Protein AF-A0A7S2I2V0-F1 (afdb_monomer)

Solvent-accessible surface area (backbone atoms only — not comparable to full-atom values): 54264 Å² total; per-residue (Å²): 128,76,65,63,62,64,50,49,55,56,39,55,73,69,68,52,38,69,21,44,52,53,40,48,48,54,39,50,52,40,51,77,70,66,54,81,50,61,58,56,68,89,52,42,43,61,50,75,93,59,57,45,60,88,71,60,86,64,76,63,49,72,77,54,44,74,24,30,35,42,37,30,45,41,50,52,36,45,56,84,33,69,40,86,48,31,42,37,68,45,66,47,52,86,89,36,20,38,50,50,38,51,51,50,30,54,53,46,50,27,64,77,68,74,39,85,61,42,61,32,34,35,22,18,92,80,14,42,67,64,51,51,55,51,31,48,75,77,40,46,75,60,59,67,40,88,70,28,68,45,60,46,64,73,39,68,26,23,26,66,85,71,58,43,61,42,83,36,93,92,44,63,72,44,21,48,40,67,34,45,68,29,37,55,62,23,30,33,55,51,69,47,47,52,60,53,38,48,77,68,55,35,43,38,37,42,38,30,48,40,55,27,57,20,60,64,96,48,49,53,60,50,38,49,48,66,72,68,67,40,44,30,35,38,39,22,27,77,47,50,88,90,41,36,74,50,34,28,43,27,25,34,68,90,78,67,41,50,36,58,50,41,57,89,22,50,47,83,88,42,43,70,63,62,40,29,42,84,65,41,36,37,27,65,62,62,36,38,38,37,26,49,67,53,50,48,55,50,20,59,74,58,76,52,23,68,94,54,65,48,41,81,42,84,48,37,42,42,88,90,36,91,84,39,60,54,20,34,42,65,28,27,54,53,66,39,45,46,57,76,41,87,68,41,49,57,36,34,42,64,66,55,48,58,48,58,57,87,48,49,50,43,46,54,46,53,50,13,63,32,29,41,71,46,99,66,47,42,48,35,68,30,72,82,34,73,87,53,81,55,45,68,46,57,34,62,86,70,34,34,31,51,71,46,45,48,65,22,32,71,58,30,64,38,39,37,33,60,23,52,30,44,37,33,41,56,43,48,31,38,27,50,60,19,32,39,30,39,48,33,36,39,37,22,85,47,96,60,55,26,70,57,72,73,40,82,47,61,64,42,75,50,76,42,52,88,52,60,34,36,59,42,60,41,59,40,81,43,79,52,66,54,61,89,86,66,58,52,54,89,77,26,35,71,46,48,27,58,56,53,73,34,86,63,44,50,53,46,54,52,43,16,41,52,54,28,44,43,73,73,69,50,61,55,61,67,22,22,42,35,40,24,11,20,43,33,47,66,40,68,64,50,52,54,49,50,50,26,27,36,47,33,70,45,36,31,31,36,41,29,16,31,62,36,25,24,26,54,34,30,50,12,31,41,28,63,68,42,69,59,87,79,45,27,24,60,26,31,44,36,37,39,47,42,40,54,35,32,22,74,90,29,39,29,20,44,27,50,28,34,48,78,17,21,57,53,49,68,71,46,46,51,40,22,30,55,34,30,71,67,39,53,57,40,49,30,10,81,66,40,76,85,75,73,38,76,46,70,46,77,49,77,52,60,21,69,57,67,84,48,64,32,41,41,31,24,36,71,45,45,58,61,37,54,56,50,49,61,70,36,44,60,62,67,52,33,29,59,42,60,71,33,95,87,40,43,58,39,38,33,16,41,12,7,31,35,10,64,44,43,42,51,49,42,31,70,69,47,65,43,63,69,83,32,44,33,52,33,61,61,32,31,26,24,84,80,37,51,15,38,40,42,55,72,59,36,40,69,60,34,47,56,27,28,24,42,64,84,58,43,70,50,93,57,82,93,58,85,53,37,44,33,37,37,28,22,13,18,24,24,31,22,34,31,50,32,19,54,46,35,71,54,53,42,30,56,50,47,19,49,52,63,70,44,35,66,52,32,50,52,29,38,79,68,78,32,72,42,22,40,36,33,21,59,85,25,58,66,44,35,53,55,42,28,64,76,73,68,33,49,76,42,77,37,63,85,48,67,55,62,53,40,45,50,64,33,13,32,87,74,68,70,48,67,74,37,66,45,35,41,36,33,32,52,82,22,28,31,34,41,64,89,41,33,45,36,23,15,65,58,47,52,51,50,52,40,29,44,43,18,62,73,40,71,56,80,89,53,82,83,63,45,56,60,53,54,53,51,51,46,31,70,72,76,27,36,61,43,70,41,38,37,32,35,64,61,28,58,52,68,38,51,48,52,37,52,52,50,47,59,71,42,16,74,73,43,38,69,37,74,52,84,90,42,40,22,64,40,36,49,60,42,66,44,68,42,91,70,82,66,48,74,50,66,77,66,27,41,38,39,34,29,71,77,65,24,38,37,36,41,38,82,48,70,58,96,88,62,44,19,30,45,37,40,34,42,37,43,50,40,71,57,76,92,60,67,81,59,55,62,68,71,67,44,46,59,59,50,55,44,48,48,67,66,52,41,41,42,80,48,59,72,47,85,74,57,76,45,76,88

pLDDT: mean 93.72, std 5.4, range [46.75, 98.94]

Organism: NCBI:txid374047

Radius of gyration: 36.5 Å; Cα contacts (8 Å, |Δi|>4): 2373; chains: 1; bounding box: 97×74×94 Å

Mean predicted aligned error: 11.7 Å

InterPro domains:
  IPR002618 UDPGP family [PF01704] (23-433)
  IPR005841 Alpha-D-phosphohexomutase superfamily [PR00509] (587-601)
  IPR005841 Alpha-D-phosphohexomutase superfamily [PR00509] (694-713)
  IPR005841 Alpha-D-phosphohexomutase superfamily [PR00509] (770-785)
  IPR005844 Alpha-D-phosphohexomutase, alpha/beta/alpha domain I [PF02878] (486-634)
  IPR005846 Alpha-D-phosphohexomutase, alpha/beta/alpha domain III [PF02880] (798-908)
  IPR016055 Alpha-D-phosphohexomutase, alpha/beta/alpha I/II/III [SSF53738] (476-700)
  IPR016055 Alpha-D-phosphohexomutase, alpha/beta/alpha I/II/III [SSF53738] (671-791)
  IPR016055 Alpha-D-phosphohexomutase, alpha/beta/alpha I/II/III [SSF53738] (778-931)
  IPR016066 Alpha-D-phosphohexomutase, conserved site [PS00710] (588-597)
  IPR016267 UTP--glucose-1-phosphate uridylyltransferase [cd00897] (65-373)
  IPR029044 Nucleotide-diphospho-sugar transferases [G3DSA:3.90.550.10] (1-357)
  IPR029044 Nucleotide-diphospho-sugar transferases [SSF53448] (64-435)
  IPR036900 Alpha-D-phosphohexomutase, C-terminal domain superfamily [SSF55957] (926-1060)
  IPR045244 Phosphoglucomutase [PTHR22573] (474-1060)

Structure (mmCIF, N/CA/C/O backbone):
data_AF-A0A7S2I2V0-F1
#
_entry.id   AF-A0A7S2I2V0-F1
#
loop_
_atom_site.group_PDB
_atom_site.id
_atom_site.type_symbol
_atom_site.label_atom_id
_atom_site.label_alt_id
_atom_site.label_comp_id
_atom_site.label_asym_id
_atom_site.label_entity_id
_atom_site.label_seq_id
_atom_site.pdbx_PDB_ins_code
_atom_site.Cartn_x
_atom_site.Cartn_y
_atom_site.Cartn_z
_atom_site.occupancy
_atom_site.B_iso_or_equiv
_atom_site.auth_seq_id
_atom_site.auth_comp_id
_atom_site.auth_asym_id
_atom_site.auth_atom_id
_atom_site.pdbx_PDB_model_num
ATOM 1 N N . MET A 1 1 ? -22.848 46.565 25.494 1.00 60.00 1 MET A N 1
ATOM 2 C CA . MET A 1 1 ? -23.098 45.115 25.345 1.00 60.00 1 MET A CA 1
ATOM 3 C C . MET A 1 1 ? -22.463 44.685 24.037 1.00 60.00 1 MET A C 1
ATOM 5 O O . MET A 1 1 ? -22.444 45.501 23.122 1.00 60.00 1 MET A O 1
ATOM 9 N N . ALA A 1 2 ? -21.879 43.489 23.965 1.00 76.19 2 ALA A N 1
ATOM 10 C CA . ALA A 1 2 ? -21.349 42.974 22.703 1.00 76.19 2 ALA A CA 1
ATOM 11 C C . ALA A 1 2 ? -22.489 42.842 21.677 1.00 76.19 2 ALA A C 1
ATOM 13 O O . ALA A 1 2 ? -23.580 42.413 22.049 1.00 76.19 2 ALA A O 1
ATOM 14 N N . SER A 1 3 ? -22.253 43.254 20.427 1.00 86.88 3 SER A N 1
ATOM 15 C CA . SER A 1 3 ? -23.237 43.127 19.341 1.00 86.88 3 SER A CA 1
ATOM 16 C C . SER A 1 3 ? -23.117 41.765 18.654 1.00 86.88 3 SER A C 1
ATOM 18 O O . SER A 1 3 ? -22.007 41.254 18.489 1.00 86.88 3 SER A O 1
ATOM 20 N N . PHE A 1 4 ? -24.249 41.214 18.211 1.00 94.56 4 PHE A N 1
ATOM 21 C CA . PHE A 1 4 ? -24.313 39.982 17.424 1.00 94.56 4 PHE A CA 1
ATOM 22 C C . PHE A 1 4 ? -23.867 40.174 15.960 1.00 94.56 4 PHE A C 1
ATOM 24 O O . PHE A 1 4 ? -23.588 39.193 15.273 1.00 94.56 4 PHE A O 1
ATOM 31 N N . ASP A 1 5 ? -23.734 41.419 15.485 1.00 95.19 5 ASP A N 1
ATOM 32 C CA . ASP A 1 5 ? -23.480 41.749 14.070 1.00 95.19 5 ASP A CA 1
ATOM 33 C C . ASP A 1 5 ? -22.272 41.014 13.468 1.00 95.19 5 ASP A C 1
ATOM 35 O O . ASP A 1 5 ? -22.330 40.545 12.333 1.00 95.19 5 ASP A O 1
ATOM 39 N N . ALA A 1 6 ? -21.185 40.855 14.230 1.00 94.12 6 ALA A N 1
ATOM 40 C CA . ALA A 1 6 ? -19.995 40.144 13.763 1.00 94.12 6 ALA A CA 1
ATOM 41 C C . ALA A 1 6 ? -20.233 38.631 13.601 1.00 94.12 6 ALA A C 1
ATOM 43 O O . ALA A 1 6 ? -19.739 38.025 12.649 1.00 94.12 6 ALA A O 1
ATOM 44 N N . CYS A 1 7 ? -21.003 38.017 14.508 1.00 95.81 7 CYS A N 1
ATOM 45 C CA . CYS A 1 7 ? -21.409 36.616 14.382 1.00 95.81 7 CYS A CA 1
ATOM 46 C C . CYS A 1 7 ? -22.344 36.433 13.185 1.00 95.81 7 CYS A C 1
ATOM 48 O O . CYS A 1 7 ? -22.119 35.529 12.383 1.00 95.81 7 CYS A O 1
ATOM 50 N N . ARG A 1 8 ? -23.328 37.330 13.029 1.00 96.94 8 ARG A N 1
ATOM 51 C CA . ARG A 1 8 ? -24.251 37.341 11.890 1.00 96.94 8 ARG A CA 1
ATOM 52 C C . ARG A 1 8 ? -23.498 37.414 10.565 1.00 96.94 8 ARG A C 1
ATOM 54 O O . ARG A 1 8 ? -23.635 36.507 9.755 1.00 96.94 8 ARG A O 1
ATOM 61 N N . ALA A 1 9 ? -22.637 38.417 10.387 1.00 95.88 9 ALA A N 1
ATOM 62 C CA . ALA A 1 9 ? -21.872 38.595 9.154 1.00 95.88 9 ALA A CA 1
ATOM 63 C C . ALA A 1 9 ? -20.993 37.373 8.829 1.00 95.88 9 ALA A C 1
ATOM 65 O O . ALA A 1 9 ? -20.849 36.991 7.668 1.00 95.88 9 ALA A O 1
ATOM 66 N N . LYS A 1 10 ? -20.418 36.727 9.855 1.00 95.75 10 LYS A N 1
ATOM 67 C CA . LYS A 1 10 ? -19.623 35.505 9.684 1.00 95.75 10 LYS A CA 1
ATOM 68 C C . LYS A 1 10 ? -20.479 34.312 9.246 1.00 95.75 10 LYS A C 1
ATOM 70 O O . LYS A 1 10 ? -20.041 33.550 8.392 1.00 95.75 10 LYS A O 1
ATOM 75 N N . MET A 1 11 ? -21.674 34.150 9.813 1.00 96.50 11 MET A N 1
ATOM 76 C CA . MET A 1 11 ? -22.616 33.082 9.452 1.00 96.50 11 MET A CA 1
ATOM 77 C C . MET A 1 11 ? -23.232 33.294 8.063 1.00 96.50 11 MET A C 1
ATOM 79 O O . MET A 1 11 ? -23.301 32.347 7.290 1.00 96.50 11 MET A O 1
ATOM 83 N N . GLU A 1 12 ? -23.607 34.526 7.714 1.00 96.19 12 GLU A N 1
ATOM 84 C CA . GLU A 1 12 ? -24.131 34.878 6.385 1.00 96.19 12 GLU A CA 1
ATOM 85 C C . GLU A 1 12 ? -23.097 34.628 5.281 1.00 96.19 12 GLU A C 1
ATOM 87 O O . GLU A 1 12 ? -23.439 34.117 4.219 1.00 96.19 12 GLU A O 1
ATOM 92 N N . LYS A 1 13 ? -21.815 34.919 5.544 1.00 95.00 13 LYS A N 1
ATOM 93 C CA . LYS A 1 13 ? -20.716 34.632 4.609 1.00 95.00 13 LYS A CA 1
ATOM 94 C C . LYS A 1 13 ? -20.557 33.135 4.307 1.00 95.00 13 LYS A C 1
ATOM 96 O O . LYS A 1 13 ? -20.096 32.787 3.227 1.00 95.00 13 LYS A O 1
ATOM 101 N N . GLU A 1 14 ? -20.915 32.273 5.254 1.00 93.06 14 GLU A N 1
ATOM 102 C CA . GLU A 1 14 ? -20.907 30.811 5.101 1.00 93.06 14 GLU A CA 1
ATOM 103 C C . GLU A 1 14 ? -22.276 30.254 4.685 1.00 93.06 14 GLU A C 1
ATOM 105 O O . GLU A 1 14 ? -22.500 29.050 4.797 1.00 93.06 14 GLU A O 1
ATOM 110 N N . GLU A 1 15 ? -23.194 31.123 4.246 1.00 94.06 15 GLU A N 1
ATOM 111 C CA . GLU A 1 15 ? -24.526 30.757 3.750 1.00 94.06 15 GLU A CA 1
ATOM 112 C C . GLU A 1 15 ? -25.359 29.953 4.768 1.00 94.06 15 GLU A C 1
ATOM 114 O O . GLU A 1 15 ? -26.193 29.120 4.411 1.00 94.06 15 GLU A O 1
ATOM 119 N N . ILE A 1 16 ? -25.151 30.202 6.066 1.00 94.31 16 ILE A N 1
ATOM 120 C CA . ILE A 1 16 ? -25.933 29.557 7.124 1.00 94.31 16 ILE A CA 1
ATOM 121 C C . ILE A 1 16 ? -27.382 30.055 7.079 1.00 94.31 16 ILE A C 1
ATOM 123 O O . ILE A 1 16 ? -27.643 31.248 6.925 1.00 94.31 16 ILE A O 1
ATOM 127 N N . SER A 1 17 ? -28.334 29.133 7.246 1.00 93.00 17 SER A N 1
ATOM 128 C CA . SER A 1 17 ? -29.763 29.441 7.146 1.00 93.00 17 SER A CA 1
ATOM 129 C C . SER A 1 17 ? -30.222 30.498 8.158 1.00 93.00 17 SER A C 1
ATOM 131 O O . SER A 1 17 ? -29.759 30.548 9.301 1.00 93.00 17 SER A O 1
ATOM 133 N N . GLN A 1 18 ? -31.214 31.304 7.766 1.00 93.94 18 GLN A N 1
ATOM 134 C CA . GLN A 1 18 ? -31.763 32.352 8.628 1.00 93.94 18 GLN A CA 1
ATOM 135 C C . GLN A 1 18 ? -32.326 31.794 9.947 1.00 93.94 18 GLN A C 1
ATOM 137 O O . GLN A 1 18 ? -32.151 32.416 10.991 1.00 93.94 18 GLN A O 1
ATOM 142 N N . SER A 1 19 ? -32.944 30.607 9.919 1.00 93.31 19 SER A N 1
ATOM 143 C CA . SER A 1 19 ? -33.458 29.936 11.123 1.00 93.31 19 SER A CA 1
ATOM 144 C C . SER A 1 19 ? -32.337 29.628 12.124 1.00 93.31 19 SER A C 1
ATOM 146 O O . SER A 1 19 ? -32.466 29.921 13.313 1.00 93.31 19 SER A O 1
ATOM 148 N N . ALA A 1 20 ? -31.196 29.123 11.643 1.00 94.75 20 ALA A N 1
ATOM 149 C CA . ALA A 1 20 ? -30.033 28.842 12.482 1.00 94.75 20 ALA A CA 1
ATOM 150 C C . ALA A 1 20 ? -29.359 30.122 13.001 1.00 94.75 20 ALA A C 1
ATOM 152 O O . ALA A 1 20 ? -28.958 30.171 14.164 1.00 94.75 20 ALA A O 1
ATOM 153 N N . ILE A 1 21 ? -29.282 31.178 12.181 1.00 96.12 21 ILE A N 1
ATOM 154 C CA . ILE A 1 21 ? -28.791 32.496 12.615 1.00 96.12 21 ILE A CA 1
ATOM 155 C C . ILE A 1 21 ? -29.668 33.044 13.746 1.00 96.12 21 ILE A C 1
ATOM 157 O O . ILE A 1 21 ? -29.137 33.461 14.773 1.00 96.12 21 ILE A O 1
ATOM 161 N N . SER A 1 22 ? -30.994 33.009 13.594 1.00 95.00 22 SER A N 1
ATOM 162 C CA . SER A 1 22 ? -31.940 33.490 14.608 1.00 95.00 22 SER A CA 1
ATOM 163 C C . SER A 1 22 ? -31.904 32.654 15.894 1.00 95.00 22 SER A C 1
ATOM 165 O O . SER A 1 22 ? -31.909 33.212 16.992 1.00 95.00 22 SER A O 1
ATOM 167 N N . ALA A 1 23 ? -31.786 31.327 15.784 1.00 94.62 23 ALA A N 1
ATOM 168 C CA . ALA A 1 23 ? -31.609 30.453 16.943 1.00 94.62 23 ALA A CA 1
ATOM 169 C C . ALA A 1 23 ? -30.305 30.767 17.699 1.00 94.62 23 ALA A C 1
ATOM 171 O O . ALA A 1 23 ? -30.307 30.906 18.927 1.00 94.62 23 ALA A O 1
ATOM 172 N N . PHE A 1 24 ? -29.196 30.948 16.975 1.00 96.06 24 PHE A N 1
ATOM 173 C CA . PHE A 1 24 ? -27.913 31.296 17.579 1.00 96.06 24 PHE A CA 1
ATOM 174 C C . PHE A 1 24 ? -27.940 32.694 18.208 1.00 96.06 24 PHE A C 1
ATOM 176 O O . PHE A 1 24 ? -27.483 32.856 19.339 1.00 96.06 24 PHE A O 1
ATOM 183 N N . GLU A 1 25 ? -28.555 33.675 17.546 1.00 95.25 25 GLU A N 1
ATOM 184 C CA . GLU A 1 25 ? -28.768 35.022 18.081 1.00 95.25 25 GLU A CA 1
ATOM 185 C C . GLU A 1 25 ? -29.534 35.001 19.406 1.00 95.25 25 GLU A C 1
ATOM 187 O O . GLU A 1 25 ? -29.150 35.686 20.352 1.00 95.25 25 GLU A O 1
ATOM 192 N N . SER A 1 26 ? -30.578 34.175 19.515 1.00 93.75 26 SER A N 1
ATOM 193 C CA . SER A 1 26 ? -31.327 34.000 20.763 1.00 93.75 26 SER A CA 1
ATOM 194 C C . SER A 1 26 ? -30.421 33.518 21.902 1.00 93.75 26 SER A C 1
ATOM 196 O O . SER A 1 26 ? -30.396 34.111 22.985 1.00 93.75 26 SER A O 1
ATOM 198 N N . THR A 1 27 ? -29.603 32.488 21.655 1.00 94.06 27 THR A N 1
ATOM 199 C CA . THR A 1 27 ? -28.658 31.986 22.668 1.00 94.06 27 THR A CA 1
ATOM 200 C C . THR A 1 27 ? -27.544 32.987 22.986 1.00 94.06 27 THR A C 1
ATOM 202 O O . THR A 1 27 ? -27.172 33.142 24.149 1.00 94.06 27 THR A O 1
ATOM 205 N N . PHE A 1 28 ? -27.057 33.735 21.993 1.00 94.75 28 PHE A N 1
ATOM 206 C CA . PHE A 1 28 ? -26.077 34.802 22.183 1.00 94.75 28 PHE A CA 1
ATOM 207 C C . PHE A 1 28 ? -26.640 35.932 23.050 1.00 94.75 28 PHE A C 1
ATOM 209 O O . PHE A 1 28 ? -25.996 36.368 24.003 1.00 94.75 28 PHE A O 1
ATOM 216 N N . ASN A 1 29 ? -27.869 36.369 22.769 1.00 93.38 29 ASN A N 1
ATOM 217 C CA . ASN A 1 29 ? -28.561 37.394 23.545 1.00 93.38 29 ASN A CA 1
ATOM 218 C C . ASN A 1 29 ? -28.782 36.940 24.994 1.00 93.38 29 ASN A C 1
ATOM 220 O O . ASN A 1 29 ? -28.567 37.717 25.928 1.00 93.38 29 ASN A O 1
ATOM 224 N N . SER A 1 30 ? -29.113 35.660 25.195 1.00 91.19 30 SER A N 1
ATOM 225 C CA . SER A 1 30 ? -29.161 35.048 26.525 1.00 91.19 30 SER A CA 1
ATOM 226 C C . SER A 1 30 ? -27.802 35.142 27.232 1.00 91.19 30 SER A C 1
ATOM 228 O O . SER A 1 30 ? -27.740 35.653 28.351 1.00 91.19 30 SER A O 1
ATOM 230 N N . LEU A 1 31 ? -26.701 34.766 26.569 1.00 90.88 31 LEU A N 1
ATOM 231 C CA . LEU A 1 31 ? -25.345 34.862 27.124 1.00 90.88 31 LEU A CA 1
ATOM 232 C C . LEU A 1 31 ? -24.992 36.293 27.566 1.00 90.88 31 LEU A C 1
ATOM 234 O O . LEU A 1 31 ? -24.532 36.493 28.692 1.00 90.88 31 LEU A O 1
ATOM 238 N N . VAL A 1 32 ? -25.202 37.296 26.706 1.00 91.12 32 VAL A N 1
ATOM 239 C CA . VAL A 1 32 ? -24.799 38.688 26.997 1.00 91.12 32 VAL A CA 1
ATOM 240 C C . VAL A 1 32 ? -25.715 39.391 28.001 1.00 91.12 32 VAL A C 1
ATOM 242 O O . VAL A 1 32 ? -25.298 40.378 28.606 1.00 91.12 32 VAL A O 1
ATOM 245 N N . SER A 1 33 ? -26.933 38.880 28.219 1.00 90.06 33 SER A N 1
ATOM 246 C CA . SER A 1 33 ? -27.847 39.365 29.265 1.00 90.06 33 SER A CA 1
ATOM 247 C C . SER A 1 33 ? -27.420 38.972 30.687 1.00 90.06 33 SER A C 1
ATOM 249 O O . SER A 1 33 ? -27.988 39.464 31.660 1.00 90.06 33 SER A O 1
ATOM 251 N N . GLY A 1 34 ? -26.415 38.096 30.818 1.00 84.38 34 GLY A N 1
ATOM 252 C CA . GLY A 1 34 ? -25.980 37.540 32.099 1.00 84.38 34 GLY A CA 1
ATOM 253 C C . GLY A 1 34 ? -26.774 36.310 32.542 1.00 84.38 34 GLY A C 1
ATOM 254 O O . GLY A 1 34 ? -26.546 35.817 33.646 1.00 84.38 34 GLY A O 1
ATOM 255 N N . ASN A 1 35 ? -27.674 35.789 31.700 1.00 85.81 35 ASN A N 1
ATOM 256 C CA . ASN A 1 35 ? -28.352 34.526 31.962 1.00 85.81 35 ASN A CA 1
ATOM 257 C C . ASN A 1 35 ? -27.323 33.386 32.004 1.00 85.81 35 ASN A C 1
ATOM 259 O O . ASN A 1 35 ? -26.566 33.163 31.057 1.00 85.81 35 ASN A O 1
ATOM 263 N N . THR A 1 36 ? -27.292 32.665 33.120 1.00 80.88 36 THR A N 1
ATOM 264 C CA . THR A 1 36 ? -26.353 31.563 33.343 1.00 80.88 36 THR A CA 1
ATOM 265 C C . THR A 1 36 ? -26.803 30.261 32.683 1.00 80.88 36 THR A C 1
ATOM 267 O O . THR A 1 36 ? -25.987 29.354 32.548 1.00 80.88 36 THR A O 1
ATOM 270 N N . GLY A 1 37 ? -28.075 30.158 32.274 1.00 83.38 37 GLY A N 1
ATOM 271 C CA . GLY A 1 37 ? -28.693 28.908 31.817 1.00 83.38 37 GLY A CA 1
ATOM 272 C C . GLY A 1 37 ? -28.987 27.918 32.952 1.00 83.38 37 GLY A C 1
ATOM 273 O O . GLY A 1 37 ? -29.404 26.793 32.692 1.00 83.38 37 GLY A O 1
ATOM 274 N N . ILE A 1 38 ? -28.770 28.319 34.209 1.00 88.00 38 ILE A N 1
ATOM 275 C CA . ILE A 1 38 ? -29.028 27.488 35.386 1.00 88.00 38 ILE A CA 1
ATOM 276 C C . ILE A 1 38 ? -30.521 27.522 35.713 1.00 88.00 38 ILE A C 1
ATOM 278 O O . ILE A 1 38 ? -31.125 28.591 35.796 1.00 88.00 38 ILE A O 1
ATOM 282 N N . ILE A 1 39 ? -31.090 26.347 35.965 1.00 89.94 39 ILE A N 1
ATOM 283 C CA . ILE A 1 39 ? -32.450 26.158 36.469 1.00 89.94 39 ILE A CA 1
ATOM 284 C C . ILE A 1 39 ? -32.319 25.781 37.948 1.00 89.94 39 ILE A C 1
ATOM 286 O O . ILE A 1 39 ? -31.873 24.668 38.223 1.00 89.94 39 ILE A O 1
ATOM 290 N N . PRO A 1 40 ? -32.642 26.660 38.913 1.00 92.31 40 PRO A N 1
ATOM 291 C CA . PRO A 1 40 ? -32.543 26.327 40.333 1.00 92.31 40 PRO A CA 1
ATOM 292 C C . PRO A 1 40 ? -33.605 25.309 40.757 1.00 92.31 40 PRO A C 1
ATOM 294 O O . PRO A 1 40 ? -34.753 25.386 40.313 1.00 92.31 40 PRO A O 1
ATOM 297 N N . GLU A 1 41 ? -33.268 24.412 41.682 1.00 94.50 41 GLU A N 1
ATOM 298 C CA . GLU A 1 41 ? -34.181 23.397 42.225 1.00 94.50 41 GLU A CA 1
ATOM 299 C C . GLU A 1 41 ? -35.447 24.022 42.832 1.00 94.50 41 GLU A C 1
ATOM 301 O O . GLU A 1 41 ? -36.532 23.462 42.727 1.00 94.50 41 GLU A O 1
ATOM 306 N N . SER A 1 42 ? -35.341 25.220 43.411 1.00 94.12 42 SER A N 1
ATOM 307 C CA . SER A 1 42 ? -36.473 25.963 43.984 1.00 94.12 42 SER A CA 1
ATOM 308 C C . SER A 1 42 ? -37.500 26.449 42.951 1.00 94.12 42 SER A C 1
ATOM 310 O O . SER A 1 42 ? -38.635 26.773 43.309 1.00 94.12 42 SER A O 1
ATOM 312 N N . THR A 1 43 ? -37.129 26.503 41.669 1.00 94.25 43 THR A N 1
ATOM 313 C CA . THR A 1 43 ? -38.006 26.964 40.575 1.00 94.25 43 THR A CA 1
ATOM 314 C C . THR A 1 43 ? -38.796 25.835 39.921 1.00 94.25 43 THR A C 1
ATOM 316 O O . THR A 1 43 ? -39.647 26.095 39.066 1.00 94.25 43 THR A O 1
ATOM 319 N N . ILE A 1 44 ? -38.545 24.595 40.343 1.00 95.94 44 ILE A N 1
ATOM 320 C CA . ILE A 1 44 ? -39.133 23.396 39.762 1.00 95.94 44 ILE A CA 1
ATOM 321 C C . ILE A 1 44 ? -39.722 22.484 40.833 1.00 95.94 44 ILE A C 1
ATOM 323 O O . ILE A 1 44 ? -39.434 22.600 42.024 1.00 95.94 44 ILE A O 1
ATOM 327 N N . THR A 1 45 ? -40.556 21.554 40.396 1.00 95.94 45 THR A N 1
ATOM 328 C CA . THR A 1 45 ? -41.067 20.444 41.197 1.00 95.94 45 THR A CA 1
ATOM 329 C C . THR A 1 45 ? -40.904 19.132 40.426 1.00 95.94 45 THR A C 1
ATOM 331 O O . THR A 1 45 ? -40.833 19.153 39.194 1.00 95.94 45 THR A O 1
ATOM 334 N N . PRO A 1 46 ? -40.791 17.978 41.111 1.00 95.31 46 PRO A N 1
ATOM 335 C CA . PRO A 1 46 ? -40.682 16.689 40.435 1.00 95.31 46 PRO A CA 1
ATOM 336 C C . PRO A 1 46 ? -41.850 16.433 39.478 1.00 95.31 46 PRO A C 1
ATOM 338 O O . PRO A 1 46 ? -42.992 16.781 39.779 1.00 95.31 46 PRO A O 1
ATOM 341 N N . SER A 1 47 ? -41.568 15.785 38.345 1.00 92.94 47 SER A N 1
ATOM 342 C CA . SER A 1 47 ? -42.606 15.376 37.393 1.00 92.94 47 SER A CA 1
ATOM 343 C C . SER A 1 47 ? -43.672 14.485 38.058 1.00 92.94 47 SER A C 1
ATOM 345 O O . SER A 1 47 ? -43.314 13.612 38.864 1.00 92.94 47 SER A O 1
ATOM 347 N N . PRO A 1 48 ? -44.962 14.629 37.685 1.00 89.44 48 PRO A N 1
ATOM 348 C CA . PRO A 1 48 ? -46.002 13.681 38.080 1.00 89.44 48 PRO A CA 1
ATOM 349 C C . PRO A 1 48 ? -45.706 12.271 37.550 1.00 89.44 48 PRO A C 1
ATOM 351 O O . PRO A 1 48 ? -44.816 12.081 36.715 1.00 89.44 48 PRO A O 1
ATOM 354 N N . ASP A 1 49 ? -46.461 11.280 38.036 1.00 92.44 49 ASP A N 1
ATOM 355 C CA . ASP A 1 49 ? -46.451 9.936 37.453 1.00 92.44 49 ASP A CA 1
ATOM 356 C C . ASP A 1 49 ? -46.826 10.001 35.967 1.00 92.44 49 ASP A C 1
ATOM 358 O O . ASP A 1 49 ? -47.800 10.649 35.579 1.00 92.44 49 ASP A O 1
ATOM 362 N N . LEU A 1 50 ? -46.025 9.333 35.142 1.00 93.94 50 LEU A N 1
ATOM 363 C CA . LEU A 1 50 ? -46.183 9.291 33.694 1.00 93.94 50 LEU A CA 1
ATOM 364 C C . LEU A 1 50 ? -46.872 7.989 33.273 1.00 93.94 50 LEU A C 1
ATOM 366 O O . LEU A 1 50 ? -46.762 6.961 33.944 1.00 93.94 50 LEU A O 1
ATOM 370 N N . VAL A 1 51 ? -47.549 8.015 32.125 1.00 93.50 51 VAL A N 1
ATOM 371 C CA . VAL A 1 51 ? -48.118 6.804 31.517 1.00 93.50 51 VAL A CA 1
ATOM 372 C C . VAL A 1 51 ? -46.977 5.863 31.128 1.00 93.50 51 VAL A C 1
ATOM 374 O O . VAL A 1 51 ? -45.997 6.299 30.528 1.00 93.50 51 VAL A O 1
ATOM 377 N N . SER A 1 52 ? -47.093 4.575 31.452 1.00 94.25 52 SER A N 1
ATOM 378 C CA . SER A 1 52 ? -46.143 3.556 30.990 1.00 94.25 52 SER A CA 1
ATOM 379 C C . SER A 1 52 ? -46.568 3.008 29.631 1.00 94.25 52 SER A C 1
ATOM 381 O O . SER A 1 52 ? -47.740 2.670 29.441 1.00 94.25 52 SER A O 1
ATOM 383 N N . ALA A 1 53 ? -45.621 2.853 28.707 1.00 92.94 53 ALA A N 1
ATOM 384 C CA . ALA A 1 53 ? -45.855 2.234 27.407 1.00 92.94 53 ALA A CA 1
ATOM 385 C C . ALA A 1 53 ? -46.415 0.807 27.533 1.00 92.94 53 ALA A C 1
ATOM 387 O O . ALA A 1 53 ? -47.293 0.424 26.762 1.00 92.94 53 ALA A O 1
ATOM 388 N N . ASP A 1 54 ? -46.004 0.063 28.565 1.00 89.19 54 ASP A N 1
ATOM 389 C CA . ASP A 1 54 ? -46.498 -1.294 28.836 1.00 89.19 54 ASP A CA 1
ATOM 390 C C . ASP A 1 54 ? -47.958 -1.313 29.324 1.00 89.19 54 ASP A C 1
ATOM 392 O O . ASP A 1 54 ? -48.627 -2.343 29.260 1.00 89.19 54 ASP A O 1
ATOM 396 N N . SER A 1 55 ? -48.473 -0.172 29.799 1.00 91.25 55 SER A N 1
ATOM 397 C CA . SER A 1 55 ? -49.865 -0.022 30.249 1.00 91.25 55 SER A CA 1
ATOM 398 C C . SER A 1 55 ? -50.832 0.413 29.139 1.00 91.25 55 SER A C 1
ATOM 400 O O . SER A 1 55 ? -52.043 0.475 29.368 1.00 91.25 55 SER A O 1
ATOM 402 N N . ILE A 1 56 ? -50.329 0.701 27.931 1.00 92.00 56 ILE A N 1
ATOM 403 C CA . ILE A 1 56 ? -51.160 1.083 26.785 1.00 92.00 56 ILE A CA 1
ATOM 404 C C . ILE A 1 56 ? -51.966 -0.133 26.310 1.00 92.00 56 ILE A C 1
ATOM 406 O O . ILE A 1 56 ? -51.418 -1.118 25.821 1.00 92.00 56 ILE A O 1
ATOM 410 N N . SER A 1 57 ? -53.292 -0.025 26.393 1.00 88.38 57 SER A N 1
ATOM 411 C CA . SER A 1 57 ? -54.257 -1.030 25.916 1.00 88.38 57 SER A CA 1
ATOM 412 C C . SER A 1 57 ? -54.813 -0.735 24.514 1.00 88.38 57 SER A C 1
ATOM 414 O O . SER A 1 57 ? -55.795 -1.340 24.092 1.00 88.38 57 SER A O 1
ATOM 416 N N . LEU A 1 58 ? -54.213 0.216 23.791 1.00 90.06 58 LEU A N 1
ATOM 417 C CA . LEU A 1 58 ? -54.608 0.573 22.429 1.00 90.06 58 LEU A CA 1
ATOM 418 C C . LEU A 1 58 ? -54.053 -0.439 21.420 1.00 90.06 58 LEU A C 1
ATOM 420 O O . LEU A 1 58 ? -52.863 -0.756 21.449 1.00 90.06 58 LEU A O 1
ATOM 424 N N . GLU A 1 59 ? -54.903 -0.879 20.493 1.00 91.56 59 GLU A N 1
ATOM 425 C CA . GLU A 1 59 ? -54.462 -1.657 19.332 1.00 91.56 59 GLU A CA 1
ATOM 426 C C . GLU A 1 59 ? -53.603 -0.790 18.392 1.00 91.56 59 GLU A C 1
ATOM 428 O O . GLU A 1 59 ? -53.984 0.361 18.145 1.00 91.56 59 GLU A O 1
ATOM 433 N N . PRO A 1 60 ? -52.467 -1.305 17.876 1.00 92.31 60 PRO A N 1
ATOM 434 C CA . PRO A 1 60 ? -51.624 -0.600 16.912 1.00 92.31 60 PRO A CA 1
ATOM 435 C C . PRO A 1 60 ? -52.384 -0.204 15.639 1.00 92.31 60 PRO A C 1
ATOM 437 O O . PRO A 1 60 ? -53.014 -1.048 15.005 1.00 92.31 60 PRO A O 1
ATOM 440 N N . ASP A 1 61 ? -52.276 1.061 15.235 1.00 93.31 61 ASP A N 1
ATOM 441 C CA . ASP A 1 61 ? -52.857 1.581 13.997 1.00 93.31 61 ASP A CA 1
ATOM 442 C C . ASP A 1 61 ? -51.778 1.761 12.917 1.00 93.31 61 ASP A C 1
ATOM 444 O O . ASP A 1 61 ? -50.954 2.678 12.967 1.00 93.31 61 ASP A O 1
ATOM 448 N N . THR A 1 62 ? -51.768 0.862 11.932 1.00 92.75 62 THR A N 1
ATOM 449 C CA . THR A 1 62 ? -50.777 0.867 10.850 1.00 92.75 62 THR A CA 1
ATOM 450 C C . THR A 1 62 ? -51.004 1.984 9.836 1.00 92.75 62 THR A C 1
ATOM 452 O O . THR A 1 62 ? -50.054 2.346 9.142 1.00 92.75 62 THR A O 1
ATOM 455 N N . THR A 1 63 ? -52.200 2.588 9.758 1.00 91.88 63 THR A N 1
ATOM 456 C CA . THR A 1 63 ? -52.455 3.663 8.781 1.00 91.88 63 THR A CA 1
ATOM 457 C C . THR A 1 63 ? -51.680 4.935 9.109 1.00 91.88 63 THR A C 1
ATOM 459 O O . THR A 1 63 ? -51.434 5.755 8.233 1.00 91.88 63 THR A O 1
ATOM 462 N N . LEU A 1 64 ? -51.227 5.086 10.357 1.00 94.75 64 LEU A N 1
ATOM 463 C CA . LEU A 1 64 ? -50.397 6.212 10.787 1.00 94.75 64 LEU A CA 1
ATOM 464 C C . LEU A 1 64 ? -48.981 6.176 10.189 1.00 94.75 64 LEU A C 1
ATOM 466 O O . LEU A 1 64 ? -48.308 7.207 10.152 1.00 94.75 64 LEU A O 1
ATOM 470 N N . LEU A 1 65 ? -48.511 5.021 9.701 1.00 94.00 65 LEU A N 1
ATOM 471 C CA . LEU A 1 65 ? -47.167 4.882 9.131 1.00 94.00 65 LEU A CA 1
ATOM 472 C C . LEU A 1 65 ? -46.960 5.743 7.883 1.00 94.00 65 LEU A C 1
ATOM 474 O O . LEU A 1 65 ? -45.872 6.286 7.709 1.00 94.00 65 LEU A O 1
ATOM 478 N N . SER A 1 66 ? -47.986 5.902 7.039 1.00 92.75 66 SER A N 1
ATOM 479 C CA . SER A 1 66 ? -47.898 6.753 5.843 1.00 92.75 66 SER A CA 1
ATOM 480 C C . SER A 1 66 ? -47.815 8.243 6.172 1.00 92.75 66 SER A C 1
ATOM 482 O O . SER A 1 66 ? -47.355 9.019 5.345 1.00 92.75 66 SER A O 1
ATOM 484 N N . GLU A 1 67 ? -48.225 8.639 7.379 1.00 95.44 67 GLU A N 1
ATOM 485 C CA . GLU A 1 67 ? -48.142 10.016 7.878 1.00 95.44 67 GLU A CA 1
ATOM 486 C C . GLU A 1 67 ? -46.924 10.231 8.795 1.00 95.44 67 GLU A C 1
ATOM 488 O O . GLU A 1 67 ? -46.789 11.296 9.403 1.00 95.44 67 GLU A O 1
ATOM 493 N N . THR A 1 68 ? -46.043 9.232 8.936 1.00 96.50 68 THR A N 1
ATOM 494 C CA . THR A 1 68 ? -44.939 9.253 9.903 1.00 96.50 68 THR A CA 1
ATOM 495 C C . THR A 1 68 ? -43.572 9.211 9.228 1.00 96.50 68 THR A C 1
ATOM 497 O O . THR A 1 68 ? -43.317 8.396 8.342 1.00 96.50 68 THR A O 1
ATOM 500 N N . VAL A 1 69 ? -42.656 10.054 9.707 1.00 97.00 69 VAL A N 1
ATOM 501 C CA . VAL A 1 69 ? -41.240 10.038 9.324 1.00 97.00 69 VAL A CA 1
ATOM 502 C C . VAL A 1 69 ? -40.349 9.627 10.495 1.00 97.00 69 VAL A C 1
ATOM 504 O O . VAL A 1 69 ? -40.509 10.098 11.622 1.00 97.00 69 VAL A O 1
ATOM 507 N N . VAL A 1 70 ? -39.388 8.745 10.223 1.00 97.38 70 VAL A N 1
ATOM 508 C CA . VAL A 1 70 ? -38.327 8.360 11.157 1.00 97.38 70 VAL A CA 1
ATOM 509 C C . VAL A 1 70 ? -37.080 9.172 10.847 1.00 97.38 70 VAL A C 1
ATOM 511 O O . VAL A 1 70 ? -36.497 9.033 9.774 1.00 97.38 70 VAL A O 1
ATOM 514 N N . LEU A 1 71 ? -36.641 9.981 11.805 1.00 97.56 71 LEU A N 1
ATOM 515 C CA . LEU A 1 71 ? -35.430 10.779 11.706 1.00 97.56 71 LEU A CA 1
ATOM 516 C C . LEU A 1 71 ? -34.371 10.284 12.696 1.00 97.56 71 LEU A C 1
ATOM 518 O O . LEU A 1 71 ? -34.594 10.248 13.910 1.00 97.56 71 LEU A O 1
ATOM 522 N N . LYS A 1 72 ? -33.181 9.955 12.187 1.00 96.94 72 LYS A N 1
ATOM 523 C CA . LYS A 1 72 ? -32.019 9.618 13.018 1.00 96.94 72 LYS A CA 1
ATOM 524 C C . LYS A 1 72 ? -30.992 10.738 13.017 1.00 96.94 72 LYS A C 1
ATOM 526 O O . LYS A 1 72 ? -30.532 11.175 11.964 1.00 96.94 72 LYS A O 1
ATOM 531 N N . LEU A 1 73 ? -30.582 11.174 14.205 1.00 96.19 73 LEU A N 1
ATOM 532 C CA . LEU A 1 73 ? -29.506 12.151 14.347 1.00 96.19 73 LEU A CA 1
ATOM 533 C C . LEU A 1 73 ? -28.158 11.446 14.221 1.00 96.19 73 LEU A C 1
ATOM 535 O O . LEU A 1 73 ? -27.785 10.644 15.076 1.00 96.19 73 LEU A O 1
ATOM 539 N N . ASN A 1 74 ? -27.435 11.757 13.150 1.00 95.12 74 ASN A N 1
ATOM 540 C CA . ASN A 1 74 ? -26.198 11.104 12.739 1.00 95.12 74 ASN A CA 1
ATOM 541 C C . ASN A 1 74 ? -25.020 12.095 12.617 1.00 95.12 74 ASN A C 1
ATOM 543 O O . ASN A 1 74 ? -24.100 11.921 11.822 1.00 95.12 74 ASN A O 1
ATOM 547 N N . GLY A 1 75 ? -25.030 13.160 13.421 1.00 88.25 75 GLY A N 1
ATOM 548 C CA . GLY A 1 75 ? -23.986 14.191 13.398 1.00 88.25 75 GLY A CA 1
ATOM 549 C C . GLY A 1 75 ? -22.694 13.832 14.148 1.00 88.25 75 GLY A C 1
ATOM 550 O O . GLY A 1 75 ? -21.693 14.533 14.009 1.00 88.25 75 GLY A O 1
ATOM 551 N N . GLY A 1 76 ? -22.697 12.770 14.961 1.00 84.94 76 GLY A N 1
ATOM 552 C CA . GLY A 1 76 ? -21.595 12.437 15.866 1.00 84.94 76 GLY A CA 1
ATOM 553 C C . GLY A 1 76 ? -20.469 11.625 15.220 1.00 84.94 76 GLY A C 1
ATOM 554 O O . GLY A 1 76 ? -20.698 10.527 14.724 1.00 84.94 76 GLY A O 1
ATOM 555 N N . LEU A 1 77 ? -19.229 12.110 15.334 1.00 82.38 77 LEU A N 1
ATOM 556 C CA . LEU A 1 77 ? -18.014 11.393 14.908 1.00 82.38 77 LEU A CA 1
ATOM 557 C C . LEU A 1 77 ? -17.523 10.342 15.916 1.00 82.38 77 LEU A C 1
ATOM 559 O O . LEU A 1 77 ? -16.724 9.485 15.588 1.00 82.38 77 LEU A O 1
ATOM 563 N N . GLY A 1 78 ? -17.946 10.403 17.183 1.00 81.56 78 GLY A N 1
ATOM 564 C CA . GLY A 1 78 ? -17.426 9.478 18.200 1.00 81.56 78 GLY A CA 1
ATOM 565 C C . GLY A 1 78 ? -15.949 9.702 18.560 1.00 81.56 78 GLY A C 1
ATOM 566 O O . GLY A 1 78 ? -15.299 8.790 19.067 1.00 81.56 78 GLY A O 1
ATOM 567 N N . THR A 1 79 ? -15.430 10.922 18.380 1.00 81.19 79 THR A N 1
ATOM 568 C CA . THR A 1 79 ? -14.033 11.313 18.677 1.00 81.19 79 THR A CA 1
ATOM 569 C C . THR A 1 79 ? -13.570 10.944 20.088 1.00 81.19 79 THR A C 1
ATOM 571 O O . THR A 1 79 ? -12.407 10.607 20.303 1.00 81.19 79 THR A O 1
ATOM 574 N N . GLY A 1 80 ? -14.482 10.943 21.066 1.00 80.56 80 GLY A N 1
ATOM 575 C CA . GLY A 1 80 ? -14.200 10.501 22.434 1.00 80.56 80 GLY A CA 1
ATOM 576 C C . GLY A 1 80 ? -13.725 9.046 22.534 1.00 80.56 80 GLY A C 1
ATOM 577 O O . GLY A 1 80 ? -13.018 8.723 23.487 1.00 80.56 80 GLY A O 1
ATOM 578 N N . MET A 1 81 ? -14.072 8.215 21.548 1.00 85.50 81 MET A N 1
ATOM 579 C CA . MET A 1 81 ? -13.675 6.814 21.407 1.00 85.50 81 MET A CA 1
ATOM 580 C C . MET A 1 81 ? -12.591 6.611 20.329 1.00 85.50 81 MET A C 1
ATOM 582 O O . MET A 1 81 ? -12.301 5.478 19.961 1.00 85.50 81 MET A O 1
ATOM 586 N N . GLY A 1 82 ? -11.965 7.687 19.837 1.00 81.81 82 GLY A N 1
ATOM 587 C CA . GLY A 1 82 ? -10.877 7.615 18.853 1.00 81.81 82 GLY A CA 1
ATOM 588 C C . GLY A 1 82 ? -11.319 7.386 17.410 1.00 81.81 82 GLY A C 1
ATOM 589 O O . GLY A 1 82 ? -10.484 7.047 16.584 1.00 81.81 82 GLY A O 1
ATOM 590 N N . LEU A 1 83 ? -12.608 7.556 17.115 1.00 83.88 83 LEU A N 1
ATOM 591 C CA . LEU A 1 83 ? -13.145 7.451 15.762 1.00 83.88 83 LEU A CA 1
ATOM 592 C C . LEU A 1 83 ? -12.948 8.765 14.995 1.00 83.88 83 LEU A C 1
ATOM 594 O O . LEU A 1 83 ? -13.056 9.854 15.570 1.00 83.88 83 LEU A O 1
ATOM 598 N N . ASP A 1 84 ? -12.657 8.639 13.706 1.00 78.44 84 ASP A N 1
ATOM 599 C CA . ASP A 1 84 ? -12.427 9.721 12.746 1.00 78.44 84 ASP A CA 1
ATOM 600 C C . ASP A 1 84 ? -13.545 9.851 11.696 1.00 78.44 84 ASP A C 1
ATOM 602 O O . ASP A 1 84 ? -13.673 10.909 11.085 1.00 78.44 84 ASP A O 1
ATOM 606 N N . LYS A 1 85 ? -14.378 8.816 11.548 1.00 87.25 85 LYS A N 1
ATOM 607 C CA . LYS A 1 85 ? -15.569 8.775 10.685 1.00 87.25 85 LYS A CA 1
ATOM 608 C C . LYS A 1 85 ? -16.873 8.894 11.471 1.00 87.25 85 LYS A C 1
ATOM 610 O O . LYS A 1 85 ? -16.886 8.912 12.702 1.00 87.25 85 LYS A O 1
ATOM 615 N N . ALA A 1 86 ? -18.002 8.935 10.761 1.00 90.75 86 ALA A N 1
ATOM 616 C CA . ALA A 1 86 ? -19.329 8.877 11.370 1.00 90.75 86 ALA A CA 1
ATOM 617 C C . ALA A 1 86 ? -19.454 7.690 12.345 1.00 90.75 86 ALA A C 1
ATOM 619 O O . ALA A 1 86 ? -19.242 6.532 11.982 1.00 90.75 86 ALA A O 1
ATOM 620 N N . LYS A 1 87 ? -19.843 7.965 13.597 1.00 92.19 87 LYS A N 1
ATOM 621 C CA . LYS A 1 87 ? -19.942 6.947 14.657 1.00 92.19 87 LYS A CA 1
ATOM 622 C C . LYS A 1 87 ? -20.923 5.831 14.310 1.00 92.19 87 LYS A C 1
ATOM 624 O O . LYS A 1 87 ? -20.756 4.706 14.772 1.00 92.19 87 LYS A O 1
ATOM 629 N N . SER A 1 88 ? -21.932 6.125 13.496 1.00 94.50 88 SER A N 1
ATOM 630 C CA . SER A 1 88 ? -22.904 5.132 13.044 1.00 94.50 88 SER A CA 1
ATOM 631 C C . SER A 1 88 ? -22.300 4.022 12.181 1.00 94.50 88 SER A C 1
ATOM 633 O O . SER A 1 88 ? -22.904 2.959 12.072 1.00 94.50 88 SER A O 1
ATOM 635 N N . LEU A 1 89 ? -21.098 4.228 11.637 1.00 94.56 89 LEU A N 1
ATOM 636 C CA . LEU A 1 89 ? -20.340 3.237 10.870 1.00 94.56 89 LEU A CA 1
ATOM 637 C C . LEU A 1 89 ? -19.497 2.309 11.759 1.00 94.56 89 LEU A C 1
ATOM 639 O O . LEU A 1 89 ? -18.821 1.409 11.265 1.00 94.56 89 LEU A O 1
ATOM 643 N N . LEU A 1 90 ? -19.521 2.500 13.081 1.00 92.88 90 LEU A N 1
ATOM 644 C CA . LEU A 1 90 ? -18.875 1.588 14.016 1.00 92.88 90 LEU A CA 1
ATOM 645 C C . LEU A 1 90 ? -19.615 0.244 14.037 1.00 92.88 90 LEU A C 1
ATOM 647 O O . LEU A 1 90 ? -20.824 0.210 14.260 1.00 92.88 90 LEU A O 1
ATOM 651 N N . LYS A 1 91 ? -18.881 -0.865 13.876 1.00 92.50 91 LYS A N 1
ATOM 652 C CA . LYS A 1 91 ? -19.421 -2.230 13.998 1.00 92.50 91 LYS A CA 1
ATOM 653 C C . LYS A 1 91 ? -19.908 -2.507 15.422 1.00 92.50 91 LYS A C 1
ATOM 655 O O . LYS A 1 91 ? -19.161 -2.315 16.387 1.00 92.50 91 LYS A O 1
ATOM 660 N N . VAL A 1 92 ? -21.131 -3.012 15.559 1.00 91.75 92 VAL A N 1
ATOM 661 C CA . VAL A 1 92 ? -21.773 -3.281 16.857 1.00 91.75 92 VAL A CA 1
ATOM 662 C C . VAL A 1 92 ? -22.124 -4.750 17.043 1.00 91.75 92 VAL A C 1
ATOM 664 O O . VAL A 1 92 ? -21.970 -5.259 18.151 1.00 91.75 92 VAL A O 1
ATOM 667 N N . LYS A 1 93 ? -22.563 -5.459 15.999 1.00 90.38 93 LYS A N 1
ATOM 668 C CA . LYS A 1 93 ? -22.885 -6.888 16.105 1.00 90.38 93 LYS A CA 1
ATOM 669 C C . LYS A 1 93 ? -22.470 -7.632 14.844 1.00 90.38 93 LYS A C 1
ATOM 671 O O . LYS A 1 93 ? -22.996 -7.372 13.771 1.00 90.38 93 LYS A O 1
ATOM 676 N N . GLY A 1 94 ? -21.526 -8.565 14.976 1.00 87.06 94 GLY A N 1
ATOM 677 C CA . GLY A 1 94 ? -20.899 -9.179 13.803 1.00 87.06 94 GLY A CA 1
ATOM 678 C C . GLY A 1 94 ? -20.280 -8.099 12.913 1.00 87.06 94 GLY A C 1
ATOM 679 O O . GLY A 1 94 ? -19.553 -7.238 13.410 1.00 87.06 94 GLY A O 1
ATOM 680 N N . ASP A 1 95 ? -20.623 -8.116 11.628 1.00 88.12 95 ASP A N 1
ATOM 681 C CA . ASP A 1 95 ? -20.206 -7.090 10.667 1.00 88.12 95 ASP A CA 1
ATOM 682 C C . ASP A 1 95 ? -21.176 -5.908 10.543 1.00 88.12 95 ASP A C 1
ATOM 684 O O . ASP A 1 95 ? -20.883 -4.967 9.804 1.00 88.12 95 ASP A O 1
ATOM 688 N N . ASP A 1 96 ? -22.293 -5.921 11.277 1.00 94.44 96 ASP A N 1
ATOM 689 C CA . ASP A 1 96 ? -23.288 -4.854 11.224 1.00 94.44 96 ASP A CA 1
ATOM 690 C C . ASP A 1 96 ? -22.899 -3.654 12.089 1.00 94.44 96 ASP A C 1
ATOM 692 O O . ASP A 1 96 ? -22.555 -3.766 13.273 1.00 94.44 96 ASP A O 1
ATOM 696 N N . THR A 1 97 ? -22.998 -2.481 11.475 1.00 95.56 97 THR A N 1
ATOM 697 C CA . THR A 1 97 ? -22.846 -1.157 12.079 1.00 95.56 97 THR A CA 1
ATOM 698 C C . THR A 1 97 ? -24.166 -0.646 12.675 1.00 95.56 97 THR A C 1
ATOM 700 O O . THR A 1 97 ? -25.222 -1.261 12.504 1.00 95.56 97 THR A O 1
ATOM 703 N N . PHE A 1 98 ? -24.154 0.502 13.368 1.00 94.94 98 PHE A N 1
ATOM 704 C CA . PHE A 1 98 ? -25.412 1.137 13.798 1.00 94.94 98 PHE A CA 1
ATOM 705 C C . PHE A 1 98 ? -26.304 1.496 12.606 1.00 94.94 98 PHE A C 1
ATOM 707 O O . PHE A 1 98 ? -27.528 1.351 12.670 1.00 94.94 98 PHE A O 1
ATOM 714 N N . LEU A 1 99 ? -25.684 1.972 11.523 1.00 95.56 99 LEU A N 1
ATOM 715 C CA . LEU A 1 99 ? -26.391 2.360 10.313 1.00 95.56 99 LEU A CA 1
ATOM 716 C C . LEU A 1 99 ? -26.987 1.143 9.598 1.00 95.56 99 LEU A C 1
ATOM 718 O O . LEU A 1 99 ? -28.129 1.219 9.158 1.00 95.56 99 LEU A O 1
ATOM 722 N N . ASP A 1 100 ? -26.275 0.011 9.569 1.00 96.06 100 ASP A N 1
ATOM 723 C CA . ASP A 1 100 ? -26.806 -1.253 9.037 1.00 96.06 100 ASP A CA 1
ATOM 724 C C . ASP A 1 100 ? -28.062 -1.699 9.773 1.00 96.06 100 ASP A C 1
ATOM 726 O O . ASP A 1 100 ? -29.078 -1.990 9.148 1.00 96.06 100 ASP A O 1
ATOM 730 N N . LEU A 1 101 ? -28.003 -1.745 11.107 1.00 95.12 101 LEU A N 1
ATOM 731 C CA . LEU A 1 101 ? -29.144 -2.167 11.915 1.00 95.12 101 LEU A CA 1
ATOM 732 C C . LEU A 1 101 ? -30.328 -1.216 11.719 1.00 95.12 101 LEU A C 1
ATOM 734 O O . LEU A 1 101 ? -31.454 -1.675 11.566 1.00 95.12 101 LEU A O 1
ATOM 738 N N . THR A 1 102 ? -30.074 0.091 11.637 1.00 94.69 102 THR A N 1
ATOM 739 C CA . THR A 1 102 ? -31.113 1.091 11.348 1.00 94.69 102 THR A CA 1
ATOM 740 C C . THR A 1 102 ? -31.749 0.864 9.972 1.00 94.69 102 THR A C 1
ATOM 742 O O . THR A 1 102 ? -32.972 0.819 9.864 1.00 94.69 102 THR A O 1
ATOM 745 N N . ALA A 1 103 ? -30.940 0.691 8.922 1.00 94.62 103 ALA A N 1
ATOM 746 C CA . ALA A 1 103 ? -31.425 0.450 7.564 1.00 94.62 103 ALA A CA 1
ATOM 747 C C . ALA A 1 103 ? -32.263 -0.835 7.497 1.00 94.62 103 ALA A C 1
ATOM 749 O O . ALA A 1 103 ? -33.398 -0.814 7.020 1.00 94.62 103 ALA A O 1
ATOM 750 N N . LYS A 1 104 ? -31.756 -1.931 8.074 1.00 95.00 104 LYS A N 1
ATOM 751 C CA . LYS A 1 104 ? -32.447 -3.226 8.149 1.00 95.00 104 LYS A CA 1
ATOM 752 C C . LYS A 1 104 ? -33.778 -3.142 8.897 1.00 95.00 104 LYS A C 1
ATOM 754 O O . LYS A 1 104 ? -34.758 -3.719 8.434 1.00 95.00 104 LYS A O 1
ATOM 759 N N . GLN A 1 105 ? -33.847 -2.390 9.998 1.00 93.44 105 GLN A N 1
ATOM 760 C CA . GLN A 1 105 ? -35.097 -2.141 10.729 1.00 93.44 105 GLN A CA 1
ATOM 761 C C . GLN A 1 105 ? -36.138 -1.432 9.848 1.00 93.44 105 GLN A C 1
ATOM 763 O O . GLN A 1 105 ? -37.288 -1.864 9.781 1.00 93.44 105 GLN A O 1
ATOM 768 N N . ILE A 1 106 ? -35.743 -0.374 9.129 1.00 94.00 106 ILE A N 1
ATOM 769 C CA . ILE A 1 106 ? -36.651 0.357 8.232 1.00 94.00 106 ILE A CA 1
ATOM 770 C C . ILE A 1 106 ? -37.108 -0.524 7.066 1.00 94.00 106 ILE A C 1
ATOM 772 O O . ILE A 1 106 ? -38.299 -0.558 6.759 1.00 94.00 106 ILE A O 1
ATOM 776 N N . MET A 1 107 ? -36.194 -1.264 6.433 1.00 93.44 107 MET A N 1
ATOM 777 C CA . MET A 1 107 ? -36.535 -2.202 5.358 1.00 93.44 107 MET A CA 1
ATOM 778 C C . MET A 1 107 ? -37.521 -3.262 5.843 1.00 93.44 107 MET A C 1
ATOM 780 O O . MET A 1 107 ? -38.516 -3.520 5.168 1.00 93.44 107 MET A O 1
ATOM 784 N N . LYS A 1 108 ? -37.286 -3.825 7.036 1.00 93.00 108 LYS A N 1
ATOM 785 C CA . LYS A 1 108 ? -38.177 -4.820 7.630 1.00 93.00 108 LYS A CA 1
ATOM 786 C C . LYS A 1 108 ? -39.575 -4.260 7.867 1.00 93.00 108 LYS A C 1
ATOM 788 O O . LYS A 1 108 ? -40.551 -4.912 7.519 1.00 93.00 108 LYS A O 1
ATOM 793 N N . MET A 1 109 ? -39.681 -3.040 8.389 1.00 90.50 109 MET A N 1
ATOM 794 C CA . MET A 1 109 ? -40.975 -2.380 8.569 1.00 90.50 109 MET A CA 1
ATOM 795 C C . MET A 1 109 ? -41.694 -2.126 7.238 1.00 90.50 109 MET A C 1
ATOM 797 O O . MET A 1 109 ? -42.904 -2.326 7.144 1.00 90.50 109 MET A O 1
ATOM 801 N N . ARG A 1 110 ? -40.968 -1.691 6.201 1.00 92.06 110 ARG A N 1
ATOM 802 C CA . ARG A 1 110 ? -41.545 -1.480 4.864 1.00 92.06 110 ARG A CA 1
ATOM 803 C C . ARG A 1 110 ? -42.081 -2.778 4.268 1.00 92.06 110 ARG A C 1
ATOM 805 O O . ARG A 1 110 ? -43.159 -2.773 3.679 1.00 92.06 110 ARG A O 1
ATOM 812 N N . GLU A 1 111 ? -41.348 -3.874 4.452 1.00 92.12 111 GLU A N 1
ATOM 813 C CA . GLU A 1 111 ? -41.764 -5.221 4.055 1.00 92.12 111 GLU A CA 1
ATOM 814 C C . GLU A 1 111 ? -43.011 -5.675 4.831 1.00 92.12 111 GLU A C 1
ATOM 816 O O . GLU A 1 111 ? -44.012 -6.042 4.221 1.00 92.12 111 GLU A O 1
ATOM 821 N N . GLU A 1 112 ? -42.968 -5.626 6.165 1.00 90.31 112 GLU A N 1
ATOM 822 C CA . GLU A 1 112 ? -44.016 -6.159 7.044 1.00 90.31 112 GLU A CA 1
ATOM 823 C C . GLU A 1 112 ? -45.358 -5.436 6.874 1.00 90.31 112 GLU A C 1
ATOM 825 O O . GLU A 1 112 ? -46.408 -6.077 6.830 1.00 90.31 112 GLU A O 1
ATOM 830 N N . PHE A 1 113 ? -45.332 -4.107 6.742 1.00 87.56 113 PHE A N 1
ATOM 831 C CA . PHE A 1 113 ? -46.547 -3.289 6.676 1.00 87.56 113 PHE A CA 1
ATOM 832 C C . PHE A 1 113 ? -46.929 -2.852 5.257 1.00 87.56 113 PHE A C 1
ATOM 834 O O . PHE A 1 113 ? -47.913 -2.129 5.091 1.00 87.56 113 PHE A O 1
ATOM 841 N N . GLY A 1 114 ? -46.155 -3.230 4.233 1.00 85.56 114 GLY A N 1
ATOM 842 C CA . GLY A 1 114 ? -46.406 -2.848 2.837 1.00 85.56 114 GLY A CA 1
ATOM 843 C C . GLY A 1 114 ? -46.497 -1.333 2.609 1.00 85.56 114 GLY A C 1
ATOM 844 O O . GLY A 1 114 ? -47.155 -0.885 1.673 1.00 85.56 114 GLY A O 1
ATOM 845 N N . THR A 1 115 ? -45.882 -0.537 3.488 1.00 83.38 115 THR A N 1
ATOM 846 C CA . THR A 1 115 ? -45.959 0.929 3.499 1.00 83.38 115 THR A CA 1
ATOM 847 C C . THR A 1 115 ? -44.564 1.511 3.345 1.00 83.38 115 THR A C 1
ATOM 849 O O . THR A 1 115 ? -43.621 1.048 3.984 1.00 83.38 115 THR A O 1
ATOM 852 N N . ASN A 1 116 ? -44.419 2.562 2.537 1.00 83.06 116 ASN A N 1
ATOM 853 C CA . ASN A 1 116 ? -43.144 3.256 2.382 1.00 83.06 116 ASN A CA 1
ATOM 854 C C . ASN A 1 116 ? -42.864 4.187 3.573 1.00 83.06 116 ASN A C 1
ATOM 856 O O . ASN A 1 116 ? -43.025 5.402 3.473 1.00 83.06 116 ASN A O 1
ATOM 860 N N . VAL A 1 117 ? -42.471 3.615 4.716 1.00 89.75 117 VAL A N 1
ATOM 861 C CA . VAL A 1 117 ? -42.083 4.397 5.899 1.00 89.75 117 VAL A CA 1
ATOM 862 C C . VAL A 1 117 ? -40.946 5.346 5.523 1.00 89.75 117 VAL A C 1
ATOM 864 O O . VAL A 1 117 ? -39.888 4.902 5.058 1.00 89.75 117 VAL A O 1
ATOM 867 N N . LYS A 1 118 ? -41.161 6.651 5.717 1.00 94.19 118 LYS A N 1
ATOM 868 C CA . LYS A 1 118 ? -40.171 7.672 5.374 1.00 94.19 118 LYS A CA 1
ATOM 869 C C . LYS A 1 118 ? -39.026 7.639 6.376 1.00 94.19 118 LYS A C 1
ATOM 871 O O . LYS A 1 118 ? -39.251 7.686 7.585 1.00 94.19 118 LYS A O 1
ATOM 876 N N . PHE A 1 119 ? -37.802 7.586 5.866 1.00 95.69 119 PHE A N 1
ATOM 877 C CA . PHE A 1 119 ? -36.584 7.572 6.664 1.00 95.69 119 PHE A CA 1
ATOM 878 C C . PHE A 1 119 ? -35.695 8.755 6.292 1.00 95.69 119 PHE A C 1
ATOM 880 O O . PHE A 1 119 ? -35.541 9.079 5.116 1.00 95.69 119 PHE A O 1
ATOM 887 N N . MET A 1 120 ? -35.144 9.412 7.309 1.00 97.19 120 MET A N 1
ATOM 888 C CA . MET A 1 120 ? -34.268 10.565 7.166 1.00 97.19 120 MET A CA 1
ATOM 889 C C . MET A 1 120 ? -33.097 10.499 8.150 1.00 97.19 120 MET A C 1
ATOM 891 O O . MET A 1 120 ? -33.196 9.948 9.252 1.00 97.19 120 MET A O 1
ATOM 895 N N . LEU A 1 121 ? -31.999 11.141 7.769 1.00 97.31 121 LEU A N 1
ATOM 896 C CA . LEU A 1 121 ? -30.782 11.315 8.544 1.00 97.31 121 LEU A CA 1
ATOM 897 C C . LEU A 1 121 ? -30.483 12.804 8.715 1.00 97.31 121 LEU A C 1
ATOM 899 O O . LEU A 1 121 ? -30.490 13.565 7.749 1.00 97.31 121 LEU A O 1
ATOM 903 N N . MET A 1 122 ? -30.151 13.206 9.942 1.00 96.81 122 MET A N 1
ATOM 904 C CA . MET A 1 122 ? -29.491 14.487 10.190 1.00 96.81 122 MET A CA 1
ATOM 905 C C . MET A 1 122 ? -27.986 14.260 10.301 1.00 96.81 122 MET A C 1
ATOM 907 O O . MET A 1 122 ? -27.486 13.919 11.378 1.00 96.81 122 MET A O 1
ATOM 911 N N . ASN A 1 123 ? -27.271 14.419 9.194 1.00 95.94 123 ASN A N 1
ATOM 912 C CA . ASN A 1 123 ? -25.812 14.345 9.176 1.00 95.94 123 ASN A CA 1
ATOM 913 C C . ASN A 1 123 ? -25.210 15.700 9.557 1.00 95.94 123 ASN A C 1
ATOM 915 O O . ASN A 1 123 ? -25.879 16.726 9.506 1.00 95.94 123 ASN A O 1
ATOM 919 N N . SER A 1 124 ? -23.940 15.725 9.944 1.00 92.69 124 SER A N 1
ATOM 920 C CA . SER A 1 124 ? -23.184 16.970 10.076 1.00 92.69 124 SER A CA 1
ATOM 921 C C . SER A 1 124 ? -22.272 17.155 8.869 1.00 92.69 124 SER A C 1
ATOM 923 O O . SER A 1 124 ? -21.998 16.215 8.118 1.00 92.69 124 SER A O 1
ATOM 925 N N . PHE A 1 125 ? -21.706 18.354 8.743 1.00 88.44 125 PHE A N 1
ATOM 926 C CA . PHE A 1 125 ? -20.635 18.649 7.788 1.00 88.44 125 PHE A CA 1
ATOM 927 C C . PHE A 1 125 ? -19.406 17.729 7.931 1.00 88.44 125 PHE A C 1
ATOM 929 O O . PHE A 1 125 ? -18.551 17.724 7.054 1.00 88.44 125 PHE A O 1
ATOM 936 N N . SER A 1 126 ? -19.296 16.967 9.028 1.00 87.56 126 SER A N 1
ATOM 937 C CA . SER A 1 126 ? -18.222 15.990 9.237 1.00 87.56 126 SER A CA 1
ATOM 938 C C . SER A 1 126 ? -18.639 14.534 9.002 1.00 87.56 126 SER A C 1
ATOM 940 O O . SER A 1 126 ? -17.763 13.687 8.912 1.00 87.56 126 SER A O 1
ATOM 942 N N . THR A 1 127 ? -19.936 14.211 8.940 1.00 93.44 127 THR A N 1
ATOM 943 C CA . THR A 1 127 ? -20.410 12.815 8.819 1.00 93.44 127 THR A CA 1
ATOM 944 C C . THR A 1 127 ? -21.105 12.502 7.498 1.00 93.44 127 THR A C 1
ATOM 946 O O . THR A 1 127 ? -21.254 11.326 7.169 1.00 93.44 127 THR A O 1
ATOM 949 N N . SER A 1 128 ? -21.516 13.523 6.740 1.00 94.38 128 SER A N 1
ATOM 950 C CA . SER A 1 128 ? -22.289 13.382 5.498 1.00 94.38 128 SER A CA 1
ATOM 951 C C . SER A 1 128 ? -21.600 12.500 4.451 1.00 94.38 128 SER A C 1
ATOM 953 O O . SER A 1 128 ? -22.151 11.466 4.076 1.00 94.38 128 SER A O 1
ATOM 955 N N . ALA A 1 129 ? -20.371 12.846 4.048 1.00 92.94 129 ALA A N 1
ATOM 956 C CA . ALA A 1 129 ? -19.658 12.151 2.973 1.00 92.94 129 ALA A CA 1
ATOM 957 C C . ALA A 1 129 ? -19.483 10.648 3.255 1.00 92.94 129 ALA A C 1
ATOM 959 O O . ALA A 1 129 ? -19.923 9.827 2.454 1.00 92.94 129 ALA A O 1
ATOM 960 N N . ASP A 1 130 ? -18.938 10.292 4.426 1.00 92.88 130 ASP A N 1
ATOM 961 C CA . ASP A 1 130 ? -18.748 8.889 4.823 1.00 92.88 130 ASP A CA 1
ATOM 962 C C . ASP A 1 130 ? -20.081 8.119 4.881 1.00 92.88 130 ASP A C 1
ATOM 964 O O . ASP A 1 130 ? -20.153 6.950 4.505 1.00 92.88 130 ASP A O 1
ATOM 968 N N . THR A 1 131 ? -21.148 8.765 5.368 1.00 95.88 131 THR A N 1
ATOM 969 C CA . THR A 1 131 ? -22.472 8.137 5.508 1.00 95.88 131 THR A CA 1
ATOM 970 C C . THR A 1 131 ? -23.094 7.847 4.142 1.00 95.88 131 THR A C 1
ATOM 972 O O . THR A 1 131 ? -23.608 6.750 3.921 1.00 95.88 131 THR A O 1
ATOM 975 N N . LEU A 1 132 ? -23.048 8.812 3.219 1.00 95.00 132 LEU A N 1
ATOM 976 C CA . LEU A 1 132 ? -23.623 8.668 1.881 1.00 95.00 132 LEU A CA 1
ATOM 977 C C . LEU A 1 132 ? -22.820 7.697 1.010 1.00 95.00 132 LEU A C 1
ATOM 979 O O . LEU A 1 132 ? -23.427 6.913 0.281 1.00 95.00 132 LEU A O 1
ATOM 983 N N . GLU A 1 133 ? -21.487 7.695 1.113 1.00 94.56 133 GLU A N 1
ATOM 984 C CA . GLU A 1 133 ? -20.631 6.703 0.448 1.00 94.56 133 GLU A CA 1
ATOM 985 C C . GLU A 1 133 ? -20.993 5.283 0.909 1.00 94.56 133 GLU A C 1
ATOM 987 O O . GLU A 1 133 ? -21.225 4.396 0.083 1.00 94.56 133 GLU A O 1
ATOM 992 N N . TYR A 1 134 ? -21.141 5.086 2.224 1.00 95.19 134 TYR A N 1
ATOM 993 C CA . TYR A 1 134 ? -21.513 3.795 2.799 1.00 95.19 134 TYR A CA 1
ATOM 994 C C . TYR A 1 134 ? -22.889 3.307 2.319 1.00 95.19 134 TYR A C 1
ATOM 996 O O . TYR A 1 134 ? -23.027 2.162 1.880 1.00 95.19 134 TYR A O 1
ATOM 1004 N N . LEU A 1 135 ? -23.911 4.171 2.377 1.00 95.25 135 LEU A N 1
ATOM 1005 C CA . LEU A 1 135 ? -25.260 3.823 1.922 1.00 95.25 135 LEU A CA 1
ATOM 1006 C C . LEU A 1 135 ? -25.303 3.565 0.416 1.00 95.25 135 LEU A C 1
ATOM 1008 O O . LEU A 1 135 ? -25.923 2.596 0.000 1.00 95.25 135 LEU A O 1
ATOM 1012 N N . SER A 1 136 ? -24.610 4.360 -0.400 1.00 92.88 136 SER A N 1
ATOM 1013 C CA . SER A 1 136 ? -24.591 4.166 -1.858 1.00 92.88 136 SER A CA 1
ATOM 1014 C C . SER A 1 136 ? -23.976 2.822 -2.253 1.00 92.88 136 SER A C 1
ATOM 1016 O O . SER A 1 136 ? -24.435 2.192 -3.202 1.00 92.88 136 SER A O 1
ATOM 1018 N N . GLY A 1 137 ? -22.960 2.367 -1.513 1.00 91.38 137 GLY A N 1
ATOM 1019 C CA . GLY A 1 137 ? -22.315 1.079 -1.761 1.00 91.38 137 GLY A CA 1
ATOM 1020 C C . GLY A 1 137 ? -23.132 -0.135 -1.307 1.00 91.38 137 GLY A C 1
ATOM 1021 O O . GLY A 1 137 ? -23.090 -1.167 -1.974 1.00 91.38 137 GLY A O 1
ATOM 1022 N N . LYS A 1 138 ? -23.855 -0.042 -0.179 1.00 93.88 138 LYS A N 1
ATOM 1023 C CA . LYS A 1 138 ? -24.497 -1.206 0.469 1.00 93.88 138 LYS A CA 1
ATOM 1024 C C . LYS A 1 138 ? -26.030 -1.216 0.414 1.00 93.88 138 LYS A C 1
ATOM 1026 O O . LYS A 1 138 ? -26.611 -2.296 0.403 1.00 93.88 138 LYS A O 1
ATOM 1031 N N . TYR A 1 139 ? -26.665 -0.045 0.367 1.00 94.81 139 TYR A N 1
ATOM 1032 C CA . TYR A 1 139 ? -28.123 0.148 0.344 1.00 94.81 139 TYR A CA 1
ATOM 1033 C C . TYR A 1 139 ? -28.531 1.259 -0.653 1.00 94.81 139 TYR A C 1
ATOM 1035 O O . TYR A 1 139 ? -29.036 2.318 -0.248 1.00 94.81 139 TYR A O 1
ATOM 1043 N N . PRO A 1 140 ? -28.280 1.070 -1.963 1.00 91.44 140 PRO A N 1
ATOM 1044 C CA . PRO A 1 140 ? -28.512 2.091 -2.990 1.00 91.44 140 PRO A CA 1
ATOM 1045 C C . PRO A 1 140 ? -29.970 2.579 -3.063 1.00 91.44 140 PRO A C 1
ATOM 1047 O O . PRO A 1 140 ? -30.231 3.718 -3.460 1.00 91.44 140 PRO A O 1
ATOM 1050 N N . GLU A 1 141 ? -30.930 1.755 -2.643 1.00 89.19 141 GLU A N 1
ATOM 1051 C CA . GLU A 1 141 ? -32.340 2.116 -2.531 1.00 89.19 141 GLU A CA 1
ATOM 1052 C C . GLU A 1 141 ? -32.577 3.261 -1.541 1.00 89.19 141 GLU A C 1
ATOM 1054 O O . GLU A 1 141 ? -33.355 4.154 -1.850 1.00 89.19 141 GLU A O 1
ATOM 1059 N N . PHE A 1 142 ? -31.864 3.307 -0.410 1.00 90.62 142 PHE A N 1
ATOM 1060 C CA . PHE A 1 142 ? -31.954 4.438 0.515 1.00 90.62 142 PHE A CA 1
ATOM 1061 C C . PHE A 1 142 ? -31.202 5.648 -0.025 1.00 90.62 142 PHE A C 1
ATOM 1063 O O . PHE A 1 142 ? -31.715 6.761 0.034 1.00 90.62 142 PHE A O 1
ATOM 1070 N N . ALA A 1 143 ? -29.995 5.445 -0.562 1.00 89.56 143 ALA A N 1
ATOM 1071 C CA . ALA A 1 143 ? -29.150 6.537 -1.050 1.00 89.56 143 ALA A CA 1
ATOM 1072 C C . ALA A 1 143 ? -29.802 7.340 -2.191 1.00 89.56 143 ALA A C 1
ATOM 1074 O O . ALA A 1 143 ? -29.507 8.521 -2.363 1.00 89.56 143 ALA A O 1
ATOM 1075 N N . SER A 1 144 ? -30.701 6.708 -2.948 1.00 87.44 144 SER A N 1
ATOM 1076 C CA . SER A 1 144 ? -31.469 7.339 -4.025 1.00 87.44 144 SER A CA 1
ATOM 1077 C C . SER A 1 144 ? -32.778 7.995 -3.568 1.00 87.44 144 SER A C 1
ATOM 1079 O O . SER A 1 144 ? -33.423 8.672 -4.371 1.00 87.44 144 SER A O 1
ATOM 1081 N N . GLU A 1 145 ? -33.182 7.849 -2.301 1.00 90.25 145 GLU A N 1
ATOM 1082 C CA . GLU A 1 145 ? -34.406 8.473 -1.799 1.00 90.25 145 GLU A CA 1
ATOM 1083 C C . GLU A 1 145 ? -34.262 9.989 -1.667 1.00 90.25 145 GLU A C 1
ATOM 1085 O O . GLU A 1 145 ? -33.434 10.519 -0.919 1.00 90.25 145 GLU A O 1
ATOM 1090 N N . GLU A 1 146 ? -35.161 10.707 -2.338 1.00 89.56 146 GLU A N 1
ATOM 1091 C CA . GLU A 1 146 ? -35.231 12.155 -2.227 1.00 89.56 146 GLU A CA 1
ATOM 1092 C C . GLU A 1 146 ? -35.481 12.575 -0.774 1.00 89.56 146 GLU A C 1
ATOM 1094 O O . GLU A 1 146 ? -36.438 12.150 -0.122 1.00 89.56 146 GLU A O 1
ATOM 1099 N N . GLY A 1 147 ? -34.612 13.439 -0.256 1.00 89.75 147 GLY A N 1
ATOM 1100 C CA . GLY A 1 147 ? -34.725 13.949 1.104 1.00 89.75 147 GLY A CA 1
ATOM 1101 C C . GLY A 1 147 ? -34.306 12.985 2.202 1.00 89.75 147 GLY A C 1
ATOM 1102 O O . GLY A 1 147 ? -34.689 13.214 3.344 1.00 89.75 147 GLY A O 1
ATOM 1103 N N . LEU A 1 148 ? -33.503 11.963 1.885 1.00 94.56 148 LEU A N 1
ATOM 1104 C CA . LEU A 1 148 ? -32.828 11.140 2.891 1.00 94.56 148 LEU A CA 1
ATOM 1105 C C . LEU A 1 148 ? -32.038 11.998 3.894 1.00 94.56 148 LEU A C 1
ATOM 1107 O O . LEU A 1 148 ? -32.091 11.738 5.089 1.00 94.56 148 LEU A O 1
ATOM 1111 N N . GLU A 1 149 ? -31.296 13.004 3.430 1.00 95.06 149 GLU A N 1
ATOM 1112 C CA . GLU A 1 149 ? -30.411 13.804 4.281 1.00 95.06 149 GLU A CA 1
ATOM 1113 C C . GLU A 1 149 ? -30.941 15.224 4.524 1.00 95.06 149 GLU A C 1
ATOM 1115 O O . GLU A 1 149 ? -31.451 15.907 3.625 1.00 95.06 149 GLU A O 1
ATOM 1120 N N . MET A 1 150 ? -30.730 15.688 5.757 1.00 94.56 150 MET A N 1
ATOM 1121 C CA . MET A 1 150 ? -30.581 17.102 6.084 1.00 94.56 150 MET A CA 1
ATOM 1122 C C . MET A 1 150 ? -29.276 17.337 6.852 1.00 94.56 150 MET A C 1
ATOM 1124 O O . MET A 1 150 ? -28.837 16.485 7.628 1.00 94.56 150 MET A O 1
ATOM 1128 N N . LEU A 1 151 ? -28.656 18.497 6.642 1.00 93.81 151 LEU A N 1
ATOM 1129 C CA . LEU A 1 151 ? -27.387 18.844 7.276 1.00 93.81 151 LEU A CA 1
ATOM 1130 C C . LEU A 1 151 ? -27.604 19.681 8.538 1.00 93.81 151 LEU A C 1
ATOM 1132 O O . LEU A 1 151 ? -28.324 20.676 8.525 1.00 93.81 151 LEU A O 1
ATOM 1136 N N . GLN A 1 152 ? -26.930 19.285 9.615 1.00 94.62 152 GLN A N 1
ATOM 1137 C CA . GLN A 1 152 ? -26.773 20.079 10.824 1.00 94.62 152 GLN A CA 1
ATOM 1138 C C . GLN A 1 152 ? -25.956 21.338 10.510 1.00 94.62 152 GLN A C 1
ATOM 1140 O O . GLN A 1 152 ? -24.910 21.273 9.855 1.00 94.62 152 GLN A O 1
ATOM 1145 N N . ASN A 1 153 ? -26.410 22.475 11.025 1.00 94.62 153 ASN A N 1
ATOM 1146 C CA . ASN A 1 153 ? -25.736 23.755 10.892 1.00 94.62 153 ASN A CA 1
ATOM 1147 C C . ASN A 1 153 ? -24.438 23.798 11.718 1.00 94.62 153 ASN A C 1
ATOM 1149 O O . ASN A 1 153 ? -24.187 22.996 12.623 1.00 94.62 153 ASN A O 1
ATOM 1153 N N . LYS A 1 154 ? -23.613 24.803 11.423 1.00 94.00 154 LYS A N 1
ATOM 1154 C CA . LYS A 1 154 ? -22.433 25.184 12.207 1.00 94.00 154 LYS A CA 1
ATOM 1155 C C . LYS A 1 154 ? -22.600 26.615 12.711 1.00 94.00 154 LYS A C 1
ATOM 1157 O O . LYS A 1 154 ? -23.126 27.469 12.001 1.00 94.00 154 LYS A O 1
ATOM 1162 N N . VAL A 1 155 ? -22.123 26.880 13.922 1.00 95.31 155 VAL A N 1
ATOM 1163 C CA . VAL A 1 155 ? -22.117 28.214 14.540 1.00 95.31 155 VAL A CA 1
ATOM 1164 C C . VAL A 1 155 ? -20.690 28.613 14.915 1.00 95.31 155 VAL A C 1
ATOM 1166 O O . VAL A 1 155 ? -19.851 27.734 15.152 1.00 95.31 155 VAL A O 1
ATOM 1169 N N . PRO A 1 156 ? -20.363 29.915 14.938 1.00 95.75 156 PRO A N 1
ATOM 1170 C CA . PRO A 1 156 ? -19.034 30.352 15.327 1.00 95.75 156 PRO A CA 1
ATOM 1171 C C . PRO A 1 156 ? -18.807 30.121 16.824 1.00 95.75 156 PRO A C 1
ATOM 1173 O O . PRO A 1 156 ? -19.678 30.377 17.656 1.00 95.75 156 PRO A O 1
ATOM 1176 N N . LYS A 1 157 ? -17.596 29.694 17.185 1.00 95.94 157 LYS A N 1
ATOM 1177 C CA . LYS A 1 157 ? -17.127 29.762 18.572 1.00 95.94 157 LYS A CA 1
ATOM 1178 C C . LYS A 1 157 ? -16.963 31.229 18.961 1.00 95.94 157 LYS A C 1
ATOM 1180 O O . LYS A 1 157 ? -16.515 32.042 18.152 1.00 95.94 157 LYS A O 1
ATOM 1185 N N . ILE A 1 158 ? -17.297 31.562 20.199 1.00 95.69 158 ILE A N 1
ATOM 1186 C CA . ILE A 1 158 ? -17.302 32.941 20.689 1.00 95.69 158 ILE A CA 1
ATOM 1187 C C . ILE A 1 158 ? -16.098 33.142 21.610 1.00 95.69 158 ILE A C 1
ATOM 1189 O O . ILE A 1 158 ? -15.887 32.341 22.510 1.00 95.69 158 ILE A O 1
ATOM 1193 N N . ASP A 1 159 ? -15.314 34.201 21.442 1.00 94.44 159 ASP A N 1
ATOM 1194 C CA . ASP A 1 159 ? -14.260 34.564 22.394 1.00 94.44 159 ASP A CA 1
ATOM 1195 C C . ASP A 1 159 ? -14.851 34.768 23.801 1.00 94.44 159 ASP A C 1
ATOM 1197 O O . ASP A 1 159 ? -15.823 35.505 23.989 1.00 94.44 159 ASP A O 1
ATOM 1201 N N . ALA A 1 160 ? -14.260 34.112 24.804 1.00 92.56 160 ALA A N 1
ATOM 1202 C CA . ALA A 1 160 ? -14.820 34.067 26.154 1.00 92.56 160 ALA A CA 1
ATOM 1203 C C . ALA A 1 160 ? -14.813 35.419 26.895 1.00 92.56 160 ALA A C 1
ATOM 1205 O O . ALA A 1 160 ? -15.486 35.545 27.918 1.00 92.56 160 ALA A O 1
ATOM 1206 N N . THR A 1 161 ? -14.062 36.410 26.404 1.00 90.00 161 THR A N 1
ATOM 1207 C CA . THR A 1 161 ? -13.885 37.726 27.037 1.00 90.00 161 THR A CA 1
ATOM 1208 C C . THR A 1 161 ? -14.605 38.834 26.269 1.00 90.00 161 THR A C 1
ATOM 1210 O O . THR A 1 161 ? -15.268 39.678 26.864 1.00 90.00 161 THR A O 1
ATOM 1213 N N . THR A 1 162 ? -14.462 38.854 24.945 1.00 91.81 162 THR A N 1
ATOM 1214 C CA . THR A 1 162 ? -14.953 39.930 24.066 1.00 91.81 162 THR A CA 1
ATOM 1215 C C . THR A 1 162 ? -16.319 39.633 23.453 1.00 91.81 162 THR A C 1
ATOM 1217 O O . THR A 1 162 ? -16.970 40.541 22.932 1.00 91.81 162 THR A O 1
ATOM 1220 N N . PHE A 1 163 ? -16.742 38.368 23.487 1.00 92.38 163 PHE A N 1
ATOM 1221 C CA . PHE A 1 163 ? -17.912 37.846 22.786 1.00 92.38 163 PHE A CA 1
ATOM 1222 C C . PHE A 1 163 ? -17.919 38.071 21.264 1.00 92.38 163 PHE A C 1
ATOM 1224 O O . PHE A 1 163 ? -18.971 38.021 20.630 1.00 92.38 163 PHE A O 1
ATOM 1231 N N . GLN A 1 164 ? -16.752 38.303 20.660 1.00 94.38 164 GLN A N 1
ATOM 1232 C CA . GLN A 1 164 ? -16.591 38.317 19.205 1.00 94.38 164 GLN A CA 1
ATOM 1233 C C . GLN A 1 164 ? -16.391 36.891 18.663 1.00 94.38 164 GLN A C 1
ATOM 1235 O O . GLN A 1 164 ? -15.967 36.016 19.422 1.00 94.38 164 GLN A O 1
ATOM 1240 N N . PRO A 1 165 ? -16.661 36.621 17.372 1.00 94.69 165 PRO A N 1
ATOM 1241 C CA . PRO A 1 165 ? -16.311 35.341 16.765 1.00 94.69 165 PRO A CA 1
ATOM 1242 C C . PRO A 1 165 ? -14.815 35.049 16.920 1.00 94.69 165 PRO A C 1
ATOM 1244 O O . PRO A 1 165 ? -13.979 35.889 16.589 1.00 94.69 165 PRO A O 1
ATOM 1247 N N . ALA A 1 166 ? -14.480 33.854 17.398 1.00 93.88 166 ALA A N 1
ATOM 1248 C CA . ALA A 1 166 ? -13.099 33.418 17.550 1.00 93.88 166 ALA A CA 1
ATOM 1249 C C . ALA A 1 166 ? -12.402 33.271 16.188 1.00 93.88 166 ALA A C 1
ATOM 1251 O O . ALA A 1 166 ? -13.051 33.006 15.167 1.00 93.88 166 ALA A O 1
ATOM 1252 N N . THR A 1 167 ? -11.077 33.408 16.197 1.00 91.94 167 THR A N 1
ATOM 1253 C CA . THR A 1 167 ? -10.210 33.239 15.026 1.00 91.94 167 THR A CA 1
ATOM 1254 C C . THR A 1 167 ? -9.148 32.180 15.306 1.00 91.94 167 THR A C 1
ATOM 1256 O O . THR A 1 167 ? -8.667 32.039 16.430 1.00 91.94 167 THR A O 1
ATOM 1259 N N . CYS A 1 168 ? -8.790 31.395 14.293 1.00 89.12 168 CYS A N 1
ATOM 1260 C CA . CYS A 1 168 ? -7.791 30.338 14.409 1.00 89.12 168 CYS A CA 1
ATOM 1261 C C . CYS A 1 168 ? -6.953 30.269 13.129 1.00 89.12 168 CYS A C 1
ATOM 1263 O O . CYS A 1 168 ? -7.312 29.584 12.174 1.00 89.12 168 CYS A O 1
ATOM 1265 N N . GLU A 1 169 ? -5.818 30.972 13.117 1.00 85.38 169 GLU A N 1
ATOM 1266 C CA . GLU A 1 169 ? -4.941 31.058 11.937 1.00 85.38 169 GLU A CA 1
ATOM 1267 C C . GLU A 1 169 ? -4.363 29.700 11.521 1.00 85.38 169 GLU A C 1
ATOM 1269 O O . GLU A 1 169 ? -4.205 29.432 10.332 1.00 85.38 169 GLU A O 1
ATOM 1274 N N . SER A 1 170 ? -4.071 28.828 12.491 1.00 84.38 170 SER A N 1
ATOM 1275 C CA . SER A 1 170 ? -3.514 27.497 12.230 1.00 84.38 170 SER A CA 1
ATOM 1276 C C . SER A 1 170 ? -4.510 26.566 11.538 1.00 84.38 170 SER A C 1
ATOM 1278 O O . SER A 1 170 ? -4.100 25.710 10.755 1.00 84.38 170 SER A O 1
ATOM 1280 N N . ASN A 1 171 ? -5.807 26.716 11.822 1.00 84.75 171 ASN A N 1
ATOM 1281 C CA . ASN A 1 171 ? -6.868 25.971 11.161 1.00 84.75 171 ASN A CA 1
ATOM 1282 C C . ASN A 1 171 ? -8.226 26.696 11.280 1.00 84.75 171 ASN A C 1
ATOM 1284 O O . ASN A 1 171 ? -8.913 26.539 12.294 1.00 84.75 171 ASN A O 1
ATOM 1288 N N . PRO A 1 172 ? -8.684 27.394 10.226 1.00 90.12 172 PRO A N 1
ATOM 1289 C CA . PRO A 1 172 ? -9.962 28.107 10.238 1.00 90.12 172 PRO A CA 1
ATOM 1290 C C . PRO A 1 172 ? -11.192 27.231 10.533 1.00 90.12 172 PRO A C 1
ATOM 1292 O O . PRO A 1 172 ? -12.202 27.734 11.025 1.00 90.12 172 PRO A O 1
ATOM 1295 N N . SER A 1 173 ? -11.139 25.910 10.303 1.00 87.06 173 SER A N 1
ATOM 1296 C CA . SER A 1 173 ? -12.261 25.022 10.649 1.00 87.06 173 SER A CA 1
ATOM 1297 C C . SER A 1 173 ? -12.515 24.971 12.160 1.00 87.06 173 SER A C 1
ATOM 1299 O O . SER A 1 173 ? -13.640 24.729 12.593 1.00 87.06 173 SER A O 1
ATOM 1301 N N . ASN A 1 174 ? -11.484 25.225 12.975 1.00 89.81 174 ASN A N 1
ATOM 1302 C CA . ASN A 1 174 ? -11.583 25.261 14.431 1.00 89.81 174 ASN A CA 1
ATOM 1303 C C . ASN A 1 174 ? -12.373 26.471 14.946 1.00 89.81 174 ASN A C 1
ATOM 1305 O O . ASN A 1 174 ? -12.722 26.506 16.124 1.00 89.81 174 ASN A O 1
ATOM 1309 N N . GLU A 1 175 ? -12.690 27.445 14.096 1.00 94.25 175 GLU A N 1
ATOM 1310 C CA . GLU A 1 175 ? -13.518 28.596 14.457 1.00 94.25 175 GLU A CA 1
ATOM 1311 C C . GLU A 1 175 ? -15.008 28.249 14.570 1.00 94.25 175 GLU A C 1
ATOM 1313 O O . GLU A 1 175 ? -15.786 29.048 15.093 1.00 94.25 175 GLU A O 1
ATOM 1318 N N . TRP A 1 176 ? -15.406 27.063 14.103 1.00 93.31 176 TRP A N 1
ATOM 1319 C CA . TRP A 1 176 ? -16.790 26.603 14.036 1.00 93.31 176 TRP A CA 1
ATOM 1320 C C . TRP A 1 176 ? -17.045 25.436 14.992 1.00 93.31 176 TRP A C 1
ATOM 1322 O O . TRP A 1 176 ? -16.153 24.640 15.298 1.00 93.31 176 TRP A O 1
ATOM 1332 N N . CYS A 1 177 ? -18.279 25.315 15.469 1.00 91.06 177 CYS A N 1
ATOM 1333 C CA . CYS A 1 177 ? -18.754 24.154 16.214 1.00 91.06 177 CYS A CA 1
ATOM 1334 C C . CYS A 1 177 ? -20.209 23.825 15.849 1.00 91.06 177 CYS A C 1
ATOM 1336 O O . CYS A 1 177 ? -20.950 24.709 15.415 1.00 91.06 177 CYS A O 1
ATOM 1338 N N . PRO A 1 178 ? -20.646 22.566 16.018 1.00 91.50 178 PRO A N 1
ATOM 1339 C CA . PRO A 1 178 ? -22.066 22.244 15.958 1.00 91.50 178 PRO A CA 1
ATOM 1340 C C . PRO A 1 178 ? -22.804 22.890 17.151 1.00 91.50 178 PRO A C 1
ATOM 1342 O O . PRO A 1 178 ? -22.284 22.836 18.266 1.00 91.50 178 PRO A O 1
ATOM 1345 N N . PRO A 1 179 ? -24.019 23.442 16.974 1.00 91.25 179 PRO A N 1
ATOM 1346 C CA . PRO A 1 179 ? -24.805 24.052 18.059 1.00 91.25 179 PRO A CA 1
ATOM 1347 C C . PRO A 1 179 ? -25.564 23.026 18.930 1.00 91.25 179 PRO A C 1
ATOM 1349 O O . PRO A 1 179 ? -26.587 23.334 19.546 1.00 91.25 179 PRO A O 1
ATOM 1352 N N . GLY A 1 180 ? -25.067 21.788 19.004 1.00 90.25 180 GLY A N 1
ATOM 1353 C CA . GLY A 1 180 ? -25.722 20.683 19.705 1.00 90.25 180 GLY A CA 1
ATOM 1354 C C . GLY A 1 180 ? -26.869 20.050 18.910 1.00 90.25 180 GLY A C 1
ATOM 1355 O O . GLY A 1 180 ? -27.193 20.444 17.790 1.00 90.25 180 GLY A O 1
ATOM 1356 N N . HIS A 1 181 ? -27.481 19.011 19.479 1.00 91.75 181 HIS A N 1
ATOM 1357 C CA . HIS A 1 181 ? -28.541 18.257 18.801 1.00 91.75 181 HIS A CA 1
ATOM 1358 C C . HIS A 1 181 ? -29.885 19.009 18.747 1.00 91.75 181 HIS A C 1
ATOM 1360 O O . HIS A 1 181 ? -30.760 18.621 17.978 1.00 91.75 181 HIS A O 1
ATOM 1366 N N . GLY A 1 182 ? -30.052 20.095 19.515 1.00 92.94 182 GLY A N 1
ATOM 1367 C CA . GLY A 1 182 ? -31.201 21.003 19.397 1.00 92.94 182 GLY A CA 1
ATOM 1368 C C . GLY A 1 182 ? -31.285 21.746 18.062 1.00 92.94 182 GLY A C 1
ATOM 1369 O O . GLY A 1 182 ? -32.364 22.208 17.700 1.00 92.94 182 GLY A O 1
ATOM 1370 N N . ASP A 1 183 ? -30.202 21.758 17.276 1.00 94.75 183 ASP A N 1
ATOM 1371 C CA . ASP A 1 183 ? -30.195 22.278 15.903 1.00 94.75 183 ASP A CA 1
ATOM 1372 C C . ASP A 1 183 ? -31.190 21.584 14.970 1.00 94.75 183 ASP A C 1
ATOM 1374 O O . ASP A 1 183 ? -31.544 22.147 13.941 1.00 94.75 183 ASP A O 1
ATOM 1378 N N . LEU A 1 184 ? -31.669 20.394 15.350 1.00 96.00 184 LEU A N 1
ATOM 1379 C CA . LEU A 1 184 ? -32.747 19.659 14.693 1.00 96.00 184 LEU A CA 1
ATOM 1380 C C . LEU A 1 184 ? -33.807 20.580 14.076 1.00 96.00 184 LEU A C 1
ATOM 1382 O O . LEU A 1 184 ? -34.114 20.471 12.893 1.00 96.00 184 LEU A O 1
ATOM 1386 N N . TYR A 1 185 ? -34.356 21.493 14.876 1.00 96.00 185 TYR A N 1
ATOM 1387 C CA . TYR A 1 185 ? -35.469 22.335 14.452 1.00 96.00 185 TYR A CA 1
ATOM 1388 C C . TYR A 1 185 ? -35.036 23.399 13.437 1.00 96.00 185 TYR A C 1
ATOM 1390 O O . TYR A 1 185 ? -35.727 23.615 12.444 1.00 96.00 185 TYR A O 1
ATOM 1398 N N . ALA A 1 186 ? -33.876 24.025 13.651 1.00 94.69 186 ALA A N 1
ATOM 1399 C CA . ALA A 1 186 ? -33.333 25.025 12.736 1.00 94.69 186 ALA A CA 1
ATOM 1400 C C . ALA A 1 186 ? -32.882 24.398 11.408 1.00 94.69 186 ALA A C 1
ATOM 1402 O O . ALA A 1 186 ? -33.135 24.959 10.346 1.00 94.69 186 ALA A O 1
ATOM 1403 N N . ALA A 1 187 ? -32.272 23.210 11.447 1.00 95.12 187 ALA A N 1
ATOM 1404 C CA . ALA A 1 187 ? -31.902 22.437 10.267 1.00 95.12 187 ALA A CA 1
ATOM 1405 C C . ALA A 1 187 ? -33.135 22.002 9.463 1.00 95.12 187 ALA A C 1
ATOM 1407 O O . ALA A 1 187 ? -33.139 22.120 8.237 1.00 95.12 187 ALA A O 1
ATOM 1408 N N . LEU A 1 188 ? -34.205 21.558 10.130 1.00 95.00 188 LEU A N 1
ATOM 1409 C CA . LEU A 1 188 ? -35.439 21.127 9.468 1.00 95.00 188 LEU A CA 1
ATOM 1410 C C . LEU A 1 188 ? -36.129 22.278 8.714 1.00 95.00 188 LEU A C 1
ATOM 1412 O O . LEU A 1 188 ? -36.605 22.080 7.596 1.00 95.00 188 LEU A O 1
ATOM 1416 N N . VAL A 1 189 ? -36.143 23.483 9.294 1.00 93.81 189 VAL A N 1
ATOM 1417 C CA . VAL A 1 189 ? -36.665 24.695 8.635 1.00 93.81 189 VAL A CA 1
ATOM 1418 C C . VAL A 1 189 ? -35.709 25.195 7.558 1.00 93.81 189 VAL A C 1
ATOM 1420 O O . VAL A 1 189 ? -36.120 25.415 6.425 1.00 93.81 189 VAL A O 1
ATOM 1423 N N . GLY A 1 190 ? -34.428 25.360 7.892 1.00 91.69 190 GLY A N 1
ATOM 1424 C CA . GLY A 1 190 ? -33.422 25.938 7.001 1.00 91.69 190 GLY A CA 1
ATOM 1425 C C . GLY A 1 190 ? -33.180 25.123 5.732 1.00 91.69 190 GLY A C 1
ATOM 1426 O O . GLY A 1 190 ? -32.830 25.690 4.703 1.00 91.69 190 GLY A O 1
ATOM 1427 N N . SER A 1 191 ? -33.412 23.810 5.786 1.00 92.88 191 SER A N 1
ATOM 1428 C CA . SER A 1 191 ? -33.349 22.915 4.623 1.00 92.88 191 SER A CA 1
ATOM 1429 C C . SER A 1 191 ? -34.648 22.848 3.808 1.00 92.88 191 SER A C 1
ATOM 1431 O O . SER A 1 191 ? -34.687 22.153 2.795 1.00 92.88 191 SER A O 1
ATOM 1433 N N . GLY A 1 192 ? -35.726 23.507 4.253 1.00 94.06 192 GLY A N 1
ATOM 1434 C CA . GLY A 1 192 ? -37.061 23.415 3.647 1.00 94.06 192 GLY A CA 1
ATOM 1435 C C . GLY A 1 192 ? -37.769 22.073 3.878 1.00 94.06 192 GLY A C 1
ATOM 1436 O O . GLY A 1 192 ? -38.835 21.825 3.318 1.00 94.06 192 GLY A O 1
ATOM 1437 N N . ARG A 1 193 ? -37.198 21.181 4.700 1.00 95.00 193 ARG A N 1
ATOM 1438 C CA . ARG A 1 193 ? -37.728 19.827 4.910 1.00 95.00 193 ARG A CA 1
ATOM 1439 C C . ARG A 1 193 ? -39.016 19.810 5.718 1.00 95.00 193 ARG A C 1
ATOM 1441 O O . ARG A 1 193 ? -39.838 18.937 5.470 1.00 95.00 193 ARG A O 1
ATOM 1448 N N . LEU A 1 194 ? -39.212 20.749 6.647 1.00 96.25 194 LEU A N 1
ATOM 1449 C CA . LEU A 1 194 ? -40.470 20.843 7.395 1.00 96.25 194 LEU A CA 1
ATOM 1450 C C . LEU A 1 194 ? -41.663 21.053 6.452 1.00 96.25 194 LEU A C 1
ATOM 1452 O O . LEU A 1 194 ? -42.624 20.290 6.507 1.00 96.25 194 LEU A O 1
ATOM 1456 N N . ASP A 1 195 ? -41.569 22.046 5.567 1.00 95.88 195 ASP A N 1
ATOM 1457 C CA . ASP A 1 195 ? -42.641 22.372 4.625 1.00 95.88 195 ASP A CA 1
ATOM 1458 C C . ASP A 1 195 ? -42.838 21.239 3.609 1.00 95.88 195 ASP A C 1
ATOM 1460 O O . ASP A 1 195 ? -43.962 20.786 3.417 1.00 95.88 195 ASP A O 1
ATOM 1464 N N . ALA A 1 196 ? -41.752 20.680 3.062 1.00 96.19 196 ALA A N 1
ATOM 1465 C CA . ALA A 1 196 ? -41.831 19.547 2.138 1.00 96.19 196 ALA A CA 1
ATOM 1466 C C . ALA A 1 196 ? -42.493 18.300 2.761 1.00 96.19 196 ALA A C 1
ATOM 1468 O O . ALA A 1 196 ? -43.236 17.585 2.090 1.00 96.19 196 ALA A O 1
ATOM 1469 N N . LEU A 1 197 ? -42.240 18.023 4.047 1.00 96.88 197 LEU A N 1
ATOM 1470 C CA . LEU A 1 197 ? -42.891 16.924 4.764 1.00 96.88 197 LEU A CA 1
ATOM 1471 C C . LEU A 1 197 ? -44.390 17.190 4.955 1.00 96.88 197 LEU A C 1
ATOM 1473 O O . LEU A 1 197 ? -45.200 16.300 4.702 1.00 96.88 197 LEU A O 1
ATOM 1477 N N . LEU A 1 198 ? -44.764 18.405 5.359 1.00 97.38 198 LEU A N 1
ATOM 1478 C CA . LEU A 1 198 ? -46.168 18.790 5.526 1.00 97.38 198 LEU A CA 1
ATOM 1479 C C . LEU A 1 198 ? -46.936 18.731 4.197 1.00 97.38 198 LEU A C 1
ATOM 1481 O O . LEU A 1 198 ? -48.030 18.172 4.145 1.00 97.38 198 LEU A O 1
ATOM 1485 N N . GLU A 1 199 ? -46.346 19.238 3.113 1.00 96.69 199 GLU A N 1
ATOM 1486 C CA . GLU A 1 199 ? -46.901 19.150 1.755 1.00 96.69 199 GLU A CA 1
ATOM 1487 C C . GLU A 1 199 ? -47.021 17.697 1.272 1.00 96.69 199 GLU A C 1
ATOM 1489 O O . GLU A 1 199 ? -47.978 17.346 0.582 1.00 96.69 199 GLU A O 1
ATOM 1494 N N . GLY A 1 200 ? -46.087 16.836 1.684 1.00 94.56 200 GLY A N 1
ATOM 1495 C CA . GLY A 1 200 ? -46.107 15.396 1.431 1.00 94.56 200 GLY A CA 1
ATOM 1496 C C . GLY A 1 200 ? -47.119 14.604 2.268 1.00 94.56 200 GLY A C 1
ATOM 1497 O O . GLY A 1 200 ? -47.201 13.388 2.108 1.00 94.56 200 GLY A O 1
ATOM 1498 N N . GLY A 1 201 ? -47.884 15.259 3.150 1.00 95.88 201 GLY A N 1
ATOM 1499 C CA . GLY A 1 201 ? -48.888 14.619 4.004 1.00 95.88 201 GLY A CA 1
ATOM 1500 C C . GLY A 1 201 ? -48.335 13.987 5.285 1.00 95.88 201 GLY A C 1
ATOM 1501 O O . GLY A 1 201 ? -49.065 13.279 5.978 1.00 95.88 201 GLY A O 1
ATOM 1502 N N . PHE A 1 202 ? -47.069 14.238 5.633 1.00 97.12 202 PHE A N 1
ATOM 1503 C CA . PHE A 1 202 ? -46.502 13.778 6.898 1.00 97.12 202 PHE A CA 1
ATOM 1504 C C . PHE A 1 202 ? -46.962 14.667 8.051 1.00 97.12 202 PHE A C 1
ATOM 1506 O O . PHE A 1 202 ? -46.912 15.895 7.991 1.00 97.12 202 PHE A O 1
ATOM 1513 N N . LYS A 1 203 ? -47.369 14.026 9.144 1.00 97.06 203 LYS A N 1
ATOM 1514 C CA . LYS A 1 203 ? -47.934 14.673 10.329 1.00 97.06 203 LYS A CA 1
ATOM 1515 C C . LYS A 1 203 ? -47.126 14.395 11.591 1.00 97.06 203 LYS A C 1
ATOM 1517 O O . LYS A 1 203 ? -47.033 15.261 12.462 1.00 97.06 203 LYS A O 1
ATOM 1522 N N . TYR A 1 204 ? -46.527 13.211 11.684 1.00 98.06 204 TYR A N 1
ATOM 1523 C CA . TYR A 1 204 ? -45.799 12.747 12.860 1.00 98.06 204 TYR A CA 1
ATOM 1524 C C . TYR A 1 204 ? -44.324 12.522 12.528 1.00 98.06 204 TYR A C 1
ATOM 1526 O O . TYR A 1 204 ? -43.979 11.999 11.470 1.00 98.06 204 TYR A O 1
ATOM 1534 N N . MET A 1 205 ? -43.438 12.875 13.452 1.00 98.25 205 MET A N 1
ATOM 1535 C CA . MET A 1 205 ? -42.010 12.592 13.341 1.00 98.25 205 MET A CA 1
ATOM 1536 C C . MET A 1 205 ? -41.513 11.892 14.600 1.00 98.25 205 MET A C 1
ATOM 1538 O O . MET A 1 205 ? -41.688 12.404 15.705 1.00 98.25 205 MET A O 1
ATOM 1542 N N . PHE A 1 206 ? -40.869 10.739 14.419 1.00 98.19 206 PHE A N 1
ATOM 1543 C CA . PHE A 1 206 ? -40.109 10.057 15.461 1.00 98.19 206 PHE A CA 1
ATOM 1544 C C . PHE A 1 206 ? -38.627 10.394 15.310 1.00 98.19 206 PHE A C 1
ATOM 1546 O O . PHE A 1 206 ? -38.031 10.118 14.268 1.00 98.19 206 PHE A O 1
ATOM 1553 N N . VAL A 1 207 ? -38.025 10.970 16.348 1.00 97.94 207 VAL A N 1
ATOM 1554 C CA . VAL A 1 207 ? -36.620 11.394 16.352 1.00 97.94 207 VAL A CA 1
ATOM 1555 C C . VAL A 1 207 ? -35.836 10.612 17.392 1.00 97.94 207 VAL A C 1
ATOM 1557 O O . VAL A 1 207 ? -36.274 10.474 18.531 1.00 97.94 207 VAL A O 1
ATOM 1560 N N . SER A 1 208 ? -34.651 10.125 17.025 1.00 96.25 208 SER A N 1
ATOM 1561 C CA . SER A 1 208 ? -33.712 9.512 17.976 1.00 96.25 208 SER A CA 1
ATOM 1562 C C . SER A 1 208 ? -32.259 9.618 17.507 1.00 96.25 208 SER A C 1
ATOM 1564 O O . SER A 1 208 ? -31.984 9.870 16.335 1.00 96.25 208 SER A O 1
ATOM 1566 N N . ASN A 1 209 ? -31.303 9.420 18.416 1.00 94.12 209 ASN A N 1
ATOM 1567 C CA . ASN A 1 209 ? -29.879 9.381 18.062 1.00 94.12 209 ASN A CA 1
ATOM 1568 C C . ASN A 1 209 ? -29.515 8.077 17.331 1.00 94.12 209 ASN A C 1
ATOM 1570 O O . ASN A 1 209 ? -30.050 7.014 17.654 1.00 94.12 209 ASN A O 1
ATOM 1574 N N . SER A 1 210 ? -28.577 8.140 16.379 1.00 93.19 210 SER A N 1
ATOM 1575 C CA . SER A 1 210 ? -28.124 6.957 15.628 1.00 93.19 210 SER A CA 1
ATOM 1576 C C . SER A 1 210 ? -27.397 5.928 16.502 1.00 93.19 210 SER A C 1
ATOM 1578 O O . SER A 1 210 ? -27.413 4.740 16.196 1.00 93.19 210 SER A O 1
ATOM 1580 N N . ASP A 1 211 ? -26.813 6.355 17.624 1.00 89.94 211 ASP A N 1
ATOM 1581 C CA . ASP A 1 211 ? -26.072 5.496 18.549 1.00 89.94 211 ASP A CA 1
ATOM 1582 C C . ASP A 1 211 ? -26.933 4.840 19.643 1.00 89.94 211 ASP A C 1
ATOM 1584 O O . ASP A 1 211 ? -26.388 4.086 20.452 1.00 89.94 211 ASP A O 1
ATOM 1588 N N . ASN A 1 212 ? -28.252 5.087 19.664 1.00 91.81 212 ASN A N 1
ATOM 1589 C CA . ASN A 1 212 ? -29.223 4.387 20.511 1.00 91.81 212 ASN A CA 1
ATOM 1590 C C . ASN A 1 212 ? -29.976 3.318 19.703 1.00 91.81 212 ASN A C 1
ATOM 1592 O O . ASN A 1 212 ? -30.994 3.600 19.069 1.00 91.81 212 ASN A O 1
ATOM 1596 N N . LEU A 1 213 ? -29.509 2.070 19.776 1.00 86.06 213 LEU A N 1
ATOM 1597 C CA . LEU A 1 213 ? -30.105 0.950 19.032 1.00 86.06 213 LEU A CA 1
ATOM 1598 C C . LEU A 1 213 ? -31.447 0.469 19.594 1.00 86.06 213 LEU A C 1
ATOM 1600 O O . LEU A 1 213 ? -32.170 -0.247 18.905 1.00 86.06 213 LEU A O 1
ATOM 1604 N N . GLY A 1 214 ? -31.797 0.871 20.818 1.00 87.31 214 GLY A N 1
ATOM 1605 C CA . GLY A 1 214 ? -33.113 0.587 21.395 1.00 87.31 214 GLY A CA 1
ATOM 1606 C C . GLY A 1 214 ? -34.227 1.462 20.807 1.00 87.31 214 GLY A C 1
ATOM 1607 O O . GLY A 1 214 ? -35.402 1.097 20.857 1.00 87.31 214 GLY A O 1
ATOM 1608 N N . ALA A 1 215 ? -33.876 2.613 20.227 1.00 91.38 215 ALA A N 1
ATOM 1609 C CA . ALA A 1 215 ? -34.839 3.578 19.716 1.00 91.38 215 ALA A CA 1
ATOM 1610 C C . ALA A 1 215 ? -35.360 3.173 18.334 1.00 91.38 215 ALA A C 1
ATOM 1612 O O . ALA A 1 215 ? -34.794 3.540 17.306 1.00 91.38 215 ALA A O 1
ATOM 1613 N N . THR A 1 216 ? -36.460 2.434 18.298 1.00 92.06 216 THR A N 1
ATOM 1614 C CA . THR A 1 216 ? -37.133 2.029 17.054 1.00 92.06 216 THR A CA 1
ATOM 1615 C C . THR A 1 216 ? -38.550 2.579 17.002 1.00 92.06 216 THR A C 1
ATOM 1617 O O . THR A 1 216 ? -39.143 2.843 18.052 1.00 92.06 216 THR A O 1
ATOM 1620 N N . LEU A 1 217 ? -39.089 2.784 15.797 1.00 93.31 217 LEU A N 1
ATOM 1621 C CA . LEU A 1 217 ? -40.471 3.231 15.637 1.00 93.31 217 LEU A CA 1
ATOM 1622 C C . LEU A 1 217 ? -41.409 2.162 16.216 1.00 93.31 217 LEU A C 1
ATOM 1624 O O . LEU A 1 217 ? -41.414 1.027 15.751 1.00 93.31 217 LEU A O 1
ATOM 1628 N N . ASP A 1 218 ? -42.187 2.525 17.234 1.00 93.12 218 ASP A N 1
ATOM 1629 C CA . ASP A 1 218 ? -43.135 1.623 17.891 1.00 93.12 218 ASP A CA 1
ATOM 1630 C C . ASP A 1 218 ? -44.570 2.052 17.579 1.00 93.12 218 ASP A C 1
ATOM 1632 O O . ASP A 1 218 ? -44.975 3.176 17.882 1.00 93.12 218 ASP A O 1
ATOM 1636 N N . LEU A 1 219 ? -45.345 1.151 16.971 1.00 93.06 219 LEU A N 1
ATOM 1637 C CA . LEU A 1 219 ? -46.707 1.449 16.533 1.00 93.06 219 LEU A CA 1
ATOM 1638 C C . LEU A 1 219 ? -47.678 1.707 17.689 1.00 93.06 219 LEU A C 1
ATOM 1640 O O . LEU A 1 219 ? -48.606 2.501 17.527 1.00 93.06 219 LEU A O 1
ATOM 1644 N N . LYS A 1 220 ? -47.491 1.078 18.856 1.00 94.69 220 LYS A N 1
ATOM 1645 C CA . LYS A 1 220 ? -48.360 1.325 20.018 1.00 94.69 220 LYS A CA 1
ATOM 1646 C C . LYS A 1 220 ? -48.128 2.726 20.560 1.00 94.69 220 LYS A C 1
ATOM 1648 O O . LYS A 1 220 ? -49.091 3.437 20.848 1.00 94.69 220 LYS A O 1
ATOM 1653 N N . ILE A 1 221 ? -46.862 3.136 20.646 1.00 96.38 221 ILE A N 1
ATOM 1654 C CA . ILE A 1 221 ? -46.491 4.483 21.090 1.00 96.38 221 ILE A CA 1
ATOM 1655 C C . ILE A 1 221 ? -46.961 5.530 20.071 1.00 96.38 221 ILE A C 1
ATOM 1657 O O . ILE A 1 221 ? -47.579 6.514 20.473 1.00 96.38 221 ILE A O 1
ATOM 1661 N N . LEU A 1 222 ? -46.773 5.289 18.766 1.00 96.38 222 LEU A N 1
ATOM 1662 C CA . LEU A 1 222 ? -47.294 6.159 17.703 1.00 96.38 222 LEU A CA 1
ATOM 1663 C C . LEU A 1 222 ? -48.820 6.315 17.793 1.00 96.38 222 LEU A C 1
ATOM 1665 O O . LEU A 1 222 ? -49.334 7.430 17.749 1.00 96.38 222 LEU A O 1
ATOM 1669 N N . THR A 1 223 ? -49.549 5.212 17.981 1.00 96.62 223 THR A N 1
ATOM 1670 C CA . THR A 1 223 ? -51.017 5.231 18.103 1.00 96.62 223 THR A CA 1
ATOM 1671 C C . THR A 1 223 ? -51.469 6.008 19.337 1.00 96.62 223 THR A C 1
ATOM 1673 O O . THR A 1 223 ? -52.433 6.774 19.279 1.00 96.62 223 THR A O 1
ATOM 1676 N N . HIS A 1 224 ? -50.773 5.833 20.462 1.00 96.88 224 HIS A N 1
ATOM 1677 C CA . HIS A 1 224 ? -51.034 6.596 21.677 1.00 96.88 224 HIS A CA 1
ATOM 1678 C C . HIS A 1 224 ? -50.783 8.093 21.472 1.00 96.88 224 HIS A C 1
ATOM 1680 O O . HIS A 1 224 ? -51.649 8.897 21.810 1.00 96.88 224 HIS A O 1
ATOM 1686 N N . PHE A 1 225 ? -49.652 8.458 20.862 1.00 97.25 225 PHE A N 1
ATOM 1687 C CA . PHE A 1 225 ? -49.306 9.845 20.558 1.00 97.25 225 PHE A CA 1
ATOM 1688 C C . PHE A 1 225 ? -50.327 10.506 19.628 1.00 97.25 225 PHE A C 1
ATOM 1690 O O . PHE A 1 225 ? -50.783 11.620 19.875 1.00 97.25 225 PHE A O 1
ATOM 1697 N N . ALA A 1 226 ? -50.748 9.798 18.580 1.00 96.38 226 ALA A N 1
ATOM 1698 C CA . ALA A 1 226 ? -51.746 10.300 17.648 1.00 96.38 226 ALA A CA 1
ATOM 1699 C C . ALA A 1 226 ? -53.111 10.539 18.315 1.00 96.38 226 ALA A C 1
ATOM 1701 O O . ALA A 1 226 ? -53.776 11.520 17.987 1.00 96.38 226 ALA A O 1
ATOM 1702 N N . LYS A 1 227 ? -53.519 9.675 19.258 1.00 95.06 227 LYS A N 1
ATOM 1703 C CA . LYS A 1 227 ? -54.806 9.775 19.971 1.00 95.06 227 LYS A CA 1
ATOM 1704 C C . LYS A 1 227 ? -54.805 10.757 21.139 1.00 95.06 227 LYS A C 1
ATOM 1706 O O . LYS A 1 227 ? -55.875 11.251 21.484 1.00 95.06 227 LYS A O 1
ATOM 1711 N N . SER A 1 228 ? -53.657 11.016 21.763 1.00 94.44 228 SER A N 1
ATOM 1712 C CA . SER A 1 228 ? -53.558 12.013 22.836 1.00 94.44 228 SER A CA 1
ATOM 1713 C C . SER A 1 228 ? -53.659 13.449 22.314 1.00 94.44 228 SER A C 1
ATOM 1715 O O . SER A 1 228 ? -53.932 14.351 23.099 1.00 94.44 228 SER A O 1
ATOM 1717 N N . ASP A 1 229 ? -53.441 13.646 21.006 1.00 92.44 229 ASP A N 1
ATOM 1718 C CA . ASP A 1 229 ? -53.334 14.945 20.327 1.00 92.44 229 ASP A CA 1
ATOM 1719 C C . ASP A 1 229 ? -52.281 15.878 20.956 1.00 92.44 229 ASP A C 1
ATOM 1721 O O . ASP A 1 229 ? -52.307 17.095 20.776 1.00 92.44 229 ASP A O 1
ATOM 1725 N N . ALA A 1 230 ? -51.313 15.300 21.678 1.00 96.19 230 ALA A N 1
ATOM 1726 C CA . ALA A 1 230 ? -50.190 16.048 22.215 1.00 96.19 230 ALA A CA 1
ATOM 1727 C C . ALA A 1 230 ? -49.321 16.577 21.057 1.00 96.19 230 ALA A C 1
ATOM 1729 O O . ALA A 1 230 ? -49.019 15.835 20.118 1.00 96.19 230 ALA A O 1
ATOM 1730 N N . PRO A 1 231 ? -48.862 17.837 21.105 1.00 97.19 231 PRO A N 1
ATOM 1731 C CA . PRO A 1 231 ? -48.020 18.387 20.046 1.00 97.19 231 PRO A CA 1
ATOM 1732 C C . PRO A 1 231 ? -46.575 17.858 20.103 1.00 97.19 231 PRO A C 1
ATOM 1734 O O . PRO A 1 231 ? -45.865 17.836 19.096 1.00 97.19 231 PRO A O 1
ATOM 1737 N N . PHE A 1 232 ? -46.144 17.409 21.282 1.00 98.00 232 PHE A N 1
ATOM 1738 C CA . PHE A 1 232 ? -44.814 16.880 21.549 1.00 98.00 232 PHE A CA 1
ATOM 1739 C C . PHE A 1 232 ? -44.897 15.824 22.653 1.00 98.00 232 PHE A C 1
ATOM 1741 O O . PHE A 1 232 ? -45.592 16.026 23.655 1.00 98.00 232 PHE A O 1
ATOM 1748 N N . MET A 1 233 ? -44.189 14.708 22.489 1.00 97.88 233 MET A N 1
ATOM 1749 C CA . MET A 1 233 ? -44.074 13.674 23.515 1.00 97.88 233 MET A CA 1
ATOM 1750 C C . MET A 1 233 ? -42.639 13.155 23.624 1.00 97.88 233 MET A C 1
ATOM 1752 O O . MET A 1 233 ? -42.026 12.763 22.633 1.00 97.88 233 MET A O 1
ATOM 1756 N N . MET A 1 234 ? -42.109 13.130 24.846 1.00 97.31 234 MET A N 1
ATOM 1757 C CA . MET A 1 234 ? -40.774 12.606 25.153 1.00 97.31 234 MET A CA 1
ATOM 1758 C C . MET A 1 234 ? -40.865 11.191 25.732 1.00 97.31 234 MET A C 1
ATOM 1760 O O . MET A 1 234 ? -41.632 10.957 26.665 1.00 97.31 234 MET A O 1
ATOM 1764 N N . GLU A 1 235 ? -40.054 10.252 25.237 1.00 97.06 235 GLU A N 1
ATOM 1765 C CA . GLU A 1 235 ? -39.871 8.971 25.926 1.00 97.06 235 GLU A CA 1
ATOM 1766 C C . GLU A 1 235 ? -38.866 9.126 27.082 1.00 97.06 235 GLU A C 1
ATOM 1768 O O . GLU A 1 235 ? -37.744 9.622 26.912 1.00 97.06 235 GLU A O 1
ATOM 1773 N N . CYS A 1 236 ? -39.238 8.649 28.265 1.00 95.88 236 CYS A N 1
ATOM 1774 C CA . CYS A 1 236 ? -38.414 8.644 29.467 1.00 95.88 236 CYS A CA 1
ATOM 1775 C C . CYS A 1 236 ? -38.215 7.220 29.996 1.00 95.88 236 CYS A C 1
ATOM 1777 O O . CYS A 1 236 ? -39.081 6.365 29.851 1.00 95.88 236 CYS A O 1
ATOM 1779 N N . CYS A 1 237 ? -37.104 6.963 30.678 1.00 92.94 237 CYS A N 1
ATOM 1780 C CA . CYS A 1 237 ? -36.927 5.745 31.473 1.00 92.94 237 CYS A CA 1
ATOM 1781 C C . CYS A 1 237 ? -36.918 6.080 32.964 1.00 92.94 237 CYS A C 1
ATOM 1783 O O . CYS A 1 237 ? -36.512 7.176 33.355 1.00 92.94 237 CYS A O 1
ATOM 1785 N N . GLU A 1 238 ? -37.276 5.117 33.814 1.00 91.56 238 GLU A N 1
ATOM 1786 C CA . GLU A 1 238 ? -36.981 5.231 35.246 1.00 91.56 238 GLU A CA 1
ATOM 1787 C C . GLU A 1 238 ? -35.469 5.301 35.478 1.00 91.56 238 GLU A C 1
ATOM 1789 O O . GLU A 1 238 ? -34.690 4.563 34.857 1.00 91.56 238 GLU A O 1
ATOM 1794 N N . ARG A 1 239 ? -35.038 6.208 36.357 1.00 89.19 239 ARG A N 1
ATOM 1795 C CA . ARG A 1 239 ? -33.626 6.406 36.686 1.00 89.19 239 ARG A CA 1
ATOM 1796 C C . ARG A 1 239 ? -33.055 5.243 37.479 1.00 89.19 239 ARG A C 1
ATOM 1798 O O . ARG A 1 239 ? -33.648 4.745 38.427 1.00 89.19 239 ARG A O 1
ATOM 1805 N N . THR A 1 240 ? -31.830 4.886 37.125 1.00 83.50 240 THR A N 1
ATOM 1806 C CA . THR A 1 240 ? -30.983 3.951 37.863 1.00 83.50 240 THR A CA 1
ATOM 1807 C C . THR A 1 240 ? -29.757 4.689 38.397 1.00 83.50 240 THR A C 1
ATOM 1809 O O . THR A 1 240 ? -29.527 5.860 38.084 1.00 83.50 240 THR A O 1
ATOM 1812 N N . GLU A 1 241 ? -28.910 4.008 39.171 1.00 77.44 241 GLU A N 1
ATOM 1813 C CA . GLU A 1 241 ? -27.652 4.597 39.648 1.00 77.44 241 GLU A CA 1
ATOM 1814 C C . GLU A 1 241 ? -26.738 5.098 38.520 1.00 77.44 241 GLU A C 1
ATOM 1816 O O . GLU A 1 241 ? -25.960 6.031 38.728 1.00 77.44 241 GLU A O 1
ATOM 1821 N N . ASN A 1 242 ? -26.866 4.527 37.319 1.00 74.06 242 ASN A N 1
ATOM 1822 C CA . ASN A 1 242 ? -26.084 4.921 36.152 1.00 74.06 242 ASN A CA 1
ATOM 1823 C C . ASN A 1 242 ? -26.517 6.281 35.566 1.00 74.06 242 ASN A C 1
ATOM 1825 O O . ASN A 1 242 ? -25.754 6.886 34.815 1.00 74.06 242 ASN A O 1
ATOM 1829 N N . ASP A 1 243 ? -27.694 6.802 35.937 1.00 80.31 243 ASP A N 1
ATOM 1830 C CA . ASP A 1 243 ? -28.288 8.024 35.370 1.00 80.31 243 ASP A CA 1
ATOM 1831 C C . ASP A 1 243 ? -28.295 9.202 36.357 1.00 80.31 243 ASP A C 1
ATOM 1833 O O . ASP A 1 243 ? -28.966 10.214 36.135 1.00 80.31 243 ASP A O 1
ATOM 1837 N N . LYS A 1 244 ? -27.533 9.111 37.456 1.00 81.00 244 LYS A N 1
ATOM 1838 C CA . LYS A 1 244 ? -27.417 10.190 38.457 1.00 81.00 244 LYS A CA 1
ATOM 1839 C C . LYS A 1 244 ? -26.991 11.527 37.839 1.00 81.00 244 LYS A C 1
ATOM 1841 O O . LYS A 1 244 ? -27.425 12.570 38.301 1.00 81.00 244 LYS A O 1
ATOM 1846 N N . LYS A 1 245 ? -26.210 11.493 36.755 1.00 81.31 245 LYS A N 1
ATOM 1847 C CA . LYS A 1 245 ? -25.755 12.680 36.003 1.00 81.31 245 LYS A CA 1
ATOM 1848 C C . LYS A 1 245 ? -26.561 12.971 34.732 1.00 81.31 245 LYS A C 1
ATOM 1850 O O . LYS A 1 245 ? -26.171 13.820 33.944 1.00 81.31 245 LYS A O 1
ATOM 1855 N N . GLY A 1 246 ? -27.621 12.211 34.485 1.00 85.50 246 GLY A N 1
ATOM 1856 C CA . GLY A 1 246 ? -28.448 12.346 33.297 1.00 85.50 246 GLY A CA 1
ATOM 1857 C C . GLY A 1 246 ? -29.534 13.409 33.449 1.00 85.50 246 GLY A C 1
ATOM 1858 O O . GLY A 1 246 ? -30.062 13.574 34.548 1.00 85.50 246 GLY A O 1
ATOM 1859 N N . GLY A 1 247 ? -29.885 14.090 32.353 1.00 90.44 247 GLY A N 1
ATOM 1860 C CA . GLY A 1 247 ? -30.996 15.039 32.328 1.00 90.44 247 GLY A CA 1
ATOM 1861 C C . GLY A 1 247 ? -32.325 14.396 32.731 1.00 90.44 247 GLY A C 1
ATOM 1862 O O . GLY A 1 247 ? -32.633 13.269 32.324 1.00 90.44 247 GLY A O 1
ATOM 1863 N N . HIS A 1 248 ? -33.099 15.106 33.549 1.00 93.94 248 HIS A N 1
ATOM 1864 C CA . HIS A 1 248 ? -34.360 14.617 34.101 1.00 93.94 248 HIS A CA 1
ATOM 1865 C C . HIS A 1 248 ? -35.527 15.551 33.785 1.00 93.94 248 HIS A C 1
ATOM 1867 O O . HIS A 1 248 ? -35.345 16.740 33.510 1.00 93.94 248 HIS A O 1
ATOM 1873 N N . LEU A 1 249 ? -36.731 14.988 33.848 1.00 95.00 249 LEU A N 1
ATOM 1874 C CA . LEU A 1 249 ? -37.972 15.722 33.646 1.00 95.00 249 LEU A CA 1
ATOM 1875 C C . LEU A 1 249 ? -38.464 16.351 34.957 1.00 95.00 249 LEU A C 1
ATOM 1877 O O . LEU A 1 249 ? -38.497 15.686 35.996 1.00 95.00 249 LEU A O 1
ATOM 1881 N N . ALA A 1 250 ? -38.889 17.610 34.893 1.00 95.38 250 ALA A N 1
ATOM 1882 C CA . ALA A 1 250 ? -39.470 18.349 36.012 1.00 95.38 250 ALA A CA 1
ATOM 1883 C C . ALA A 1 250 ? -40.620 19.252 35.538 1.00 95.38 250 ALA A C 1
ATOM 1885 O O . ALA A 1 250 ? -40.822 19.435 34.339 1.00 95.38 250 ALA A O 1
ATOM 1886 N N . VAL A 1 251 ? -41.368 19.825 36.481 1.00 95.56 251 VAL A N 1
ATOM 1887 C CA . VAL A 1 251 ? -42.408 20.830 36.225 1.00 95.56 251 VAL A CA 1
ATOM 1888 C C . VAL A 1 251 ? -41.901 22.192 36.677 1.00 95.56 251 VAL A C 1
ATOM 1890 O O . VAL A 1 251 ? -41.438 22.338 37.809 1.00 95.56 251 VAL A O 1
ATOM 1893 N N . ARG A 1 252 ? -41.991 23.204 35.815 1.00 94.81 252 ARG A N 1
ATOM 1894 C CA . ARG A 1 252 ? -41.635 24.582 36.159 1.00 94.81 252 ARG A CA 1
ATOM 1895 C C . ARG A 1 252 ? -42.752 25.226 36.978 1.00 94.81 252 ARG A C 1
ATOM 1897 O O . ARG A 1 252 ? -43.910 25.249 36.573 1.00 94.81 252 ARG A O 1
ATOM 1904 N N . ASN A 1 253 ? -42.401 25.810 38.121 1.00 95.19 253 ASN A N 1
ATOM 1905 C CA . ASN A 1 253 ? -43.390 26.317 39.078 1.00 95.19 253 ASN A CA 1
ATOM 1906 C C . ASN A 1 253 ? -44.152 27.562 38.579 1.00 95.19 253 ASN A C 1
ATOM 1908 O O . ASN A 1 253 ? -45.243 27.839 39.067 1.00 95.19 253 ASN A O 1
ATOM 1912 N N . SER A 1 254 ? -43.586 28.331 37.641 1.00 93.88 254 SER A N 1
ATOM 1913 C CA . SER A 1 254 ? -44.167 29.599 37.173 1.00 93.88 254 SER A CA 1
ATOM 1914 C C . SER A 1 254 ? -45.348 29.436 36.217 1.00 93.88 254 SER A C 1
ATOM 1916 O O . SER A 1 254 ? -46.218 30.302 36.184 1.00 93.88 254 SER A O 1
ATOM 1918 N N . ASP A 1 255 ? -45.356 28.370 35.418 1.00 92.25 255 ASP A N 1
ATOM 1919 C CA . ASP A 1 255 ? -46.327 28.139 34.339 1.00 92.25 255 ASP A CA 1
ATOM 1920 C C . ASP A 1 255 ? -46.872 26.699 34.307 1.00 92.25 255 ASP A C 1
ATOM 1922 O O . ASP A 1 255 ? -47.783 26.411 33.537 1.00 92.25 255 ASP A O 1
ATOM 1926 N N . GLY A 1 256 ? -46.355 25.801 35.153 1.00 91.75 256 GLY A N 1
ATOM 1927 C CA . GLY A 1 256 ? -46.779 24.404 35.220 1.00 91.75 256 GLY A CA 1
ATOM 1928 C C . GLY A 1 256 ? -46.313 23.549 34.039 1.00 91.75 256 GLY A C 1
ATOM 1929 O O . GLY A 1 256 ? -46.777 22.419 33.904 1.00 91.75 256 GLY A O 1
ATOM 1930 N N . GLN A 1 257 ? -45.417 24.055 33.185 1.00 92.56 257 GLN A N 1
ATOM 1931 C CA . GLN A 1 257 ? -44.948 23.319 32.011 1.00 92.56 257 GLN A CA 1
ATOM 1932 C C . GLN A 1 257 ? -43.903 22.261 32.368 1.00 92.56 257 GLN A C 1
ATOM 1934 O O . GLN A 1 257 ? -43.108 22.431 33.298 1.00 92.56 257 GLN A O 1
ATOM 1939 N N . LEU A 1 258 ? -43.881 21.177 31.589 1.00 95.19 258 LEU A N 1
ATOM 1940 C CA . LEU A 1 258 ? -42.799 20.199 31.634 1.00 95.19 258 LEU A CA 1
ATOM 1941 C C . LEU A 1 258 ? -41.520 20.820 31.079 1.00 95.19 258 LEU A C 1
ATOM 1943 O O . LEU A 1 258 ? -41.534 21.468 30.035 1.00 95.19 258 LEU A O 1
ATOM 1947 N N . ILE A 1 259 ? -40.409 20.579 31.765 1.00 94.88 259 ILE A N 1
ATOM 1948 C CA . ILE A 1 259 ? -39.086 21.037 31.353 1.00 94.88 259 ILE A CA 1
ATOM 1949 C C . ILE A 1 259 ? -38.067 19.908 31.462 1.00 94.88 259 ILE A C 1
ATOM 1951 O O . ILE A 1 259 ? -38.198 19.000 32.289 1.00 94.88 259 ILE A O 1
ATOM 1955 N N . LEU A 1 260 ? -37.015 20.007 30.655 1.00 94.31 260 LEU A N 1
ATOM 1956 C CA . LEU A 1 260 ? -35.843 19.146 30.743 1.00 94.31 260 LEU A CA 1
ATOM 1957 C C . LEU A 1 260 ? -34.721 19.892 31.465 1.00 94.31 260 LEU A C 1
ATOM 1959 O O . LEU A 1 260 ? -34.203 20.879 30.948 1.00 94.31 260 LEU A O 1
ATOM 1963 N N . ARG A 1 261 ? -34.310 19.393 32.633 1.00 92.25 261 ARG A N 1
ATOM 1964 C CA . ARG A 1 261 ? -33.150 19.925 33.355 1.00 92.25 261 ARG A CA 1
ATOM 1965 C C . ARG A 1 261 ? -31.943 19.025 33.126 1.00 92.25 261 ARG A C 1
ATOM 1967 O O . ARG A 1 261 ? -31.874 17.913 33.647 1.00 92.25 261 ARG A O 1
ATOM 1974 N N . GLU A 1 262 ? -30.985 19.519 32.350 1.00 89.81 262 GLU A N 1
ATOM 1975 C CA . GLU A 1 262 ? -29.699 18.853 32.122 1.00 89.81 262 GLU A CA 1
ATOM 1976 C C . GLU A 1 262 ? -28.723 19.100 33.277 1.00 89.81 262 GLU A C 1
ATOM 1978 O O . GLU A 1 262 ? -28.837 20.089 34.002 1.00 89.81 262 GLU A O 1
ATOM 1983 N N . SER A 1 263 ? -27.703 18.247 33.425 1.00 87.38 263 SER A N 1
ATOM 1984 C CA . SER A 1 263 ? -26.685 18.430 34.474 1.00 87.38 263 SER A CA 1
ATOM 1985 C C . SER A 1 263 ? -25.935 19.759 34.333 1.00 87.38 263 SER A C 1
ATOM 1987 O O . SER A 1 263 ? -25.569 20.374 35.323 1.00 87.38 263 SER A O 1
ATOM 1989 N N . ALA A 1 264 ? -25.735 20.233 33.098 1.00 83.94 264 ALA A N 1
ATOM 1990 C CA . ALA A 1 264 ? -25.111 21.528 32.818 1.00 83.94 264 ALA A CA 1
ATOM 1991 C C . ALA A 1 264 ? -25.984 22.734 33.224 1.00 83.94 264 ALA A C 1
ATOM 1993 O O . ALA A 1 264 ? -25.484 23.852 33.285 1.00 83.94 264 ALA A O 1
ATOM 1994 N N . MET A 1 265 ? -27.274 22.509 33.494 1.00 87.00 265 MET A N 1
ATOM 1995 C CA . MET A 1 265 ? -28.233 23.512 33.970 1.00 87.00 265 MET A CA 1
ATOM 1996 C C . MET A 1 265 ? -28.451 23.414 35.491 1.00 87.00 265 MET A C 1
ATOM 1998 O O . MET A 1 265 ? -29.320 24.096 36.037 1.00 87.00 265 MET A O 1
ATOM 2002 N N . CYS A 1 266 ? -27.706 22.549 36.186 1.00 88.00 266 CYS A N 1
ATOM 2003 C CA . CYS A 1 266 ? -27.761 22.384 37.634 1.00 88.00 266 CYS A CA 1
ATOM 2004 C C . CYS A 1 266 ? -26.707 23.267 38.313 1.00 88.00 266 CYS A C 1
ATOM 2006 O O . CYS A 1 266 ? -25.552 23.291 37.892 1.00 88.00 266 CYS A O 1
ATOM 2008 N N . ALA A 1 267 ? -27.098 23.989 39.366 1.00 86.31 267 ALA A N 1
ATOM 2009 C CA . ALA A 1 267 ? -26.137 24.660 40.236 1.00 86.31 267 ALA A CA 1
ATOM 2010 C C . ALA A 1 267 ? -25.410 23.625 41.109 1.00 86.31 267 ALA A C 1
ATOM 2012 O O . ALA A 1 267 ? -26.010 22.621 41.494 1.00 86.31 267 ALA A O 1
ATOM 2013 N N . ASP A 1 268 ? -24.157 23.897 41.485 1.00 86.19 268 ASP A N 1
ATOM 2014 C CA . ASP A 1 268 ? -23.360 22.992 42.332 1.00 86.19 268 ASP A CA 1
ATOM 2015 C C . ASP A 1 268 ? -24.056 22.668 43.671 1.00 86.19 268 ASP A C 1
ATOM 2017 O O . ASP A 1 268 ? -23.954 21.555 44.184 1.00 86.19 268 ASP A O 1
ATOM 2021 N N . GLU A 1 269 ? -24.797 23.630 44.229 1.00 91.44 269 GLU A N 1
ATOM 2022 C CA . GLU A 1 269 ? -25.566 23.475 45.472 1.00 91.44 269 GLU A CA 1
ATOM 2023 C C . GLU A 1 269 ? -26.787 22.546 45.341 1.00 91.44 269 GLU A C 1
ATOM 2025 O O . GLU A 1 269 ? -27.189 21.922 46.324 1.00 91.44 269 GLU A O 1
ATOM 2030 N N . ASP A 1 270 ? -27.326 22.390 44.129 1.00 93.00 270 ASP A N 1
ATOM 2031 C CA . ASP A 1 270 ? -28.478 21.533 43.832 1.00 93.00 270 ASP A CA 1
ATOM 2032 C C . ASP A 1 270 ? -28.073 20.107 43.419 1.00 93.00 270 ASP A C 1
ATOM 2034 O O . ASP A 1 270 ? -28.935 19.230 43.306 1.00 93.00 270 ASP A O 1
ATOM 2038 N N . GLU A 1 271 ? -26.777 19.841 43.215 1.00 91.44 271 GLU A N 1
ATOM 2039 C CA . GLU A 1 271 ? -26.258 18.557 42.723 1.00 91.44 271 GLU A CA 1
ATOM 2040 C C . GLU A 1 271 ? -26.761 17.341 43.534 1.00 91.44 271 GLU A C 1
ATOM 2042 O O . GLU A 1 271 ? -27.153 16.345 42.916 1.00 91.44 271 GLU A O 1
ATOM 2047 N N . PRO A 1 272 ? -26.844 17.371 44.885 1.00 92.62 272 PRO A N 1
ATOM 2048 C CA . PRO A 1 272 ? -27.408 16.253 45.643 1.00 92.62 272 PRO A CA 1
ATOM 2049 C C . PRO A 1 272 ? -28.873 15.960 45.291 1.00 92.62 272 PRO A C 1
ATOM 2051 O O . PRO A 1 272 ? -29.254 14.795 45.202 1.00 92.62 272 PRO A O 1
ATOM 2054 N N . ALA A 1 273 ? -29.686 16.998 45.063 1.00 91.56 273 ALA A N 1
ATOM 2055 C CA . ALA A 1 273 ? -31.086 16.846 44.668 1.00 91.56 273 ALA A CA 1
ATOM 2056 C C . ALA A 1 273 ? -31.212 16.387 43.208 1.00 91.56 273 ALA A C 1
ATOM 2058 O O . ALA A 1 273 ? -32.055 15.547 42.899 1.00 91.56 273 ALA A O 1
ATOM 2059 N N . PHE A 1 274 ? -30.344 16.880 42.320 1.00 92.62 274 PHE A N 1
ATOM 2060 C CA . PHE A 1 274 ? -30.269 16.430 40.931 1.00 92.62 274 PHE A CA 1
ATOM 2061 C C . PHE A 1 274 ? -29.927 14.935 40.840 1.00 92.62 274 PHE A C 1
ATOM 2063 O O . PHE A 1 274 ? -30.552 14.189 40.079 1.00 92.62 274 PHE A O 1
ATOM 2070 N N . GLN A 1 275 ? -28.956 14.470 41.633 1.00 91.19 275 GLN A N 1
ATOM 2071 C CA . GLN A 1 275 ? -28.516 13.072 41.664 1.00 91.19 275 GLN A CA 1
ATOM 2072 C C . GLN A 1 275 ? -29.470 12.133 42.423 1.00 91.19 275 GLN A C 1
ATOM 2074 O O . GLN A 1 275 ? -29.308 10.912 42.337 1.00 91.19 275 GLN A O 1
ATOM 2079 N N . ASP A 1 276 ? -30.464 12.664 43.140 1.00 92.31 276 ASP A N 1
ATOM 2080 C CA . ASP A 1 276 ? -31.480 11.865 43.822 1.00 92.31 276 ASP A CA 1
ATOM 2081 C C . ASP A 1 276 ? -32.474 11.269 42.811 1.00 92.31 276 ASP A C 1
ATOM 2083 O O . ASP A 1 276 ? -33.445 11.896 42.377 1.00 92.31 276 ASP A O 1
ATOM 2087 N N . ILE A 1 277 ? -32.221 10.010 42.448 1.00 90.94 277 ILE A N 1
ATOM 2088 C CA . ILE A 1 277 ? -33.044 9.229 41.517 1.00 90.94 277 ILE A CA 1
ATOM 2089 C C . ILE A 1 277 ? -34.446 8.919 42.060 1.00 90.94 277 ILE A C 1
ATOM 2091 O O . ILE A 1 277 ? -35.319 8.548 41.281 1.00 90.94 277 ILE A O 1
ATOM 2095 N N . THR A 1 278 ? -34.675 9.060 43.371 1.00 91.69 278 THR A N 1
ATOM 2096 C CA . THR A 1 278 ? -35.992 8.836 43.990 1.00 91.69 278 THR A CA 1
ATOM 2097 C C . THR A 1 278 ? -36.870 10.083 43.940 1.00 91.69 278 THR A C 1
ATOM 2099 O O . THR A 1 278 ? -38.093 9.966 43.876 1.00 91.69 278 THR A O 1
ATOM 2102 N N . LYS A 1 279 ? -36.254 11.272 43.907 1.00 93.38 279 LYS A N 1
ATOM 2103 C CA . LYS A 1 279 ? -36.939 12.561 43.776 1.00 93.38 279 LYS A CA 1
ATOM 2104 C C . LYS A 1 279 ? -37.306 12.847 42.324 1.00 93.38 279 LYS A C 1
ATOM 2106 O O . LYS A 1 279 ? -38.481 12.884 41.966 1.00 93.38 279 LYS A O 1
ATOM 2111 N N . HIS A 1 280 ? -36.299 13.013 41.474 1.00 94.31 280 HIS A N 1
ATOM 2112 C CA . HIS A 1 280 ? -36.484 13.260 40.045 1.00 94.31 280 HIS A CA 1
ATOM 2113 C C . HIS A 1 280 ? -36.360 11.932 39.312 1.00 94.31 280 HIS A C 1
ATOM 2115 O O . HIS A 1 280 ? -35.256 11.541 38.956 1.00 94.31 280 HIS A O 1
ATOM 2121 N N . ARG A 1 281 ? -37.479 11.213 39.161 1.00 94.12 281 ARG A N 1
ATOM 2122 C CA . ARG A 1 281 ? -37.513 9.772 38.824 1.00 94.12 281 ARG A CA 1
ATOM 2123 C C . ARG A 1 281 ? -37.284 9.434 37.351 1.00 94.12 281 ARG A C 1
ATOM 2125 O O . ARG A 1 281 ? -36.852 8.324 37.045 1.00 94.12 281 ARG A O 1
ATOM 2132 N N . PHE A 1 282 ? -37.574 10.362 36.441 1.00 94.94 282 PHE A N 1
ATOM 2133 C CA . PHE A 1 282 ? -37.629 10.085 35.004 1.00 94.94 282 PHE A CA 1
ATOM 2134 C C . PHE A 1 282 ? -36.465 10.729 34.259 1.00 94.94 282 PHE A C 1
ATOM 2136 O O . PHE A 1 282 ? -36.236 11.934 34.351 1.00 94.94 282 PHE A O 1
ATOM 2143 N N . PHE A 1 283 ? -35.738 9.900 33.518 1.00 92.69 283 PHE A N 1
ATOM 2144 C CA . PHE A 1 283 ? -34.576 10.274 32.725 1.00 92.69 283 PHE A CA 1
ATOM 2145 C C . PHE A 1 283 ? -34.924 10.352 31.239 1.00 92.69 283 PHE A C 1
ATOM 2147 O O . PHE A 1 283 ? -35.598 9.468 30.705 1.00 92.69 283 PHE A O 1
ATOM 2154 N N . ASN A 1 284 ? -34.433 11.395 30.572 1.00 92.56 284 ASN A N 1
ATOM 2155 C CA . ASN A 1 284 ? -34.671 11.643 29.153 1.00 92.56 284 ASN A CA 1
ATOM 2156 C C . ASN A 1 284 ? -33.881 10.668 28.261 1.00 92.56 284 ASN A C 1
ATOM 2158 O O . ASN A 1 284 ? -32.650 10.670 28.253 1.00 92.56 284 ASN A O 1
ATOM 2162 N N . THR A 1 285 ? -34.587 9.883 27.445 1.00 92.50 285 THR A N 1
ATOM 2163 C CA . THR A 1 285 ? -33.959 8.935 26.505 1.00 92.50 285 THR A CA 1
ATOM 2164 C C . THR A 1 285 ? -33.454 9.587 25.220 1.00 92.50 285 THR A C 1
ATOM 2166 O O . THR A 1 285 ? -32.720 8.950 24.462 1.00 92.50 285 THR A O 1
ATOM 2169 N N . ASN A 1 286 ? -33.824 10.848 24.970 1.00 92.62 286 ASN A N 1
ATOM 2170 C CA . ASN A 1 286 ? -33.638 11.536 23.697 1.00 92.62 286 ASN A CA 1
ATOM 2171 C C . ASN A 1 286 ? -34.367 10.851 22.517 1.00 92.62 286 ASN A C 1
ATOM 2173 O O . ASN A 1 286 ? -33.980 11.038 21.364 1.00 92.62 286 ASN A O 1
ATOM 2177 N N . ASN A 1 287 ? -35.435 10.097 22.791 1.00 96.12 287 ASN A N 1
ATOM 2178 C CA . ASN A 1 287 ? -36.391 9.659 21.776 1.00 96.12 287 ASN A CA 1
ATOM 2179 C C . ASN A 1 287 ? -37.629 10.563 21.849 1.00 96.12 287 ASN A C 1
ATOM 2181 O O . ASN A 1 287 ? -38.259 10.670 22.906 1.00 96.12 287 ASN A O 1
ATOM 2185 N N . LEU A 1 288 ? -37.958 11.231 20.744 1.00 97.69 288 LEU A N 1
ATOM 2186 C CA . LEU A 1 288 ? -39.001 12.253 20.692 1.00 97.69 288 LEU A CA 1
ATOM 2187 C C . LEU A 1 288 ? -40.055 11.929 19.639 1.00 97.69 288 LEU A C 1
ATOM 2189 O O . LEU A 1 288 ? -39.734 11.435 18.559 1.00 97.69 288 LEU A O 1
ATOM 2193 N N . TRP A 1 289 ? -41.292 12.301 19.937 1.00 98.12 289 TRP A N 1
ATOM 2194 C CA . TRP A 1 289 ? -42.420 12.284 19.019 1.00 98.12 289 TRP A CA 1
ATOM 2195 C C . TRP A 1 289 ? -42.926 13.712 18.834 1.00 98.12 289 TRP A C 1
ATOM 2197 O O . TRP A 1 289 ? -43.202 14.408 19.812 1.00 98.12 289 TRP A O 1
ATOM 2207 N N . ILE A 1 290 ? -43.015 14.165 17.585 1.00 98.38 290 ILE A N 1
ATOM 2208 C CA . ILE A 1 290 ? -43.302 15.564 17.247 1.00 98.38 290 ILE A CA 1
ATOM 2209 C C . ILE A 1 290 ? -44.455 15.620 16.246 1.00 98.38 290 ILE A C 1
ATOM 2211 O O . ILE A 1 290 ? -44.444 14.905 15.242 1.00 98.38 290 ILE A O 1
ATOM 2215 N N . ARG A 1 291 ? -45.434 16.494 16.498 1.00 97.94 291 ARG A N 1
ATOM 2216 C CA . ARG A 1 291 ? -46.450 16.894 15.516 1.00 97.94 291 ARG A CA 1
ATOM 2217 C C . ARG A 1 291 ? -45.902 18.012 14.639 1.00 97.94 291 ARG A C 1
ATOM 2219 O O . ARG A 1 291 ? -45.618 19.102 15.134 1.00 97.94 291 ARG A O 1
ATOM 2226 N N . LEU A 1 292 ? -45.741 17.744 13.346 1.00 98.06 292 LEU A N 1
ATOM 2227 C CA . LEU A 1 292 ? -45.072 18.663 12.419 1.00 98.06 292 LEU A CA 1
ATOM 2228 C C . LEU A 1 292 ? -45.862 19.959 12.194 1.00 98.06 292 LEU A C 1
ATOM 2230 O O . LEU A 1 292 ? -45.272 21.034 12.128 1.00 98.06 292 LEU A O 1
ATOM 2234 N N . ASP A 1 293 ? -47.191 19.876 12.160 1.00 96.56 293 ASP A N 1
ATOM 2235 C CA . ASP A 1 293 ? -48.084 21.034 12.054 1.00 96.56 293 ASP A CA 1
ATOM 2236 C C . ASP A 1 293 ? -47.956 21.950 13.279 1.00 96.56 293 ASP A C 1
ATOM 2238 O O . ASP A 1 293 ? -47.822 23.167 13.154 1.00 96.56 293 ASP A O 1
ATOM 2242 N N . LYS A 1 294 ? -47.889 21.356 14.475 1.00 97.44 294 LYS A N 1
ATOM 2243 C CA . LYS A 1 294 ? -47.706 22.094 15.733 1.00 97.44 294 LYS A CA 1
ATOM 2244 C C . LYS A 1 294 ? -46.303 22.661 15.889 1.00 97.44 294 LYS A C 1
ATOM 2246 O O . LYS A 1 294 ? -46.139 23.757 16.421 1.00 97.44 294 LYS A O 1
ATOM 2251 N N . LEU A 1 295 ? -45.294 21.955 15.382 1.00 96.75 295 LEU A N 1
ATOM 2252 C CA . LEU A 1 295 ? -43.942 22.489 15.289 1.00 96.75 295 LEU A CA 1
ATOM 2253 C C . LEU A 1 295 ? -43.912 23.737 14.394 1.00 96.75 295 LEU A C 1
ATOM 2255 O O . LEU A 1 295 ? -43.330 24.745 14.792 1.00 96.75 295 LEU A O 1
ATOM 2259 N N . LYS A 1 296 ? -44.577 23.703 13.230 1.00 96.38 296 LYS A N 1
ATOM 2260 C CA . LYS A 1 296 ? -44.663 24.853 12.318 1.00 96.38 296 LYS A CA 1
ATOM 2261 C C . LYS A 1 296 ? -45.329 26.062 12.978 1.00 96.38 296 LYS A C 1
ATOM 2263 O O . LYS A 1 296 ? -44.777 27.157 12.907 1.00 96.38 296 LYS A O 1
ATOM 2268 N N . GLU A 1 297 ? -46.444 25.861 13.687 1.00 95.56 297 GLU A N 1
ATOM 2269 C CA . GLU A 1 297 ? -47.133 26.926 14.438 1.00 95.56 297 GLU A CA 1
ATOM 2270 C C . GLU A 1 297 ? -46.201 27.633 15.442 1.00 95.56 297 GLU A C 1
ATOM 2272 O O . GLU A 1 297 ? -46.192 28.863 15.531 1.00 95.56 297 GLU A O 1
ATOM 2277 N N . ILE A 1 298 ? -45.390 26.874 16.187 1.00 94.06 298 ILE A N 1
ATOM 2278 C CA . ILE A 1 298 ? -44.441 27.433 17.163 1.00 94.06 298 ILE A CA 1
ATOM 2279 C C . ILE A 1 298 ? -43.307 28.181 16.471 1.00 94.06 298 ILE A C 1
ATOM 2281 O O . ILE A 1 298 ? -42.962 29.287 16.884 1.00 94.06 298 ILE A O 1
ATOM 2285 N N . ILE A 1 299 ? -42.738 27.602 15.418 1.00 93.81 299 ILE A N 1
ATOM 2286 C CA . ILE A 1 299 ? -41.649 28.226 14.664 1.00 93.81 299 ILE A CA 1
ATOM 2287 C C . ILE A 1 299 ? -42.105 29.566 14.080 1.00 93.81 299 ILE A C 1
ATOM 2289 O O . ILE A 1 299 ? -41.399 30.565 14.214 1.00 93.81 299 ILE A O 1
ATOM 2293 N N . ASP A 1 300 ? -43.309 29.620 13.510 1.00 93.00 300 ASP A N 1
ATOM 2294 C CA . ASP A 1 300 ? -43.880 30.853 12.965 1.00 93.00 300 ASP A CA 1
ATOM 2295 C C . ASP A 1 300 ? -44.150 31.887 14.067 1.00 93.00 300 ASP A C 1
ATOM 2297 O O . ASP A 1 300 ? -43.819 33.065 13.910 1.00 93.00 300 ASP A O 1
ATOM 2301 N N . LYS A 1 301 ? -44.670 31.447 15.223 1.00 92.62 301 LYS A N 1
ATOM 2302 C CA . LYS A 1 301 ? -44.903 32.304 16.400 1.00 92.62 301 LYS A CA 1
ATOM 2303 C C . LYS A 1 301 ? -43.625 32.992 16.889 1.00 92.62 301 LYS A C 1
ATOM 2305 O O . LYS A 1 301 ? -43.695 34.128 17.357 1.00 92.62 301 LYS A O 1
ATOM 2310 N N . PHE A 1 302 ? -42.477 32.327 16.788 1.00 90.44 302 PHE A N 1
ATOM 2311 C CA . PHE A 1 302 ? -41.182 32.847 17.233 1.00 90.44 302 PHE A CA 1
ATOM 2312 C C . PHE A 1 302 ? -40.311 33.391 16.088 1.00 90.44 302 PHE A C 1
ATOM 2314 O O . PHE A 1 302 ? -39.119 33.614 16.273 1.00 90.44 302 PHE A O 1
ATOM 2321 N N . GLY A 1 303 ? -40.897 33.678 14.920 1.00 85.12 303 GLY A N 1
ATOM 2322 C CA . GLY A 1 303 ? -40.196 34.371 13.835 1.00 85.12 303 GLY A CA 1
ATOM 2323 C C . GLY A 1 303 ? -39.201 33.496 13.067 1.00 85.12 303 GLY A C 1
ATOM 2324 O O . GLY A 1 303 ? -38.182 33.999 12.601 1.00 85.12 303 GLY A O 1
ATOM 2325 N N . GLY A 1 304 ? -39.489 32.199 12.930 1.00 86.88 304 GLY A N 1
ATOM 2326 C CA . GLY A 1 304 ? -38.731 31.270 12.087 1.00 86.88 304 GLY A CA 1
ATOM 2327 C C . GLY A 1 304 ? -37.753 30.357 12.830 1.00 86.88 304 GLY A C 1
ATOM 2328 O O . GLY A 1 304 ? -36.927 29.715 12.183 1.00 86.88 304 GLY A O 1
ATOM 2329 N N . PHE A 1 305 ? -37.822 30.266 14.162 1.00 90.38 305 PHE A N 1
ATOM 2330 C CA . PHE A 1 305 ? -37.015 29.339 14.970 1.00 90.38 305 PHE A CA 1
ATOM 2331 C C . PHE A 1 305 ? -37.741 28.941 16.267 1.00 90.38 305 PHE A C 1
ATOM 2333 O O . PHE A 1 305 ? -38.803 29.473 16.569 1.00 90.38 305 PHE A O 1
ATOM 2340 N N . ILE A 1 306 ? -37.172 28.014 17.045 1.00 91.56 306 ILE A N 1
ATOM 2341 C CA . ILE A 1 306 ? -37.677 27.630 18.374 1.00 91.56 306 ILE A CA 1
ATOM 2342 C C . ILE A 1 306 ? -36.705 28.105 19.475 1.00 91.56 306 ILE A C 1
ATOM 2344 O O . ILE A 1 306 ? -35.502 27.838 19.379 1.00 91.56 306 ILE A O 1
ATOM 2348 N N . PRO A 1 307 ? -37.173 28.826 20.513 1.00 89.94 307 PRO A N 1
ATOM 2349 C CA . PRO A 1 307 ? -36.301 29.452 21.508 1.00 89.94 307 PRO A CA 1
ATOM 2350 C C . PRO A 1 307 ? -35.866 28.458 22.596 1.00 89.94 307 PRO A C 1
ATOM 2352 O O . PRO A 1 307 ? -36.369 28.484 23.716 1.00 89.94 307 PRO A O 1
ATOM 2355 N N . LEU A 1 308 ? -34.922 27.574 22.270 1.00 93.06 308 LEU A N 1
ATOM 2356 C CA . LEU A 1 308 ? -34.408 26.586 23.224 1.00 93.06 308 LEU A CA 1
ATOM 2357 C C . LEU A 1 308 ? -33.494 27.210 24.296 1.00 93.06 308 LEU A C 1
ATOM 2359 O O . LEU A 1 308 ? -32.743 28.146 23.995 1.00 93.06 308 LEU A O 1
ATOM 2363 N N . PRO A 1 309 ? -33.468 26.642 25.517 1.00 90.12 309 PRO A N 1
ATOM 2364 C CA . PRO A 1 309 ? -32.504 26.999 26.551 1.00 90.12 309 PRO A CA 1
ATOM 2365 C C . PRO A 1 309 ? -31.054 26.881 26.087 1.00 90.12 309 PRO A C 1
ATOM 2367 O O . PRO A 1 309 ? -30.634 25.870 25.519 1.00 90.12 309 PRO A O 1
ATOM 2370 N N . MET A 1 310 ? -30.274 27.914 26.398 1.00 90.94 310 MET A N 1
ATOM 2371 C CA . MET A 1 310 ? -28.842 27.964 26.128 1.00 90.94 310 MET A CA 1
ATOM 2372 C C . MET A 1 310 ? -28.070 27.018 27.057 1.00 90.94 310 MET A C 1
ATOM 2374 O O . MET A 1 310 ? -28.179 27.110 28.279 1.00 90.94 310 MET A O 1
ATOM 2378 N N . ILE A 1 311 ? -27.194 26.199 26.475 1.00 88.81 311 ILE A N 1
ATOM 2379 C CA . ILE A 1 311 ? -26.141 25.459 27.176 1.00 88.81 311 ILE A CA 1
ATOM 2380 C C . ILE A 1 311 ? -24.804 26.137 26.874 1.00 88.81 311 ILE A C 1
ATOM 2382 O O . ILE A 1 311 ? -24.413 26.287 25.716 1.00 88.81 311 ILE A O 1
ATOM 2386 N N . LYS A 1 312 ? -24.094 26.555 27.926 1.00 89.44 312 LYS A N 1
ATOM 2387 C CA . LYS A 1 312 ? -22.807 27.250 27.817 1.00 89.44 312 LYS A CA 1
ATOM 2388 C C . LYS A 1 312 ? -21.646 26.294 28.090 1.00 89.44 312 LYS A C 1
ATOM 2390 O O . LYS A 1 312 ? -21.431 25.890 29.230 1.00 89.44 312 LYS A O 1
ATOM 2395 N N . ASN A 1 313 ? -20.830 26.025 27.073 1.00 88.56 313 ASN A N 1
ATOM 2396 C CA . ASN A 1 313 ? -19.636 25.189 27.185 1.00 88.56 313 ASN A CA 1
ATOM 2397 C C . ASN A 1 313 ? -18.356 26.026 27.075 1.00 88.56 313 ASN A C 1
ATOM 2399 O O . ASN A 1 313 ? -18.091 26.648 26.047 1.00 88.56 313 ASN A O 1
ATOM 2403 N N . ASN A 1 314 ? -17.518 26.010 28.115 1.00 90.25 314 ASN A N 1
ATOM 2404 C CA . ASN A 1 314 ? -16.199 26.648 28.073 1.00 90.25 314 ASN A CA 1
ATOM 2405 C C . ASN A 1 314 ? -15.181 25.703 27.420 1.00 90.25 314 ASN A C 1
ATOM 2407 O O . ASN A 1 314 ? -15.039 24.549 27.834 1.00 90.25 314 ASN A O 1
ATOM 2411 N N . LYS A 1 315 ? -14.479 26.186 26.393 1.00 92.44 315 LYS A N 1
ATOM 2412 C CA . LYS A 1 315 ? -13.539 25.417 25.567 1.00 92.44 315 LYS A CA 1
ATOM 2413 C C . LYS A 1 315 ? -12.347 26.285 25.152 1.00 92.44 315 LYS A C 1
ATOM 2415 O O . LYS A 1 315 ? -12.213 27.442 25.550 1.00 92.44 315 LYS A O 1
ATOM 2420 N N . THR A 1 316 ? -11.481 25.712 24.333 1.00 92.44 316 THR A N 1
ATOM 2421 C CA . THR A 1 316 ? -10.445 26.408 23.572 1.00 92.44 316 THR A CA 1
ATOM 2422 C C . THR A 1 316 ? -10.799 26.419 22.084 1.00 92.44 316 THR A C 1
ATOM 2424 O O . THR A 1 316 ? -11.565 25.567 21.612 1.00 92.44 316 THR A O 1
ATOM 2427 N N . VAL A 1 317 ? -10.305 27.419 21.344 1.00 92.19 317 VAL A N 1
ATOM 2428 C CA . VAL A 1 317 ? -10.554 27.526 19.900 1.00 92.19 317 VAL A CA 1
ATOM 2429 C C . VAL A 1 317 ? -9.981 26.308 19.184 1.00 92.19 317 VAL A C 1
ATOM 2431 O O . VAL A 1 317 ? -10.712 25.661 18.436 1.00 92.19 317 VAL A O 1
ATOM 2434 N N . ASP A 1 318 ? -8.751 25.908 19.517 1.00 88.00 318 ASP A N 1
ATOM 2435 C CA . ASP A 1 318 ? -8.185 24.632 19.103 1.00 88.00 318 ASP A CA 1
ATOM 2436 C C . ASP A 1 318 ? -8.426 23.584 20.206 1.00 88.00 318 ASP A C 1
ATOM 2438 O O . ASP A 1 318 ? -7.854 23.680 21.296 1.00 88.00 318 ASP A O 1
ATOM 2442 N N . PRO A 1 319 ? -9.270 22.564 19.963 1.00 81.06 319 PRO A N 1
ATOM 2443 C CA . PRO A 1 319 ? -9.552 21.522 20.949 1.00 81.06 319 PRO A CA 1
ATOM 2444 C C . PRO A 1 319 ? -8.354 20.601 21.234 1.00 81.06 319 PRO A C 1
ATOM 2446 O O . PRO A 1 319 ? -8.446 19.764 22.130 1.00 81.06 319 PRO A O 1
ATOM 2449 N N . LYS A 1 320 ? -7.264 20.703 20.462 1.00 80.06 320 LYS A N 1
ATOM 2450 C CA . LYS A 1 320 ? -6.024 19.938 20.659 1.00 80.06 320 LYS A CA 1
ATOM 2451 C C . LYS A 1 320 ? -4.950 20.729 21.408 1.00 80.06 320 LYS A C 1
ATOM 2453 O O . LYS A 1 320 ? -3.934 20.140 21.770 1.00 80.06 320 LYS A O 1
ATOM 2458 N N . ASP A 1 321 ? -5.171 22.021 21.645 1.00 81.62 321 ASP A N 1
ATOM 2459 C CA . ASP A 1 321 ? -4.242 22.907 22.340 1.00 81.62 321 ASP A CA 1
ATOM 2460 C C . ASP A 1 321 ? -4.953 23.665 23.472 1.00 81.62 321 ASP A C 1
ATOM 2462 O O . ASP A 1 321 ? -5.669 24.649 23.255 1.00 81.62 321 ASP A O 1
ATOM 2466 N N . ASP A 1 322 ? -4.709 23.218 24.705 1.00 86.62 322 ASP A N 1
ATOM 2467 C CA . ASP A 1 322 ? -5.261 23.814 25.924 1.00 86.62 322 ASP A CA 1
ATOM 2468 C C . ASP A 1 322 ? -4.772 25.254 26.174 1.00 86.62 322 ASP A C 1
ATOM 2470 O O . ASP A 1 322 ? -5.398 25.989 26.953 1.00 86.62 322 ASP A O 1
ATOM 2474 N N . SER A 1 323 ? -3.676 25.669 25.528 1.00 87.88 323 SER A N 1
ATOM 2475 C CA . SER A 1 323 ? -3.125 27.026 25.609 1.00 87.88 323 SER A CA 1
ATOM 2476 C C . SER A 1 323 ? -3.748 28.000 24.604 1.00 87.88 323 SER A C 1
ATOM 2478 O O . SER A 1 323 ? -3.614 29.213 24.775 1.00 87.88 323 SER A O 1
ATOM 2480 N N . SER A 1 324 ? -4.484 27.493 23.609 1.00 90.25 324 SER A N 1
ATOM 2481 C CA . SER A 1 324 ? -5.136 28.324 22.596 1.00 90.25 324 SER A CA 1
ATOM 2482 C C . SER A 1 324 ? -6.286 29.171 23.171 1.00 90.25 324 SER A C 1
ATOM 2484 O O . SER A 1 324 ? -6.741 28.971 24.306 1.00 90.25 324 SER A O 1
ATOM 2486 N N . GLN A 1 325 ? -6.748 30.156 22.385 1.00 93.44 325 GLN A N 1
ATOM 2487 C CA . GLN A 1 325 ? -7.760 31.149 22.774 1.00 93.44 325 GLN A CA 1
ATOM 2488 C C . GLN A 1 325 ? -8.943 30.500 23.507 1.00 93.44 325 GLN A C 1
ATOM 2490 O O . GLN A 1 325 ? -9.540 29.538 23.021 1.00 93.44 325 GLN A O 1
ATOM 2495 N N . LYS A 1 326 ? -9.304 31.037 24.678 1.00 96.31 326 LYS A N 1
ATOM 2496 C CA . LYS A 1 326 ? -10.476 30.575 25.432 1.00 96.31 326 LYS A CA 1
ATOM 2497 C C . LYS A 1 326 ? -11.748 31.036 24.733 1.00 96.31 326 LYS A C 1
ATOM 2499 O O . LYS A 1 326 ? -11.922 32.221 24.453 1.00 96.31 326 LYS A O 1
ATOM 2504 N N . VAL A 1 327 ? -12.644 30.092 24.486 1.00 95.62 327 VAL A N 1
ATOM 2505 C CA . VAL A 1 327 ? -13.896 30.323 23.770 1.00 95.62 327 VAL A CA 1
ATOM 2506 C C . VAL A 1 327 ? -15.077 29.734 24.527 1.00 95.62 327 VAL A C 1
ATOM 2508 O O . VAL A 1 327 ? -14.944 28.804 25.325 1.00 95.62 327 VAL A O 1
ATOM 2511 N N . VAL A 1 328 ? -16.250 30.271 24.241 1.00 93.06 328 VAL A N 1
ATOM 2512 C CA . VAL A 1 328 ? -17.550 29.753 24.632 1.00 93.06 328 VAL A CA 1
ATOM 2513 C C . VAL A 1 328 ? -18.196 29.129 23.399 1.00 93.06 328 VAL A C 1
ATOM 2515 O O . VAL A 1 328 ? -18.264 29.745 22.334 1.00 93.06 328 VAL A O 1
ATOM 2518 N N . GLN A 1 329 ? -18.662 27.895 23.549 1.00 93.69 329 GLN A N 1
ATOM 2519 C CA . GLN A 1 329 ? -19.537 27.219 22.597 1.00 93.69 329 GLN A CA 1
ATOM 2520 C C . GLN A 1 329 ? -20.953 27.258 23.163 1.00 93.69 329 GLN A C 1
ATOM 2522 O O . GLN A 1 329 ? -21.161 26.899 24.326 1.00 93.69 329 GLN A O 1
ATOM 2527 N N . LEU A 1 330 ? -21.898 27.741 22.361 1.00 92.50 330 LEU A N 1
ATOM 2528 C CA . LEU A 1 330 ? -23.312 27.749 22.715 1.00 92.50 330 LEU A CA 1
ATOM 2529 C C . LEU A 1 330 ? -23.984 26.571 22.028 1.00 92.50 330 LEU A C 1
ATOM 2531 O O . LEU A 1 330 ? -23.904 26.424 20.810 1.00 92.50 330 LEU A O 1
ATOM 2535 N N . GLU A 1 331 ? -24.623 25.735 22.832 1.00 92.19 331 GLU A N 1
ATOM 2536 C CA . GLU A 1 331 ? -25.338 24.554 22.375 1.00 92.19 331 GLU A CA 1
ATOM 2537 C C . GLU A 1 331 ? -26.781 24.580 22.876 1.00 92.19 331 GLU A C 1
ATOM 2539 O O . GLU A 1 331 ? -27.130 25.306 23.808 1.00 92.19 331 GLU A O 1
ATOM 2544 N N . THR A 1 332 ? -27.622 23.755 22.262 1.00 93.00 332 THR A N 1
ATOM 2545 C CA . THR A 1 332 ? -28.999 23.508 22.694 1.00 93.00 332 THR A CA 1
ATOM 2546 C C . THR A 1 332 ? -29.303 22.011 22.650 1.00 93.00 332 THR A C 1
ATOM 2548 O O . THR A 1 332 ? -28.708 21.252 21.874 1.00 93.00 332 THR A O 1
ATOM 2551 N N . ALA A 1 333 ? -30.241 21.568 23.488 1.00 92.06 333 ALA A N 1
ATOM 2552 C CA . ALA A 1 333 ? -30.684 20.179 23.546 1.00 92.06 333 ALA A CA 1
ATOM 2553 C C . ALA A 1 333 ? -32.073 20.026 22.910 1.00 92.06 333 ALA A C 1
ATOM 2555 O O . ALA A 1 333 ? -33.013 20.714 23.288 1.00 92.06 333 ALA A O 1
ATOM 2556 N N . MET A 1 334 ? -32.235 19.077 21.984 1.00 93.81 334 MET A N 1
ATOM 2557 C CA . MET A 1 334 ? -33.509 18.844 21.283 1.00 93.81 334 MET A CA 1
ATOM 2558 C C . MET A 1 334 ? -34.680 18.531 22.219 1.00 93.81 334 MET A C 1
ATOM 2560 O O . MET A 1 334 ? -35.800 18.952 21.949 1.00 93.81 334 MET A O 1
ATOM 2564 N N . GLY A 1 335 ? -34.418 17.812 23.319 1.00 93.69 335 GLY A N 1
ATOM 2565 C CA . GLY A 1 335 ? -35.434 17.455 24.306 1.00 93.69 335 GLY A CA 1
ATOM 2566 C C . GLY A 1 335 ? -35.918 18.653 25.119 1.00 93.69 335 GLY A C 1
ATOM 2567 O O . GLY A 1 335 ? -37.041 18.627 25.611 1.00 93.69 335 GLY A O 1
ATOM 2568 N N . ALA A 1 336 ? -35.125 19.728 25.200 1.00 94.00 336 ALA A N 1
ATOM 2569 C CA . ALA A 1 336 ? -35.535 20.951 25.878 1.00 94.00 336 ALA A CA 1
ATOM 2570 C C . ALA A 1 336 ? -36.710 21.633 25.168 1.00 94.00 336 ALA A C 1
ATOM 2572 O O . ALA A 1 336 ? -37.417 22.398 25.800 1.00 94.00 336 ALA A O 1
ATOM 2573 N N . ALA A 1 337 ? -36.992 21.294 23.904 1.00 94.88 337 ALA A N 1
ATOM 2574 C CA . ALA A 1 337 ? -38.162 21.799 23.195 1.00 94.88 337 ALA A CA 1
ATOM 2575 C C . ALA A 1 337 ? -39.487 21.470 23.887 1.00 94.88 337 ALA A C 1
ATOM 2577 O O . ALA A 1 337 ? -40.459 22.171 23.637 1.00 94.88 337 ALA A O 1
ATOM 2578 N N . ILE A 1 338 ? -39.536 20.456 24.763 1.00 95.25 338 ILE A N 1
ATOM 2579 C CA . ILE A 1 338 ? -40.749 20.087 25.504 1.00 95.25 338 ILE A CA 1
ATOM 2580 C C . ILE A 1 338 ? -41.395 21.285 26.221 1.00 95.25 338 ILE A C 1
ATOM 2582 O O . ILE A 1 338 ? -42.616 21.361 26.290 1.00 95.25 338 ILE A O 1
ATOM 2586 N N . GLU A 1 339 ? -40.594 22.256 26.668 1.00 93.31 339 GLU A N 1
ATOM 2587 C CA . GLU A 1 339 ? -41.072 23.455 27.369 1.00 93.31 339 GLU A CA 1
ATOM 2588 C C . GLU A 1 339 ? -41.601 24.561 26.442 1.00 93.31 339 GLU A C 1
ATOM 2590 O O . GLU A 1 339 ? -42.099 25.585 26.909 1.00 93.31 339 GLU A O 1
ATOM 2595 N N . CYS A 1 340 ? -41.435 24.402 25.128 1.00 92.75 340 CYS A N 1
ATOM 2596 C CA . CYS A 1 340 ? -41.940 25.334 24.123 1.00 92.75 340 CYS A CA 1
ATOM 2597 C C . CYS A 1 340 ? -43.354 24.962 23.653 1.00 92.75 340 CYS A C 1
ATOM 2599 O O . CYS A 1 340 ? -44.025 25.789 23.033 1.00 92.75 340 CYS A O 1
ATOM 2601 N N . PHE A 1 341 ? -43.795 23.731 23.926 1.00 93.38 341 PHE A N 1
ATOM 2602 C CA . PHE A 1 341 ? -45.064 23.175 23.474 1.00 93.38 341 PHE A CA 1
ATOM 2603 C C . PHE A 1 341 ? -46.086 23.143 24.616 1.00 93.38 341 PHE A C 1
ATOM 2605 O O . PHE A 1 341 ? -46.025 22.299 25.511 1.00 93.38 341 PHE A O 1
ATOM 2612 N N . GLU A 1 342 ? -47.089 24.016 24.548 1.00 91.19 342 GLU A N 1
ATOM 2613 C CA . GLU A 1 342 ? -48.233 23.940 25.458 1.00 91.19 342 GLU A CA 1
ATOM 2614 C C . GLU A 1 342 ? -48.984 22.612 25.245 1.00 91.19 342 GLU A C 1
ATOM 2616 O O . GLU A 1 342 ? -49.340 22.264 24.120 1.00 91.19 342 GLU A O 1
ATOM 2621 N N . GLY A 1 343 ? -49.195 21.844 26.319 1.00 92.25 343 GLY A N 1
ATOM 2622 C CA . GLY A 1 343 ? -49.796 20.506 26.244 1.00 92.25 343 GLY A CA 1
ATOM 2623 C C . GLY A 1 343 ? -48.823 19.378 25.880 1.00 92.25 343 GLY A C 1
ATOM 2624 O O . GLY A 1 343 ? -49.268 18.266 25.590 1.00 92.25 343 GLY A O 1
ATOM 2625 N N . ALA A 1 344 ? -47.508 19.627 25.891 1.00 95.62 344 ALA A N 1
ATOM 2626 C CA . ALA A 1 344 ? -46.521 18.563 25.752 1.00 95.62 344 ALA A CA 1
ATOM 2627 C C . ALA A 1 344 ? -46.684 17.475 26.824 1.00 95.62 344 ALA A C 1
ATOM 2629 O O . ALA A 1 344 ? -47.110 17.729 27.951 1.00 95.62 344 ALA A O 1
ATOM 2630 N N . SER A 1 345 ? -46.309 16.249 26.468 1.00 95.81 345 SER A N 1
ATOM 2631 C CA . SER A 1 345 ? -46.446 15.072 27.326 1.00 95.81 345 SER A CA 1
ATOM 2632 C C . SER A 1 345 ? -45.146 14.269 27.406 1.00 95.81 345 SER A C 1
ATOM 2634 O O . SER A 1 345 ? -44.178 14.521 26.685 1.00 95.81 345 SER A O 1
ATOM 2636 N N . ALA A 1 346 ? -45.109 13.288 28.302 1.00 96.81 346 ALA A N 1
ATOM 2637 C CA . ALA A 1 346 ? -44.020 12.329 28.399 1.00 96.81 346 ALA A CA 1
ATOM 2638 C C . ALA A 1 346 ? -44.567 10.936 28.724 1.00 96.81 346 ALA A C 1
ATOM 2640 O O . ALA A 1 346 ? -45.612 10.801 29.364 1.00 96.81 346 ALA A O 1
ATOM 2641 N N . ILE A 1 347 ? -43.849 9.906 28.282 1.00 96.62 347 ILE A N 1
ATOM 2642 C CA . ILE A 1 347 ? -44.219 8.498 28.448 1.00 96.62 347 ILE A CA 1
ATOM 2643 C C . ILE A 1 347 ? -43.034 7.701 28.991 1.00 96.62 347 ILE A C 1
ATOM 2645 O O . ILE A 1 347 ? -41.897 7.915 28.578 1.00 96.62 347 ILE A O 1
ATOM 2649 N N . VAL A 1 348 ? -43.285 6.766 29.905 1.00 96.81 348 VAL A N 1
ATOM 2650 C CA . VAL A 1 348 ? -42.256 5.859 30.426 1.00 96.81 348 VAL A CA 1
ATOM 2651 C C . VAL A 1 348 ? -42.124 4.649 29.514 1.00 96.81 348 VAL A C 1
ATOM 2653 O O . VAL A 1 348 ? -43.101 3.952 29.255 1.00 96.81 348 VAL A O 1
ATOM 2656 N N . VAL A 1 349 ? -40.909 4.380 29.049 1.00 94.00 349 VAL A N 1
ATOM 2657 C CA . VAL A 1 349 ? -40.569 3.234 28.202 1.00 94.00 349 VAL A CA 1
ATOM 2658 C C . VAL A 1 349 ? -39.612 2.275 28.912 1.00 94.00 349 VAL A C 1
ATOM 2660 O O . VAL A 1 349 ? -38.801 2.712 29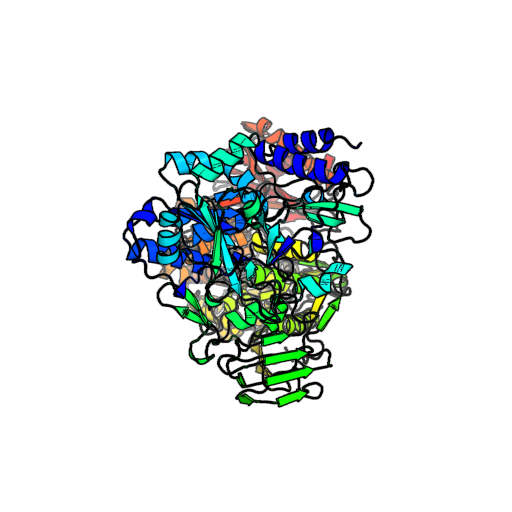.743 1.00 94.00 349 VAL A O 1
ATOM 2663 N N . PRO A 1 350 ? -39.651 0.968 28.582 1.00 89.06 350 PRO A N 1
ATOM 2664 C CA . PRO A 1 350 ? -38.698 0.014 29.129 1.00 89.06 350 PRO A CA 1
ATOM 2665 C C . PRO A 1 350 ? -37.268 0.369 28.712 1.00 89.06 350 PRO A C 1
ATOM 2667 O O . PRO A 1 350 ? -37.018 0.893 27.624 1.00 89.06 350 PRO A O 1
ATOM 2670 N N . ARG A 1 351 ? -36.295 0.011 29.558 1.00 82.69 351 ARG A N 1
ATOM 2671 C CA . ARG A 1 351 ? -34.863 0.270 29.315 1.00 82.69 351 ARG A CA 1
ATOM 2672 C C . ARG A 1 351 ? -34.335 -0.317 28.012 1.00 82.69 351 ARG A C 1
ATOM 2674 O O . ARG A 1 351 ? -33.362 0.196 27.476 1.00 82.69 351 ARG A O 1
ATOM 2681 N N . THR A 1 352 ? -34.985 -1.344 27.472 1.00 83.19 352 THR A N 1
ATOM 2682 C CA . THR A 1 352 ? -34.658 -1.912 26.157 1.00 83.19 352 THR A CA 1
ATOM 2683 C C . THR A 1 352 ? -34.782 -0.896 25.017 1.00 83.19 352 THR A C 1
ATOM 2685 O O . THR A 1 352 ? -34.131 -1.072 23.994 1.00 83.19 352 THR A O 1
ATOM 2688 N N . ARG A 1 353 ? -35.537 0.200 25.197 1.00 89.00 353 ARG A N 1
ATOM 2689 C CA . ARG A 1 353 ? -35.625 1.320 24.241 1.00 89.00 353 ARG A CA 1
ATOM 2690 C C . ARG A 1 353 ? -34.525 2.380 24.408 1.00 89.00 353 ARG A C 1
ATOM 2692 O O . ARG A 1 353 ? -34.456 3.348 23.645 1.00 89.00 353 ARG A O 1
ATOM 2699 N N . PHE A 1 354 ? -33.632 2.188 25.378 1.00 88.44 354 PHE A N 1
ATOM 2700 C CA . PHE A 1 354 ? -32.512 3.074 25.674 1.00 88.44 354 PHE A CA 1
ATOM 2701 C C . PHE A 1 354 ? -31.210 2.282 25.859 1.00 88.44 354 PHE A C 1
ATOM 2703 O O . PHE A 1 354 ? -30.751 2.031 26.974 1.00 88.44 354 PHE A O 1
ATOM 2710 N N . ALA A 1 355 ? -30.597 1.926 24.729 1.00 86.62 355 ALA A N 1
ATOM 2711 C CA . ALA A 1 355 ? -29.310 1.241 24.645 1.00 86.62 355 ALA A CA 1
ATOM 2712 C C . ALA A 1 355 ? -28.279 2.085 23.863 1.00 86.62 355 ALA A C 1
ATOM 2714 O O . ALA A 1 355 ? -27.847 1.683 22.777 1.00 86.62 355 ALA A O 1
ATOM 2715 N N . PRO A 1 356 ? -27.904 3.283 24.360 1.00 87.12 356 PRO A N 1
ATOM 2716 C CA . PRO A 1 356 ? -26.898 4.111 23.712 1.00 87.12 356 PRO A CA 1
ATOM 2717 C C . PRO A 1 356 ? -25.480 3.590 23.961 1.00 87.12 356 PRO A C 1
ATOM 2719 O O . PRO A 1 356 ? -25.151 3.154 25.065 1.00 87.12 356 PRO A O 1
ATOM 2722 N N . VAL A 1 357 ? -24.592 3.746 22.981 1.00 89.31 357 VAL A N 1
ATOM 2723 C CA . VAL A 1 357 ? -23.147 3.544 23.186 1.00 89.31 357 VAL A CA 1
ATOM 2724 C C . VAL A 1 357 ? -22.477 4.883 23.422 1.00 89.31 357 VAL A C 1
ATOM 2726 O O . VAL A 1 357 ? -22.321 5.650 22.483 1.00 89.31 357 VAL A O 1
ATOM 2729 N N . LYS A 1 358 ? -22.019 5.185 24.638 1.00 85.44 358 LYS A N 1
ATOM 2730 C CA . LYS A 1 358 ? -21.250 6.415 24.921 1.00 85.44 358 LYS A CA 1
ATOM 2731 C C . LYS A 1 358 ? -19.765 6.136 25.144 1.00 85.44 358 LYS A C 1
ATOM 2733 O O . LYS A 1 358 ? -18.938 7.007 24.876 1.00 85.44 358 LYS A O 1
ATOM 2738 N N . LYS A 1 359 ? -19.430 4.950 25.652 1.00 89.56 359 LYS A N 1
ATOM 2739 C CA . LYS A 1 359 ? -18.067 4.503 25.967 1.00 89.56 359 LYS A CA 1
ATOM 2740 C C . LYS A 1 359 ? -17.844 3.067 25.489 1.00 89.56 359 LYS A C 1
ATOM 2742 O O . LYS A 1 359 ? -18.789 2.324 25.238 1.00 89.56 359 LYS A O 1
ATOM 2747 N N . CYS A 1 360 ? -16.583 2.641 25.459 1.00 92.06 360 CYS A N 1
ATOM 2748 C CA . CYS A 1 360 ? -16.208 1.258 25.154 1.00 92.06 360 CYS A CA 1
ATOM 2749 C C . CYS A 1 360 ? -16.826 0.221 26.111 1.00 92.06 360 CYS A C 1
ATOM 2751 O O . CYS A 1 360 ? -17.022 -0.920 25.708 1.00 92.06 360 CYS A O 1
ATOM 2753 N N . ASN A 1 361 ? -17.186 0.605 27.342 1.00 92.00 361 ASN A N 1
ATOM 2754 C CA . ASN A 1 361 ? -17.924 -0.253 28.276 1.00 92.00 361 ASN A CA 1
ATOM 2755 C C . ASN A 1 361 ? -19.272 -0.692 27.678 1.00 92.00 361 ASN A C 1
ATOM 2757 O O . ASN A 1 361 ? -19.607 -1.874 27.712 1.00 92.00 361 ASN A O 1
ATOM 2761 N N . ASP A 1 362 ? -20.011 0.266 27.112 1.00 90.00 362 ASP A N 1
ATOM 2762 C CA . ASP A 1 362 ? -21.333 0.048 26.520 1.00 90.00 362 ASP A CA 1
ATOM 2763 C C . ASP A 1 362 ? -21.203 -0.786 25.241 1.00 90.00 362 ASP A C 1
ATOM 2765 O O . ASP A 1 362 ? -21.979 -1.709 25.004 1.00 90.00 362 ASP A O 1
ATOM 2769 N N . LEU A 1 363 ? -20.169 -0.497 24.442 1.00 93.19 363 LEU A N 1
ATOM 2770 C CA . LEU A 1 363 ? -19.879 -1.225 23.209 1.00 93.19 363 LEU A CA 1
ATOM 2771 C C . LEU A 1 363 ? -19.537 -2.696 23.473 1.00 93.19 363 LEU A C 1
ATOM 2773 O O . LEU A 1 363 ? -20.067 -3.574 22.796 1.00 93.19 363 LEU A O 1
ATOM 2777 N N . LEU A 1 364 ? -18.678 -2.973 24.462 1.00 94.81 364 LEU A N 1
ATOM 2778 C CA . LEU A 1 364 ? -18.338 -4.341 24.864 1.00 94.81 364 LEU A CA 1
ATOM 2779 C C . LEU A 1 364 ? -19.590 -5.109 25.302 1.00 94.81 364 LEU A C 1
ATOM 2781 O O . LEU A 1 364 ? -19.786 -6.255 24.900 1.00 94.81 364 LEU A O 1
ATOM 2785 N N . LEU A 1 365 ? -20.451 -4.458 26.086 1.00 93.19 365 LEU A N 1
ATOM 2786 C CA . LEU A 1 365 ? -21.698 -5.048 26.552 1.00 93.19 365 LEU A CA 1
ATOM 2787 C C . LEU A 1 365 ? -22.652 -5.377 25.395 1.00 93.19 365 LEU A C 1
ATOM 2789 O O . LEU A 1 365 ? -23.140 -6.502 25.318 1.00 93.19 365 LEU A O 1
ATOM 2793 N N . LEU A 1 366 ? -22.879 -4.439 24.472 1.00 91.94 366 LEU A N 1
ATOM 2794 C CA . LEU A 1 366 ? -23.758 -4.641 23.311 1.00 91.94 366 LEU A CA 1
ATOM 2795 C C . LEU A 1 366 ? -23.236 -5.711 22.341 1.00 91.94 366 LEU A C 1
ATOM 2797 O O . LEU A 1 366 ? -24.018 -6.472 21.764 1.00 91.94 366 LEU A O 1
ATOM 2801 N N . ARG A 1 367 ? -21.912 -5.809 22.187 1.00 94.12 367 ARG A N 1
ATOM 2802 C CA . ARG A 1 367 ? -21.271 -6.850 21.374 1.00 94.12 367 ARG A CA 1
ATOM 2803 C C . ARG A 1 367 ? -21.421 -8.242 21.989 1.00 94.12 367 ARG A C 1
ATOM 2805 O O . ARG A 1 367 ? -21.560 -9.216 21.246 1.00 94.12 367 ARG A O 1
ATOM 2812 N N . SER A 1 368 ? -21.426 -8.342 23.319 1.00 95.31 368 SER A N 1
ATOM 2813 C CA . SER A 1 368 ? -21.555 -9.617 24.037 1.00 95.31 368 SER A CA 1
ATOM 2814 C C . SER A 1 368 ? -22.918 -10.287 23.841 1.00 95.31 368 SER A C 1
ATOM 2816 O O . SER A 1 368 ? -23.856 -9.705 23.298 1.00 95.31 368 SER A O 1
ATOM 2818 N N . ASP A 1 369 ? -23.042 -11.523 24.309 1.00 95.44 369 ASP A N 1
ATOM 2819 C CA . ASP A 1 369 ? -24.292 -12.292 24.312 1.00 95.44 369 ASP A CA 1
ATOM 2820 C C . ASP A 1 369 ? -25.334 -11.810 25.342 1.00 95.44 369 ASP A C 1
ATOM 2822 O O . ASP A 1 369 ? -26.461 -12.315 25.347 1.00 95.44 369 ASP A O 1
ATOM 2826 N N . ALA A 1 370 ? -25.004 -10.805 26.165 1.00 94.12 370 ALA A N 1
ATOM 2827 C CA . ALA A 1 370 ? -25.980 -10.107 27.001 1.00 94.12 370 ALA A CA 1
ATOM 2828 C C . ALA A 1 370 ? -27.026 -9.358 26.158 1.00 94.12 370 ALA A C 1
ATOM 2830 O O . ALA A 1 370 ? -28.147 -9.159 26.616 1.00 94.12 370 ALA A O 1
ATOM 2831 N N . TYR A 1 371 ? -26.687 -8.984 24.920 1.00 92.75 371 TYR A N 1
ATOM 2832 C CA . TYR A 1 371 ? -27.631 -8.435 23.952 1.00 92.75 371 TYR A CA 1
ATOM 2833 C C . TYR A 1 371 ? -27.732 -9.324 22.714 1.00 92.75 371 TYR A C 1
ATOM 2835 O O . TYR A 1 371 ? -26.735 -9.852 22.209 1.00 92.75 371 TYR A O 1
ATOM 2843 N N . VAL A 1 372 ? -28.948 -9.453 22.197 1.00 92.94 372 VAL A N 1
ATOM 2844 C CA . VAL A 1 372 ? -29.262 -10.229 20.994 1.00 92.94 372 VAL A CA 1
ATOM 2845 C C . VAL A 1 372 ? -29.980 -9.353 19.975 1.00 92.94 372 VAL A C 1
ATOM 2847 O O . VAL A 1 372 ? -30.635 -8.375 20.337 1.00 92.94 372 VAL A O 1
ATOM 2850 N N . VAL A 1 373 ? -29.827 -9.708 18.700 1.00 92.50 373 VAL A N 1
ATOM 2851 C CA . VAL A 1 373 ? -30.569 -9.104 17.590 1.00 92.50 373 VAL A CA 1
ATOM 2852 C C . VAL A 1 373 ? -31.802 -9.970 17.352 1.00 92.50 373 VAL A C 1
ATOM 2854 O O . VAL A 1 373 ? -31.667 -11.182 17.194 1.00 92.50 373 VAL A O 1
ATOM 2857 N N . THR A 1 374 ? -32.986 -9.371 17.377 1.00 92.00 374 THR A N 1
ATOM 2858 C CA . THR A 1 374 ? -34.254 -10.037 17.039 1.00 92.00 374 THR A CA 1
ATOM 2859 C C . THR A 1 374 ? -34.426 -10.184 15.523 1.00 92.00 374 THR A C 1
ATOM 2861 O O . THR A 1 374 ? -33.698 -9.566 14.749 1.00 92.00 374 THR A O 1
ATOM 2864 N N . ASP A 1 375 ? -35.419 -10.962 15.083 1.00 90.69 375 ASP A N 1
ATOM 2865 C CA . ASP A 1 375 ? -35.711 -11.178 13.652 1.00 90.69 375 ASP A CA 1
ATOM 2866 C C . ASP A 1 375 ? -36.067 -9.882 12.897 1.00 90.69 375 ASP A C 1
ATOM 2868 O O . ASP A 1 375 ? -35.885 -9.789 11.685 1.00 90.69 375 ASP A O 1
ATOM 2872 N N . ASP A 1 376 ? -36.547 -8.865 13.616 1.00 89.56 376 ASP A N 1
ATOM 2873 C CA . ASP A 1 376 ? -36.809 -7.513 13.110 1.00 89.56 376 ASP A CA 1
ATOM 2874 C C . ASP A 1 376 ? -35.639 -6.537 13.342 1.00 89.56 376 ASP A C 1
ATOM 2876 O O . ASP A 1 376 ? -35.796 -5.318 13.275 1.00 89.56 376 ASP A O 1
ATOM 2880 N N . PHE A 1 377 ? -34.445 -7.076 13.595 1.00 92.88 377 PHE A N 1
ATOM 2881 C CA . PHE A 1 377 ? -33.180 -6.355 13.729 1.00 92.88 377 PHE A CA 1
ATOM 2882 C C . PHE A 1 377 ? -33.095 -5.377 14.911 1.00 92.88 377 PHE A C 1
ATOM 2884 O O . PHE A 1 377 ? -32.228 -4.497 14.930 1.00 92.88 377 PHE A O 1
ATOM 2891 N N . ARG A 1 378 ? -33.946 -5.514 15.935 1.00 90.06 378 ARG A N 1
ATOM 2892 C CA . ARG A 1 378 ? -33.824 -4.738 17.179 1.00 90.06 378 ARG A CA 1
ATOM 2893 C C . ARG A 1 378 ? -32.763 -5.339 18.092 1.00 90.06 378 ARG A C 1
ATOM 2895 O O . ARG A 1 378 ? -32.662 -6.553 18.247 1.00 90.06 378 ARG A O 1
ATOM 2902 N N . MET A 1 379 ? -31.997 -4.472 18.747 1.00 89.75 379 MET A N 1
ATOM 2903 C CA . MET A 1 379 ? -31.080 -4.878 19.810 1.00 89.75 379 MET A CA 1
ATOM 2904 C C . MET A 1 379 ? -31.825 -4.916 21.138 1.00 89.75 379 MET A C 1
ATOM 2906 O O . MET A 1 379 ? -32.252 -3.878 21.641 1.00 89.75 379 MET A O 1
ATOM 2910 N N . VAL A 1 380 ? -31.955 -6.103 21.725 1.00 89.69 380 VAL A N 1
ATOM 2911 C CA . VAL A 1 380 ? -32.667 -6.295 22.994 1.00 89.69 380 VAL A CA 1
ATOM 2912 C C . VAL A 1 380 ? -31.800 -7.023 24.009 1.00 89.69 380 VAL A C 1
ATOM 2914 O O . VAL A 1 380 ? -30.898 -7.786 23.652 1.00 89.69 380 VAL A O 1
ATOM 2917 N N . LEU A 1 381 ? -32.076 -6.784 25.293 1.00 89.38 381 LEU A N 1
ATOM 2918 C CA . LEU A 1 381 ? -31.438 -7.527 26.372 1.00 89.38 381 LEU A CA 1
ATOM 2919 C C . LEU A 1 381 ? -31.854 -8.998 26.281 1.00 89.38 381 LEU A C 1
ATOM 2921 O O . LEU A 1 381 ? -33.038 -9.311 26.145 1.00 89.38 381 LEU A O 1
ATOM 2925 N N . ASN A 1 382 ? -30.881 -9.897 26.377 1.00 92.12 382 ASN A N 1
ATOM 2926 C CA . ASN A 1 382 ? -31.128 -11.327 26.374 1.00 92.12 382 ASN A CA 1
ATOM 2927 C C . ASN A 1 382 ? -32.024 -11.704 27.575 1.00 92.12 382 ASN A C 1
ATOM 2929 O O . ASN A 1 382 ? -31.684 -11.354 28.709 1.00 92.12 382 ASN A O 1
ATOM 2933 N N . PRO A 1 383 ? -33.143 -12.432 27.380 1.00 90.25 383 PRO A N 1
ATOM 2934 C CA . PRO A 1 383 ? -34.017 -12.853 28.479 1.00 90.25 383 PRO A CA 1
ATOM 2935 C C . PRO A 1 383 ? -33.291 -13.606 29.602 1.00 90.25 383 PRO A C 1
ATOM 2937 O O . PRO A 1 383 ? -33.684 -13.506 30.765 1.00 90.25 383 PRO A O 1
ATOM 2940 N N . ALA A 1 384 ? -32.199 -14.308 29.281 1.00 91.38 384 ALA A N 1
ATOM 2941 C CA . ALA A 1 384 ? -31.367 -15.001 30.262 1.00 91.38 384 ALA A CA 1
ATOM 2942 C C . ALA A 1 384 ? -30.682 -14.056 31.275 1.00 91.38 384 ALA A C 1
ATOM 2944 O O . ALA A 1 384 ? -30.321 -14.502 32.360 1.00 91.38 384 ALA A O 1
ATOM 2945 N N . CYS A 1 385 ? -30.588 -12.751 30.991 1.00 88.62 385 CYS A N 1
ATOM 2946 C CA . CYS A 1 385 ? -30.111 -11.743 31.944 1.00 88.62 385 CYS A CA 1
ATOM 2947 C C . CYS A 1 385 ? -31.137 -11.394 33.044 1.00 88.62 385 CYS A C 1
ATOM 2949 O O . CYS A 1 385 ? -30.850 -10.577 33.917 1.00 88.62 385 CYS A O 1
ATOM 2951 N N . GLY A 1 386 ? -32.356 -11.951 33.013 1.00 83.50 386 GLY A N 1
ATOM 2952 C CA . GLY A 1 386 ? -33.370 -11.701 34.047 1.00 83.50 386 GLY A CA 1
ATOM 2953 C C . GLY A 1 386 ? -33.875 -10.253 34.087 1.00 83.50 386 GLY A C 1
ATOM 2954 O O . GLY A 1 386 ? -34.222 -9.746 35.151 1.00 83.50 386 GLY A O 1
ATOM 2955 N N . GLY A 1 387 ? -33.879 -9.567 32.938 1.00 80.50 387 GLY A N 1
ATOM 2956 C CA . GLY A 1 387 ? -34.407 -8.205 32.790 1.00 80.50 387 GLY A CA 1
ATOM 2957 C C . GLY A 1 387 ? -33.476 -7.074 33.246 1.00 80.50 387 GLY A C 1
ATOM 2958 O O . GLY A 1 387 ? -33.842 -5.912 33.104 1.00 80.50 387 GLY A O 1
ATOM 2959 N N . THR A 1 388 ? -32.273 -7.378 33.749 1.00 82.31 388 THR A N 1
ATOM 2960 C CA . THR A 1 388 ? -31.293 -6.368 34.187 1.00 82.31 388 THR A CA 1
ATOM 2961 C C . THR A 1 388 ? -29.969 -6.540 33.446 1.00 82.31 388 THR A C 1
ATOM 2963 O O . THR A 1 388 ? -29.402 -7.628 33.430 1.00 82.31 388 THR A O 1
ATOM 2966 N N . ALA A 1 389 ? -29.457 -5.472 32.833 1.00 86.12 389 ALA A N 1
ATOM 2967 C CA . ALA A 1 389 ? -28.178 -5.517 32.127 1.00 86.12 389 ALA A CA 1
ATOM 2968 C C . ALA A 1 389 ? -26.974 -5.568 33.102 1.00 86.12 389 ALA A C 1
ATOM 2970 O O . ALA A 1 389 ? -27.020 -4.903 34.143 1.00 86.12 389 ALA A O 1
ATOM 2971 N N . PRO A 1 390 ? -25.881 -6.282 32.764 1.00 91.00 390 PRO A N 1
ATOM 2972 C CA . PRO A 1 390 ? -24.643 -6.279 33.543 1.00 91.00 390 PRO A CA 1
ATOM 2973 C C . PRO A 1 390 ? -24.072 -4.872 33.774 1.00 91.00 390 PRO A C 1
ATOM 2975 O O . PRO A 1 390 ? -24.026 -4.042 32.863 1.00 91.00 390 PRO A O 1
ATOM 2978 N N . VAL A 1 391 ? -23.562 -4.611 34.982 1.00 90.38 391 VAL A N 1
ATOM 2979 C CA . VAL A 1 391 ? -22.874 -3.349 35.298 1.00 90.38 391 VAL A CA 1
ATOM 2980 C C . VAL A 1 391 ? -21.404 -3.422 34.880 1.00 90.38 391 VAL A C 1
ATOM 2982 O O . VAL A 1 391 ? -20.645 -4.247 35.390 1.00 90.38 391 VAL A O 1
ATOM 2985 N N . MET A 1 392 ? -20.980 -2.517 33.994 1.00 91.88 392 MET A N 1
ATOM 2986 C CA . MET A 1 392 ? -19.653 -2.550 33.367 1.00 91.88 392 MET A CA 1
ATOM 2987 C C . MET A 1 392 ? -18.741 -1.411 33.838 1.00 91.88 392 MET A C 1
ATOM 2989 O O . MET A 1 392 ? -19.011 -0.232 33.597 1.00 91.88 392 MET A O 1
ATOM 2993 N N . ALA A 1 393 ? -17.596 -1.758 34.423 1.00 92.56 393 ALA A N 1
ATOM 2994 C CA . ALA A 1 393 ? -16.577 -0.817 34.883 1.00 92.56 393 ALA A CA 1
ATOM 2995 C C . ALA A 1 393 ? -15.177 -1.215 34.383 1.00 92.56 393 ALA A C 1
ATOM 2997 O O . ALA A 1 393 ? -14.349 -1.710 35.145 1.00 92.56 393 ALA A O 1
ATOM 2998 N N . ILE A 1 394 ? -14.898 -0.992 33.097 1.00 93.88 394 ILE A N 1
ATOM 2999 C CA . ILE A 1 394 ? -13.550 -1.185 32.537 1.00 93.88 394 ILE A CA 1
ATOM 3000 C C . ILE A 1 394 ? -12.720 0.104 32.630 1.00 93.88 394 ILE A C 1
ATOM 3002 O O . ILE A 1 394 ? -13.266 1.211 32.635 1.00 93.88 394 ILE A O 1
ATOM 3006 N N . ASP A 1 395 ? -11.400 -0.046 32.721 1.00 94.12 395 ASP A N 1
ATOM 3007 C CA . ASP A 1 395 ? -10.441 1.044 32.894 1.00 94.12 395 ASP A CA 1
ATOM 3008 C C . ASP A 1 395 ? -10.552 2.077 31.766 1.00 94.12 395 ASP A C 1
ATOM 3010 O O . ASP A 1 395 ? -10.049 1.892 30.654 1.00 94.12 395 ASP A O 1
ATOM 3014 N N . SER A 1 396 ? -11.188 3.207 32.069 1.00 87.31 396 SER A N 1
ATOM 3015 C CA . SER A 1 396 ? -11.449 4.251 31.085 1.00 87.31 396 SER A CA 1
ATOM 3016 C C . SER A 1 396 ? -10.184 4.926 30.568 1.00 87.31 396 SER A C 1
ATOM 3018 O O . SER A 1 396 ? -10.267 5.633 29.574 1.00 87.31 396 SER A O 1
ATOM 3020 N N . LYS A 1 397 ? -9.028 4.782 31.232 1.00 88.62 397 LYS A N 1
ATOM 3021 C CA . LYS A 1 397 ? -7.758 5.317 30.720 1.00 88.62 397 LYS A CA 1
ATOM 3022 C C . LYS A 1 397 ? -7.133 4.368 29.702 1.00 88.62 397 LYS A C 1
ATOM 3024 O O . LYS A 1 397 ? -6.511 4.838 28.756 1.00 88.62 397 LYS A O 1
ATOM 3029 N N . LYS A 1 398 ? -7.301 3.054 29.884 1.00 89.94 398 LYS A N 1
ATOM 3030 C CA . LYS A 1 398 ? -6.731 2.025 29.000 1.00 89.94 398 LYS A CA 1
ATOM 3031 C C . LYS A 1 398 ? -7.632 1.684 27.810 1.00 89.94 398 LYS A C 1
ATOM 3033 O O . LYS A 1 398 ? -7.112 1.455 26.727 1.00 89.94 398 LYS A O 1
ATOM 3038 N N . TYR A 1 399 ? -8.954 1.727 27.986 1.00 92.56 399 TYR A N 1
ATOM 3039 C CA . TYR A 1 399 ? -9.947 1.351 26.964 1.00 92.56 399 TYR A CA 1
ATOM 3040 C C . TYR A 1 399 ? -10.823 2.517 26.513 1.00 92.56 399 TYR A C 1
ATOM 3042 O O . TYR A 1 399 ? -11.959 2.313 26.097 1.00 92.56 399 TYR A O 1
ATOM 3050 N N . LYS A 1 400 ? -10.334 3.759 26.612 1.00 90.38 400 LYS A N 1
ATOM 3051 C CA . LYS A 1 400 ? -11.082 4.924 26.114 1.00 90.38 400 LYS A CA 1
ATOM 3052 C C . LYS A 1 400 ? -11.396 4.800 24.622 1.00 90.38 400 LYS A C 1
ATOM 3054 O O . LYS A 1 400 ? -12.473 5.196 24.194 1.00 90.38 400 LYS A O 1
ATOM 3059 N N . LEU A 1 401 ? -10.421 4.306 23.863 1.00 89.62 401 LEU A N 1
ATOM 3060 C CA . LEU A 1 401 ? -10.421 4.272 22.408 1.00 89.62 401 LEU A CA 1
ATOM 3061 C C . LEU A 1 401 ? -10.849 2.888 21.893 1.00 89.62 401 LEU A C 1
ATOM 3063 O O . LEU A 1 401 ? -10.555 1.877 22.538 1.00 89.62 401 LEU A O 1
ATOM 3067 N N . VAL A 1 402 ? -11.539 2.847 20.748 1.00 88.56 402 VAL A N 1
ATOM 3068 C CA . VAL A 1 402 ? -12.038 1.602 20.137 1.00 88.56 402 VAL A CA 1
ATOM 3069 C C . VAL A 1 402 ? -10.891 0.669 19.773 1.00 88.56 402 VAL A C 1
ATOM 3071 O O . VAL A 1 402 ? -10.966 -0.504 20.113 1.00 88.56 402 VAL A O 1
ATOM 3074 N N . ASP A 1 403 ? -9.801 1.172 19.189 1.00 83.19 403 ASP A N 1
ATOM 3075 C CA . ASP A 1 403 ? -8.615 0.376 18.828 1.00 83.19 403 ASP A CA 1
ATOM 3076 C C . ASP A 1 403 ? -8.061 -0.429 20.019 1.00 83.19 403 ASP A C 1
ATOM 3078 O O . ASP A 1 403 ? -7.675 -1.590 19.876 1.00 83.19 403 ASP A O 1
ATOM 3082 N N . LYS A 1 404 ? -8.076 0.153 21.226 1.00 89.00 404 LYS A N 1
ATOM 3083 C CA . LYS A 1 404 ? -7.654 -0.531 22.455 1.00 89.00 404 LYS A CA 1
ATOM 3084 C C . LYS A 1 404 ? -8.633 -1.617 22.879 1.00 89.00 404 LYS A C 1
ATOM 3086 O O . LYS A 1 404 ? -8.194 -2.652 23.378 1.00 89.00 404 LYS A O 1
ATOM 3091 N N . LEU A 1 405 ? -9.936 -1.408 22.685 1.00 91.94 405 LEU A N 1
ATOM 3092 C CA . LEU A 1 405 ? -10.937 -2.448 22.927 1.00 91.94 405 LEU A CA 1
ATOM 3093 C C . LEU A 1 405 ? -10.829 -3.577 21.891 1.00 91.94 405 LEU A C 1
ATOM 3095 O O . LEU A 1 405 ? -10.896 -4.743 22.276 1.00 91.94 405 LEU A O 1
ATOM 3099 N N . GLU A 1 406 ? -10.611 -3.258 20.614 1.00 88.31 406 GLU A N 1
ATOM 3100 C CA . GLU A 1 406 ? -10.394 -4.257 19.556 1.00 88.31 406 GLU A CA 1
ATOM 3101 C C . GLU A 1 406 ? -9.154 -5.102 19.865 1.00 88.31 406 GLU A C 1
ATOM 3103 O O . GLU A 1 406 ? -9.224 -6.328 19.885 1.00 88.31 406 GLU A O 1
ATOM 3108 N N . ALA A 1 407 ? -8.037 -4.471 20.243 1.00 84.62 407 ALA A N 1
ATOM 3109 C CA . ALA A 1 407 ? -6.829 -5.187 20.651 1.00 84.62 407 ALA A CA 1
ATOM 3110 C C . ALA A 1 407 ? -7.070 -6.112 21.859 1.00 84.62 407 ALA A C 1
ATOM 3112 O O . ALA A 1 407 ? -6.550 -7.230 21.909 1.00 84.62 407 ALA A O 1
ATOM 3113 N N . ALA A 1 408 ? -7.879 -5.668 22.824 1.00 90.31 408 ALA A N 1
ATOM 3114 C CA . ALA A 1 408 ? -8.244 -6.461 23.993 1.00 90.31 408 ALA A CA 1
ATOM 3115 C C . ALA A 1 408 ? -9.198 -7.613 23.663 1.00 90.31 408 ALA A C 1
ATOM 3117 O O . ALA A 1 408 ? -9.192 -8.618 24.364 1.00 90.31 408 ALA A O 1
ATOM 3118 N N . THR A 1 409 ? -10.005 -7.493 22.611 1.00 91.06 409 THR A N 1
ATOM 3119 C CA . THR A 1 409 ? -11.035 -8.475 22.236 1.00 91.06 409 THR A CA 1
ATOM 3120 C C . THR A 1 409 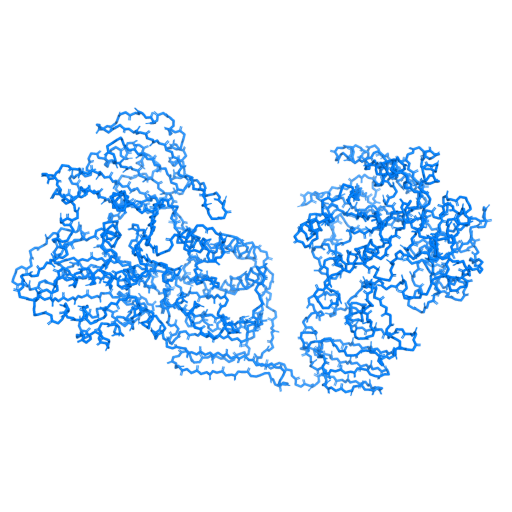? -10.721 -9.218 20.940 1.00 91.06 409 THR A C 1
ATOM 3122 O O . THR A 1 409 ? -11.571 -9.937 20.423 1.00 91.06 409 THR A O 1
ATOM 3125 N N . ALA A 1 410 ? -9.476 -9.149 20.462 1.00 83.62 410 ALA A N 1
ATOM 3126 C CA . ALA A 1 410 ? -9.006 -9.873 19.281 1.00 83.62 410 ALA A CA 1
ATOM 3127 C C . ALA A 1 410 ? -9.193 -11.403 19.391 1.00 83.62 410 ALA A C 1
ATOM 3129 O O . ALA A 1 410 ? -9.376 -12.084 18.387 1.00 83.62 410 ALA A O 1
ATOM 3130 N N . GLY A 1 411 ? -9.198 -11.960 20.612 1.00 81.38 411 GLY A N 1
ATOM 3131 C CA . GLY A 1 411 ? -9.534 -13.368 20.874 1.00 81.38 411 GLY A CA 1
ATOM 3132 C C . GLY A 1 411 ? -11.040 -13.685 20.851 1.00 81.38 411 GLY A C 1
ATOM 3133 O O . GLY A 1 411 ? -11.438 -14.826 21.123 1.00 81.38 411 GLY A O 1
ATOM 3134 N N . GLY A 1 412 ? -11.878 -12.687 20.564 1.00 88.56 412 GLY A N 1
ATOM 3135 C CA . GLY A 1 412 ? -13.336 -12.707 20.592 1.00 88.56 412 GLY A CA 1
ATOM 3136 C C . GLY A 1 412 ? -13.942 -12.060 21.845 1.00 88.56 412 GLY A C 1
ATOM 3137 O O . GLY A 1 412 ? -13.288 -11.910 22.878 1.00 88.56 412 GLY A O 1
ATOM 3138 N N . ILE A 1 413 ? -15.223 -11.700 21.743 1.00 94.62 413 ILE A N 1
ATOM 3139 C CA . ILE A 1 413 ? -16.001 -11.076 22.821 1.00 94.62 413 ILE A CA 1
ATOM 3140 C C . ILE A 1 413 ? -16.404 -12.142 23.857 1.00 94.62 413 ILE A C 1
ATOM 3142 O O . ILE A 1 413 ? -16.956 -13.169 23.456 1.00 94.62 413 ILE A O 1
ATOM 3146 N N . PRO A 1 414 ? -16.149 -11.933 25.163 1.00 96.31 414 PRO A N 1
ATOM 3147 C CA . PRO A 1 414 ? -16.528 -12.880 26.209 1.00 96.31 414 PRO A CA 1
ATOM 3148 C C . PRO A 1 414 ? -18.046 -12.923 26.425 1.00 96.31 414 PRO A C 1
ATOM 3150 O O . PRO A 1 414 ? -18.764 -11.972 26.102 1.00 96.31 414 PRO A O 1
ATOM 3153 N N . SER A 1 415 ? -18.524 -14.012 27.027 1.00 97.25 415 SER A N 1
ATOM 3154 C CA . SER A 1 415 ? -19.917 -14.123 27.466 1.00 97.25 415 SER A CA 1
ATOM 3155 C C . SER A 1 415 ? -20.159 -13.276 28.720 1.00 97.25 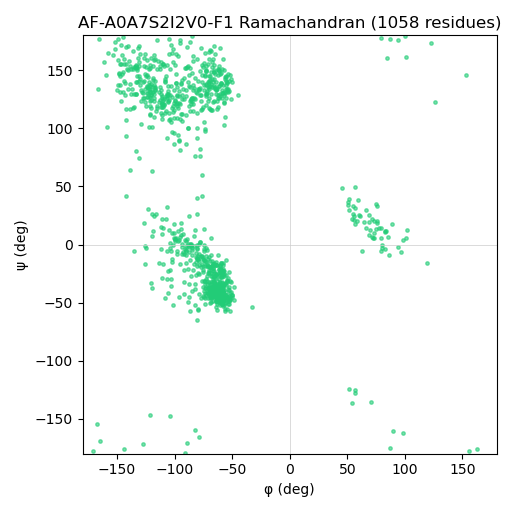415 SER A C 1
ATOM 3157 O O . SER A 1 415 ? -19.375 -13.315 29.676 1.00 97.25 415 SER A O 1
ATOM 3159 N N . LEU A 1 416 ? -21.247 -12.505 28.704 1.00 97.19 416 LEU A N 1
ATOM 3160 C CA . LEU A 1 416 ? -21.711 -11.638 29.791 1.00 97.19 416 LEU A CA 1
ATOM 3161 C C . LEU A 1 416 ? -23.165 -11.920 30.190 1.00 97.19 416 LEU A C 1
ATOM 3163 O O . LEU A 1 416 ? -23.660 -11.288 31.120 1.00 97.19 416 LEU A O 1
ATOM 3167 N N . VAL A 1 417 ? -23.853 -12.860 29.534 1.00 96.38 417 VAL A N 1
ATOM 3168 C CA . VAL A 1 417 ? -25.282 -13.139 29.767 1.00 96.38 417 VAL A CA 1
ATOM 3169 C C . VAL A 1 417 ? -25.627 -13.447 31.234 1.00 96.38 417 VAL A C 1
ATOM 3171 O O . VAL A 1 417 ? -26.675 -13.027 31.717 1.00 96.38 417 VAL A O 1
ATOM 3174 N N . ASN A 1 418 ? -24.723 -14.109 31.965 1.00 96.00 418 ASN A N 1
ATOM 3175 C CA . ASN A 1 418 ? -24.879 -14.452 33.387 1.00 96.00 418 ASN A CA 1
ATOM 3176 C C . ASN A 1 418 ? -24.077 -13.526 34.330 1.00 96.00 418 ASN A C 1
ATOM 3178 O O . ASN A 1 418 ? -23.937 -13.810 35.527 1.00 96.00 418 ASN A O 1
ATOM 3182 N N . CYS A 1 419 ? -23.511 -12.437 33.808 1.00 96.44 419 CYS A N 1
ATOM 3183 C CA . CYS A 1 419 ? -22.725 -11.478 34.575 1.00 96.44 419 CYS A CA 1
ATOM 3184 C C . CYS A 1 419 ? -23.647 -10.457 35.255 1.00 96.44 419 CYS A C 1
ATOM 3186 O O . CYS A 1 419 ? -24.528 -9.877 34.629 1.00 96.44 419 CYS A O 1
ATOM 3188 N N . LYS A 1 420 ? -23.424 -10.191 36.543 1.00 94.62 420 LYS A N 1
ATOM 3189 C CA . LYS A 1 420 ? -24.073 -9.086 37.267 1.00 94.62 420 LYS A CA 1
ATOM 3190 C C . LYS A 1 420 ? -23.223 -7.821 37.215 1.00 94.62 420 LYS A C 1
ATOM 3192 O O . LYS A 1 420 ? -23.747 -6.725 37.013 1.00 94.62 420 LYS A O 1
ATOM 3197 N N . ARG A 1 421 ? -21.907 -7.967 37.395 1.00 95.44 421 ARG A N 1
ATOM 3198 C CA . ARG A 1 421 ? -20.944 -6.862 37.413 1.00 95.44 421 ARG A CA 1
ATOM 3199 C C . ARG A 1 421 ? -19.583 -7.323 36.913 1.00 95.44 421 ARG A C 1
ATOM 3201 O O . ARG A 1 421 ? -19.062 -8.317 37.410 1.00 95.44 421 ARG A O 1
ATOM 3208 N N . LEU A 1 422 ? -18.974 -6.549 36.019 1.00 96.94 422 LEU A N 1
ATOM 3209 C CA . LEU A 1 422 ? -17.597 -6.750 35.573 1.00 96.94 422 LEU A CA 1
ATOM 3210 C C . LEU A 1 422 ? -16.777 -5.478 35.789 1.00 96.94 422 LEU A C 1
ATOM 3212 O O . LEU A 1 422 ? -17.072 -4.429 35.214 1.00 96.94 422 LEU A O 1
ATOM 3216 N N . THR A 1 423 ? -15.724 -5.580 36.599 1.00 97.44 423 THR A N 1
ATOM 3217 C CA . THR A 1 423 ? -14.728 -4.518 36.794 1.00 97.44 423 THR A CA 1
ATOM 3218 C C . THR A 1 423 ? -13.391 -4.946 36.203 1.00 97.44 423 THR A C 1
ATOM 3220 O O . THR A 1 423 ? -12.910 -6.025 36.521 1.00 97.44 423 THR A O 1
ATOM 3223 N N . ILE A 1 424 ? -12.763 -4.112 35.373 1.00 96.94 424 ILE A N 1
ATOM 3224 C CA . ILE A 1 424 ? -11.427 -4.377 34.813 1.00 96.94 424 ILE A CA 1
ATOM 3225 C C . ILE A 1 424 ? -10.541 -3.160 35.043 1.00 96.94 424 ILE A C 1
ATOM 3227 O O . ILE A 1 424 ? -10.869 -2.065 34.593 1.00 96.94 424 ILE A O 1
ATOM 3231 N N . LYS A 1 425 ? -9.404 -3.350 35.712 1.00 96.56 425 LYS A N 1
ATOM 3232 C CA . LYS A 1 425 ? -8.373 -2.328 35.930 1.00 96.56 425 LYS A CA 1
ATOM 3233 C C . LYS A 1 425 ? -7.072 -2.770 35.264 1.00 96.56 425 LYS A C 1
ATOM 3235 O O . LYS A 1 425 ? -6.570 -3.842 35.582 1.00 96.56 425 LYS A O 1
ATOM 3240 N N . GLY A 1 426 ? -6.524 -1.945 34.372 1.00 94.06 426 GLY A N 1
ATOM 3241 C CA . GLY A 1 426 ? -5.320 -2.278 33.605 1.00 94.06 426 GLY A CA 1
ATOM 3242 C C . GLY A 1 426 ? -5.544 -3.044 32.296 1.00 94.06 426 GLY A C 1
ATOM 3243 O O . GLY A 1 426 ? -6.672 -3.222 31.831 1.00 94.06 426 GLY A O 1
ATOM 3244 N N . LEU A 1 427 ? -4.436 -3.440 31.660 1.00 92.56 427 LEU A N 1
ATOM 3245 C CA . LEU A 1 427 ? -4.418 -4.023 30.313 1.00 92.56 427 LEU A CA 1
ATOM 3246 C C . LEU A 1 427 ? -4.682 -5.534 30.344 1.00 92.56 427 LEU A C 1
ATOM 3248 O O . LEU A 1 427 ? -3.950 -6.285 30.975 1.00 92.56 427 LEU A O 1
ATOM 3252 N N . VAL A 1 428 ? -5.694 -6.011 29.633 1.00 93.75 428 VAL A N 1
ATOM 3253 C CA . VAL A 1 428 ? -6.068 -7.424 29.573 1.00 93.75 428 VAL A CA 1
ATOM 3254 C C . VAL A 1 428 ? -6.456 -7.810 28.154 1.00 93.75 428 VAL A C 1
ATOM 3256 O O . VAL A 1 428 ? -6.823 -6.960 27.342 1.00 93.75 428 VAL A O 1
ATOM 3259 N N . ARG A 1 429 ? -6.382 -9.106 27.864 1.00 91.56 429 ARG A N 1
ATOM 3260 C CA . ARG A 1 429 ? -6.860 -9.718 26.625 1.00 91.56 429 ARG A CA 1
ATOM 3261 C C . ARG A 1 429 ? -7.968 -10.711 26.945 1.00 91.56 429 ARG A C 1
ATOM 3263 O O . ARG A 1 429 ? -7.879 -11.468 27.909 1.00 91.56 429 ARG A O 1
ATOM 3270 N N . MET A 1 430 ? -9.017 -10.683 26.142 1.00 92.25 430 MET A N 1
ATOM 3271 C CA . MET A 1 430 ? -10.245 -11.448 26.307 1.00 92.25 430 MET A CA 1
ATOM 3272 C C . MET A 1 430 ? -10.396 -12.446 25.164 1.00 92.25 430 MET A C 1
ATOM 3274 O O . MET A 1 430 ? -9.830 -12.281 24.079 1.00 92.25 430 MET A O 1
ATOM 3278 N N . SER A 1 431 ? -11.181 -13.487 25.418 1.00 90.25 431 SER A N 1
ATOM 3279 C CA . SER A 1 431 ? -11.514 -14.494 24.423 1.00 90.25 431 SER A CA 1
ATOM 3280 C C . SER A 1 431 ? -13.004 -14.797 24.432 1.00 90.25 431 SER A C 1
ATOM 3282 O O . SER A 1 431 ? -13.633 -14.803 25.489 1.00 90.25 431 SER A O 1
ATOM 3284 N N . LYS A 1 432 ? -13.540 -15.208 23.274 1.00 93.38 432 LYS A N 1
ATOM 3285 C CA . LYS A 1 432 ? -14.881 -15.813 23.175 1.00 93.38 432 LYS A CA 1
ATOM 3286 C C . LYS A 1 432 ? -15.058 -17.076 24.023 1.00 93.38 432 LYS A C 1
ATOM 3288 O O . LYS A 1 432 ? -16.176 -17.529 24.226 1.00 93.38 432 LYS A O 1
ATOM 3293 N N . LYS A 1 433 ? -13.954 -17.682 24.476 1.00 93.62 433 LYS A N 1
ATOM 3294 C CA . LYS A 1 433 ? -13.961 -18.857 25.357 1.00 93.62 433 LYS A CA 1
ATOM 3295 C C . LYS A 1 433 ? -14.098 -18.494 26.841 1.00 93.62 433 LYS A C 1
ATOM 3297 O O . LYS A 1 433 ? -14.140 -19.405 27.661 1.00 93.62 433 LYS A O 1
ATOM 3302 N N . THR A 1 434 ? -14.128 -17.211 27.196 1.00 95.81 434 THR A N 1
ATOM 3303 C CA . THR A 1 434 ? -14.284 -16.739 28.577 1.00 95.81 434 THR A CA 1
ATOM 3304 C C . THR A 1 434 ? -15.744 -16.374 28.848 1.00 95.81 434 THR A C 1
ATOM 3306 O O . THR A 1 434 ? -16.377 -15.699 28.036 1.00 95.81 434 THR A O 1
ATOM 3309 N N . SER A 1 435 ? -16.270 -16.792 30.000 1.00 97.31 435 SER A N 1
ATOM 3310 C CA . SER A 1 435 ? -17.616 -16.459 30.479 1.00 97.31 435 SER A CA 1
ATOM 3311 C C . SER A 1 435 ? -17.545 -15.851 31.873 1.00 97.31 435 SER A C 1
ATOM 3313 O O . SER A 1 435 ? -17.034 -16.487 32.794 1.00 97.31 435 SER A O 1
ATOM 3315 N N . PHE A 1 436 ? -18.076 -14.641 32.041 1.00 97.94 436 PHE A N 1
ATOM 3316 C CA . PHE A 1 436 ? -18.159 -13.984 33.345 1.00 97.94 436 PHE A CA 1
ATOM 3317 C C . PHE A 1 436 ? -19.511 -14.257 34.003 1.00 97.94 436 PHE A C 1
ATOM 3319 O O . PHE A 1 436 ? -20.561 -14.030 33.401 1.00 97.94 436 PHE A O 1
ATOM 3326 N N . VAL A 1 437 ? -19.493 -14.718 35.255 1.00 97.25 437 VAL A N 1
ATOM 3327 C CA . VAL A 1 437 ? -20.703 -15.090 36.005 1.00 97.25 437 VAL A CA 1
ATOM 3328 C C . VAL A 1 437 ? -20.723 -14.385 37.360 1.00 97.25 437 VAL A C 1
ATOM 3330 O O . VAL A 1 437 ? -19.736 -14.409 38.093 1.00 97.25 437 VAL A O 1
ATOM 3333 N N . GLY A 1 438 ? -21.853 -13.760 37.705 1.00 96.69 438 GLY A N 1
ATOM 3334 C CA . GLY A 1 438 ? -22.001 -13.046 38.977 1.00 96.69 438 GLY A CA 1
ATOM 3335 C C . GLY A 1 438 ? -21.188 -11.748 39.035 1.00 96.69 438 GLY A C 1
ATOM 3336 O O . GLY A 1 438 ? -21.234 -10.959 38.088 1.00 96.69 438 GLY A O 1
ATOM 3337 N N . GLU A 1 439 ? -20.493 -11.485 40.143 1.00 97.56 439 GLU A N 1
ATOM 3338 C CA . GLU A 1 439 ? -19.644 -10.290 40.290 1.00 97.56 439 GLU A CA 1
ATOM 3339 C C . GLU A 1 439 ? -18.156 -10.624 40.111 1.00 97.56 439 GLU A C 1
ATOM 3341 O O . GLU A 1 439 ? -17.580 -11.380 40.889 1.00 97.56 439 GLU A O 1
ATOM 3346 N N . VAL A 1 440 ? -17.515 -10.043 39.092 1.00 98.00 440 VAL A N 1
ATOM 3347 C CA . VAL A 1 440 ? -16.106 -10.302 38.765 1.00 98.00 440 VAL A CA 1
ATOM 3348 C C . VAL A 1 440 ? -15.293 -9.010 38.729 1.00 98.00 440 VAL A C 1
ATOM 3350 O O . VAL A 1 440 ? -15.708 -8.003 38.149 1.00 98.00 440 VAL A O 1
ATOM 3353 N N . SER A 1 441 ? -14.095 -9.052 39.311 1.00 97.56 441 SER A N 1
ATOM 3354 C CA . SER A 1 441 ? -13.082 -7.998 39.205 1.00 97.56 441 SER A CA 1
ATOM 3355 C C . SER A 1 441 ? -11.784 -8.563 38.630 1.00 97.56 441 SER A C 1
ATOM 3357 O O . SER A 1 441 ? -11.319 -9.608 39.065 1.00 97.56 441 SER A O 1
ATOM 3359 N N . VAL A 1 442 ? -11.174 -7.878 37.665 1.00 97.56 442 VAL A N 1
ATOM 3360 C CA . VAL A 1 442 ? -9.871 -8.233 37.091 1.00 97.56 442 VAL A CA 1
ATOM 3361 C C . VAL A 1 442 ? -8.927 -7.049 37.242 1.00 97.56 442 VAL A C 1
ATOM 3363 O O . VAL A 1 442 ? -9.272 -5.920 36.886 1.00 97.56 442 VAL A O 1
ATOM 3366 N N . VAL A 1 443 ? -7.735 -7.298 37.767 1.00 97.31 443 VAL A N 1
ATOM 3367 C CA . VAL A 1 443 ? -6.686 -6.298 37.961 1.00 97.31 443 VAL A CA 1
ATOM 3368 C C . VAL A 1 443 ? -5.423 -6.759 37.248 1.00 97.31 443 VAL A C 1
ATOM 3370 O O . VAL A 1 443 ? -5.032 -7.915 37.347 1.00 97.31 443 VAL A O 1
ATOM 3373 N N . ASN A 1 444 ? -4.779 -5.848 36.531 1.00 95.88 444 ASN A N 1
ATOM 3374 C CA . ASN A 1 444 ? -3.412 -5.996 36.060 1.00 95.88 444 ASN A CA 1
ATOM 3375 C C . ASN A 1 444 ? -2.695 -4.655 36.226 1.00 95.88 444 ASN A C 1
ATOM 3377 O O . ASN A 1 444 ? -3.069 -3.665 35.600 1.00 95.88 444 ASN A O 1
ATOM 3381 N N . THR A 1 445 ? -1.664 -4.610 37.060 1.00 93.94 445 THR A N 1
ATOM 3382 C CA . THR A 1 445 ? -0.894 -3.376 37.280 1.00 93.94 445 THR A CA 1
ATOM 3383 C C . THR A 1 445 ? 0.332 -3.245 36.371 1.00 93.94 445 THR A C 1
ATOM 3385 O O . THR A 1 445 ? 0.942 -2.176 36.343 1.00 93.94 445 THR A O 1
ATOM 3388 N N . SER A 1 446 ? 0.662 -4.280 35.590 1.00 89.75 446 SER A N 1
ATOM 3389 C CA . SER A 1 446 ? 1.771 -4.252 34.631 1.00 89.75 446 SER A CA 1
ATOM 3390 C C . SER A 1 446 ? 1.464 -3.405 33.385 1.00 89.75 446 SER A C 1
ATOM 3392 O O . SER A 1 446 ? 0.321 -3.032 33.099 1.00 89.75 446 SER A O 1
ATOM 3394 N N . ASP A 1 447 ? 2.513 -3.082 32.629 1.00 85.44 447 ASP A N 1
ATOM 3395 C CA . ASP A 1 447 ? 2.439 -2.363 31.353 1.00 85.44 447 ASP A CA 1
ATOM 3396 C C . ASP A 1 447 ? 2.078 -3.276 30.165 1.00 85.44 447 ASP A C 1
ATOM 3398 O O . ASP A 1 447 ? 1.777 -2.794 29.073 1.00 85.44 447 ASP A O 1
ATOM 3402 N N . GLU A 1 448 ? 2.091 -4.590 30.377 1.00 87.62 448 GLU A N 1
ATOM 3403 C CA . GLU A 1 448 ? 1.795 -5.611 29.385 1.00 87.62 448 GLU A CA 1
ATOM 3404 C C . GLU A 1 448 ? 0.354 -6.106 29.526 1.00 87.62 448 GLU A C 1
ATOM 3406 O O . GLU A 1 448 ? -0.132 -6.337 30.629 1.00 87.62 448 GLU A O 1
ATOM 3411 N N . ALA A 1 449 ? -0.345 -6.314 28.409 1.00 88.38 449 ALA A N 1
ATOM 3412 C CA . ALA A 1 449 ? -1.681 -6.897 28.441 1.00 88.38 449 ALA A CA 1
ATOM 3413 C C . ALA A 1 449 ? -1.632 -8.398 28.776 1.00 88.38 449 ALA A C 1
ATOM 3415 O O . ALA A 1 449 ? -0.925 -9.147 28.107 1.00 88.38 449 ALA A O 1
ATOM 3416 N N . LYS A 1 450 ? -2.425 -8.839 29.759 1.00 91.94 450 LYS A N 1
ATOM 3417 C CA . LYS A 1 450 ? -2.468 -10.239 30.221 1.00 91.94 450 LYS A CA 1
ATOM 3418 C C . LYS A 1 450 ? -3.759 -10.934 29.807 1.00 91.94 450 LYS A C 1
ATOM 3420 O O . LYS A 1 450 ? -4.827 -10.322 29.852 1.00 91.94 450 LYS A O 1
ATOM 3425 N N . PHE A 1 451 ? -3.687 -12.199 29.405 1.00 90.06 451 PHE A N 1
ATOM 3426 C CA . PHE A 1 451 ? -4.889 -12.950 29.044 1.00 90.06 451 PHE A CA 1
ATOM 3427 C C . PHE A 1 451 ? -5.724 -13.305 30.269 1.00 90.06 451 PHE A C 1
ATOM 3429 O O . PHE A 1 451 ? -5.227 -13.840 31.258 1.00 90.06 451 PHE A O 1
ATOM 3436 N N . ILE A 1 452 ? -7.022 -13.039 30.169 1.00 92.38 452 ILE A N 1
ATOM 3437 C CA . ILE A 1 452 ? -7.998 -13.573 31.110 1.00 92.38 452 ILE A CA 1
ATOM 3438 C C . ILE A 1 452 ? -8.128 -15.080 30.839 1.00 92.38 452 ILE A C 1
ATOM 3440 O O . ILE A 1 452 ? -8.227 -15.469 29.670 1.00 92.38 452 ILE A O 1
ATOM 3444 N N . PRO A 1 453 ? -8.149 -15.933 31.882 1.00 89.69 453 PRO A N 1
ATOM 3445 C CA . PRO A 1 453 ? -8.346 -17.366 31.715 1.00 89.69 453 PRO A CA 1
ATOM 3446 C C . PRO A 1 453 ? -9.576 -17.703 30.859 1.00 89.69 453 PRO A C 1
ATOM 3448 O O . PRO A 1 453 ? -10.622 -17.048 30.932 1.00 89.69 453 PRO A O 1
ATOM 3451 N N . VAL A 1 454 ? -9.449 -18.748 30.040 1.00 91.25 454 VAL A N 1
ATOM 3452 C CA . VAL A 1 454 ? -10.584 -19.332 29.312 1.00 91.25 454 VAL A CA 1
ATOM 3453 C C . VAL A 1 454 ? -11.454 -20.157 30.264 1.00 91.25 454 VAL A C 1
ATOM 3455 O O . VAL A 1 454 ? -10.956 -20.709 31.242 1.00 91.25 454 VAL A O 1
ATOM 3458 N N . GLY A 1 455 ? -12.745 -20.280 29.958 1.00 94.00 455 GLY A N 1
ATOM 3459 C CA . GLY A 1 455 ? -13.735 -20.942 30.807 1.00 94.00 455 GLY A CA 1
ATOM 3460 C C . GLY A 1 455 ? -14.559 -19.963 31.645 1.00 94.00 455 GLY A C 1
ATOM 3461 O O . GLY A 1 455 ? -14.661 -18.776 31.331 1.00 94.00 455 GLY A O 1
ATOM 3462 N N . GLU A 1 456 ? -15.195 -20.487 32.692 1.00 96.50 456 GLU A N 1
ATOM 3463 C CA . GLU A 1 456 ? -16.035 -19.709 33.603 1.00 96.50 456 GLU A CA 1
ATOM 3464 C C . GLU A 1 456 ? -15.182 -18.989 34.660 1.00 96.50 456 GLU A C 1
ATOM 3466 O O . GLU A 1 456 ? -14.427 -19.621 35.399 1.00 96.50 456 GLU A O 1
ATOM 3471 N N . VAL A 1 457 ? -15.339 -17.667 34.758 1.00 95.94 457 VAL A N 1
ATOM 3472 C CA . VAL A 1 457 ? -14.809 -16.833 35.844 1.00 95.94 457 VAL A CA 1
ATOM 3473 C C . VAL A 1 457 ? -15.997 -16.342 36.661 1.00 95.94 457 VAL A C 1
ATOM 3475 O O . VAL A 1 457 ? -16.776 -15.508 36.194 1.00 95.94 457 VAL A O 1
ATOM 3478 N N . LYS A 1 458 ? -16.157 -16.881 37.871 1.00 96.94 458 LYS A N 1
ATOM 3479 C CA . LYS A 1 458 ? -17.363 -16.701 38.682 1.00 96.94 458 LYS A CA 1
ATOM 3480 C C . LYS A 1 458 ? -17.064 -16.126 40.060 1.00 96.94 458 LYS A C 1
ATOM 3482 O O . LYS A 1 458 ? -16.204 -16.659 40.754 1.00 96.94 458 LYS A O 1
ATOM 3487 N N . ASP A 1 459 ? -17.808 -15.082 40.436 1.00 95.81 459 ASP A N 1
ATOM 3488 C CA . ASP A 1 459 ? -17.854 -14.503 41.792 1.00 95.81 459 ASP A CA 1
ATOM 3489 C C . ASP A 1 459 ? -16.463 -14.319 42.440 1.00 95.81 459 ASP A C 1
ATOM 3491 O O . ASP A 1 459 ? -16.210 -14.763 43.561 1.00 95.81 459 ASP A O 1
ATOM 3495 N N . THR A 1 460 ? -15.520 -13.714 41.707 1.00 96.38 460 THR A N 1
ATOM 3496 C CA . THR A 1 460 ? -14.102 -13.670 42.103 1.00 96.38 460 THR A CA 1
ATOM 3497 C C . THR A 1 460 ? -13.391 -12.374 41.709 1.00 96.38 460 THR A C 1
ATOM 3499 O O . THR A 1 460 ? -13.839 -11.624 40.840 1.00 96.38 460 THR A O 1
ATOM 3502 N N . SER A 1 461 ? -12.236 -12.126 42.334 1.00 95.44 461 SER A N 1
ATOM 3503 C CA . SER A 1 461 ? -11.296 -11.073 41.950 1.00 95.44 461 SER A CA 1
ATOM 3504 C C . SER A 1 461 ? -9.976 -11.695 41.490 1.00 95.44 461 SER A C 1
ATOM 3506 O O . SER A 1 461 ? -9.276 -12.310 42.291 1.00 95.44 461 SER A O 1
ATOM 3508 N N . LEU A 1 462 ? -9.625 -11.522 40.215 1.00 95.00 462 LEU A N 1
ATOM 3509 C CA . LEU A 1 462 ? -8.382 -12.009 39.615 1.00 95.00 462 LEU A CA 1
ATOM 3510 C C . LEU A 1 462 ? -7.337 -10.892 39.562 1.00 95.00 462 LEU A C 1
ATOM 3512 O O . LEU A 1 462 ? -7.607 -9.826 39.009 1.00 95.00 462 LEU A O 1
ATOM 3516 N N . ASP A 1 463 ? -6.137 -11.150 40.078 1.00 95.75 463 ASP A N 1
ATOM 3517 C CA . ASP A 1 463 ? -4.957 -10.317 39.833 1.00 95.75 463 ASP A CA 1
ATOM 3518 C C . ASP A 1 463 ? -4.040 -11.036 38.838 1.00 95.75 463 ASP A C 1
ATOM 3520 O O . ASP A 1 463 ? -3.518 -12.113 39.120 1.00 95.75 463 ASP A O 1
ATOM 3524 N N . LEU A 1 464 ? -3.901 -10.465 37.643 1.00 94.81 464 LEU A N 1
ATOM 3525 C CA . LEU A 1 464 ? -3.106 -11.005 36.544 1.00 94.81 464 LEU A CA 1
ATOM 3526 C C . LEU A 1 464 ? -1.710 -10.379 36.467 1.00 94.81 464 LEU A C 1
ATOM 3528 O O . LEU A 1 464 ? -0.970 -10.710 35.545 1.00 94.81 464 LEU A O 1
ATOM 3532 N N . THR A 1 465 ? -1.345 -9.486 37.395 1.00 92.31 465 THR A N 1
ATOM 3533 C CA . THR A 1 465 ? -0.094 -8.708 37.333 1.00 92.31 465 THR A CA 1
ATOM 3534 C C . THR A 1 465 ? 1.134 -9.591 37.076 1.00 92.31 465 THR A C 1
ATOM 3536 O O . THR A 1 465 ? 1.919 -9.285 36.178 1.00 92.31 465 THR A O 1
ATOM 3539 N N . ASP A 1 466 ? 1.240 -10.724 37.776 1.00 90.62 466 ASP A N 1
ATOM 3540 C CA . ASP A 1 466 ? 2.377 -11.653 37.681 1.00 90.62 466 ASP A CA 1
ATOM 3541 C C . ASP A 1 466 ? 2.157 -12.813 36.687 1.00 90.62 466 ASP A C 1
ATOM 3543 O O . ASP A 1 466 ? 2.951 -13.752 36.625 1.00 90.62 466 ASP A O 1
ATOM 3547 N N . SER A 1 467 ? 1.072 -12.792 35.905 1.00 88.81 467 SER A N 1
ATOM 3548 C CA . SER A 1 467 ? 0.798 -13.845 34.918 1.00 88.81 467 SER A CA 1
ATOM 3549 C C . SER A 1 467 ? 1.746 -13.755 33.710 1.00 88.81 467 SER A C 1
ATOM 3551 O O . SER A 1 467 ? 2.142 -12.648 33.321 1.00 88.81 467 SER A O 1
ATOM 3553 N N . PRO A 1 468 ? 2.084 -14.886 33.057 1.00 88.31 468 PRO A N 1
ATOM 3554 C CA . PRO A 1 468 ? 2.796 -14.877 31.779 1.00 88.31 468 PRO A CA 1
ATOM 3555 C C . PRO A 1 468 ? 2.086 -14.001 30.739 1.00 88.31 468 PRO A C 1
ATOM 3557 O O . PRO A 1 468 ? 0.861 -13.867 30.758 1.00 88.31 468 PRO A O 1
ATOM 3560 N N . GLY A 1 469 ? 2.865 -13.362 29.867 1.00 87.50 469 GLY A N 1
ATOM 3561 C CA . GLY A 1 469 ? 2.363 -12.482 28.814 1.00 87.50 469 GLY A CA 1
ATOM 3562 C C . GLY A 1 469 ? 2.775 -12.945 27.421 1.00 87.50 469 GLY A C 1
ATOM 3563 O O . GLY A 1 469 ? 2.928 -14.136 27.150 1.00 87.50 469 GLY A O 1
ATOM 3564 N N . LEU A 1 470 ? 2.991 -11.983 26.531 1.00 87.94 470 LEU A N 1
ATOM 3565 C CA . LEU A 1 470 ? 3.393 -12.236 25.155 1.00 87.94 470 LEU A CA 1
ATOM 3566 C C . LEU A 1 470 ? 4.881 -12.567 25.001 1.00 87.94 470 LEU A C 1
ATOM 3568 O O . LEU A 1 470 ? 5.258 -13.104 23.958 1.00 87.94 470 LEU A O 1
ATOM 3572 N N . GLY A 1 471 ? 5.715 -12.264 25.998 1.00 90.88 471 GLY A N 1
ATOM 3573 C CA . GLY A 1 471 ? 7.152 -12.546 25.957 1.00 90.88 471 GLY A CA 1
ATOM 3574 C C . GLY A 1 471 ? 7.814 -11.889 24.744 1.00 90.88 471 GLY A C 1
ATOM 3575 O O . GLY A 1 471 ? 7.625 -10.699 24.492 1.00 90.88 471 GLY A O 1
ATOM 3576 N N . ALA A 1 472 ? 8.510 -12.682 23.925 1.00 93.06 472 ALA A N 1
ATOM 3577 C CA . ALA A 1 472 ? 9.150 -12.232 22.682 1.00 93.06 472 ALA A CA 1
ATOM 3578 C C . ALA A 1 472 ? 8.177 -11.629 21.641 1.00 93.06 472 ALA A C 1
ATOM 3580 O O . ALA A 1 472 ? 8.606 -10.961 20.700 1.00 93.06 472 ALA A O 1
ATOM 3581 N N . LEU A 1 473 ? 6.866 -11.852 21.796 1.00 93.62 473 LEU A N 1
ATOM 3582 C CA . LEU A 1 473 ? 5.819 -11.286 20.943 1.00 93.62 473 LEU A CA 1
ATOM 3583 C C . LEU A 1 473 ? 5.201 -9.999 21.521 1.00 93.62 473 LEU A C 1
ATOM 3585 O O . LEU A 1 473 ? 4.207 -9.515 20.978 1.00 93.62 473 LEU A O 1
ATOM 3589 N N . LYS A 1 474 ? 5.726 -9.447 22.628 1.00 90.31 474 LYS A N 1
ATOM 3590 C CA . LYS A 1 474 ? 5.218 -8.207 23.239 1.00 90.31 474 LYS A CA 1
ATOM 3591 C C . LYS A 1 474 ? 5.503 -7.017 22.313 1.00 90.31 474 LYS A C 1
ATOM 3593 O O . LYS A 1 474 ? 6.671 -6.693 22.089 1.00 90.31 474 LYS A O 1
ATOM 3598 N N . PRO A 1 475 ? 4.479 -6.332 21.770 1.00 91.38 475 PRO A N 1
ATOM 3599 C CA . PRO A 1 475 ? 4.706 -5.114 21.009 1.00 91.38 475 PRO A CA 1
ATOM 3600 C C . PRO A 1 475 ? 5.048 -3.966 21.961 1.00 91.38 475 PRO A C 1
ATOM 3602 O O . PRO A 1 475 ? 4.405 -3.780 22.997 1.00 91.38 475 PRO A O 1
ATOM 3605 N N . THR A 1 476 ? 6.039 -3.168 21.583 1.00 90.75 476 THR A N 1
ATOM 3606 C CA . THR A 1 476 ? 6.379 -1.909 22.246 1.00 90.75 476 THR A CA 1
ATOM 3607 C C . THR A 1 476 ? 6.221 -0.764 21.261 1.00 90.75 476 THR A C 1
ATOM 3609 O O . THR A 1 476 ? 6.612 -0.880 20.101 1.00 90.75 476 THR A O 1
ATOM 3612 N N . ALA A 1 477 ? 5.607 0.328 21.713 1.00 91.75 477 ALA A N 1
ATOM 3613 C CA . ALA A 1 477 ? 5.525 1.551 20.932 1.00 91.75 477 ALA A CA 1
ATOM 3614 C C . ALA A 1 477 ? 6.786 2.378 21.193 1.00 91.75 477 ALA A C 1
ATOM 3616 O O . ALA A 1 477 ? 7.083 2.719 22.340 1.00 91.75 477 ALA A O 1
ATOM 3617 N N . VAL A 1 478 ? 7.509 2.709 20.130 1.00 95.94 478 VAL A N 1
ATOM 3618 C CA . VAL A 1 478 ? 8.695 3.563 20.173 1.00 95.94 478 VAL A CA 1
ATOM 3619 C C . VAL A 1 478 ? 8.312 4.925 19.616 1.00 95.94 478 VAL A C 1
ATOM 3621 O O . VAL A 1 478 ? 7.785 5.016 18.508 1.00 95.94 478 VAL A O 1
ATOM 3624 N N . ALA A 1 479 ? 8.531 5.981 20.399 1.00 96.62 479 ALA A N 1
ATOM 3625 C CA . ALA A 1 479 ? 8.277 7.348 19.958 1.00 96.62 479 ALA A CA 1
ATOM 3626 C C . ALA A 1 479 ? 9.232 7.728 18.817 1.00 96.62 479 ALA A C 1
ATOM 3628 O O . ALA A 1 479 ? 10.399 7.351 18.826 1.00 96.62 479 ALA A O 1
ATOM 3629 N N . THR A 1 480 ? 8.727 8.482 17.847 1.00 97.94 480 THR A N 1
ATOM 3630 C CA . THR A 1 480 ? 9.497 8.995 16.709 1.00 97.94 480 THR A CA 1
ATOM 3631 C C . THR A 1 480 ? 8.915 10.339 16.260 1.00 97.94 480 THR A C 1
ATOM 3633 O O . THR A 1 480 ? 7.894 10.794 16.780 1.00 97.94 480 THR A O 1
ATOM 3636 N N . ALA A 1 481 ? 9.542 10.971 15.277 1.00 97.19 481 ALA A N 1
ATOM 3637 C CA . ALA A 1 481 ? 9.019 12.142 14.587 1.00 97.19 481 ALA A CA 1
ATOM 3638 C C . ALA A 1 481 ? 9.141 11.950 13.066 1.00 97.19 481 ALA A C 1
ATOM 3640 O O . ALA A 1 481 ? 9.946 11.119 12.630 1.00 97.19 481 ALA A O 1
ATOM 3641 N N . PRO A 1 482 ? 8.378 12.701 12.250 1.00 98.06 482 PRO A N 1
ATOM 3642 C CA . PRO A 1 482 ? 8.542 12.693 10.801 1.00 98.06 482 PRO A CA 1
ATOM 3643 C C . PRO A 1 482 ? 9.986 13.009 10.398 1.00 98.06 482 PRO A C 1
ATOM 3645 O O . PRO A 1 482 ? 10.613 13.900 10.974 1.00 98.06 482 PRO A O 1
ATOM 3648 N N . ILE A 1 483 ? 10.502 12.290 9.397 1.00 97.00 483 ILE A N 1
ATOM 3649 C CA . ILE A 1 483 ? 11.831 12.534 8.823 1.00 97.00 483 ILE A CA 1
ATOM 3650 C C . ILE A 1 483 ? 11.666 12.853 7.340 1.00 97.00 483 ILE A C 1
ATOM 3652 O O . ILE A 1 483 ? 11.019 12.111 6.598 1.00 97.00 483 ILE A O 1
ATOM 3656 N N . ASP A 1 484 ? 12.267 13.956 6.901 1.00 92.12 484 ASP A N 1
ATOM 3657 C CA . ASP A 1 484 ? 12.150 14.423 5.525 1.00 92.12 484 ASP A CA 1
ATOM 3658 C C . ASP A 1 484 ? 12.703 13.420 4.498 1.00 92.12 484 ASP A C 1
ATOM 3660 O O . ASP A 1 484 ? 13.607 12.615 4.741 1.00 92.12 484 ASP A O 1
ATOM 3664 N N . GLY A 1 485 ? 12.167 13.504 3.280 1.00 86.06 485 GLY A N 1
ATOM 3665 C CA . GLY A 1 485 ? 12.694 12.777 2.128 1.00 86.06 485 GLY A CA 1
ATOM 3666 C C . GLY A 1 485 ? 12.215 11.331 1.978 1.00 86.06 485 GLY A C 1
ATOM 3667 O O . GLY A 1 485 ? 12.752 10.638 1.118 1.00 86.06 485 GLY A O 1
ATOM 3668 N N . GLN A 1 486 ? 11.201 10.892 2.730 1.00 94.62 486 GLN A N 1
ATOM 3669 C CA . GLN A 1 486 ? 10.630 9.535 2.668 1.00 94.62 486 GLN A CA 1
ATOM 3670 C C . GLN A 1 486 ? 9.510 9.348 1.626 1.00 94.62 486 GLN A C 1
ATOM 3672 O O . GLN A 1 486 ? 8.680 8.453 1.748 1.00 94.62 486 GLN A O 1
ATOM 3677 N N . LYS A 1 487 ? 9.476 10.171 0.571 1.00 91.81 487 LYS A N 1
ATOM 3678 C CA . LYS A 1 487 ? 8.521 9.990 -0.531 1.00 91.81 487 LYS A CA 1
ATOM 3679 C C . LYS A 1 487 ? 8.961 8.815 -1.421 1.00 91.81 487 LYS A C 1
ATOM 3681 O O . LYS A 1 487 ? 10.035 8.925 -2.022 1.00 91.81 487 LYS A O 1
ATOM 3686 N N . PRO A 1 488 ? 8.168 7.732 -1.551 1.00 87.38 488 PRO A N 1
ATOM 3687 C CA . PRO A 1 488 ? 8.463 6.677 -2.514 1.00 87.38 488 PRO A CA 1
ATOM 3688 C C . PRO A 1 488 ? 8.484 7.241 -3.942 1.00 87.38 488 PRO A C 1
ATOM 3690 O O . PRO A 1 488 ? 7.643 8.065 -4.309 1.00 87.38 488 PRO A O 1
ATOM 3693 N N . GLY A 1 489 ? 9.456 6.812 -4.747 1.00 78.12 489 GLY A N 1
ATOM 3694 C CA . GLY A 1 489 ? 9.462 7.049 -6.189 1.00 78.12 489 GLY A CA 1
ATOM 3695 C C . GLY A 1 489 ? 8.540 6.074 -6.927 1.00 78.12 489 GLY A C 1
ATOM 3696 O O . GLY A 1 489 ? 7.759 5.348 -6.319 1.00 78.12 489 GLY A O 1
ATOM 3697 N N . THR A 1 490 ? 8.677 5.999 -8.254 1.00 69.44 490 THR A N 1
ATOM 3698 C CA . THR A 1 490 ? 7.895 5.077 -9.108 1.00 69.44 490 THR A CA 1
ATOM 3699 C C . THR A 1 490 ? 8.094 3.599 -8.774 1.00 69.44 490 THR A C 1
ATOM 3701 O O . THR A 1 490 ? 7.275 2.774 -9.164 1.00 69.44 490 THR A O 1
ATOM 3704 N N . SER A 1 491 ? 9.192 3.260 -8.098 1.00 68.75 491 SER A N 1
ATOM 3705 C CA . SER A 1 491 ? 9.611 1.883 -7.822 1.00 68.75 491 SER A CA 1
ATOM 3706 C C . SER A 1 491 ? 10.228 1.772 -6.426 1.00 68.75 491 SER A C 1
ATOM 3708 O O . SER A 1 491 ? 11.282 1.161 -6.282 1.00 68.75 491 SER A O 1
ATOM 3710 N N . GLY A 1 492 ? 9.637 2.434 -5.423 1.00 88.38 492 GLY A N 1
ATOM 3711 C CA . GLY A 1 492 ? 10.099 2.410 -4.026 1.00 88.38 492 GLY A CA 1
ATOM 3712 C C . GLY A 1 492 ? 10.916 3.629 -3.582 1.00 88.38 492 GLY A C 1
ATOM 3713 O O . GLY A 1 492 ? 11.147 4.570 -4.347 1.00 88.38 492 GLY A O 1
ATOM 3714 N N . LEU A 1 493 ? 11.333 3.634 -2.314 1.00 94.38 493 LEU A N 1
ATOM 3715 C CA . LEU A 1 493 ? 12.171 4.677 -1.715 1.00 94.38 493 LEU A CA 1
ATOM 3716 C C . LEU A 1 493 ? 13.651 4.317 -1.890 1.00 94.38 493 LEU A C 1
ATOM 3718 O O . LEU A 1 493 ? 14.062 3.229 -1.503 1.00 94.38 493 LEU A O 1
ATOM 3722 N N . ARG A 1 494 ? 14.453 5.244 -2.426 1.00 93.50 494 ARG A N 1
ATOM 3723 C CA . ARG A 1 494 ? 15.911 5.093 -2.591 1.00 93.50 494 ARG A CA 1
ATOM 3724 C C . ARG A 1 494 ? 16.645 6.257 -1.940 1.00 93.50 494 ARG A C 1
ATOM 3726 O O . ARG A 1 494 ? 16.259 7.415 -2.141 1.00 93.50 494 ARG A O 1
ATOM 3733 N N . LYS A 1 495 ? 17.693 5.949 -1.177 1.00 93.31 495 LYS A N 1
ATOM 3734 C CA . LYS A 1 495 ? 18.583 6.904 -0.498 1.00 93.31 495 LYS A CA 1
ATOM 3735 C C . LYS A 1 495 ? 19.966 6.299 -0.332 1.00 93.31 495 LYS A C 1
ATOM 3737 O O . LYS A 1 495 ? 20.128 5.091 -0.441 1.00 93.31 495 LYS A O 1
ATOM 3742 N N . LYS A 1 496 ? 20.931 7.140 0.040 1.00 94.56 496 LYS A N 1
ATOM 3743 C CA . LYS A 1 496 ? 22.216 6.653 0.533 1.00 94.56 496 LYS A CA 1
ATOM 3744 C C . LYS A 1 496 ? 22.006 5.711 1.718 1.00 94.56 496 LYS A C 1
ATOM 3746 O O . LYS A 1 496 ? 21.211 6.015 2.609 1.00 94.56 496 LYS A O 1
ATOM 3751 N N . THR A 1 497 ? 22.735 4.604 1.745 1.00 97.00 497 THR A N 1
ATOM 3752 C CA . THR A 1 497 ? 22.683 3.561 2.777 1.00 97.00 497 THR A CA 1
ATOM 3753 C C . THR A 1 497 ? 22.783 4.151 4.185 1.00 97.00 497 THR A C 1
ATOM 3755 O O . THR A 1 497 ? 21.966 3.845 5.052 1.00 97.00 497 THR A O 1
ATOM 3758 N N . LYS A 1 498 ? 23.692 5.115 4.390 1.00 97.00 498 LYS A N 1
ATOM 3759 C CA . LYS A 1 498 ? 23.839 5.856 5.656 1.00 97.00 498 LYS A CA 1
ATOM 3760 C C . LYS A 1 498 ? 22.566 6.535 6.157 1.00 97.00 498 LYS A C 1
ATOM 3762 O O . LYS A 1 498 ? 22.396 6.672 7.362 1.00 97.00 498 LYS A O 1
ATOM 3767 N N . VAL A 1 499 ? 21.681 6.969 5.259 1.00 96.62 499 VAL A N 1
ATOM 3768 C CA . VAL A 1 499 ? 20.401 7.584 5.639 1.00 96.62 499 VAL A CA 1
ATOM 3769 C C . VAL A 1 499 ? 19.470 6.528 6.231 1.00 96.62 499 VAL A C 1
ATOM 3771 O O . VAL A 1 499 ? 18.871 6.772 7.272 1.00 96.62 499 VAL A O 1
ATOM 3774 N N . PHE A 1 500 ? 19.397 5.339 5.625 1.00 97.38 500 PHE A N 1
ATOM 3775 C CA . PHE A 1 500 ? 18.599 4.223 6.148 1.00 97.38 500 PHE A CA 1
ATOM 3776 C C . PHE A 1 500 ? 19.119 3.676 7.476 1.00 97.38 500 PHE A C 1
ATOM 3778 O O . PHE A 1 500 ? 18.319 3.269 8.315 1.00 97.38 500 PHE A O 1
ATOM 3785 N N . MET A 1 501 ? 20.438 3.704 7.671 1.00 97.31 501 MET A N 1
ATOM 3786 C CA . MET A 1 501 ? 21.084 3.365 8.943 1.00 97.31 501 MET A CA 1
ATOM 3787 C C . MET A 1 501 ? 20.853 4.422 10.033 1.00 97.31 501 MET A C 1
ATOM 3789 O O . MET A 1 501 ? 21.165 4.176 11.198 1.00 97.31 501 MET A O 1
ATOM 3793 N N . GLY A 1 502 ? 20.340 5.599 9.664 1.00 96.88 502 GLY A N 1
ATOM 3794 C CA . GLY A 1 502 ? 19.951 6.635 10.605 1.00 96.88 502 GLY A CA 1
ATOM 3795 C C . GLY A 1 502 ? 18.837 6.158 11.533 1.00 96.88 502 GLY A C 1
ATOM 3796 O O . GLY A 1 502 ? 17.957 5.385 11.145 1.00 96.88 502 GLY A O 1
ATOM 3797 N N . GLU A 1 503 ? 18.871 6.642 12.771 1.00 95.88 503 GLU A N 1
ATOM 3798 C CA . GLU A 1 503 ? 17.882 6.288 13.781 1.00 95.88 503 GLU A CA 1
ATOM 3799 C C . GLU A 1 503 ? 16.456 6.577 13.279 1.00 95.88 503 GLU A C 1
ATOM 3801 O O . GLU A 1 503 ? 16.173 7.632 12.710 1.00 95.88 503 GLU A O 1
ATOM 3806 N N . HIS A 1 504 ? 15.568 5.598 13.452 1.00 97.81 504 HIS A N 1
ATOM 3807 C CA . HIS A 1 504 ? 14.160 5.627 13.045 1.00 97.81 504 HIS A CA 1
ATOM 3808 C C . HIS A 1 504 ? 13.876 5.749 11.538 1.00 97.81 504 HIS A C 1
ATOM 3810 O O . HIS A 1 504 ? 12.713 5.623 11.159 1.00 97.81 504 HIS A O 1
ATOM 3816 N N . TYR A 1 505 ? 14.863 5.942 10.655 1.00 98.38 505 TYR A N 1
ATOM 3817 C CA . TYR A 1 505 ? 14.583 6.183 9.233 1.00 98.38 505 TYR A CA 1
ATOM 3818 C C . TYR A 1 505 ? 13.883 4.987 8.579 1.00 98.38 505 TYR A C 1
ATOM 3820 O O . TYR A 1 505 ? 12.767 5.120 8.070 1.00 98.38 505 TYR A O 1
ATOM 3828 N N . LEU A 1 506 ? 14.497 3.800 8.647 1.00 98.56 506 LEU A N 1
ATOM 3829 C CA . LEU A 1 506 ? 13.876 2.570 8.153 1.00 98.56 506 LEU A CA 1
ATOM 3830 C C . LEU A 1 506 ? 12.549 2.291 8.877 1.00 98.56 506 LEU A C 1
ATOM 3832 O O . LEU A 1 506 ? 11.548 1.994 8.227 1.00 98.56 506 LEU A O 1
ATOM 3836 N N . ASN A 1 507 ? 12.525 2.429 10.207 1.00 98.62 507 ASN A N 1
ATOM 3837 C CA . ASN A 1 507 ? 11.347 2.126 11.020 1.00 98.62 507 ASN A CA 1
ATOM 3838 C C . ASN A 1 507 ? 10.137 2.973 10.617 1.00 98.62 507 ASN A C 1
ATOM 3840 O O . ASN A 1 507 ? 9.047 2.438 10.426 1.00 98.62 507 ASN A O 1
ATOM 3844 N N . ASN A 1 508 ? 10.330 4.280 10.435 1.00 98.75 508 ASN A N 1
ATOM 3845 C CA . ASN A 1 508 ? 9.259 5.192 10.056 1.00 98.75 508 ASN A CA 1
ATOM 3846 C C . ASN A 1 508 ? 8.646 4.802 8.713 1.00 98.75 508 ASN A C 1
ATOM 3848 O O . ASN A 1 508 ? 7.421 4.771 8.585 1.00 98.75 508 ASN A O 1
ATOM 3852 N N . PHE A 1 509 ? 9.478 4.447 7.733 1.00 98.69 509 PHE A N 1
ATOM 3853 C CA . PHE A 1 509 ? 8.999 4.034 6.420 1.00 98.69 509 PHE A CA 1
ATOM 3854 C C . PHE A 1 509 ? 8.256 2.690 6.468 1.00 98.69 509 PHE A C 1
ATOM 3856 O O . PHE A 1 509 ? 7.181 2.549 5.883 1.00 98.69 509 PHE A O 1
ATOM 3863 N N . VAL A 1 510 ? 8.791 1.712 7.206 1.00 98.75 510 VAL A N 1
ATOM 3864 C CA . VAL A 1 510 ? 8.178 0.384 7.370 1.00 98.75 510 VAL A CA 1
ATOM 3865 C C . VAL A 1 510 ? 6.837 0.482 8.101 1.00 98.75 510 VAL A C 1
ATOM 3867 O O . VAL A 1 510 ? 5.853 -0.086 7.631 1.00 98.75 510 VAL A O 1
ATOM 3870 N N . GLN A 1 511 ? 6.755 1.247 9.196 1.00 98.75 511 GLN A N 1
ATOM 3871 C CA . GLN A 1 511 ? 5.492 1.478 9.906 1.00 98.75 511 GLN A CA 1
ATOM 3872 C C . GLN A 1 511 ? 4.476 2.184 9.008 1.00 98.75 511 GLN A C 1
ATOM 3874 O O . GLN A 1 511 ? 3.347 1.724 8.892 1.00 98.75 511 GLN A O 1
ATOM 3879 N N . SER A 1 512 ? 4.901 3.239 8.309 1.00 98.62 512 SER A N 1
ATOM 3880 C CA . SER A 1 512 ? 4.042 3.983 7.379 1.00 98.62 512 SER A CA 1
ATOM 3881 C C . SER A 1 512 ? 3.489 3.096 6.262 1.00 98.62 512 SER A C 1
ATOM 3883 O O . SER A 1 512 ? 2.368 3.312 5.798 1.00 98.62 512 SER A O 1
ATOM 3885 N N . THR A 1 513 ? 4.264 2.086 5.851 1.00 98.50 513 THR A N 1
ATOM 3886 C CA . THR A 1 513 ? 3.841 1.067 4.886 1.00 98.50 513 THR A CA 1
ATOM 3887 C C . THR A 1 513 ? 2.809 0.116 5.480 1.00 98.50 513 THR A C 1
ATOM 3889 O O . THR A 1 513 ? 1.775 -0.093 4.853 1.00 98.50 513 THR A O 1
ATOM 3892 N N . PHE A 1 514 ? 3.013 -0.401 6.696 1.00 98.38 514 PHE A N 1
ATOM 3893 C CA . PHE A 1 514 ? 1.985 -1.204 7.370 1.00 98.38 514 PHE A CA 1
ATOM 3894 C C . PHE A 1 514 ? 0.681 -0.428 7.568 1.00 98.38 514 PHE A C 1
ATOM 3896 O O . PHE A 1 514 ? -0.386 -0.961 7.273 1.00 98.38 514 PHE A O 1
ATOM 3903 N N . ASP A 1 515 ? 0.763 0.834 7.989 1.00 97.06 515 ASP A N 1
ATOM 3904 C CA . ASP A 1 515 ? -0.407 1.690 8.190 1.00 97.06 515 ASP A CA 1
ATOM 3905 C C . ASP A 1 515 ? -1.180 1.895 6.874 1.00 97.06 515 ASP A C 1
ATOM 3907 O O . ASP A 1 515 ? -2.406 1.797 6.852 1.00 97.06 515 ASP A O 1
ATOM 3911 N N . ALA A 1 516 ? -0.474 2.106 5.755 1.00 96.50 516 ALA A N 1
ATOM 3912 C CA . ALA A 1 516 ? -1.089 2.251 4.434 1.00 96.50 516 ALA A CA 1
ATOM 3913 C C . ALA A 1 516 ? -1.747 0.950 3.936 1.00 96.50 516 ALA A C 1
ATOM 3915 O O . ALA A 1 516 ? -2.830 0.993 3.356 1.00 96.50 516 ALA A O 1
ATOM 3916 N N . VAL A 1 517 ? -1.119 -0.201 4.188 1.00 94.81 517 VAL A N 1
ATOM 3917 C CA . VAL A 1 517 ? -1.636 -1.531 3.816 1.00 94.81 517 VAL A CA 1
ATOM 3918 C C . VAL A 1 517 ? -2.870 -1.901 4.645 1.00 94.81 517 VAL A C 1
ATOM 3920 O O . VAL A 1 517 ? -3.850 -2.425 4.122 1.00 94.81 517 VAL A O 1
ATOM 3923 N N . VAL A 1 518 ? -2.882 -1.579 5.939 1.00 93.44 518 VAL A N 1
ATOM 3924 C CA . VAL A 1 518 ? -4.080 -1.751 6.776 1.00 93.44 518 VAL A CA 1
ATOM 3925 C C . VAL A 1 518 ? -5.194 -0.809 6.315 1.00 93.44 518 VAL A C 1
ATOM 3927 O O . VAL A 1 518 ? -6.347 -1.227 6.206 1.00 93.44 518 VAL A O 1
ATOM 3930 N N . ALA A 1 519 ? -4.862 0.440 5.975 1.00 88.69 519 ALA A N 1
ATOM 3931 C CA . ALA A 1 519 ? -5.825 1.405 5.448 1.00 88.69 519 ALA A CA 1
ATOM 3932 C C . ALA A 1 519 ? -6.420 0.989 4.088 1.00 88.69 519 ALA A C 1
ATOM 3934 O O . ALA A 1 519 ? -7.546 1.381 3.779 1.00 88.69 519 ALA A O 1
ATOM 3935 N N . SER A 1 520 ? -5.718 0.170 3.291 1.00 86.00 520 SER A N 1
ATOM 3936 C CA . SER A 1 520 ? -6.266 -0.418 2.060 1.00 86.00 520 SER A CA 1
ATOM 3937 C C . SER A 1 520 ? -7.184 -1.623 2.298 1.00 86.00 520 SER A C 1
ATOM 3939 O O . SER A 1 520 ? -7.716 -2.164 1.334 1.00 86.00 520 SER A O 1
ATOM 3941 N N . GLY A 1 521 ? -7.414 -2.019 3.556 1.00 86.00 521 GLY A N 1
ATOM 3942 C CA . GLY A 1 521 ? -8.321 -3.107 3.934 1.00 86.00 521 GLY A CA 1
ATOM 3943 C C . GLY A 1 521 ? -7.634 -4.448 4.198 1.00 86.00 521 GLY A C 1
ATOM 3944 O O . GLY A 1 521 ? -8.318 -5.433 4.473 1.00 86.00 521 GLY A O 1
ATOM 3945 N N . THR A 1 522 ? -6.300 -4.509 4.151 1.00 89.50 522 THR A N 1
ATOM 3946 C CA . THR A 1 522 ? -5.558 -5.756 4.360 1.00 89.50 522 THR A CA 1
ATOM 3947 C C . THR A 1 522 ? -5.486 -6.116 5.842 1.00 89.50 522 THR A C 1
ATOM 3949 O O . THR A 1 522 ? -4.955 -5.370 6.667 1.00 89.50 522 THR A O 1
ATOM 3952 N N . VAL A 1 523 ? -5.955 -7.316 6.186 1.00 89.69 523 VAL A N 1
ATOM 3953 C CA . VAL A 1 523 ? -5.827 -7.882 7.533 1.00 89.69 523 VAL A CA 1
ATOM 3954 C C . VAL A 1 523 ? -4.498 -8.639 7.635 1.00 89.69 523 VAL A C 1
ATOM 3956 O O . VAL A 1 523 ? -4.382 -9.780 7.196 1.00 89.69 523 VAL A O 1
ATOM 3959 N N . LEU A 1 524 ? -3.479 -8.018 8.240 1.00 93.25 524 LEU A N 1
ATOM 3960 C CA . LEU A 1 524 ? -2.095 -8.537 8.276 1.00 93.25 524 LEU A CA 1
ATOM 3961 C C . LEU A 1 524 ? -1.947 -9.939 8.909 1.00 93.25 524 LEU A C 1
ATOM 3963 O O . LEU A 1 524 ? -0.977 -10.650 8.642 1.00 93.25 524 LEU A O 1
ATOM 3967 N N . SER A 1 525 ? -2.899 -10.358 9.747 1.00 90.62 525 SER A N 1
ATOM 3968 C CA . SER A 1 525 ? -2.919 -11.696 10.350 1.00 90.62 525 SER A CA 1
ATOM 3969 C C . SER A 1 525 ? -3.460 -12.797 9.424 1.00 90.62 525 SER A C 1
ATOM 3971 O O . SER A 1 525 ? -3.306 -13.977 9.740 1.00 90.62 525 SER A O 1
ATOM 3973 N N . GLU A 1 526 ? -4.086 -12.440 8.299 1.00 88.31 526 GLU A N 1
ATOM 3974 C CA . GLU A 1 526 ? -4.796 -13.348 7.382 1.00 88.31 526 GLU A CA 1
ATOM 3975 C C . GLU A 1 526 ? -4.046 -13.608 6.064 1.00 88.31 526 GLU A C 1
ATOM 3977 O O . GLU A 1 526 ? -4.641 -13.870 5.028 1.00 88.31 526 GLU A O 1
ATOM 3982 N N . GLY A 1 527 ? -2.715 -13.613 6.092 1.00 92.25 527 GLY A N 1
ATOM 3983 C CA . GLY A 1 527 ? -1.907 -13.956 4.919 1.00 92.25 527 GLY A CA 1
ATOM 3984 C C . GLY A 1 527 ? -0.452 -14.180 5.288 1.00 92.25 527 GLY A C 1
ATOM 3985 O O . GLY A 1 527 ? -0.167 -14.550 6.431 1.00 92.25 527 GLY A O 1
ATOM 3986 N N . SER A 1 528 ? 0.438 -13.970 4.327 1.00 97.00 528 SER A N 1
ATOM 3987 C CA . SER A 1 528 ? 1.890 -14.020 4.522 1.00 97.00 528 SER A CA 1
ATOM 3988 C C . SER A 1 528 ? 2.537 -12.714 4.049 1.00 97.00 528 SER A C 1
ATOM 3990 O O . SER A 1 528 ? 2.089 -12.114 3.073 1.00 97.00 528 SER A O 1
ATOM 3992 N N . LEU A 1 529 ? 3.590 -12.263 4.731 1.00 98.44 529 LEU A N 1
ATOM 3993 C CA . LEU A 1 529 ? 4.442 -11.173 4.252 1.00 98.44 529 LEU A CA 1
ATOM 3994 C C . LEU A 1 529 ? 5.703 -11.755 3.622 1.00 98.44 529 LEU A C 1
ATOM 3996 O O . LEU A 1 529 ? 6.433 -12.486 4.292 1.00 98.44 529 LEU A O 1
ATOM 4000 N N . VAL A 1 530 ? 5.985 -11.405 2.369 1.00 98.75 530 VAL A N 1
ATOM 4001 C CA . VAL A 1 530 ? 7.252 -11.780 1.729 1.00 98.75 530 VAL A CA 1
ATOM 4002 C C . VAL A 1 530 ? 8.309 -10.713 2.013 1.00 98.75 530 VAL A C 1
ATOM 4004 O O . VAL A 1 530 ? 8.020 -9.515 1.993 1.00 98.75 530 VAL A O 1
ATOM 4007 N N . ILE A 1 531 ? 9.542 -11.131 2.285 1.00 98.69 531 ILE A N 1
ATOM 4008 C CA . ILE A 1 531 ? 10.687 -10.228 2.405 1.00 98.69 531 ILE A CA 1
ATOM 4009 C C . ILE A 1 531 ? 11.867 -10.838 1.653 1.00 98.69 531 ILE A C 1
ATOM 4011 O O . ILE A 1 531 ? 12.233 -11.993 1.866 1.00 98.69 531 ILE A O 1
ATOM 4015 N N . GLY A 1 532 ? 12.488 -10.045 0.793 1.00 97.81 532 GLY A N 1
ATOM 4016 C CA . GLY A 1 532 ? 13.734 -10.403 0.130 1.00 97.81 532 GLY A CA 1
ATOM 4017 C C . GLY A 1 532 ? 14.366 -9.179 -0.507 1.00 97.81 532 GLY A C 1
ATOM 4018 O O . GLY A 1 532 ? 13.810 -8.084 -0.445 1.00 97.81 532 GLY A O 1
ATOM 4019 N N . GLY A 1 533 ? 15.536 -9.346 -1.094 1.00 97.69 533 GLY A N 1
ATOM 4020 C CA . GLY A 1 533 ? 16.255 -8.257 -1.731 1.00 97.69 533 GLY A CA 1
ATOM 4021 C C . GLY A 1 533 ? 17.355 -8.761 -2.639 1.00 97.69 533 GLY A C 1
ATOM 4022 O O . GLY A 1 533 ? 17.460 -9.957 -2.913 1.00 97.69 533 GLY A O 1
ATOM 4023 N N . ASP A 1 534 ? 18.195 -7.829 -3.076 1.00 97.88 534 ASP A N 1
ATOM 4024 C CA . ASP A 1 534 ? 19.316 -8.126 -3.967 1.00 97.88 534 ASP A CA 1
ATOM 4025 C C . ASP A 1 534 ? 20.634 -8.452 -3.256 1.00 97.88 534 ASP A C 1
ATOM 4027 O O . ASP A 1 534 ? 21.659 -8.658 -3.903 1.00 97.88 534 ASP A O 1
ATOM 4031 N N . GLY A 1 535 ? 20.607 -8.518 -1.923 1.00 96.75 535 GLY A N 1
ATOM 4032 C CA . GLY A 1 535 ? 21.778 -8.826 -1.108 1.00 96.75 535 GLY A CA 1
ATOM 4033 C C . GLY A 1 535 ? 22.727 -7.647 -0.900 1.00 96.75 535 GLY A C 1
ATOM 4034 O O . GLY A 1 535 ? 23.779 -7.842 -0.295 1.00 96.75 535 GLY A O 1
ATOM 4035 N N . ARG A 1 536 ? 22.376 -6.430 -1.351 1.00 98.00 536 ARG A N 1
ATOM 4036 C CA . ARG A 1 536 ? 23.191 -5.232 -1.101 1.00 98.00 536 ARG A CA 1
ATOM 4037 C C . ARG A 1 536 ? 23.408 -4.975 0.391 1.00 98.00 536 ARG A C 1
ATOM 4039 O O . ARG A 1 536 ? 22.630 -5.403 1.246 1.00 98.00 536 ARG A O 1
ATOM 4046 N N . TYR A 1 537 ? 24.435 -4.197 0.711 1.00 98.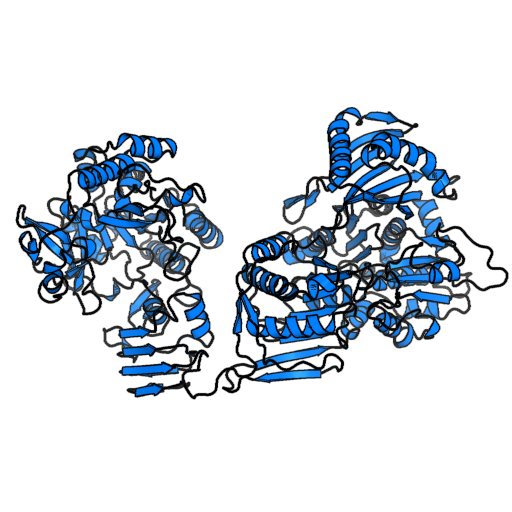44 537 TYR A N 1
ATOM 4047 C CA . TYR A 1 537 ? 24.755 -3.830 2.089 1.00 98.44 537 TYR A CA 1
ATOM 4048 C C . TYR A 1 537 ? 23.516 -3.298 2.830 1.00 98.44 537 TYR A C 1
ATOM 4050 O O . TYR A 1 537 ? 22.742 -2.533 2.261 1.00 98.44 537 TYR A O 1
ATOM 4058 N N . PHE A 1 538 ? 23.362 -3.674 4.108 1.00 98.38 538 PHE A N 1
ATOM 4059 C CA . PHE A 1 538 ? 22.210 -3.392 4.988 1.00 98.38 538 PHE A CA 1
ATOM 4060 C C . PHE A 1 538 ? 20.965 -4.288 4.794 1.00 98.38 538 PHE A C 1
ATOM 4062 O O . PHE A 1 538 ? 20.063 -4.227 5.633 1.00 98.38 538 PHE A O 1
ATOM 4069 N N . ASN A 1 539 ? 20.935 -5.177 3.789 1.00 97.62 539 ASN A N 1
ATOM 4070 C CA . ASN A 1 539 ? 19.817 -6.101 3.532 1.00 97.62 539 ASN A CA 1
ATOM 4071 C C . ASN A 1 539 ? 19.411 -6.914 4.777 1.00 97.62 539 ASN A C 1
ATOM 4073 O O . ASN A 1 539 ? 18.286 -6.788 5.257 1.00 97.62 539 ASN A O 1
ATOM 4077 N N . ASP A 1 540 ? 20.341 -7.662 5.372 1.00 97.25 540 ASP A N 1
ATOM 4078 C CA . ASP A 1 540 ? 20.055 -8.559 6.502 1.00 97.25 540 ASP A CA 1
ATOM 4079 C C . ASP A 1 540 ? 19.511 -7.807 7.724 1.00 97.25 540 ASP A C 1
ATOM 4081 O O . ASP A 1 540 ? 18.534 -8.221 8.352 1.00 97.25 540 ASP A O 1
ATOM 4085 N N . THR A 1 541 ? 20.103 -6.650 8.038 1.00 97.94 541 THR A N 1
ATOM 4086 C CA . THR A 1 541 ? 19.663 -5.782 9.139 1.00 97.94 541 THR A CA 1
ATOM 4087 C C . THR A 1 541 ? 18.245 -5.262 8.907 1.00 97.94 541 THR A C 1
ATOM 4089 O O . THR A 1 541 ? 17.428 -5.230 9.837 1.00 97.94 541 THR A O 1
ATOM 4092 N N . ALA A 1 542 ? 17.927 -4.875 7.669 1.00 98.56 542 ALA A N 1
ATOM 4093 C CA . ALA A 1 542 ? 16.593 -4.426 7.308 1.00 98.56 542 ALA A CA 1
ATOM 4094 C C . ALA A 1 542 ? 15.566 -5.566 7.405 1.00 98.56 542 ALA A C 1
ATOM 4096 O O . ALA A 1 542 ? 14.497 -5.345 7.974 1.00 98.56 542 ALA A O 1
ATOM 4097 N N . ILE A 1 543 ? 15.900 -6.790 6.972 1.00 98.69 543 ILE A N 1
ATOM 4098 C CA . ILE A 1 543 ? 15.028 -7.973 7.108 1.00 98.69 543 ILE A CA 1
ATOM 4099 C C . ILE A 1 543 ? 14.665 -8.213 8.576 1.00 98.69 543 ILE A C 1
ATOM 4101 O O . ILE A 1 543 ? 13.482 -8.283 8.914 1.00 98.69 543 ILE A O 1
ATOM 4105 N N . GLN A 1 544 ? 15.658 -8.279 9.469 1.00 98.44 544 GLN A N 1
ATOM 4106 C CA . GLN A 1 544 ? 15.405 -8.502 10.898 1.00 98.44 544 GLN A CA 1
ATOM 4107 C C . GLN A 1 544 ? 14.525 -7.395 11.492 1.00 98.44 544 GLN A C 1
ATOM 4109 O O . GLN A 1 544 ? 13.606 -7.668 12.264 1.00 98.44 544 GLN A O 1
ATOM 4114 N N . THR A 1 545 ? 14.766 -6.141 11.102 1.00 98.56 545 THR A N 1
ATOM 4115 C CA . THR A 1 545 ? 13.960 -4.997 11.552 1.00 98.56 545 THR A CA 1
ATOM 4116 C C . THR A 1 545 ? 12.510 -5.115 11.081 1.00 98.56 545 THR A C 1
ATOM 4118 O O . THR A 1 545 ? 11.591 -4.970 11.889 1.00 98.56 545 THR A O 1
ATOM 4121 N N . ILE A 1 546 ? 12.288 -5.443 9.805 1.00 98.75 546 ILE A N 1
ATOM 4122 C CA . ILE A 1 546 ? 10.948 -5.601 9.227 1.00 98.75 546 ILE A CA 1
ATOM 4123 C C . ILE A 1 546 ? 10.203 -6.767 9.880 1.00 98.75 546 ILE A C 1
ATOM 4125 O O . ILE A 1 546 ? 9.019 -6.615 10.163 1.00 98.75 546 ILE A O 1
ATOM 4129 N N . ILE A 1 547 ? 10.865 -7.887 10.196 1.00 98.69 547 ILE A N 1
ATOM 4130 C CA . ILE A 1 547 ? 10.235 -9.001 10.926 1.00 98.69 547 ILE A CA 1
ATOM 4131 C C . ILE A 1 547 ? 9.748 -8.522 12.298 1.00 98.69 547 ILE A C 1
ATOM 4133 O O . ILE A 1 547 ? 8.567 -8.663 12.616 1.00 98.69 547 ILE A O 1
ATOM 4137 N N . LYS A 1 548 ? 10.617 -7.884 13.094 1.00 98.62 548 LYS A N 1
ATOM 4138 C CA . LYS A 1 548 ? 10.263 -7.384 14.437 1.00 98.62 548 LYS A CA 1
ATOM 4139 C C . LYS A 1 548 ? 9.107 -6.387 14.413 1.00 98.62 548 LYS A C 1
ATOM 4141 O O . LYS A 1 548 ? 8.254 -6.407 15.302 1.00 98.62 548 LYS A O 1
ATOM 4146 N N . MET A 1 549 ? 9.080 -5.511 13.411 1.00 98.75 549 MET A N 1
ATOM 4147 C CA . MET A 1 549 ? 7.999 -4.544 13.224 1.00 98.75 549 MET A CA 1
ATOM 4148 C C . MET A 1 549 ? 6.726 -5.204 12.695 1.00 98.75 549 MET A C 1
ATOM 4150 O O . MET A 1 549 ? 5.639 -4.889 13.168 1.00 98.75 549 MET A O 1
ATOM 4154 N N . GLY A 1 550 ? 6.837 -6.154 11.767 1.00 98.19 550 GLY A N 1
ATOM 4155 C CA . GLY A 1 550 ? 5.704 -6.910 11.245 1.00 98.19 550 GLY A CA 1
ATOM 4156 C C . GLY A 1 550 ? 4.996 -7.689 12.347 1.00 98.19 550 GLY A C 1
ATOM 4157 O O . GLY A 1 550 ? 3.779 -7.589 12.480 1.00 98.19 550 GLY A O 1
ATOM 4158 N N . VAL A 1 551 ? 5.746 -8.378 13.211 1.00 97.81 551 VAL A N 1
ATOM 4159 C CA . VAL A 1 551 ? 5.186 -9.089 14.372 1.00 97.81 551 VAL A CA 1
ATOM 4160 C C . VAL A 1 551 ? 4.426 -8.129 15.282 1.00 97.81 551 VAL A C 1
ATOM 4162 O O . VAL A 1 551 ? 3.288 -8.408 15.665 1.00 97.81 551 VAL A O 1
ATOM 4165 N N . ALA A 1 552 ? 5.016 -6.967 15.570 1.00 96.31 552 ALA A N 1
ATOM 4166 C CA . ALA A 1 552 ? 4.392 -5.950 16.408 1.00 96.31 552 ALA A CA 1
ATOM 4167 C C . ALA A 1 552 ? 3.121 -5.346 15.789 1.00 96.31 552 ALA A C 1
ATOM 4169 O O . A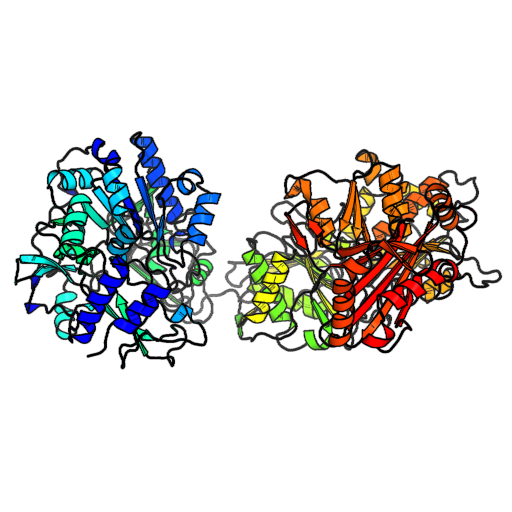LA A 1 552 ? 2.220 -4.943 16.522 1.00 96.31 552 ALA A O 1
ATOM 4170 N N . ASN A 1 553 ? 3.037 -5.319 14.457 1.00 96.00 553 ASN A N 1
ATOM 4171 C CA . ASN A 1 553 ? 1.872 -4.868 13.696 1.00 96.00 553 ASN A CA 1
ATOM 4172 C C . ASN A 1 553 ? 0.868 -5.999 13.387 1.00 96.00 553 ASN A C 1
ATOM 4174 O O . ASN A 1 553 ? -0.159 -5.754 12.762 1.00 96.00 553 ASN A O 1
ATOM 4178 N N . GLY A 1 554 ? 1.107 -7.224 13.869 1.00 93.62 554 GLY A N 1
ATOM 4179 C CA . GLY A 1 554 ? 0.143 -8.327 13.809 1.00 93.62 554 GLY A CA 1
ATOM 4180 C C . GLY A 1 554 ? 0.380 -9.362 12.708 1.00 93.62 554 GLY A C 1
ATOM 4181 O O . GLY A 1 554 ? -0.427 -10.285 12.585 1.00 93.62 554 GLY A O 1
ATOM 4182 N N . VAL A 1 555 ? 1.481 -9.271 11.956 1.00 96.88 555 VAL A N 1
ATOM 4183 C CA . VAL A 1 555 ? 1.869 -10.289 10.968 1.00 96.88 555 VAL A CA 1
ATOM 4184 C C . VAL A 1 555 ? 2.127 -11.624 11.670 1.00 96.88 555 VAL A C 1
ATOM 4186 O O . VAL A 1 555 ? 2.875 -11.701 12.647 1.00 96.88 555 VAL A O 1
ATOM 4189 N N . LYS A 1 556 ? 1.494 -12.692 11.172 1.00 96.06 556 LYS A N 1
ATOM 4190 C CA . LYS A 1 556 ? 1.607 -14.050 11.738 1.00 96.06 556 LYS A CA 1
ATOM 4191 C C . LYS A 1 556 ? 2.490 -14.988 10.928 1.00 96.06 556 LYS A C 1
ATOM 4193 O O . LYS A 1 556 ? 2.963 -15.980 11.481 1.00 96.06 556 LYS A O 1
ATOM 4198 N N . ARG A 1 557 ? 2.698 -14.701 9.642 1.00 97.69 557 ARG A N 1
ATOM 4199 C CA . ARG A 1 557 ? 3.463 -15.546 8.722 1.00 97.69 557 ARG A CA 1
ATOM 4200 C C . ARG A 1 557 ? 4.377 -14.703 7.849 1.00 97.69 557 ARG A C 1
ATOM 4202 O O . ARG A 1 557 ? 3.938 -13.704 7.282 1.00 97.69 557 ARG A O 1
ATOM 4209 N N . PHE A 1 558 ? 5.623 -15.138 7.732 1.00 98.56 558 PHE A N 1
ATOM 4210 C CA . PHE A 1 558 ? 6.634 -14.511 6.893 1.00 98.56 558 PHE A CA 1
ATOM 4211 C C . PHE A 1 558 ? 7.253 -15.541 5.957 1.00 98.56 558 PHE A C 1
ATOM 4213 O O . PHE A 1 558 ? 7.545 -16.657 6.387 1.00 98.56 558 PHE A O 1
ATOM 4220 N N . TRP A 1 559 ? 7.502 -15.132 4.717 1.00 98.50 559 TRP A N 1
ATOM 4221 C CA . TRP A 1 559 ? 8.300 -15.868 3.742 1.00 98.50 559 TRP A CA 1
ATOM 4222 C C . TRP A 1 559 ? 9.544 -15.054 3.413 1.00 98.50 559 TRP A C 1
ATOM 4224 O O . TRP A 1 559 ? 9.436 -13.933 2.921 1.00 98.50 559 TRP A O 1
ATOM 4234 N N . ILE A 1 560 ? 10.716 -15.601 3.715 1.00 98.50 560 ILE A N 1
ATOM 4235 C CA . ILE A 1 560 ? 11.998 -14.914 3.557 1.00 98.50 560 ILE A CA 1
ATOM 4236 C C . ILE A 1 560 ? 12.839 -15.663 2.532 1.00 98.50 560 ILE A C 1
ATOM 4238 O O . ILE A 1 560 ? 12.964 -16.880 2.630 1.00 98.50 560 ILE A O 1
ATOM 4242 N N . GLY A 1 561 ? 13.431 -14.957 1.573 1.00 97.81 561 GLY A N 1
ATOM 4243 C CA . GLY A 1 561 ? 14.422 -15.558 0.679 1.00 97.81 561 GLY A CA 1
ATOM 4244 C C . GLY A 1 561 ? 15.625 -16.113 1.433 1.00 97.81 561 GLY A C 1
ATOM 4245 O O . GLY A 1 561 ? 16.119 -15.464 2.356 1.00 97.81 561 GLY A O 1
ATOM 4246 N N . GLU A 1 562 ? 16.120 -17.284 1.042 1.00 97.94 562 GLU A N 1
ATOM 4247 C CA . GLU A 1 562 ? 17.391 -17.813 1.539 1.00 97.94 562 GLU A CA 1
ATOM 4248 C C . GLU A 1 562 ? 18.527 -16.792 1.334 1.00 97.94 562 GLU A C 1
ATOM 4250 O O . GLU A 1 562 ? 18.648 -16.175 0.275 1.00 97.94 562 GLU A O 1
ATOM 4255 N N . ASN A 1 563 ? 19.345 -16.581 2.369 1.00 97.44 563 ASN A N 1
ATOM 4256 C CA . ASN A 1 563 ? 20.369 -15.530 2.458 1.00 97.44 563 ASN A CA 1
ATOM 4257 C C . ASN A 1 563 ? 19.807 -14.101 2.301 1.00 97.44 563 ASN A C 1
ATOM 4259 O O . ASN A 1 563 ? 20.524 -13.176 1.932 1.00 97.44 563 ASN A O 1
ATOM 4263 N N . GLY A 1 564 ? 18.501 -13.918 2.519 1.00 97.38 564 GLY A N 1
ATOM 4264 C CA . GLY A 1 564 ? 17.808 -12.659 2.253 1.00 97.38 564 GLY A CA 1
ATOM 4265 C C . GLY A 1 564 ? 17.659 -12.328 0.764 1.00 97.38 564 GLY A C 1
ATOM 4266 O O . GLY A 1 564 ? 17.304 -11.191 0.443 1.00 97.38 564 GLY A O 1
ATOM 4267 N N . LEU A 1 565 ? 17.922 -13.286 -0.133 1.00 98.44 565 LEU A N 1
ATOM 4268 C CA . LEU A 1 565 ? 17.900 -13.102 -1.582 1.00 98.44 565 LEU A CA 1
ATOM 4269 C C . LEU A 1 565 ? 16.559 -13.535 -2.171 1.00 98.44 565 LEU A C 1
ATOM 4271 O O . LEU A 1 565 ? 16.169 -14.695 -2.064 1.00 98.44 565 LEU A O 1
ATOM 4275 N N . LEU A 1 566 ? 15.883 -12.611 -2.848 1.00 98.19 566 LEU A N 1
ATOM 4276 C CA . LEU A 1 566 ? 14.818 -12.904 -3.808 1.00 98.19 566 LEU A CA 1
ATOM 4277 C C . LEU A 1 566 ? 14.884 -11.841 -4.897 1.00 98.19 566 LEU A C 1
ATOM 4279 O O . LEU A 1 566 ? 14.783 -10.651 -4.592 1.00 98.19 566 LEU A O 1
ATOM 4283 N N . SER A 1 567 ? 15.021 -12.258 -6.156 1.00 98.50 567 SER A N 1
ATOM 4284 C CA . SER A 1 567 ? 14.920 -11.327 -7.279 1.00 98.50 567 SER A CA 1
ATOM 4285 C C . SER A 1 567 ? 13.532 -10.695 -7.324 1.00 98.50 567 SER A C 1
ATOM 4287 O O . SER A 1 567 ? 12.543 -11.301 -6.907 1.00 98.50 567 SER A O 1
ATOM 4289 N N . THR A 1 568 ? 13.433 -9.470 -7.833 1.00 98.38 568 THR A N 1
ATOM 4290 C CA . THR A 1 568 ? 12.145 -8.775 -7.976 1.00 98.38 568 THR A CA 1
ATOM 4291 C C . THR A 1 568 ? 11.098 -9.607 -8.749 1.00 98.38 568 THR A C 1
ATOM 4293 O O . THR A 1 568 ? 9.974 -9.738 -8.247 1.00 98.38 568 THR A O 1
ATOM 4296 N N . PRO A 1 569 ? 11.414 -10.261 -9.891 1.00 98.31 569 PRO A N 1
ATOM 4297 C CA . PRO A 1 569 ? 10.464 -11.173 -10.536 1.00 98.31 569 PRO A CA 1
ATOM 4298 C C . PRO A 1 569 ? 10.132 -12.413 -9.690 1.00 98.31 569 PRO A C 1
ATOM 4300 O O . PRO A 1 569 ? 8.971 -12.830 -9.660 1.00 98.31 569 PRO A O 1
ATOM 4303 N N . ALA A 1 570 ? 11.086 -12.966 -8.933 1.00 98.38 570 ALA A N 1
ATOM 4304 C CA . ALA A 1 570 ? 10.816 -14.088 -8.035 1.00 98.38 570 ALA A CA 1
ATOM 4305 C C . ALA A 1 570 ? 9.902 -13.703 -6.867 1.00 98.38 570 ALA A C 1
ATOM 4307 O O . ALA A 1 570 ? 9.023 -14.485 -6.511 1.00 98.38 570 ALA A O 1
ATOM 4308 N N . VAL A 1 571 ? 10.038 -12.497 -6.303 1.00 98.50 571 VAL A N 1
ATOM 4309 C CA . VAL A 1 571 ? 9.087 -11.972 -5.310 1.00 98.50 571 VAL A CA 1
ATOM 4310 C C . VAL A 1 571 ? 7.679 -11.942 -5.899 1.00 98.50 571 VAL A C 1
ATOM 4312 O O . VAL A 1 571 ? 6.739 -12.428 -5.270 1.00 98.50 571 VAL A O 1
ATOM 4315 N N . SER A 1 572 ? 7.532 -11.419 -7.120 1.00 97.94 572 SER A N 1
ATOM 4316 C CA . SER A 1 572 ? 6.243 -11.377 -7.813 1.00 97.94 572 SER A CA 1
ATOM 4317 C C . SER A 1 572 ? 5.664 -12.783 -8.023 1.00 97.94 572 SER A C 1
ATOM 4319 O O . SER A 1 572 ? 4.495 -13.018 -7.712 1.00 97.94 572 SER A O 1
ATOM 4321 N N . ALA A 1 573 ? 6.487 -13.743 -8.457 1.00 97.12 573 ALA A N 1
ATOM 4322 C CA . ALA A 1 573 ? 6.092 -15.143 -8.608 1.00 97.12 573 ALA A CA 1
ATOM 4323 C C . ALA A 1 573 ? 5.671 -15.779 -7.271 1.00 97.12 573 ALA A C 1
ATOM 4325 O O . ALA A 1 573 ? 4.627 -16.420 -7.196 1.00 97.12 573 ALA A O 1
ATOM 4326 N N . VAL A 1 574 ? 6.426 -15.562 -6.188 1.00 97.38 574 VAL A N 1
ATOM 4327 C CA . VAL A 1 574 ? 6.098 -16.091 -4.853 1.00 97.38 574 VAL A CA 1
ATOM 4328 C C . VAL A 1 574 ? 4.763 -15.544 -4.355 1.00 97.38 574 VAL A C 1
ATOM 4330 O O . VAL A 1 574 ? 3.955 -16.319 -3.848 1.00 97.38 574 VAL A O 1
ATOM 4333 N N . ILE A 1 575 ? 4.497 -14.243 -4.513 1.00 96.88 575 ILE A N 1
ATOM 4334 C CA . ILE A 1 575 ? 3.218 -13.651 -4.091 1.00 96.88 575 ILE A CA 1
ATOM 4335 C C . ILE A 1 575 ? 2.040 -14.317 -4.812 1.00 96.88 575 ILE A C 1
ATOM 4337 O O . ILE A 1 575 ? 1.017 -14.619 -4.195 1.00 96.88 575 ILE A O 1
ATOM 4341 N N . ARG A 1 576 ? 2.193 -14.543 -6.120 1.00 93.31 576 ARG A N 1
ATOM 4342 C CA . ARG A 1 576 ? 1.121 -15.010 -7.004 1.00 93.31 576 ARG A CA 1
ATOM 4343 C C . ARG A 1 576 ? 0.863 -16.510 -6.883 1.00 93.31 576 ARG A C 1
ATOM 4345 O O . ARG A 1 576 ? -0.298 -16.921 -6.828 1.00 93.31 576 ARG A O 1
ATOM 4352 N N . GLU A 1 577 ? 1.934 -17.297 -6.807 1.00 90.19 577 GLU A N 1
ATOM 4353 C CA . GLU A 1 577 ? 1.893 -18.751 -6.990 1.00 90.19 577 GLU A CA 1
ATOM 4354 C C . GLU A 1 577 ? 2.051 -19.547 -5.682 1.00 90.19 577 GLU A C 1
ATOM 4356 O O . GLU A 1 577 ? 1.629 -20.704 -5.613 1.00 90.19 577 GLU A O 1
ATOM 4361 N N . ARG A 1 578 ? 2.655 -18.980 -4.622 1.00 90.62 578 ARG A N 1
ATOM 4362 C CA . ARG A 1 578 ? 2.964 -19.749 -3.404 1.00 90.62 578 ARG A CA 1
ATOM 4363 C C . ARG A 1 578 ? 1.768 -19.852 -2.455 1.00 90.62 578 ARG A C 1
ATOM 4365 O O . ARG A 1 578 ? 1.164 -18.861 -2.050 1.00 90.62 578 ARG A O 1
ATOM 4372 N N . GLY A 1 579 ? 1.556 -21.075 -1.970 1.00 79.44 579 GLY A N 1
ATOM 4373 C CA . GLY A 1 579 ? 0.700 -21.380 -0.827 1.00 79.44 579 GLY A CA 1
ATOM 4374 C C . GLY A 1 579 ? -0.785 -21.529 -1.178 1.00 79.44 579 GLY A C 1
ATOM 4375 O O . GLY A 1 579 ? -1.251 -21.088 -2.228 1.00 79.44 579 GLY A O 1
ATOM 4376 N N . PRO A 1 580 ? -1.568 -22.186 -0.307 1.00 79.44 580 PRO A N 1
ATOM 4377 C CA . PRO A 1 580 ? -3.009 -22.281 -0.493 1.00 79.44 580 PRO A CA 1
ATOM 4378 C C . PRO A 1 580 ? -3.669 -20.901 -0.344 1.00 79.44 580 PRO A C 1
ATOM 4380 O O . PRO A 1 580 ? -3.129 -20.015 0.314 1.00 79.44 580 PRO A O 1
ATOM 4383 N N . VAL A 1 581 ? -4.884 -20.738 -0.886 1.00 75.31 581 VAL A N 1
ATOM 4384 C CA . VAL A 1 581 ? -5.628 -19.456 -0.916 1.00 75.31 581 VAL A CA 1
ATOM 4385 C C . VAL A 1 581 ? -5.664 -18.738 0.446 1.00 75.31 581 VAL A C 1
ATOM 4387 O O . VAL A 1 581 ? -5.537 -17.522 0.497 1.00 75.31 581 VAL A O 1
ATOM 4390 N N . TRP A 1 582 ? -5.763 -19.484 1.550 1.00 71.00 582 TRP A N 1
ATOM 4391 C CA . TRP A 1 582 ? -5.837 -18.957 2.922 1.00 71.00 582 TRP A CA 1
ATOM 4392 C C . TRP A 1 582 ? -4.481 -18.556 3.548 1.00 71.00 582 TRP A C 1
ATOM 4394 O O . TRP A 1 582 ? -4.451 -18.055 4.671 1.00 71.00 582 TRP A O 1
ATOM 4404 N N . GLN A 1 583 ? -3.358 -18.789 2.859 1.00 83.25 583 GLN A N 1
ATOM 4405 C CA . GLN A 1 583 ? -2.006 -18.355 3.256 1.00 83.25 583 GLN A CA 1
ATOM 4406 C C . GLN A 1 583 ? -1.347 -17.427 2.229 1.00 83.25 583 GLN A C 1
ATOM 4408 O O . GLN A 1 583 ? -0.157 -17.134 2.378 1.00 83.25 583 GLN A O 1
ATOM 4413 N N . LYS A 1 584 ? -2.081 -16.989 1.196 1.00 90.06 584 LYS A N 1
ATOM 4414 C CA . LYS A 1 584 ? -1.527 -16.144 0.135 1.00 90.06 584 LYS A CA 1
ATOM 4415 C C . LYS A 1 584 ? -0.810 -14.927 0.707 1.00 90.06 584 LYS A C 1
ATOM 4417 O O . LYS A 1 584 ? -1.194 -14.377 1.747 1.00 90.06 584 LYS A O 1
ATOM 4422 N N . ALA A 1 585 ? 0.252 -14.523 0.024 1.00 96.38 585 ALA A N 1
ATOM 4423 C CA . ALA A 1 585 ? 0.925 -13.299 0.391 1.00 96.38 585 ALA A CA 1
ATOM 4424 C C . ALA A 1 585 ? 0.034 -12.104 0.050 1.00 96.38 585 ALA A C 1
ATOM 4426 O O . ALA A 1 585 ? -0.513 -12.027 -1.046 1.00 96.38 585 ALA A O 1
ATOM 4427 N N . TYR A 1 586 ? -0.095 -11.168 0.984 1.00 95.19 586 TYR A N 1
ATOM 4428 C CA . TYR A 1 586 ? -0.801 -9.909 0.724 1.00 95.19 586 TYR A CA 1
ATOM 4429 C C . TYR A 1 586 ? 0.141 -8.819 0.191 1.00 95.19 586 TYR A C 1
ATOM 4431 O O . TYR A 1 586 ? -0.298 -7.722 -0.133 1.00 95.19 586 TYR A O 1
ATOM 4439 N N . GLY A 1 587 ? 1.445 -9.092 0.144 1.00 96.81 587 GLY A N 1
ATOM 4440 C CA . GLY A 1 587 ? 2.447 -8.175 -0.378 1.00 96.81 587 GLY A CA 1
ATOM 4441 C C . GLY A 1 587 ? 3.863 -8.538 0.053 1.00 96.81 587 GLY A C 1
ATOM 4442 O O . GLY A 1 587 ? 4.092 -9.551 0.726 1.00 96.81 587 GLY A O 1
ATOM 4443 N N . ALA A 1 588 ? 4.815 -7.690 -0.330 1.00 98.38 588 ALA A N 1
ATOM 4444 C CA . ALA A 1 588 ? 6.230 -7.902 -0.059 1.00 98.38 588 ALA A CA 1
ATOM 4445 C C . ALA A 1 588 ? 7.007 -6.612 0.165 1.00 98.38 588 ALA A C 1
ATOM 4447 O O . ALA A 1 588 ? 6.781 -5.625 -0.531 1.00 98.38 588 ALA A O 1
ATOM 4448 N N . PHE A 1 589 ? 7.997 -6.662 1.056 1.00 98.75 589 PHE A N 1
ATOM 4449 C CA . PHE A 1 589 ? 9.092 -5.693 1.055 1.00 98.75 589 PHE A CA 1
ATOM 4450 C C . PHE A 1 589 ? 10.248 -6.227 0.210 1.00 98.75 589 PHE A C 1
ATOM 4452 O O . PHE A 1 589 ? 10.750 -7.319 0.478 1.00 98.75 589 PHE A O 1
ATOM 4459 N N . ILE A 1 590 ? 10.676 -5.439 -0.780 1.00 98.69 590 ILE A N 1
ATOM 4460 C CA . ILE A 1 590 ? 11.812 -5.768 -1.651 1.00 98.69 590 ILE A CA 1
ATOM 4461 C C . ILE A 1 590 ? 12.953 -4.796 -1.360 1.00 98.69 590 ILE A C 1
ATOM 4463 O O . ILE A 1 590 ? 12.837 -3.592 -1.598 1.00 98.69 590 ILE A O 1
ATOM 4467 N N . LEU A 1 591 ? 14.047 -5.306 -0.810 1.00 98.62 591 LEU A N 1
ATOM 4468 C CA . LEU A 1 591 ? 15.196 -4.533 -0.352 1.00 98.62 591 LEU A CA 1
ATOM 4469 C C . LEU A 1 591 ? 16.199 -4.383 -1.492 1.00 98.62 591 LEU A C 1
ATOM 4471 O O . LEU A 1 591 ? 17.096 -5.198 -1.690 1.00 98.62 591 LEU A O 1
ATOM 4475 N N . THR A 1 592 ? 15.979 -3.354 -2.302 1.00 97.94 592 THR A N 1
ATOM 4476 C CA . THR A 1 592 ? 16.758 -3.103 -3.507 1.00 97.94 592 THR A CA 1
ATOM 4477 C C . THR A 1 592 ? 16.640 -1.650 -3.966 1.00 97.94 592 THR A C 1
ATOM 4479 O O . THR A 1 592 ? 15.579 -1.022 -3.875 1.00 97.94 592 THR A O 1
ATOM 4482 N N . ALA A 1 593 ? 17.728 -1.117 -4.525 1.00 95.19 593 ALA A N 1
ATOM 4483 C CA . ALA A 1 593 ? 17.717 0.094 -5.344 1.00 95.19 593 ALA A CA 1
ATOM 4484 C C . ALA A 1 593 ? 17.935 -0.211 -6.844 1.00 95.19 593 ALA A C 1
ATOM 4486 O O . ALA A 1 593 ? 18.274 0.691 -7.607 1.00 95.19 593 ALA A O 1
ATOM 4487 N N . SER A 1 594 ? 17.655 -1.445 -7.279 1.00 93.44 594 SER A N 1
ATOM 4488 C CA . SER A 1 594 ? 17.813 -1.954 -8.650 1.00 93.44 594 SER A CA 1
ATOM 4489 C C . SER A 1 594 ? 19.224 -1.667 -9.164 1.00 93.44 594 SER A C 1
ATOM 4491 O O . SER A 1 594 ? 20.192 -2.006 -8.484 1.00 93.44 594 SER A O 1
ATOM 4493 N N . HIS A 1 595 ? 19.350 -0.990 -10.298 1.00 91.56 595 HIS A N 1
ATOM 4494 C CA . HIS A 1 595 ? 20.622 -0.696 -10.936 1.00 91.56 595 HIS A CA 1
ATOM 4495 C C . HIS A 1 595 ? 21.615 0.106 -10.084 1.00 91.56 595 HIS A C 1
ATOM 4497 O O . HIS A 1 595 ? 22.805 -0.071 -10.285 1.00 91.56 595 HIS A O 1
ATOM 4503 N N . ASN A 1 596 ? 21.164 0.931 -9.124 1.00 91.19 596 ASN A N 1
ATOM 4504 C CA . ASN A 1 596 ? 22.033 1.792 -8.309 1.00 91.19 596 ASN A CA 1
ATOM 4505 C C . ASN A 1 596 ? 23.153 1.007 -7.585 1.00 91.19 596 ASN A C 1
ATOM 4507 O O . ASN A 1 596 ? 22.886 -0.090 -7.073 1.00 91.19 596 ASN A O 1
ATOM 4511 N N . PRO A 1 597 ? 24.359 1.595 -7.432 1.00 92.94 597 PRO A N 1
ATOM 4512 C CA . PRO A 1 597 ? 25.486 0.924 -6.790 1.00 92.94 597 PRO A CA 1
ATOM 4513 C C . PRO A 1 597 ? 25.180 0.568 -5.327 1.00 92.94 597 PRO A C 1
ATOM 4515 O O . PRO A 1 597 ? 24.405 1.251 -4.648 1.00 92.94 597 PRO A O 1
ATOM 4518 N N . GLY A 1 598 ? 25.778 -0.527 -4.859 1.00 95.25 598 GLY A N 1
ATOM 4519 C CA . GLY A 1 598 ? 25.627 -1.062 -3.506 1.00 95.25 598 GLY A CA 1
ATOM 4520 C C . GLY A 1 598 ? 26.822 -0.723 -2.619 1.00 95.25 598 GLY A C 1
ATOM 4521 O O . GLY A 1 598 ? 27.881 -0.328 -3.098 1.00 95.25 598 GLY A O 1
ATOM 4522 N N . GLY A 1 599 ? 26.648 -0.879 -1.309 1.00 96.88 599 GLY A N 1
ATOM 4523 C CA . GLY A 1 599 ? 27.701 -0.655 -0.319 1.00 96.88 599 GLY A CA 1
ATOM 4524 C C . GLY A 1 599 ? 27.347 0.393 0.745 1.00 96.88 599 GLY A C 1
ATOM 4525 O O . GLY A 1 599 ? 26.307 1.059 0.674 1.00 96.88 599 GLY A O 1
ATOM 4526 N N . PRO A 1 600 ? 28.213 0.559 1.760 1.00 96.06 600 PRO A N 1
ATOM 4527 C CA . PRO A 1 600 ? 27.951 1.424 2.914 1.00 96.06 600 PRO A CA 1
ATOM 4528 C C . PRO A 1 600 ? 27.882 2.920 2.568 1.00 96.06 600 PRO A C 1
ATOM 4530 O O . PRO A 1 600 ? 27.166 3.671 3.230 1.00 96.06 600 PRO A O 1
ATOM 4533 N N . GLU A 1 601 ? 28.607 3.357 1.536 1.00 94.94 601 GLU A N 1
ATOM 4534 C CA . GLU A 1 601 ? 28.631 4.751 1.058 1.00 94.94 601 GLU A CA 1
ATOM 4535 C C . GLU A 1 601 ? 27.700 4.993 -0.139 1.00 94.94 601 GLU A C 1
ATOM 4537 O O . GLU A 1 601 ? 27.524 6.135 -0.567 1.00 94.94 601 GLU A O 1
ATOM 4542 N N . GLU A 1 602 ? 27.089 3.930 -0.663 1.00 95.06 602 GLU A N 1
ATOM 4543 C CA . GLU A 1 602 ? 26.254 3.976 -1.860 1.00 95.06 602 GLU A CA 1
ATOM 4544 C C . GLU A 1 602 ? 24.769 3.911 -1.516 1.00 95.06 602 GLU A C 1
ATOM 4546 O O . GLU A 1 602 ? 24.359 4.491 -0.509 1.00 95.06 602 GLU A O 1
ATOM 4551 N N . ASP A 1 603 ? 23.941 3.313 -2.371 1.00 93.94 603 ASP A N 1
ATOM 4552 C CA . ASP A 1 603 ? 22.494 3.433 -2.288 1.00 93.94 603 ASP A CA 1
ATOM 4553 C C . ASP A 1 603 ? 21.837 2.159 -1.746 1.00 93.94 603 ASP A C 1
ATOM 4555 O O . ASP A 1 603 ? 22.095 1.033 -2.183 1.00 93.94 603 ASP A O 1
ATOM 4559 N N . PHE A 1 604 ? 20.885 2.368 -0.842 1.00 97.25 604 PHE A N 1
ATOM 4560 C CA . PHE A 1 604 ? 19.935 1.366 -0.391 1.00 97.25 604 PHE A CA 1
ATOM 4561 C C . PHE A 1 604 ? 18.531 1.751 -0.858 1.00 97.25 604 PHE A C 1
ATOM 4563 O O . PHE A 1 604 ? 18.211 2.929 -1.070 1.00 97.25 604 PHE A O 1
ATOM 4570 N N . GLY A 1 605 ? 17.670 0.753 -1.022 1.00 96.75 605 GLY A N 1
ATOM 4571 C CA . GLY A 1 605 ? 16.292 0.985 -1.409 1.00 96.75 605 GLY A CA 1
ATOM 4572 C C . GLY A 1 605 ? 15.338 -0.017 -0.790 1.00 96.75 605 GLY A C 1
ATOM 4573 O O . GLY A 1 605 ? 15.718 -1.125 -0.423 1.00 96.75 605 GLY A O 1
ATOM 4574 N N . ILE A 1 606 ? 14.08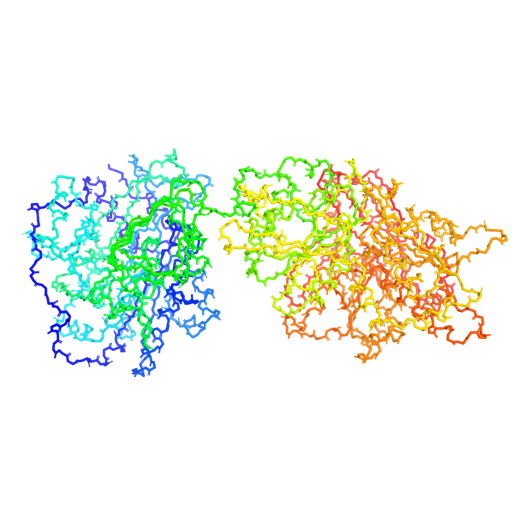8 0.406 -0.660 1.00 98.25 606 ILE A N 1
ATOM 4575 C CA . ILE A 1 606 ? 12.989 -0.421 -0.176 1.00 98.25 606 ILE A CA 1
ATOM 4576 C C . ILE A 1 606 ? 11.769 -0.178 -1.067 1.00 98.25 606 ILE A C 1
ATOM 4578 O O . ILE A 1 606 ? 11.263 0.946 -1.184 1.00 98.25 606 ILE A O 1
ATOM 4582 N N . LYS A 1 607 ? 11.323 -1.236 -1.744 1.00 97.38 607 LYS A N 1
ATOM 4583 C CA . LYS A 1 607 ? 10.088 -1.284 -2.531 1.00 97.38 607 LYS A CA 1
ATOM 4584 C C . LYS A 1 607 ? 9.006 -2.012 -1.736 1.00 97.38 607 LYS A C 1
ATOM 4586 O O . LYS A 1 607 ? 9.317 -2.820 -0.860 1.00 97.38 607 LYS A O 1
ATOM 4591 N N . TYR A 1 608 ? 7.749 -1.738 -2.071 1.00 97.50 608 TYR A N 1
ATOM 4592 C CA . TYR A 1 608 ? 6.616 -2.518 -1.591 1.00 97.50 608 TYR A CA 1
ATOM 4593 C C . TYR A 1 608 ? 5.774 -2.983 -2.778 1.00 97.50 608 TYR A C 1
ATOM 4595 O O . TYR A 1 608 ? 5.353 -2.148 -3.587 1.00 97.50 608 TYR A O 1
ATOM 4603 N N . ASN A 1 609 ? 5.536 -4.292 -2.854 1.00 96.88 609 ASN A N 1
ATOM 4604 C CA . ASN A 1 609 ? 4.639 -4.908 -3.831 1.00 96.88 609 ASN A CA 1
ATOM 4605 C C . ASN A 1 609 ? 3.353 -5.377 -3.142 1.00 96.88 609 ASN A C 1
ATOM 4607 O O . ASN A 1 609 ? 3.387 -5.813 -1.991 1.00 96.88 609 ASN A O 1
ATOM 4611 N N . CYS A 1 610 ? 2.236 -5.277 -3.857 1.00 93.94 610 CYS A N 1
ATOM 4612 C CA . CYS A 1 610 ? 0.893 -5.628 -3.396 1.00 93.94 610 CYS A CA 1
ATOM 4613 C C . CYS A 1 610 ? 0.538 -7.094 -3.711 1.00 93.94 610 CYS A C 1
ATOM 4615 O O . CYS A 1 610 ? 1.328 -7.844 -4.285 1.00 93.94 610 CYS A O 1
ATOM 4617 N N . GLU A 1 611 ? -0.672 -7.502 -3.342 1.00 92.94 611 GLU A N 1
ATOM 4618 C CA . GLU A 1 611 ? -1.217 -8.857 -3.451 1.00 92.94 611 GLU A CA 1
ATOM 4619 C C . GLU A 1 611 ? -1.315 -9.404 -4.887 1.00 92.94 611 GLU A C 1
ATOM 4621 O O . GLU A 1 611 ? -1.333 -10.618 -5.082 1.00 92.94 611 GLU A O 1
ATOM 4626 N N . ASN A 1 612 ? -1.332 -8.542 -5.910 1.00 92.31 612 ASN A N 1
ATOM 4627 C CA . ASN A 1 612 ? -1.265 -8.971 -7.315 1.00 92.31 612 ASN A CA 1
ATOM 4628 C C . ASN A 1 612 ? 0.158 -9.385 -7.747 1.00 92.31 612 ASN A C 1
ATOM 4630 O O . ASN A 1 612 ? 0.340 -9.956 -8.828 1.00 92.31 612 ASN A O 1
ATOM 4634 N N . GLY A 1 613 ? 1.158 -9.110 -6.903 1.00 94.38 613 GLY A N 1
ATOM 4635 C CA . GLY A 1 613 ? 2.579 -9.350 -7.131 1.00 94.38 613 GLY A CA 1
ATOM 4636 C C . GLY A 1 613 ? 3.340 -8.151 -7.702 1.00 94.38 613 GLY A C 1
ATOM 4637 O O . GLY A 1 613 ? 4.546 -8.267 -7.921 1.00 94.38 613 GLY A O 1
ATOM 4638 N N . GLY A 1 614 ? 2.671 -7.029 -7.984 1.00 93.88 614 GLY A N 1
ATOM 4639 C CA . GLY A 1 614 ? 3.262 -5.859 -8.641 1.00 93.88 614 GLY A CA 1
ATOM 4640 C C . GLY A 1 614 ? 3.564 -4.703 -7.688 1.00 93.88 614 GLY A C 1
ATOM 4641 O O . GLY A 1 614 ? 3.140 -4.742 -6.530 1.00 93.88 614 GLY A O 1
ATOM 4642 N N . PRO A 1 615 ? 4.268 -3.655 -8.158 1.00 93.38 615 PRO A N 1
ATOM 4643 C CA . PRO A 1 615 ? 4.555 -2.465 -7.362 1.00 93.38 615 PRO A CA 1
ATOM 4644 C C . PRO A 1 615 ? 3.288 -1.821 -6.801 1.00 93.38 615 PRO A C 1
ATOM 4646 O O . PRO A 1 615 ? 2.270 -1.743 -7.490 1.00 93.38 615 PRO A O 1
ATOM 4649 N N . ALA A 1 616 ? 3.377 -1.273 -5.587 1.00 90.44 616 ALA A N 1
ATOM 4650 C CA . ALA A 1 616 ? 2.276 -0.527 -4.992 1.00 90.44 616 ALA A CA 1
ATOM 4651 C C . ALA A 1 616 ? 1.748 0.591 -5.921 1.00 90.44 616 ALA A C 1
ATOM 4653 O O . ALA A 1 616 ? 2.537 1.401 -6.427 1.00 90.44 616 ALA A O 1
ATOM 4654 N N . PRO A 1 617 ? 0.418 0.691 -6.113 1.00 85.38 617 PRO A N 1
ATOM 4655 C CA . PRO A 1 617 ? -0.185 1.733 -6.936 1.00 85.38 617 PRO A CA 1
ATOM 4656 C C . PRO A 1 617 ? -0.062 3.113 -6.275 1.00 85.38 617 PRO A C 1
ATOM 4658 O O . PRO A 1 617 ? 0.239 3.241 -5.083 1.00 85.38 617 PRO A O 1
ATOM 4661 N N . GLU A 1 618 ? -0.346 4.180 -7.034 1.00 83.38 618 GLU A N 1
ATOM 4662 C CA . GLU A 1 618 ? -0.188 5.560 -6.545 1.00 83.38 618 GLU A CA 1
ATOM 4663 C C . GLU A 1 618 ? -0.958 5.821 -5.254 1.00 83.38 618 GLU A C 1
ATOM 4665 O O . GLU A 1 618 ? -0.410 6.424 -4.335 1.00 83.38 618 GLU A O 1
ATOM 4670 N N . LYS A 1 619 ? -2.186 5.303 -5.148 1.00 84.38 619 LYS A N 1
ATOM 4671 C CA . LYS A 1 619 ? -3.012 5.413 -3.940 1.00 84.38 619 LYS A CA 1
ATOM 4672 C C . LYS A 1 619 ? -2.269 4.924 -2.693 1.00 84.38 619 LYS A C 1
ATOM 4674 O O . LYS A 1 619 ? -2.230 5.641 -1.698 1.00 84.38 619 LYS A O 1
ATOM 4679 N N . VAL A 1 620 ? -1.636 3.752 -2.768 1.00 89.81 620 VAL A N 1
ATOM 4680 C CA . VAL A 1 620 ? -0.884 3.170 -1.647 1.00 89.81 620 VAL A CA 1
ATOM 4681 C C . VAL A 1 620 ? 0.379 3.985 -1.385 1.00 89.81 620 VAL A C 1
ATOM 4683 O O . VAL A 1 620 ? 0.593 4.425 -0.263 1.00 89.81 620 VAL A O 1
ATOM 4686 N N . THR A 1 621 ? 1.189 4.279 -2.407 1.00 90.75 621 THR A N 1
ATOM 4687 C CA . THR A 1 621 ? 2.438 5.049 -2.215 1.00 90.75 621 THR A CA 1
ATOM 4688 C C . THR A 1 621 ? 2.215 6.469 -1.675 1.00 90.75 621 THR A C 1
ATOM 4690 O O . THR A 1 621 ? 3.024 6.960 -0.884 1.00 90.75 621 THR A O 1
ATOM 4693 N N . ASN A 1 622 ? 1.112 7.123 -2.051 1.00 89.94 622 ASN A N 1
ATOM 4694 C CA . ASN A 1 622 ? 0.726 8.429 -1.525 1.00 89.94 622 ASN A CA 1
ATOM 4695 C C . ASN A 1 622 ? 0.295 8.336 -0.058 1.00 89.94 622 ASN A C 1
ATOM 4697 O O . ASN A 1 622 ? 0.672 9.204 0.730 1.00 89.94 622 ASN A O 1
ATOM 4701 N N . GLU A 1 623 ? -0.432 7.281 0.322 1.00 94.25 623 GLU A N 1
ATOM 4702 C CA . GLU A 1 623 ? -0.798 7.045 1.722 1.00 94.25 623 GLU A CA 1
ATOM 4703 C C . GLU A 1 623 ? 0.441 6.730 2.574 1.00 94.25 623 GLU A C 1
ATOM 4705 O O . GLU A 1 623 ? 0.601 7.315 3.642 1.00 94.25 623 GLU A O 1
ATOM 4710 N N . ILE A 1 624 ? 1.387 5.925 2.063 1.00 97.12 624 ILE A N 1
ATOM 4711 C CA . ILE A 1 624 ? 2.695 5.708 2.709 1.00 97.12 624 ILE A CA 1
ATOM 4712 C C . ILE A 1 624 ? 3.367 7.055 2.974 1.00 97.12 624 ILE A C 1
ATOM 4714 O O . ILE A 1 624 ? 3.760 7.341 4.102 1.00 97.12 624 ILE A O 1
ATOM 4718 N N . TYR A 1 625 ? 3.469 7.917 1.959 1.00 96.25 625 TYR A N 1
ATOM 4719 C CA . TYR A 1 625 ? 4.110 9.219 2.123 1.00 96.25 625 TYR A CA 1
ATOM 4720 C C . TYR A 1 625 ? 3.391 10.099 3.158 1.00 96.25 625 TYR A C 1
ATOM 4722 O O . TYR A 1 625 ? 4.039 10.649 4.048 1.00 96.25 625 TYR A O 1
ATOM 4730 N N . LYS A 1 626 ? 2.061 10.185 3.107 1.00 96.00 626 LYS A N 1
ATOM 4731 C CA . LYS A 1 626 ? 1.256 10.923 4.093 1.00 96.00 626 LYS A CA 1
ATOM 4732 C C . LYS A 1 626 ? 1.488 10.418 5.525 1.00 96.00 626 LYS A C 1
ATOM 4734 O O . LYS A 1 626 ? 1.612 11.226 6.454 1.00 96.00 626 LYS A O 1
ATOM 4739 N N . ASN A 1 627 ? 1.620 9.106 5.703 1.00 97.12 627 ASN A N 1
ATOM 4740 C CA . ASN A 1 627 ? 1.932 8.508 6.998 1.00 97.12 627 ASN A CA 1
ATOM 4741 C C . ASN A 1 627 ? 3.337 8.917 7.464 1.00 97.12 627 ASN A C 1
ATOM 4743 O O . ASN A 1 627 ? 3.485 9.387 8.592 1.00 97.12 627 ASN A O 1
ATOM 4747 N N . THR A 1 628 ? 4.345 8.904 6.579 1.00 97.88 628 THR A N 1
ATOM 4748 C CA . THR A 1 628 ? 5.714 9.331 6.944 1.00 97.88 628 THR A CA 1
ATOM 4749 C C . THR A 1 628 ? 5.780 10.786 7.415 1.00 97.88 628 THR A C 1
ATOM 4751 O O . THR A 1 628 ? 6.573 11.111 8.296 1.00 97.88 628 THR A O 1
ATOM 4754 N N . THR A 1 629 ? 4.922 11.667 6.884 1.00 97.38 629 THR A N 1
ATOM 4755 C CA . THR A 1 629 ? 4.891 13.091 7.260 1.00 97.38 629 THR A CA 1
ATOM 4756 C C . THR A 1 629 ? 4.151 13.363 8.570 1.00 97.38 629 THR A C 1
ATOM 4758 O O . THR A 1 629 ? 4.227 14.470 9.097 1.00 97.38 629 THR A O 1
ATOM 4761 N N . THR A 1 630 ? 3.410 12.383 9.095 1.00 95.75 630 THR A N 1
ATOM 4762 C CA . THR A 1 630 ? 2.547 12.555 10.279 1.00 95.75 630 THR A CA 1
ATOM 4763 C C . THR A 1 630 ? 2.830 11.566 11.414 1.00 95.75 630 THR A C 1
ATOM 4765 O O . THR A 1 630 ? 2.236 11.694 12.489 1.00 95.75 630 THR A O 1
ATOM 4768 N N . ILE A 1 631 ? 3.755 10.622 11.210 1.00 96.25 631 ILE A N 1
ATOM 4769 C CA . ILE A 1 631 ? 4.124 9.581 12.172 1.00 96.25 631 ILE A CA 1
ATOM 4770 C C . ILE A 1 631 ? 4.643 10.158 13.499 1.00 96.25 631 ILE A C 1
ATOM 4772 O O . ILE A 1 631 ? 5.406 11.121 13.534 1.00 96.25 631 ILE A O 1
ATOM 4776 N N . LYS A 1 632 ? 4.227 9.542 14.613 1.00 96.56 632 LYS A N 1
ATOM 4777 C CA . LYS A 1 632 ? 4.638 9.909 15.988 1.00 96.56 632 LYS A CA 1
ATOM 4778 C C . LYS A 1 632 ? 5.212 8.745 16.790 1.00 96.56 632 LYS A C 1
ATOM 4780 O O . LYS A 1 632 ? 5.827 8.938 17.836 1.00 96.56 632 LYS A O 1
ATOM 4785 N N . SER A 1 633 ? 4.976 7.526 16.328 1.00 97.19 633 SER A N 1
ATOM 4786 C CA . SER A 1 633 ? 5.491 6.308 16.935 1.00 97.19 633 SER A CA 1
ATOM 4787 C C . SER A 1 633 ? 5.436 5.164 15.935 1.00 97.19 633 SER A C 1
ATOM 4789 O O . SER A 1 633 ? 4.596 5.188 15.038 1.00 97.19 633 SER A O 1
ATOM 4791 N N . TYR A 1 634 ? 6.260 4.144 16.140 1.00 97.94 634 TYR A N 1
ATOM 4792 C CA . TYR A 1 634 ? 6.144 2.854 15.461 1.00 97.94 634 TYR A CA 1
ATOM 4793 C C . TYR A 1 634 ? 6.109 1.709 16.472 1.00 97.94 634 TYR A C 1
ATOM 4795 O O . TYR A 1 634 ? 6.526 1.872 17.619 1.00 97.94 634 TYR A O 1
ATOM 4803 N N . ASN A 1 635 ? 5.609 0.548 16.051 1.00 95.50 635 ASN A N 1
ATOM 4804 C CA . ASN A 1 635 ? 5.543 -0.644 16.891 1.00 95.50 635 ASN A CA 1
ATOM 4805 C C . ASN A 1 635 ? 6.712 -1.590 16.597 1.00 95.50 635 ASN A C 1
ATOM 4807 O O . ASN A 1 635 ? 7.065 -1.818 15.439 1.00 95.50 635 ASN A O 1
ATOM 4811 N N . MET A 1 636 ? 7.290 -2.179 17.645 1.00 96.06 636 MET A N 1
ATOM 4812 C CA . MET A 1 636 ? 8.381 -3.145 17.525 1.00 96.06 636 MET A CA 1
ATOM 4813 C C . MET A 1 636 ? 8.342 -4.202 18.633 1.00 96.06 636 MET A C 1
ATOM 4815 O O . MET A 1 636 ? 8.146 -3.883 19.807 1.00 96.06 636 MET A O 1
ATOM 4819 N N . CYS A 1 637 ? 8.567 -5.465 18.268 1.00 96.50 637 CYS A N 1
ATOM 4820 C CA . CYS A 1 637 ? 8.823 -6.555 19.208 1.00 96.50 637 CYS A CA 1
ATOM 4821 C C . CYS A 1 637 ? 10.336 -6.723 19.349 1.00 96.50 637 CYS A C 1
ATOM 4823 O O . CYS A 1 637 ? 10.949 -7.541 18.665 1.00 96.50 637 CYS A O 1
ATOM 4825 N N . THR A 1 638 ? 10.960 -5.889 20.182 1.00 93.06 638 THR A N 1
ATOM 4826 C CA . THR A 1 638 ? 12.427 -5.807 20.305 1.00 93.06 638 THR A CA 1
ATOM 4827 C C . THR A 1 638 ? 13.057 -7.147 20.688 1.00 93.06 638 THR A C 1
ATOM 4829 O O . THR A 1 638 ? 14.102 -7.507 20.133 1.00 93.06 638 THR A O 1
ATOM 4832 N N . ASP A 1 639 ? 12.366 -7.901 21.545 1.00 94.12 639 ASP A N 1
ATOM 4833 C CA . ASP A 1 639 ? 12.790 -9.201 22.073 1.00 94.12 639 ASP A CA 1
ATOM 4834 C C . ASP A 1 639 ? 12.477 -10.380 21.137 1.00 94.12 639 ASP A C 1
ATOM 4836 O O . ASP A 1 639 ? 12.828 -11.519 21.445 1.00 94.12 639 ASP A O 1
ATOM 4840 N N . PHE A 1 640 ? 11.841 -10.139 19.982 1.00 97.19 640 PHE A N 1
ATOM 4841 C CA . PHE A 1 640 ? 11.660 -11.188 18.981 1.00 97.19 640 PHE A CA 1
ATOM 4842 C C . PHE A 1 640 ? 13.042 -11.683 18.511 1.00 97.19 640 PHE A C 1
ATOM 4844 O O . PHE A 1 640 ? 13.908 -10.855 18.182 1.00 97.19 640 PHE A O 1
ATOM 4851 N N . PRO A 1 641 ? 13.284 -13.007 18.501 1.00 96.56 641 PRO A N 1
ATOM 4852 C CA . PRO A 1 641 ? 14.603 -13.555 18.216 1.00 96.56 641 PRO A CA 1
ATOM 4853 C C . PRO A 1 641 ? 15.023 -13.257 16.776 1.00 96.56 641 PRO A C 1
ATOM 4855 O O . PRO A 1 641 ? 14.192 -13.197 15.870 1.00 96.56 641 PRO A O 1
ATOM 4858 N N . ALA A 1 642 ? 16.329 -13.093 16.561 1.00 95.88 642 ALA A N 1
ATOM 4859 C CA . ALA A 1 642 ? 16.860 -13.020 15.207 1.00 95.88 642 ALA A CA 1
ATOM 4860 C C . ALA A 1 642 ? 16.612 -14.353 14.486 1.00 95.88 642 ALA A C 1
ATOM 4862 O O . ALA A 1 642 ? 16.859 -15.423 15.047 1.00 95.88 642 ALA A O 1
ATOM 4863 N N . VAL A 1 643 ? 16.122 -14.280 13.252 1.00 96.44 643 VAL A N 1
ATOM 4864 C CA . VAL A 1 643 ? 15.884 -15.457 12.408 1.00 96.44 643 VAL A CA 1
ATOM 4865 C C . VAL A 1 643 ? 17.145 -15.743 11.601 1.00 96.44 643 VAL A C 1
ATOM 4867 O O . VAL A 1 643 ? 17.698 -14.824 10.999 1.00 96.44 643 VAL A O 1
ATOM 4870 N N . ASP A 1 644 ? 17.593 -16.998 11.563 1.00 97.38 644 ASP A N 1
ATOM 4871 C CA . ASP A 1 644 ? 18.675 -17.412 10.665 1.00 97.38 644 ASP A CA 1
ATOM 4872 C C . ASP A 1 644 ? 18.149 -17.484 9.227 1.00 97.38 644 ASP A C 1
ATOM 4874 O O . ASP A 1 644 ? 17.483 -18.443 8.846 1.00 97.38 644 ASP A O 1
ATOM 4878 N N . ILE A 1 645 ? 18.415 -16.437 8.446 1.00 97.31 645 ILE A N 1
ATOM 4879 C CA . ILE A 1 645 ? 17.958 -16.319 7.055 1.00 97.31 645 ILE A CA 1
ATOM 4880 C C . ILE A 1 645 ? 18.816 -17.126 6.072 1.00 97.31 645 ILE A C 1
ATOM 4882 O O . ILE A 1 645 ? 18.436 -17.255 4.915 1.00 97.31 645 ILE A O 1
ATOM 4886 N N . ASN A 1 646 ? 19.947 -17.690 6.506 1.00 96.56 646 ASN A N 1
ATOM 4887 C CA . ASN A 1 646 ? 20.884 -18.404 5.628 1.00 96.56 646 ASN A CA 1
ATOM 4888 C C . ASN A 1 646 ? 20.534 -19.885 5.447 1.00 96.56 646 ASN A C 1
ATOM 4890 O O . ASN A 1 646 ? 21.269 -20.628 4.800 1.00 96.56 646 ASN A O 1
ATOM 4894 N N . LYS A 1 647 ? 19.450 -20.349 6.074 1.00 94.44 647 LYS A N 1
ATOM 4895 C CA . LYS A 1 647 ? 19.061 -21.753 6.065 1.00 94.44 647 LYS A CA 1
ATOM 4896 C C . LYS A 1 647 ? 17.570 -21.894 5.817 1.00 94.44 647 LYS A C 1
ATOM 4898 O O . LYS A 1 647 ? 16.763 -21.492 6.651 1.00 94.44 647 LYS A O 1
ATOM 4903 N N . VAL A 1 648 ? 17.217 -22.549 4.712 1.00 97.44 648 VAL A N 1
ATOM 4904 C CA . VAL A 1 648 ? 15.832 -22.940 4.416 1.00 97.44 648 VAL A CA 1
ATOM 4905 C C . VAL A 1 648 ? 15.239 -23.738 5.581 1.00 97.44 648 VAL A C 1
ATOM 4907 O O . VAL A 1 648 ? 15.846 -24.686 6.093 1.00 97.44 648 VAL A O 1
ATOM 4910 N N . GLY A 1 649 ? 14.037 -23.355 6.007 1.00 97.19 649 GLY A N 1
ATOM 4911 C CA . GLY A 1 649 ? 13.348 -23.978 7.131 1.00 97.19 649 GLY A CA 1
ATOM 4912 C C . GLY A 1 649 ? 12.323 -23.069 7.797 1.00 97.19 649 GLY A C 1
ATOM 4913 O O . GLY A 1 649 ? 12.093 -21.935 7.387 1.00 97.19 649 GLY A O 1
ATOM 4914 N N . THR A 1 650 ? 11.695 -23.577 8.856 1.00 97.81 650 THR A N 1
ATOM 4915 C CA . THR A 1 650 ? 10.625 -22.877 9.575 1.00 97.81 650 THR A CA 1
ATOM 4916 C C . THR A 1 650 ? 11.022 -22.614 11.023 1.00 97.81 650 THR A C 1
ATOM 4918 O O . THR A 1 650 ? 11.392 -23.531 11.754 1.00 97.81 650 THR A O 1
ATOM 4921 N N . THR A 1 651 ? 10.877 -21.363 11.452 1.00 97.50 651 THR A N 1
ATOM 4922 C CA . THR A 1 651 ? 11.009 -20.923 12.843 1.00 97.50 651 THR A CA 1
ATOM 4923 C C . THR A 1 651 ? 9.636 -20.533 13.378 1.00 97.50 651 THR A C 1
ATOM 4925 O O . THR A 1 651 ? 8.964 -19.678 12.804 1.00 97.50 651 THR A O 1
ATOM 4928 N N . VAL A 1 652 ? 9.216 -21.139 14.491 1.00 97.94 652 VAL A N 1
ATOM 4929 C CA . VAL A 1 652 ? 7.956 -20.807 15.174 1.00 97.94 652 VAL A CA 1
ATOM 4930 C C . VAL A 1 652 ? 8.269 -20.185 16.529 1.00 97.94 652 VAL A C 1
ATOM 4932 O O . VAL A 1 652 ? 8.916 -20.814 17.365 1.00 97.94 652 VAL A O 1
ATOM 4935 N N . VAL A 1 653 ? 7.782 -18.966 16.758 1.00 97.44 653 VAL A N 1
ATOM 4936 C CA . VAL A 1 653 ? 7.903 -18.254 18.038 1.00 97.44 653 VAL A CA 1
ATOM 4937 C C . VAL A 1 653 ? 6.521 -18.158 18.667 1.00 97.44 653 VAL A C 1
ATOM 4939 O O . VAL A 1 653 ? 5.595 -17.623 18.057 1.00 97.44 653 VAL A O 1
ATOM 4942 N N . LYS A 1 654 ? 6.374 -18.687 19.881 1.00 95.06 654 LYS A N 1
ATOM 4943 C CA . LYS A 1 654 ? 5.123 -18.656 20.651 1.00 95.06 654 LYS A CA 1
ATOM 4944 C C . LYS A 1 654 ? 5.213 -17.610 21.753 1.00 95.06 654 LYS A C 1
ATOM 4946 O O . LYS A 1 654 ? 6.305 -17.345 22.248 1.00 95.06 654 LYS A O 1
ATOM 4951 N N . SER A 1 655 ? 4.079 -17.033 22.131 1.00 90.88 655 SER A N 1
ATOM 4952 C CA . SER A 1 655 ? 3.996 -16.249 23.360 1.00 90.88 655 SER A CA 1
ATOM 4953 C C . SER A 1 655 ? 4.152 -17.141 24.592 1.00 90.88 655 SER A C 1
ATOM 4955 O O . SER A 1 655 ? 3.781 -18.317 24.560 1.00 90.88 655 SER A O 1
ATOM 4957 N N . ASP A 1 656 ? 4.645 -16.572 25.693 1.00 89.88 656 ASP A N 1
ATOM 4958 C CA . ASP A 1 656 ? 4.841 -17.301 26.956 1.00 89.88 656 ASP A CA 1
ATOM 4959 C C . ASP A 1 656 ? 3.514 -17.804 27.546 1.00 89.88 656 ASP A C 1
ATOM 4961 O O . ASP A 1 656 ? 3.456 -18.859 28.175 1.00 89.88 656 ASP A O 1
ATOM 4965 N N . ASP A 1 657 ? 2.426 -17.070 27.307 1.00 83.56 657 ASP A N 1
ATOM 4966 C CA . ASP A 1 657 ? 1.061 -17.461 27.667 1.00 83.56 657 ASP A CA 1
ATOM 4967 C C . ASP A 1 657 ? 0.396 -18.452 26.684 1.00 83.56 657 ASP A C 1
ATOM 4969 O O . ASP A 1 657 ? -0.737 -18.880 26.909 1.00 83.56 657 ASP A O 1
ATOM 4973 N N . GLY A 1 658 ? 1.067 -18.814 25.583 1.00 84.56 658 GLY A N 1
ATOM 4974 C CA . GLY A 1 658 ? 0.568 -19.741 24.561 1.00 84.56 658 GLY A CA 1
ATOM 4975 C C . GLY A 1 658 ? -0.607 -19.230 23.715 1.00 84.56 658 GLY A C 1
ATOM 4976 O O . GLY A 1 658 ? -1.186 -19.997 22.945 1.00 84.56 658 GLY A O 1
ATOM 4977 N N . SER A 1 659 ? -0.983 -17.958 23.846 1.00 78.38 659 SER A N 1
ATOM 4978 C CA . SER A 1 659 ? -2.123 -17.349 23.148 1.00 78.38 659 SER A CA 1
ATOM 4979 C C . SER A 1 659 ? -1.872 -17.013 21.675 1.00 78.38 659 SER A C 1
ATOM 4981 O O . SER A 1 659 ? -2.822 -16.815 20.915 1.00 78.38 659 SER A O 1
ATOM 4983 N N . SER A 1 660 ? -0.607 -16.910 21.268 1.00 86.75 660 SER A N 1
ATOM 4984 C CA . SER A 1 660 ? -0.204 -16.467 19.940 1.00 86.75 660 SER A CA 1
ATOM 4985 C C . SER A 1 660 ? 1.041 -17.207 19.472 1.00 86.75 660 SER A C 1
ATOM 4987 O O . SER A 1 660 ? 1.941 -17.507 20.250 1.00 86.75 660 SER A O 1
ATOM 4989 N N . GLU A 1 661 ? 1.136 -17.408 18.162 1.00 94.62 661 GLU A N 1
ATOM 4990 C CA . GLU A 1 661 ? 2.350 -17.869 17.502 1.00 94.62 661 GLU A CA 1
ATOM 4991 C C . GLU A 1 661 ? 2.611 -17.069 16.225 1.00 94.62 661 GLU A C 1
ATOM 4993 O O . GLU A 1 661 ? 1.685 -16.544 15.603 1.00 94.62 661 GLU A O 1
ATOM 4998 N N . VAL A 1 662 ? 3.885 -16.945 15.872 1.00 97.56 662 VAL A N 1
ATOM 4999 C CA . VAL A 1 662 ? 4.368 -16.375 14.615 1.00 97.56 662 VAL A CA 1
ATOM 5000 C C . VAL A 1 662 ? 5.234 -17.422 13.939 1.00 97.56 662 VAL A C 1
ATOM 5002 O O . VAL A 1 662 ? 6.088 -18.031 14.582 1.00 97.56 662 VAL A O 1
ATOM 5005 N N . THR A 1 663 ? 5.023 -17.604 12.641 1.00 97.88 663 THR A N 1
ATOM 5006 C CA . THR A 1 663 ? 5.816 -18.501 11.801 1.00 97.88 663 THR A CA 1
ATOM 5007 C C . THR A 1 663 ? 6.658 -17.683 10.829 1.00 97.88 663 THR A C 1
ATOM 5009 O O . THR A 1 663 ? 6.127 -16.860 10.087 1.00 97.88 663 THR A O 1
ATOM 5012 N N . VAL A 1 664 ? 7.966 -17.916 10.814 1.00 98.38 664 VAL A N 1
ATOM 5013 C CA . VAL A 1 664 ? 8.883 -17.375 9.807 1.00 98.38 664 VAL A CA 1
ATOM 5014 C C . VAL A 1 664 ? 9.457 -18.543 9.028 1.00 98.38 664 VAL A C 1
ATOM 5016 O O . VAL A 1 664 ? 10.093 -19.421 9.606 1.00 98.38 664 VAL A O 1
ATOM 5019 N N . GLU A 1 665 ? 9.210 -18.575 7.728 1.00 98.00 665 GLU A N 1
ATOM 5020 C CA . GLU A 1 665 ? 9.703 -19.610 6.830 1.00 98.00 665 GLU A CA 1
ATOM 5021 C C . GLU A 1 665 ? 10.735 -18.996 5.885 1.00 98.00 665 GLU A C 1
ATOM 5023 O O . GLU A 1 665 ? 10.436 -18.074 5.127 1.00 98.00 665 GLU A O 1
ATOM 5028 N N . VAL A 1 666 ? 11.962 -19.501 5.956 1.00 98.62 666 VAL A N 1
ATOM 5029 C CA . VAL A 1 666 ? 13.012 -19.209 4.984 1.00 98.62 666 VAL A CA 1
ATOM 5030 C C . VAL A 1 666 ? 12.835 -20.190 3.833 1.00 98.62 666 VAL A C 1
ATOM 5032 O O . VAL A 1 666 ? 12.847 -21.404 4.048 1.00 98.62 666 VAL A O 1
ATOM 5035 N N . ILE A 1 667 ? 12.629 -19.663 2.632 1.00 97.69 667 ILE A N 1
ATOM 5036 C CA . ILE A 1 667 ? 12.282 -20.408 1.421 1.00 97.69 667 ILE A CA 1
ATOM 5037 C C . ILE A 1 667 ? 13.438 -20.368 0.421 1.00 97.69 667 ILE A C 1
ATOM 5039 O O . ILE A 1 667 ? 14.257 -19.450 0.453 1.00 97.69 667 ILE A O 1
ATOM 5043 N N . SER A 1 668 ? 13.489 -21.343 -0.490 1.00 96.88 668 SER A N 1
ATOM 5044 C CA . SER A 1 668 ? 14.432 -21.297 -1.612 1.00 96.88 668 SER A CA 1
ATOM 5045 C C . SER A 1 668 ? 14.248 -20.004 -2.407 1.00 96.88 668 SER A C 1
ATOM 5047 O O . SER A 1 668 ? 13.119 -19.632 -2.742 1.00 96.88 668 SER A O 1
ATOM 5049 N N . ALA A 1 669 ? 15.357 -19.334 -2.724 1.00 95.69 669 ALA A N 1
ATOM 5050 C CA . ALA A 1 669 ? 15.336 -18.111 -3.519 1.00 95.69 669 ALA A CA 1
ATOM 5051 C C . ALA A 1 669 ? 14.846 -18.368 -4.959 1.00 95.69 669 ALA A C 1
ATOM 5053 O O . ALA A 1 669 ? 14.139 -17.544 -5.540 1.00 95.69 669 ALA A O 1
ATOM 5054 N N . THR A 1 670 ? 15.198 -19.516 -5.543 1.00 97.19 670 THR A N 1
ATOM 5055 C CA . THR A 1 670 ? 15.045 -19.774 -6.985 1.00 97.19 670 THR A CA 1
ATOM 5056 C C . THR A 1 670 ? 13.856 -20.666 -7.336 1.00 97.19 670 THR A C 1
ATOM 5058 O O . THR A 1 670 ? 13.273 -20.497 -8.405 1.00 97.19 670 THR A O 1
ATOM 5061 N N . GLU A 1 671 ? 13.457 -21.581 -6.447 1.00 95.62 671 GLU A N 1
ATOM 5062 C CA . GLU A 1 671 ? 12.537 -22.691 -6.754 1.00 95.62 671 GLU A CA 1
ATOM 5063 C C . GLU A 1 671 ? 11.222 -22.243 -7.409 1.00 95.62 671 GLU A C 1
ATOM 5065 O O . GLU A 1 671 ? 10.848 -22.758 -8.465 1.00 95.62 671 GLU A O 1
ATOM 5070 N N . ALA A 1 672 ? 10.525 -21.271 -6.809 1.00 94.69 672 ALA A N 1
ATOM 5071 C CA . ALA A 1 672 ? 9.219 -20.820 -7.294 1.00 94.69 672 ALA A CA 1
ATOM 5072 C C . ALA A 1 672 ? 9.313 -20.163 -8.680 1.00 94.69 672 ALA A C 1
ATOM 5074 O O . ALA A 1 672 ? 8.477 -20.408 -9.549 1.00 94.69 672 ALA A O 1
ATOM 5075 N N . HIS A 1 673 ? 10.350 -19.352 -8.900 1.00 97.56 673 HIS A N 1
ATOM 5076 C CA . HIS A 1 673 ? 10.544 -18.636 -10.158 1.00 97.56 673 HIS A CA 1
ATOM 5077 C C . HIS A 1 673 ? 11.011 -19.564 -11.277 1.00 97.56 673 HIS A C 1
ATOM 5079 O O . HIS A 1 673 ? 10.421 -19.550 -12.351 1.00 97.56 673 HIS A O 1
ATOM 5085 N N . VAL A 1 674 ? 11.991 -20.436 -11.021 1.00 98.00 674 VAL A N 1
ATOM 5086 C CA . VAL A 1 674 ? 12.458 -21.428 -12.007 1.00 98.00 674 VAL A CA 1
ATOM 5087 C C . VAL A 1 674 ? 11.328 -22.381 -12.396 1.00 98.00 674 VAL A C 1
ATOM 5089 O O . VAL A 1 674 ? 11.140 -22.661 -13.579 1.00 98.00 674 VAL A O 1
ATOM 5092 N N . SER A 1 675 ? 10.515 -22.813 -11.426 1.00 97.38 675 SER A N 1
ATOM 5093 C CA . SER A 1 675 ? 9.324 -23.622 -11.706 1.00 97.38 675 SER A CA 1
ATOM 5094 C C . SER A 1 675 ? 8.349 -22.889 -12.625 1.00 97.38 675 SER A C 1
ATOM 5096 O O . SER A 1 675 ? 7.872 -23.482 -13.588 1.00 97.38 675 SER A O 1
ATOM 5098 N N . LEU A 1 676 ? 8.097 -21.597 -12.381 1.00 97.81 676 LEU A N 1
ATOM 5099 C CA . LEU A 1 676 ? 7.259 -20.774 -13.254 1.00 97.81 676 LEU A CA 1
ATOM 5100 C C . LEU A 1 676 ? 7.859 -20.663 -14.667 1.00 97.81 676 LEU A C 1
ATOM 5102 O O . LEU A 1 676 ? 7.146 -20.899 -15.641 1.00 97.81 676 LEU A O 1
ATOM 5106 N N . LEU A 1 677 ? 9.160 -20.386 -14.806 1.00 98.56 677 LEU A N 1
ATOM 5107 C CA . LEU A 1 677 ? 9.840 -20.282 -16.108 1.00 98.56 677 LEU A CA 1
ATOM 5108 C C . LEU A 1 677 ? 9.718 -21.569 -16.941 1.00 98.56 677 LEU A C 1
ATOM 5110 O O . LEU A 1 677 ? 9.477 -21.494 -18.146 1.00 98.56 677 LEU A O 1
ATOM 5114 N N . LYS A 1 678 ? 9.784 -22.744 -16.306 1.00 97.94 678 LYS A N 1
ATOM 5115 C CA . LYS A 1 678 ? 9.592 -24.052 -16.963 1.00 97.94 678 LYS A CA 1
ATOM 5116 C C . LYS A 1 678 ? 8.167 -24.281 -17.473 1.00 97.94 678 LYS A C 1
ATOM 5118 O O . LYS A 1 678 ? 7.960 -25.122 -18.339 1.00 97.94 678 LYS A O 1
ATOM 5123 N N . THR A 1 679 ? 7.177 -23.547 -16.961 1.00 97.50 679 THR A N 1
ATOM 5124 C CA . THR A 1 679 ? 5.812 -23.568 -17.522 1.00 97.50 679 THR A CA 1
ATOM 5125 C C . THR A 1 679 ? 5.647 -22.638 -18.725 1.00 97.50 679 THR A C 1
ATOM 5127 O O . THR A 1 679 ? 4.672 -22.757 -19.466 1.00 97.50 679 THR A O 1
ATOM 5130 N N . ILE A 1 680 ? 6.583 -21.702 -18.910 1.00 98.44 680 ILE A N 1
ATOM 5131 C CA . ILE A 1 680 ? 6.512 -20.654 -19.932 1.00 98.44 680 ILE A CA 1
ATOM 5132 C C . ILE A 1 680 ? 7.281 -21.059 -21.191 1.00 98.44 680 ILE A C 1
ATOM 5134 O O . ILE A 1 680 ? 6.787 -20.865 -22.306 1.00 98.44 680 ILE A O 1
ATOM 5138 N N . PHE A 1 681 ? 8.487 -21.595 -21.000 1.00 98.75 681 PHE A N 1
ATOM 5139 C CA . PHE A 1 681 ? 9.451 -21.893 -22.054 1.00 98.75 681 PHE A CA 1
ATOM 5140 C C . PHE A 1 681 ? 9.628 -23.393 -22.273 1.00 98.75 681 PHE A C 1
ATOM 5142 O O . PHE A 1 681 ? 9.435 -24.192 -21.359 1.00 98.75 681 PHE A O 1
ATOM 5149 N N . ASP A 1 682 ? 10.053 -23.756 -23.481 1.00 98.44 682 ASP A N 1
ATOM 5150 C CA . ASP A 1 682 ? 10.479 -25.115 -23.798 1.00 98.44 682 ASP A CA 1
ATOM 5151 C C . ASP A 1 682 ? 11.976 -25.255 -23.493 1.00 98.44 682 ASP A C 1
ATOM 5153 O O . ASP A 1 682 ? 12.835 -24.773 -24.234 1.00 98.44 682 ASP A O 1
ATOM 5157 N N . PHE A 1 683 ? 12.292 -25.846 -22.342 1.00 98.62 683 PHE A N 1
ATOM 5158 C CA . PHE A 1 683 ? 13.680 -26.002 -21.908 1.00 98.62 683 PHE A CA 1
ATOM 5159 C C . PHE A 1 683 ? 14.433 -27.038 -22.750 1.00 98.62 683 PHE A C 1
ATOM 5161 O O . PHE A 1 683 ? 15.653 -26.927 -22.855 1.00 98.62 683 PHE A O 1
ATOM 5168 N N . ASP A 1 684 ? 13.742 -27.994 -23.377 1.00 98.38 684 ASP A N 1
ATOM 5169 C CA . ASP A 1 684 ? 14.383 -29.002 -24.222 1.00 98.38 684 ASP A CA 1
ATOM 5170 C C . ASP A 1 684 ? 14.856 -28.371 -25.540 1.00 98.38 684 ASP A C 1
ATOM 5172 O O . ASP A 1 684 ? 16.004 -28.578 -25.941 1.00 98.38 684 ASP A O 1
ATOM 5176 N N . ASP A 1 685 ? 14.031 -27.524 -26.163 1.00 98.38 685 ASP A N 1
ATOM 5177 C CA . ASP A 1 685 ? 14.415 -26.777 -27.371 1.00 98.38 685 ASP A CA 1
ATOM 5178 C C . ASP A 1 685 ? 15.562 -25.790 -27.092 1.00 98.38 685 ASP A C 1
ATOM 5180 O O . ASP A 1 685 ? 16.528 -25.705 -27.858 1.00 98.38 685 ASP A O 1
ATOM 5184 N N . ILE A 1 686 ? 15.498 -25.062 -25.968 1.00 98.69 686 ILE A N 1
ATOM 5185 C CA . ILE A 1 686 ? 16.582 -24.159 -25.552 1.00 98.69 686 ILE A CA 1
ATOM 5186 C C . ILE A 1 686 ? 17.865 -24.957 -25.310 1.00 98.69 686 ILE A C 1
ATOM 5188 O O . ILE A 1 686 ? 18.930 -24.566 -25.783 1.00 98.69 686 ILE A O 1
ATOM 5192 N N . LYS A 1 687 ? 17.783 -26.091 -24.609 1.00 98.44 687 LYS A N 1
ATOM 5193 C CA . LYS A 1 687 ? 18.937 -26.962 -24.376 1.00 98.44 687 LYS A CA 1
ATOM 5194 C C . LYS A 1 687 ? 19.537 -27.454 -25.694 1.00 98.44 687 LYS A C 1
ATOM 5196 O O . LYS A 1 687 ? 20.749 -27.388 -25.857 1.00 98.44 687 LYS A O 1
ATOM 5201 N N . ALA A 1 688 ? 18.710 -27.869 -26.654 1.00 98.12 688 ALA A N 1
ATOM 5202 C CA . ALA A 1 688 ? 19.175 -28.320 -27.964 1.00 98.12 688 ALA A CA 1
ATOM 5203 C C . ALA A 1 688 ? 19.941 -27.230 -28.737 1.00 98.12 688 ALA A C 1
ATOM 5205 O O . ALA A 1 688 ? 20.927 -27.541 -29.404 1.00 98.12 688 ALA A O 1
ATOM 5206 N N . LEU A 1 689 ? 19.533 -25.958 -28.626 1.00 98.50 689 LEU A N 1
ATOM 5207 C CA . LEU A 1 689 ? 20.299 -24.823 -29.157 1.00 98.50 689 LEU A CA 1
ATOM 5208 C C . LEU A 1 689 ? 21.654 -24.682 -28.452 1.00 98.50 689 LEU A C 1
ATOM 5210 O O . LEU A 1 689 ? 22.677 -24.520 -29.117 1.00 98.50 689 LEU A O 1
ATOM 5214 N N . LEU A 1 690 ? 21.649 -24.709 -27.117 1.00 97.88 690 LEU A N 1
ATOM 5215 C CA . LEU A 1 690 ? 22.844 -24.490 -26.302 1.00 97.88 690 LEU A CA 1
ATOM 5216 C C . LEU A 1 690 ? 23.872 -25.626 -26.421 1.00 97.88 690 LEU A C 1
ATOM 5218 O O . LEU A 1 690 ? 25.064 -25.379 -26.270 1.00 97.88 690 LEU A O 1
ATOM 5222 N N . ASP A 1 691 ? 23.426 -26.845 -26.728 1.00 96.81 691 ASP A N 1
ATOM 5223 C CA . ASP A 1 691 ? 24.280 -28.024 -26.920 1.00 96.81 691 ASP A CA 1
ATOM 5224 C C . ASP A 1 691 ? 24.933 -28.079 -28.321 1.00 96.81 691 ASP A C 1
ATOM 5226 O O . ASP A 1 691 ? 25.694 -29.004 -28.616 1.00 96.81 691 ASP A O 1
ATOM 5230 N N . ARG A 1 692 ? 24.674 -27.105 -29.207 1.00 96.25 692 ARG A N 1
ATOM 5231 C CA . ARG A 1 692 ? 25.356 -27.014 -30.507 1.00 96.25 692 ARG A CA 1
ATOM 5232 C C . ARG A 1 692 ? 26.826 -26.612 -30.345 1.00 96.25 692 ARG A C 1
ATOM 5234 O O . ARG A 1 692 ? 27.140 -25.607 -29.717 1.00 96.25 692 ARG A O 1
ATOM 5241 N N . ASP A 1 693 ? 27.727 -27.288 -31.059 1.00 94.31 693 ASP A N 1
ATOM 5242 C CA . ASP A 1 693 ? 29.174 -26.989 -31.048 1.00 94.31 693 ASP A CA 1
ATOM 5243 C C . ASP A 1 693 ? 29.533 -25.563 -31.546 1.00 94.31 693 ASP A C 1
ATOM 5245 O O . ASP A 1 693 ? 30.597 -25.004 -31.229 1.00 94.31 693 ASP A O 1
ATOM 5249 N N . ASP A 1 694 ? 28.661 -24.967 -32.364 1.00 95.44 694 ASP A N 1
ATOM 5250 C CA . ASP A 1 694 ? 28.803 -23.621 -32.922 1.00 95.44 694 ASP A CA 1
ATOM 5251 C C . ASP A 1 694 ? 28.049 -22.534 -32.133 1.00 95.44 694 ASP A C 1
ATOM 5253 O O . ASP A 1 694 ? 28.116 -21.361 -32.510 1.00 95.44 694 ASP A O 1
ATOM 5257 N N . PHE A 1 695 ? 27.415 -22.880 -31.008 1.00 97.88 695 PHE A N 1
ATOM 5258 C CA . PHE A 1 695 ? 26.745 -21.932 -30.122 1.00 97.88 695 PHE A CA 1
ATOM 5259 C C . PHE A 1 695 ? 27.447 -21.850 -28.764 1.00 97.88 695 PHE A C 1
ATOM 5261 O O . PHE A 1 695 ? 27.753 -22.854 -28.133 1.00 97.88 695 PHE A O 1
ATOM 5268 N N . THR A 1 696 ? 27.714 -20.636 -28.290 1.00 97.50 696 THR A N 1
ATOM 5269 C CA . THR A 1 696 ? 28.179 -20.409 -26.916 1.00 97.50 696 THR A CA 1
ATOM 5270 C C . THR A 1 696 ? 27.522 -19.166 -26.338 1.00 97.50 696 THR A C 1
ATOM 5272 O O . THR A 1 696 ? 27.222 -18.217 -27.069 1.00 97.50 696 THR A O 1
ATOM 5275 N N . MET A 1 697 ? 27.325 -19.157 -25.017 1.00 97.75 697 MET A N 1
ATOM 5276 C CA . MET A 1 697 ? 26.736 -18.019 -24.319 1.00 97.75 697 MET A CA 1
ATOM 5277 C C . MET A 1 697 ? 27.487 -17.608 -23.055 1.00 97.75 697 MET A C 1
ATOM 5279 O O . MET A 1 697 ? 28.126 -18.434 -22.400 1.00 97.75 697 MET A O 1
ATOM 5283 N N . VAL A 1 698 ? 27.355 -16.329 -22.703 1.00 98.50 698 VAL A N 1
ATOM 5284 C CA . VAL A 1 698 ? 27.815 -15.756 -21.432 1.00 98.50 698 VAL A CA 1
ATOM 5285 C C . VAL A 1 698 ? 26.703 -14.888 -20.846 1.00 98.50 698 VAL A C 1
ATOM 5287 O O . VAL A 1 698 ? 26.155 -14.031 -21.537 1.00 98.50 698 VAL A O 1
ATOM 5290 N N . TYR A 1 699 ? 26.376 -15.101 -19.575 1.00 98.75 699 TYR A N 1
ATOM 5291 C CA . TYR A 1 699 ? 25.407 -14.307 -18.829 1.00 98.75 699 TYR A CA 1
ATOM 5292 C C . TYR A 1 699 ? 26.066 -13.686 -17.595 1.00 98.75 699 TYR A C 1
ATOM 5294 O O . TYR A 1 699 ? 26.465 -14.401 -16.675 1.00 98.75 699 TYR A O 1
ATOM 5302 N N . ASP A 1 700 ? 26.196 -12.361 -17.594 1.00 98.69 700 ASP A N 1
ATOM 5303 C CA . ASP A 1 700 ? 26.787 -11.576 -16.512 1.00 98.69 700 ASP A CA 1
ATOM 5304 C C . ASP A 1 700 ? 25.707 -11.091 -15.543 1.00 98.69 700 ASP A C 1
ATOM 5306 O O . ASP A 1 700 ? 24.866 -10.256 -15.873 1.00 98.69 700 ASP A O 1
ATOM 5310 N N . THR A 1 701 ? 25.720 -11.604 -14.317 1.00 97.81 701 THR A N 1
ATOM 5311 C CA . THR A 1 701 ? 24.752 -11.180 -13.297 1.00 97.81 701 THR A CA 1
ATOM 5312 C C . THR A 1 701 ? 25.237 -9.982 -12.485 1.00 97.81 701 THR A C 1
ATOM 5314 O O . THR A 1 701 ? 24.584 -9.624 -11.510 1.00 97.81 701 THR A O 1
ATOM 5317 N N . MET A 1 702 ? 26.396 -9.404 -12.827 1.00 97.88 702 MET A N 1
ATOM 5318 C CA . MET A 1 702 ? 26.972 -8.199 -12.221 1.00 97.88 702 MET A CA 1
ATOM 5319 C C . MET A 1 702 ? 27.046 -8.247 -10.684 1.00 97.88 702 MET A C 1
ATOM 5321 O O . MET A 1 702 ? 26.824 -7.244 -10.011 1.00 97.88 702 MET A O 1
ATOM 5325 N N . PHE A 1 703 ? 27.327 -9.430 -10.116 1.00 98.31 703 PHE A N 1
ATOM 5326 C CA . PHE A 1 703 ? 27.312 -9.705 -8.669 1.00 98.31 703 PHE A CA 1
ATOM 5327 C C . PHE A 1 703 ? 25.975 -9.403 -7.964 1.00 98.31 703 PHE A C 1
ATOM 5329 O O . PHE A 1 703 ? 25.947 -9.289 -6.739 1.00 98.31 703 PHE A O 1
ATOM 5336 N N . GLY A 1 704 ? 24.878 -9.276 -8.712 1.00 97.56 704 GLY A N 1
ATOM 5337 C CA . GLY A 1 704 ? 23.524 -9.081 -8.205 1.00 97.56 704 GLY A CA 1
ATOM 5338 C C . GLY A 1 704 ? 22.778 -10.387 -7.929 1.00 97.56 704 GLY A C 1
ATOM 5339 O O . GLY A 1 704 ? 23.320 -11.495 -7.998 1.00 97.56 704 GLY A O 1
ATOM 5340 N N . VAL A 1 705 ? 21.484 -10.250 -7.642 1.00 98.38 705 VAL A N 1
ATOM 5341 C CA . VAL A 1 705 ? 20.619 -11.331 -7.150 1.00 98.38 705 VAL A CA 1
ATOM 5342 C C . VAL A 1 705 ? 20.401 -12.459 -8.150 1.00 98.38 705 VAL A C 1
ATOM 5344 O O . VAL A 1 705 ? 20.099 -13.570 -7.737 1.00 98.38 705 VAL A O 1
ATOM 5347 N N . ASN A 1 706 ? 20.574 -12.214 -9.453 1.00 98.12 706 ASN A N 1
ATOM 5348 C CA . ASN A 1 706 ? 20.391 -13.236 -10.484 1.00 98.12 706 ASN A CA 1
ATOM 5349 C C . ASN A 1 706 ? 21.507 -14.294 -10.501 1.00 98.12 706 ASN A C 1
ATOM 5351 O O . ASN A 1 706 ? 21.388 -15.264 -11.242 1.00 98.12 706 ASN A O 1
ATOM 5355 N N . GLY A 1 707 ? 22.559 -14.167 -9.684 1.00 98.12 707 GLY A N 1
ATOM 5356 C CA . GLY A 1 707 ? 23.641 -15.154 -9.582 1.00 98.12 707 GLY A CA 1
ATOM 5357 C C . GLY A 1 707 ? 23.169 -16.590 -9.281 1.00 98.12 707 GLY A C 1
ATOM 5358 O O . GLY A 1 707 ? 23.452 -17.500 -10.057 1.00 98.12 707 GLY A O 1
ATOM 5359 N N . PRO A 1 708 ? 22.401 -16.832 -8.202 1.00 98.31 708 PRO A N 1
ATOM 5360 C CA . PRO A 1 708 ? 21.786 -18.136 -7.947 1.00 98.31 708 PRO A C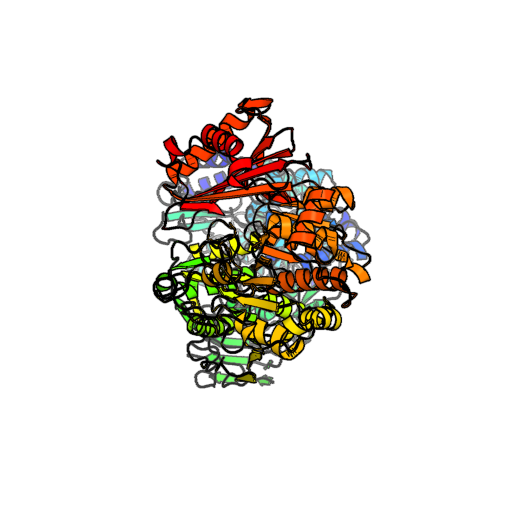A 1
ATOM 5361 C C . PRO A 1 708 ? 20.802 -18.585 -9.038 1.00 98.31 708 PRO A C 1
ATOM 5363 O O . PRO A 1 708 ? 20.746 -19.769 -9.360 1.00 98.31 708 PRO A O 1
ATOM 5366 N N . TYR A 1 709 ? 20.052 -17.655 -9.638 1.00 98.62 709 TYR A N 1
ATOM 5367 C CA . TYR A 1 709 ? 19.074 -17.965 -10.689 1.00 98.62 709 TYR A CA 1
ATOM 5368 C C . TYR A 1 709 ? 19.752 -18.390 -11.993 1.00 98.62 709 TYR A C 1
ATOM 5370 O O . TYR A 1 709 ? 19.273 -19.308 -12.652 1.00 98.62 709 TYR A O 1
ATOM 5378 N N . SER A 1 710 ? 20.883 -17.776 -12.354 1.00 98.31 710 SER A N 1
ATOM 5379 C CA . SER A 1 710 ? 21.650 -18.158 -13.541 1.00 98.31 710 SER A CA 1
ATOM 5380 C C . SER A 1 710 ? 22.203 -19.570 -13.417 1.00 98.31 710 SER A C 1
ATOM 5382 O O . SER A 1 710 ? 22.087 -20.344 -14.362 1.00 98.31 710 SER A O 1
ATOM 5384 N N . LYS A 1 711 ? 22.715 -19.943 -12.239 1.00 98.50 711 LYS A N 1
ATOM 5385 C CA . LYS A 1 711 ? 23.154 -21.317 -11.962 1.00 98.50 711 LYS A CA 1
ATOM 5386 C C . LYS A 1 711 ? 21.986 -22.300 -12.029 1.00 98.50 711 LYS A C 1
ATOM 5388 O O . LYS A 1 711 ? 22.066 -23.268 -12.777 1.00 98.50 711 LYS A O 1
ATOM 5393 N N . ALA A 1 712 ? 20.879 -21.998 -11.351 1.00 98.50 712 ALA A N 1
ATOM 5394 C CA . ALA A 1 712 ? 19.702 -22.864 -11.354 1.00 98.50 712 ALA A CA 1
ATOM 5395 C C . ALA A 1 712 ? 19.133 -23.087 -12.769 1.00 98.50 712 ALA A C 1
ATOM 5397 O O . ALA A 1 712 ? 18.776 -24.202 -13.129 1.00 98.50 712 ALA A O 1
ATOM 5398 N N . VAL A 1 713 ? 19.070 -22.044 -13.601 1.00 98.69 713 VAL A N 1
ATOM 5399 C CA . VAL A 1 713 ? 18.526 -22.151 -14.963 1.00 98.69 713 VAL A CA 1
ATOM 5400 C C . VAL A 1 713 ? 19.544 -22.745 -15.935 1.00 98.69 713 VAL A C 1
ATOM 5402 O O . VAL A 1 713 ? 19.260 -23.741 -16.593 1.00 98.69 713 VAL A O 1
ATOM 5405 N N . PHE A 1 714 ? 20.728 -22.145 -16.067 1.00 98.69 714 PHE A N 1
ATOM 5406 C CA . PHE A 1 714 ? 21.658 -22.517 -17.134 1.00 98.69 714 PHE A CA 1
ATOM 5407 C C . PHE A 1 714 ? 22.485 -23.753 -16.788 1.00 98.69 714 PHE A C 1
ATOM 5409 O O . PHE A 1 714 ? 22.707 -24.582 -17.666 1.00 98.69 714 PHE A O 1
ATOM 5416 N N . VAL A 1 715 ? 22.914 -23.907 -15.534 1.00 98.56 715 VAL A N 1
ATOM 5417 C CA . VAL A 1 715 ? 23.756 -25.038 -15.116 1.00 98.56 715 VAL A CA 1
ATOM 5418 C C . VAL A 1 715 ? 22.892 -26.232 -14.727 1.00 98.56 715 VAL A C 1
ATOM 5420 O O . VAL A 1 715 ? 23.016 -27.290 -15.340 1.00 98.56 715 VAL A O 1
ATOM 5423 N N . ASP A 1 716 ? 21.988 -26.065 -13.762 1.00 98.44 716 ASP A N 1
ATOM 5424 C CA . ASP A 1 716 ? 21.262 -27.200 -13.181 1.00 98.44 716 ASP A CA 1
ATOM 5425 C C . ASP A 1 716 ? 20.176 -27.745 -14.125 1.00 98.44 716 ASP A C 1
ATOM 5427 O O . ASP A 1 716 ? 20.081 -28.957 -14.320 1.00 98.44 716 ASP A O 1
ATOM 5431 N N . GLU A 1 717 ? 19.376 -26.868 -14.741 1.00 98.44 717 GLU A N 1
ATOM 5432 C CA . GLU A 1 717 ? 18.278 -27.275 -15.631 1.00 98.44 717 GLU A CA 1
ATOM 5433 C C . GLU A 1 717 ? 18.738 -27.468 -17.090 1.00 98.44 717 GLU A C 1
ATOM 5435 O O . GLU A 1 717 ? 18.413 -28.476 -17.720 1.00 98.44 717 GLU A O 1
ATOM 5440 N N . LEU A 1 718 ? 19.531 -26.540 -17.643 1.00 98.38 718 LEU A N 1
ATOM 5441 C CA . LEU A 1 718 ? 19.959 -26.588 -19.053 1.00 98.38 718 LEU A CA 1
ATOM 5442 C C . LEU A 1 718 ? 21.314 -27.286 -19.274 1.00 98.38 718 LEU A C 1
ATOM 5444 O O . LEU A 1 718 ? 21.657 -27.607 -20.413 1.00 98.38 718 LEU A O 1
ATOM 5448 N N . GLY A 1 719 ? 22.060 -27.627 -18.218 1.00 97.88 719 GLY A N 1
ATOM 5449 C CA . GLY A 1 719 ? 23.290 -28.426 -18.301 1.00 97.88 719 GLY A CA 1
ATOM 5450 C C . GLY A 1 719 ? 24.509 -27.705 -18.886 1.00 97.88 719 GLY A C 1
ATOM 5451 O O . GLY A 1 719 ? 25.432 -28.368 -19.356 1.00 97.88 719 GLY A O 1
ATOM 5452 N N . GLN A 1 720 ? 24.516 -26.373 -18.889 1.00 98.12 720 GLN A N 1
ATOM 5453 C CA . GLN A 1 720 ? 25.641 -25.560 -19.352 1.00 98.12 720 GLN A CA 1
ATOM 5454 C C . GLN A 1 720 ? 26.775 -25.520 -18.316 1.00 98.12 720 GLN A C 1
ATOM 5456 O O . GLN A 1 720 ? 26.534 -25.691 -17.119 1.00 98.12 720 GLN A O 1
ATOM 5461 N N . PRO A 1 721 ? 28.032 -25.282 -18.731 1.00 97.56 721 PRO A N 1
ATOM 5462 C CA . PRO A 1 721 ? 29.139 -25.144 -17.791 1.00 97.56 721 PRO A CA 1
ATOM 5463 C C . PRO A 1 721 ? 28.987 -23.901 -16.904 1.00 97.56 721 PRO A C 1
ATOM 5465 O O . PRO A 1 721 ? 28.503 -22.863 -17.347 1.00 97.56 721 PRO A O 1
ATOM 5468 N N . GLU A 1 722 ? 29.515 -23.948 -15.675 1.00 97.31 722 GLU A N 1
ATOM 5469 C CA . GLU A 1 722 ? 29.488 -22.794 -14.755 1.00 97.31 722 GLU A CA 1
ATOM 5470 C C . GLU A 1 722 ? 30.111 -21.520 -15.353 1.00 97.31 722 GLU A C 1
ATOM 5472 O O . GLU A 1 722 ? 29.714 -20.414 -14.990 1.00 97.31 722 GLU A O 1
ATOM 5477 N N . SER A 1 723 ? 31.043 -21.656 -16.306 1.00 96.19 723 SER A N 1
ATOM 5478 C CA . SER A 1 723 ? 31.650 -20.531 -17.031 1.00 96.19 723 SER A CA 1
ATOM 5479 C C . SER A 1 723 ? 30.650 -19.692 -17.830 1.00 96.19 723 SER A C 1
ATOM 5481 O O . SER A 1 723 ? 30.971 -18.566 -18.197 1.00 96.19 723 SER A O 1
ATOM 5483 N N . THR A 1 724 ? 29.452 -20.214 -18.100 1.00 97.75 724 THR A N 1
ATOM 5484 C CA . THR A 1 724 ? 28.343 -19.449 -18.678 1.00 97.75 724 THR A CA 1
ATOM 5485 C C . THR A 1 724 ? 27.834 -18.367 -17.719 1.00 97.75 724 THR A C 1
ATOM 5487 O O . THR A 1 724 ? 27.341 -17.340 -18.175 1.00 97.75 724 THR A O 1
ATOM 5490 N N . CYS A 1 725 ? 27.968 -18.563 -16.404 1.00 98.38 725 CYS A N 1
ATOM 5491 C CA . CYS A 1 725 ? 27.428 -17.683 -15.367 1.00 98.38 725 CYS A CA 1
ATOM 5492 C C . CYS A 1 725 ? 28.515 -16.755 -14.798 1.00 98.38 725 CYS A C 1
ATOM 5494 O O . CYS A 1 725 ? 29.136 -17.041 -13.767 1.00 98.38 725 CYS A O 1
ATOM 5496 N N . MET A 1 726 ? 28.725 -15.618 -15.454 1.00 98.25 726 MET A N 1
ATOM 5497 C CA . MET A 1 726 ? 29.701 -14.599 -15.073 1.00 98.25 726 MET A CA 1
ATOM 5498 C C . MET A 1 726 ? 29.213 -13.766 -13.876 1.00 98.25 726 MET A C 1
ATOM 5500 O O . MET A 1 726 ? 28.031 -13.447 -13.763 1.00 98.25 726 MET A O 1
ATOM 5504 N N . ASN A 1 727 ? 30.132 -13.446 -12.954 1.00 98.19 727 ASN A N 1
ATOM 5505 C CA . ASN A 1 727 ? 29.865 -12.675 -11.730 1.00 98.19 727 ASN A CA 1
ATOM 5506 C C . ASN A 1 727 ? 28.667 -13.193 -10.900 1.00 98.19 727 ASN A C 1
ATOM 5508 O O . ASN A 1 727 ? 27.967 -12.422 -10.249 1.00 98.19 727 ASN A O 1
ATOM 5512 N N . SER A 1 728 ? 28.456 -14.514 -10.891 1.00 97.50 728 SER A N 1
ATOM 5513 C CA . SER A 1 728 ? 27.257 -15.199 -10.370 1.00 97.50 728 SER A CA 1
ATOM 5514 C C . SER A 1 728 ? 27.207 -15.438 -8.856 1.00 97.50 728 SER A C 1
ATOM 5516 O O . SER A 1 728 ? 26.366 -16.193 -8.366 1.00 97.50 728 SER A O 1
ATOM 5518 N N . THR A 1 729 ? 28.091 -14.799 -8.093 1.00 97.88 729 THR A N 1
ATOM 5519 C CA . THR A 1 729 ? 28.072 -14.839 -6.625 1.00 97.88 729 THR A CA 1
ATOM 5520 C C . THR A 1 729 ? 27.673 -13.460 -6.110 1.00 97.88 729 THR A C 1
ATOM 5522 O O . THR A 1 729 ? 28.476 -12.538 -6.272 1.00 97.88 729 THR A O 1
ATOM 5525 N N . PRO A 1 730 ? 26.483 -13.301 -5.499 1.00 98.06 730 PRO A N 1
ATOM 5526 C CA . PRO A 1 730 ? 26.027 -12.013 -4.994 1.00 98.06 730 PRO A CA 1
ATOM 5527 C C . PRO A 1 730 ? 27.021 -11.367 -4.024 1.00 98.06 730 PRO A C 1
ATOM 5529 O O . PRO A 1 730 ? 27.628 -12.060 -3.201 1.00 98.06 730 PRO A O 1
ATOM 5532 N N . LYS A 1 731 ? 27.190 -10.046 -4.120 1.00 98.00 731 LYS A N 1
ATOM 5533 C CA . LYS A 1 731 ? 28.021 -9.245 -3.209 1.00 98.00 731 LYS A CA 1
ATOM 5534 C C . LYS A 1 731 ? 27.265 -8.009 -2.751 1.00 98.00 731 LYS A C 1
ATOM 5536 O O . LYS A 1 731 ? 26.538 -7.400 -3.529 1.00 98.00 731 LYS A O 1
ATOM 5541 N N . ASP A 1 732 ? 27.500 -7.606 -1.511 1.00 96.88 732 ASP A N 1
ATOM 5542 C CA . ASP A 1 732 ? 26.804 -6.491 -0.871 1.00 96.88 732 ASP A CA 1
ATOM 5543 C C . ASP A 1 732 ? 27.151 -5.110 -1.470 1.00 96.88 732 ASP A C 1
ATOM 5545 O O . ASP A 1 732 ? 26.367 -4.161 -1.362 1.00 96.88 732 ASP A O 1
ATOM 5549 N N . ASP A 1 733 ? 28.295 -5.012 -2.146 1.00 97.25 733 ASP A N 1
ATOM 5550 C CA . ASP A 1 733 ? 28.770 -3.858 -2.913 1.00 97.25 733 ASP A CA 1
ATOM 5551 C C . ASP A 1 733 ? 28.796 -4.093 -4.436 1.00 97.25 733 ASP A C 1
ATOM 5553 O O . ASP A 1 733 ? 29.376 -3.298 -5.176 1.00 97.25 733 ASP A O 1
ATOM 5557 N N . PHE A 1 734 ? 28.228 -5.208 -4.910 1.00 97.50 734 PHE A N 1
ATOM 5558 C CA . PHE A 1 734 ? 28.302 -5.664 -6.304 1.00 97.50 734 PHE A CA 1
ATOM 5559 C C . PHE A 1 734 ? 29.737 -5.728 -6.871 1.00 97.50 734 PHE A C 1
ATOM 5561 O O . PHE A 1 734 ? 29.966 -5.521 -8.061 1.00 97.50 734 PHE A O 1
ATOM 5568 N N . GLY A 1 735 ? 30.742 -5.982 -6.026 1.00 95.50 735 GLY A N 1
ATOM 5569 C CA . GLY A 1 735 ? 32.150 -5.970 -6.429 1.00 95.50 735 GLY A CA 1
ATOM 5570 C C . GLY A 1 735 ? 32.707 -4.570 -6.711 1.00 95.50 735 GLY A C 1
ATOM 5571 O O . GLY A 1 735 ? 33.688 -4.452 -7.446 1.00 95.50 735 GLY A O 1
ATOM 5572 N N . GLY A 1 736 ? 32.081 -3.522 -6.168 1.00 93.38 736 GLY A N 1
ATOM 5573 C CA . GLY A 1 736 ? 32.404 -2.121 -6.440 1.00 93.38 736 GLY A CA 1
ATOM 5574 C C . GLY A 1 736 ? 31.920 -1.632 -7.810 1.00 93.38 736 GLY A C 1
ATOM 5575 O O . GLY A 1 736 ? 32.361 -0.579 -8.274 1.00 93.38 736 GLY A O 1
ATOM 5576 N N . LEU A 1 737 ? 31.053 -2.403 -8.475 1.00 89.00 737 LEU A N 1
ATOM 5577 C CA . LEU A 1 737 ? 30.491 -2.083 -9.785 1.00 89.00 737 LEU A CA 1
ATOM 5578 C C . LEU A 1 737 ? 29.108 -1.431 -9.660 1.00 89.00 737 LEU A C 1
ATOM 5580 O O . LEU A 1 737 ? 28.416 -1.538 -8.648 1.00 89.00 737 LEU A O 1
ATOM 5584 N N . HIS A 1 738 ? 28.687 -0.772 -10.736 1.00 91.56 738 HIS A N 1
ATOM 5585 C CA . HIS A 1 738 ? 27.303 -0.352 -10.914 1.00 91.56 738 HIS A CA 1
ATOM 5586 C C . HIS A 1 738 ? 26.567 -1.484 -11.638 1.00 91.56 738 HIS A C 1
ATOM 5588 O O . HIS A 1 738 ? 26.875 -1.755 -12.798 1.00 91.56 738 HIS A O 1
ATOM 5594 N N . ALA A 1 739 ? 25.647 -2.171 -10.956 1.00 94.38 739 ALA A N 1
ATOM 5595 C CA . ALA A 1 739 ? 24.896 -3.299 -11.508 1.00 94.38 739 ALA A CA 1
ATOM 5596 C C . ALA A 1 739 ? 23.783 -2.817 -12.460 1.00 94.38 739 ALA A C 1
ATOM 5598 O O . ALA A 1 739 ? 22.602 -3.037 -12.209 1.00 94.38 739 ALA A O 1
ATOM 5599 N N . ASP A 1 740 ? 24.166 -2.114 -13.527 1.00 93.94 740 ASP A N 1
ATOM 5600 C CA . ASP A 1 740 ? 23.287 -1.551 -14.553 1.00 93.94 740 ASP A CA 1
ATOM 5601 C C . ASP A 1 740 ? 23.667 -2.127 -15.932 1.00 93.94 740 ASP A C 1
ATOM 5603 O O . ASP A 1 740 ? 24.751 -1.825 -16.442 1.00 93.94 740 ASP A O 1
ATOM 5607 N N . PRO A 1 741 ? 22.825 -2.968 -16.555 1.00 95.38 741 PRO A N 1
ATOM 5608 C CA . PRO A 1 741 ? 23.188 -3.716 -17.751 1.00 95.38 741 PRO A CA 1
ATOM 5609 C C . PRO A 1 741 ? 23.125 -2.810 -18.987 1.00 95.38 741 PRO A C 1
ATOM 5611 O O . PRO A 1 741 ? 22.143 -2.787 -19.719 1.00 95.38 741 PRO A O 1
ATOM 5614 N N . ASN A 1 742 ? 24.185 -2.041 -19.222 1.00 93.31 742 ASN A N 1
ATOM 5615 C CA . ASN A 1 742 ? 24.347 -1.212 -20.413 1.00 93.31 742 ASN A CA 1
ATOM 5616 C C . ASN A 1 742 ? 25.794 -1.241 -20.927 1.00 93.31 742 ASN A C 1
ATOM 5618 O O . ASN A 1 742 ? 26.703 -1.730 -20.253 1.00 93.31 742 ASN A O 1
ATOM 5622 N N . LEU A 1 743 ? 26.020 -0.666 -22.113 1.00 92.81 743 LEU A N 1
ATOM 5623 C CA . LEU A 1 743 ? 27.322 -0.680 -22.791 1.00 92.81 743 LEU A CA 1
ATOM 5624 C C . LEU A 1 743 ? 28.461 -0.008 -21.998 1.00 92.81 743 LEU A C 1
ATOM 5626 O O . LEU A 1 743 ? 29.635 -0.232 -22.292 1.00 92.81 743 LEU A O 1
ATOM 5630 N N . THR A 1 744 ? 28.133 0.825 -21.005 1.00 89.25 744 THR A N 1
ATOM 5631 C CA . THR A 1 744 ? 29.113 1.523 -20.164 1.00 89.25 744 THR A CA 1
ATOM 5632 C C . THR A 1 744 ? 29.520 0.688 -18.953 1.00 89.25 744 THR A C 1
ATOM 5634 O O . THR A 1 744 ? 30.717 0.556 -18.690 1.00 89.25 744 THR A O 1
ATOM 5637 N N . TYR A 1 745 ? 28.555 0.146 -18.205 1.00 91.81 745 TYR A N 1
ATOM 5638 C CA . TYR A 1 745 ? 28.834 -0.527 -16.931 1.00 91.81 745 TYR A CA 1
ATOM 5639 C C . TYR A 1 745 ? 29.069 -2.033 -17.072 1.00 91.81 745 TYR A C 1
ATOM 5641 O O . TYR A 1 745 ? 29.932 -2.565 -16.377 1.00 91.81 745 TYR A O 1
ATOM 5649 N N . ALA A 1 746 ? 28.429 -2.708 -18.032 1.00 95.38 746 ALA A N 1
ATOM 5650 C CA . ALA A 1 746 ? 28.701 -4.113 -18.359 1.00 95.38 746 ALA A CA 1
ATOM 5651 C C . ALA A 1 746 ? 29.951 -4.262 -19.254 1.00 95.38 746 ALA A C 1
ATOM 5653 O O . ALA A 1 746 ? 29.980 -5.040 -20.207 1.00 95.38 746 ALA A O 1
ATOM 5654 N N . LYS A 1 747 ? 30.994 -3.472 -18.967 1.00 94.94 747 LYS A N 1
ATOM 5655 C CA . LYS A 1 747 ? 32.182 -3.293 -19.812 1.00 94.94 747 LYS A CA 1
ATOM 5656 C C . LYS A 1 747 ? 32.865 -4.615 -20.162 1.00 94.94 747 LYS A C 1
ATOM 5658 O O . LYS A 1 747 ? 33.233 -4.824 -21.312 1.00 94.94 747 LYS A O 1
ATOM 5663 N N . GLU A 1 748 ? 33.050 -5.486 -19.175 1.00 96.38 748 GLU A N 1
ATOM 5664 C CA . GLU A 1 748 ? 33.755 -6.754 -19.374 1.00 96.38 748 GLU A CA 1
ATOM 5665 C C . GLU A 1 748 ? 32.967 -7.683 -20.308 1.00 96.38 748 GLU A C 1
ATOM 5667 O O . GLU A 1 748 ? 33.537 -8.215 -21.260 1.00 96.38 748 GLU A O 1
ATOM 5672 N N . LEU A 1 749 ? 31.645 -7.790 -20.127 1.00 98.19 749 LEU A N 1
ATOM 5673 C CA . LEU A 1 749 ? 30.786 -8.522 -21.058 1.00 98.19 749 LEU A CA 1
ATOM 5674 C C . LEU A 1 749 ? 30.840 -7.921 -22.471 1.00 98.19 749 LEU A C 1
ATOM 5676 O O . LEU A 1 749 ? 30.963 -8.657 -23.446 1.00 98.19 749 LEU A O 1
ATOM 5680 N N . VAL A 1 750 ? 30.774 -6.595 -22.602 1.00 98.00 750 VAL A N 1
ATOM 5681 C CA . VAL A 1 750 ? 30.831 -5.894 -23.899 1.00 98.00 750 VAL A CA 1
ATOM 5682 C C . VAL A 1 750 ? 32.139 -6.205 -24.640 1.00 98.00 750 VAL A C 1
ATOM 5684 O O . VAL A 1 750 ? 32.111 -6.558 -25.821 1.00 98.00 750 VAL A O 1
ATOM 5687 N N . GLU A 1 751 ? 33.276 -6.178 -23.940 1.00 97.12 751 GLU A N 1
ATOM 5688 C CA . GLU A 1 751 ? 34.580 -6.561 -24.495 1.00 97.12 751 GLU A CA 1
ATOM 5689 C C . GLU A 1 751 ? 34.623 -8.058 -24.872 1.00 97.12 751 GLU A C 1
ATOM 5691 O O . GLU A 1 751 ? 35.095 -8.419 -25.959 1.00 97.12 751 GLU A O 1
ATOM 5696 N N . ILE A 1 752 ? 34.064 -8.945 -24.035 1.00 97.62 752 ILE A N 1
ATOM 5697 C CA . ILE A 1 752 ? 33.916 -10.380 -24.337 1.00 97.62 752 ILE A CA 1
ATOM 5698 C C . ILE A 1 752 ? 33.098 -10.583 -25.618 1.00 97.62 752 ILE A C 1
ATOM 5700 O O . ILE A 1 752 ? 33.493 -11.391 -26.462 1.00 97.62 752 ILE A O 1
ATOM 5704 N N . MET A 1 753 ? 32.036 -9.807 -25.819 1.00 98.44 753 MET A N 1
ATOM 5705 C CA . MET A 1 753 ? 31.196 -9.854 -27.019 1.00 98.44 753 MET A CA 1
ATOM 5706 C C . MET A 1 753 ? 31.810 -9.136 -28.230 1.00 98.44 753 MET A C 1
ATOM 5708 O O . MET A 1 753 ? 31.206 -9.119 -29.299 1.00 98.44 753 MET A O 1
ATOM 5712 N N . GLY A 1 754 ? 33.028 -8.596 -28.109 1.00 97.81 754 GLY A N 1
ATOM 5713 C CA . GLY A 1 754 ? 33.760 -7.991 -29.223 1.00 97.81 754 GLY A CA 1
ATOM 5714 C C . GLY A 1 754 ? 33.217 -6.622 -29.628 1.00 97.81 754 GLY A C 1
ATOM 5715 O O . GLY A 1 754 ? 33.243 -6.261 -30.806 1.00 97.81 754 GLY A O 1
ATOM 5716 N N . LEU A 1 755 ? 32.744 -5.855 -28.647 1.00 96.94 755 LEU A N 1
ATOM 5717 C CA . LEU A 1 755 ? 32.261 -4.492 -28.817 1.00 96.94 755 LEU A CA 1
ATOM 5718 C C . LEU A 1 755 ? 33.062 -3.508 -27.955 1.00 96.94 755 LEU A C 1
ATOM 5720 O O . LEU A 1 755 ? 33.704 -3.887 -26.975 1.00 96.94 755 LEU A O 1
ATOM 5724 N N . ASP A 1 756 ? 33.005 -2.226 -28.309 1.00 93.81 756 ASP A N 1
ATOM 5725 C CA . ASP A 1 756 ? 33.392 -1.127 -27.426 1.00 93.81 756 ASP A CA 1
ATOM 5726 C C . ASP A 1 756 ? 32.175 -0.537 -26.687 1.00 93.81 756 ASP A C 1
ATOM 5728 O O . ASP A 1 756 ? 31.019 -0.881 -26.942 1.00 93.81 756 ASP A O 1
ATOM 5732 N N . ARG A 1 757 ? 32.422 0.422 -25.786 1.00 89.81 757 ARG A N 1
ATOM 5733 C CA . ARG A 1 757 ? 31.366 1.112 -25.020 1.00 89.81 757 ARG A CA 1
ATOM 5734 C C . ARG A 1 757 ? 30.363 1.913 -25.867 1.00 89.81 757 ARG A C 1
ATOM 5736 O O . ARG A 1 757 ? 29.414 2.458 -25.317 1.00 89.81 757 ARG A O 1
ATOM 5743 N N . LYS A 1 758 ? 30.613 2.078 -27.171 1.00 86.62 758 LYS A N 1
ATOM 5744 C CA . LYS A 1 758 ? 29.709 2.733 -28.128 1.00 86.62 758 LYS A CA 1
ATOM 5745 C C . LYS A 1 758 ? 28.914 1.710 -28.948 1.00 86.62 758 LYS A C 1
ATOM 5747 O O . LYS A 1 758 ? 28.179 2.107 -29.847 1.00 86.62 758 LYS A O 1
ATOM 5752 N N . GLY A 1 759 ? 29.081 0.415 -28.671 1.00 88.44 759 GLY A N 1
ATOM 5753 C CA . GLY A 1 759 ? 28.445 -0.667 -29.415 1.00 88.44 759 GLY A CA 1
ATOM 5754 C C . GLY A 1 759 ? 29.087 -0.922 -30.780 1.00 88.44 759 GLY A C 1
ATOM 5755 O O . GLY A 1 759 ? 28.459 -1.542 -31.635 1.00 88.44 759 GLY A O 1
ATOM 5756 N N . MET A 1 760 ? 30.319 -0.451 -31.008 1.00 90.56 760 MET A N 1
ATOM 5757 C CA . MET A 1 760 ? 31.042 -0.657 -32.264 1.00 90.56 760 MET A CA 1
ATOM 5758 C C . MET A 1 760 ? 31.909 -1.914 -32.199 1.00 90.56 760 MET A C 1
ATOM 5760 O O . MET A 1 760 ? 32.518 -2.200 -31.170 1.00 90.56 760 MET A O 1
ATOM 5764 N N . LYS A 1 761 ? 31.996 -2.639 -33.321 1.00 94.69 761 LYS A N 1
ATOM 5765 C CA . LYS A 1 761 ? 32.838 -3.837 -33.463 1.00 94.69 761 LYS A CA 1
ATOM 5766 C C . LYS A 1 761 ? 34.310 -3.491 -33.200 1.00 94.69 761 LYS A C 1
ATOM 5768 O O . LYS A 1 761 ? 34.816 -2.516 -33.760 1.00 94.69 761 LYS A O 1
ATOM 5773 N N . ILE A 1 762 ? 34.994 -4.294 -32.385 1.00 95.50 762 ILE A N 1
ATOM 5774 C CA . ILE A 1 762 ? 36.449 -4.198 -32.167 1.00 95.50 762 ILE A CA 1
ATOM 5775 C C . ILE A 1 762 ? 37.176 -5.355 -32.855 1.00 95.50 762 ILE A C 1
ATOM 5777 O O . ILE A 1 762 ? 36.607 -6.422 -33.062 1.00 95.50 762 ILE A O 1
ATOM 5781 N N . ASP A 1 763 ? 38.450 -5.160 -33.196 1.00 94.56 763 ASP A N 1
ATOM 5782 C CA . ASP A 1 763 ? 39.285 -6.255 -33.693 1.00 94.56 763 ASP A CA 1
ATOM 5783 C C . ASP A 1 763 ? 39.568 -7.250 -32.558 1.00 94.56 763 ASP A C 1
ATOM 5785 O O . ASP A 1 763 ? 40.180 -6.909 -31.543 1.00 94.56 763 ASP A O 1
ATOM 5789 N N . VAL A 1 764 ? 39.088 -8.481 -32.726 1.00 94.31 764 VAL A N 1
ATOM 5790 C CA . VAL A 1 764 ? 39.224 -9.574 -31.756 1.00 94.31 764 VAL A CA 1
ATOM 5791 C C . VAL A 1 764 ? 40.285 -10.604 -32.163 1.00 94.31 764 VAL A C 1
ATOM 5793 O O . VAL A 1 764 ? 40.492 -11.574 -31.430 1.00 94.31 764 VAL A O 1
ATOM 5796 N N . GLY A 1 765 ? 40.973 -10.412 -33.297 1.00 93.12 765 GLY A N 1
ATOM 5797 C CA . GLY A 1 765 ? 41.918 -11.385 -33.849 1.00 93.12 765 GLY A CA 1
ATOM 5798 C C . GLY A 1 765 ? 41.291 -12.774 -34.028 1.00 93.12 765 GLY A C 1
ATOM 5799 O O . GLY A 1 765 ? 40.147 -12.898 -34.458 1.00 93.12 765 GLY A O 1
ATOM 5800 N N . ASP A 1 766 ? 42.021 -13.823 -33.642 1.00 92.12 766 ASP A N 1
ATOM 5801 C CA . ASP A 1 766 ? 41.563 -15.222 -33.730 1.00 92.12 766 ASP A CA 1
ATOM 5802 C C . ASP A 1 766 ? 40.679 -15.665 -32.539 1.00 92.12 766 ASP A C 1
ATOM 5804 O O . ASP A 1 766 ? 40.363 -16.850 -32.391 1.00 92.12 766 ASP A O 1
ATOM 5808 N N . ARG A 1 767 ? 40.292 -14.748 -31.639 1.00 94.56 767 ARG A N 1
ATOM 5809 C CA . ARG A 1 767 ? 39.476 -15.081 -30.461 1.00 94.56 767 ARG A CA 1
ATOM 5810 C C . ARG A 1 767 ? 38.052 -15.453 -30.883 1.00 94.56 767 ARG A C 1
ATOM 5812 O O . ARG A 1 767 ? 37.356 -14.651 -31.500 1.00 94.56 767 ARG A O 1
ATOM 5819 N N . LYS A 1 768 ? 37.571 -16.629 -30.459 1.00 92.81 768 LYS A N 1
ATOM 5820 C CA . LYS A 1 768 ? 36.156 -17.013 -30.613 1.00 92.81 768 LYS A CA 1
ATOM 5821 C C . LYS A 1 768 ? 35.288 -16.113 -29.724 1.00 92.81 768 LYS A C 1
ATOM 5823 O O . LYS A 1 768 ? 35.421 -16.135 -28.500 1.00 92.81 768 LYS A O 1
ATOM 5828 N N . VAL A 1 769 ? 34.428 -15.313 -30.346 1.00 97.69 769 VAL A N 1
ATOM 5829 C CA . VAL A 1 769 ? 33.433 -14.472 -29.663 1.00 97.69 769 VAL A CA 1
ATOM 5830 C C . VAL A 1 769 ? 32.190 -15.320 -29.376 1.00 97.69 769 VAL A C 1
ATOM 5832 O O . VAL A 1 769 ? 31.809 -16.106 -30.248 1.00 97.69 769 VAL A O 1
ATOM 5835 N N . PRO A 1 770 ? 31.570 -15.217 -28.186 1.00 98.06 770 PRO A N 1
ATOM 5836 C CA . PRO A 1 770 ? 30.340 -15.947 -27.909 1.00 98.06 770 PRO A CA 1
ATOM 5837 C C . PRO A 1 770 ? 29.201 -15.574 -28.863 1.00 98.06 770 PRO A C 1
ATOM 5839 O O . PRO A 1 770 ? 29.086 -14.424 -29.287 1.00 98.06 770 PRO A O 1
ATOM 5842 N N . SER A 1 771 ? 28.343 -16.543 -29.179 1.00 98.44 771 SER A N 1
ATOM 5843 C CA . SER A 1 771 ? 27.198 -16.349 -30.078 1.00 98.44 771 SER A CA 1
ATOM 5844 C C . SER A 1 771 ? 26.111 -15.475 -29.444 1.00 98.44 771 SER A C 1
ATOM 5846 O O . SER A 1 771 ? 25.445 -14.715 -30.150 1.00 98.44 771 SER A O 1
ATOM 5848 N N . PHE A 1 772 ? 25.959 -15.559 -28.117 1.00 98.81 772 PHE A N 1
ATOM 5849 C CA . PHE A 1 772 ? 24.961 -14.827 -27.341 1.00 98.81 772 PHE A CA 1
ATOM 5850 C C . PHE A 1 772 ? 25.537 -14.324 -26.010 1.00 98.81 772 PHE A C 1
ATOM 5852 O O . PHE A 1 772 ? 26.196 -15.060 -25.280 1.00 98.81 772 PHE A O 1
ATOM 5859 N N . GLY A 1 773 ? 25.277 -13.066 -25.676 1.00 98.75 773 GLY A N 1
ATOM 5860 C CA . GLY A 1 773 ? 25.681 -12.450 -24.418 1.00 98.75 773 GLY A CA 1
ATOM 5861 C C . GLY A 1 773 ? 24.498 -11.761 -23.760 1.00 98.75 773 GLY A C 1
ATOM 5862 O O . GLY A 1 773 ? 23.688 -11.142 -24.448 1.00 98.75 773 GLY A O 1
ATOM 5863 N N . ALA A 1 774 ? 24.400 -11.830 -22.438 1.00 98.81 774 ALA A N 1
ATOM 5864 C CA . ALA A 1 774 ? 23.405 -11.060 -21.706 1.00 98.81 774 ALA A CA 1
ATOM 5865 C C . ALA A 1 774 ? 23.925 -10.564 -20.357 1.00 98.81 774 ALA A C 1
ATOM 5867 O O . ALA A 1 774 ? 24.826 -11.169 -19.783 1.00 98.81 774 ALA A O 1
ATOM 5868 N N . ALA A 1 775 ? 23.343 -9.481 -19.843 1.00 98.69 775 ALA A N 1
ATOM 5869 C CA . ALA A 1 775 ? 23.611 -8.988 -18.490 1.00 98.69 775 ALA A CA 1
ATOM 5870 C C . ALA A 1 775 ? 22.317 -8.674 -17.740 1.00 98.69 775 ALA A C 1
ATOM 5872 O O . ALA A 1 775 ? 21.335 -8.306 -18.382 1.00 98.69 775 ALA A O 1
ATOM 5873 N N . ALA A 1 776 ? 22.332 -8.769 -16.410 1.00 97.88 776 ALA A N 1
ATOM 5874 C CA . ALA A 1 776 ? 21.225 -8.375 -15.533 1.00 97.88 776 ALA A CA 1
ATOM 5875 C C . ALA A 1 776 ? 21.607 -7.239 -14.577 1.00 97.88 776 ALA A C 1
ATOM 5877 O O . ALA A 1 776 ? 22.786 -7.028 -14.301 1.00 97.88 776 ALA A O 1
ATOM 5878 N N . ASP A 1 777 ? 20.602 -6.523 -14.065 1.00 97.50 777 ASP A N 1
ATOM 5879 C CA . ASP A 1 777 ? 20.797 -5.535 -13.003 1.00 97.50 777 ASP A CA 1
ATOM 5880 C C . ASP A 1 777 ? 20.778 -6.155 -11.596 1.00 97.50 777 ASP A C 1
ATOM 5882 O O . ASP A 1 777 ? 20.612 -7.366 -11.425 1.00 97.50 777 ASP A O 1
ATOM 5886 N N . GLY A 1 778 ? 20.956 -5.306 -10.577 1.00 97.19 778 GLY A N 1
ATOM 5887 C CA . GLY A 1 778 ? 21.070 -5.716 -9.176 1.00 97.19 778 GLY A CA 1
ATOM 5888 C C . GLY A 1 778 ? 19.941 -6.631 -8.685 1.00 97.19 778 GLY A C 1
ATOM 5889 O O . GLY A 1 778 ? 20.233 -7.659 -8.074 1.00 97.19 778 GLY A O 1
ATOM 5890 N N . ASP A 1 779 ? 18.673 -6.308 -8.970 1.00 97.94 779 ASP A N 1
ATOM 5891 C CA . ASP A 1 779 ? 17.502 -7.097 -8.551 1.00 97.94 779 ASP A CA 1
ATOM 5892 C C . ASP A 1 779 ? 16.898 -8.001 -9.634 1.00 97.94 779 ASP A C 1
ATOM 5894 O O . ASP A 1 779 ? 15.888 -8.670 -9.381 1.00 97.94 779 ASP A O 1
ATOM 5898 N N . GLY A 1 780 ? 17.539 -8.076 -10.802 1.00 97.75 780 GLY A N 1
ATOM 5899 C CA . GLY A 1 780 ? 17.221 -9.028 -11.862 1.00 97.75 780 GLY A CA 1
ATOM 5900 C C . GLY A 1 780 ? 15.988 -8.685 -12.697 1.00 97.75 780 GLY A C 1
ATOM 5901 O O . GLY A 1 780 ? 15.493 -9.554 -13.421 1.00 97.75 780 GLY A O 1
ATOM 5902 N N . ASP A 1 781 ? 15.487 -7.451 -12.608 1.00 97.69 781 ASP A N 1
ATOM 5903 C CA . ASP A 1 781 ? 14.316 -6.981 -13.353 1.00 97.69 781 ASP A CA 1
ATOM 5904 C C . ASP A 1 781 ? 14.690 -6.372 -14.724 1.00 97.69 781 ASP A C 1
ATOM 5906 O O . ASP A 1 781 ? 13.822 -6.170 -15.574 1.00 97.69 781 ASP A O 1
ATOM 5910 N N . ARG A 1 782 ? 15.983 -6.158 -15.008 1.00 97.88 782 ARG A N 1
ATOM 5911 C CA . ARG A 1 782 ? 16.482 -5.689 -16.317 1.00 97.88 782 ARG A CA 1
ATOM 5912 C C . ARG A 1 782 ? 17.398 -6.682 -17.012 1.00 97.88 782 ARG A C 1
ATOM 5914 O O . ARG A 1 782 ? 17.997 -7.552 -16.386 1.00 97.88 782 ARG A O 1
ATOM 5921 N N . ASN A 1 783 ? 17.522 -6.510 -18.326 1.00 98.31 783 ASN A N 1
ATOM 5922 C CA . ASN A 1 783 ? 18.386 -7.299 -19.192 1.00 98.31 783 ASN A CA 1
ATOM 5923 C C . ASN A 1 783 ? 19.018 -6.474 -20.322 1.00 98.31 783 ASN A C 1
ATOM 5925 O O . ASN A 1 783 ? 18.346 -5.672 -20.965 1.00 98.31 783 ASN A O 1
ATOM 5929 N N . MET A 1 784 ? 20.285 -6.748 -20.625 1.00 98.56 784 MET A N 1
ATOM 5930 C CA . MET A 1 784 ? 20.930 -6.370 -21.887 1.00 98.56 784 MET A CA 1
ATOM 5931 C C . MET A 1 784 ? 21.141 -7.613 -22.738 1.00 98.56 784 MET A C 1
ATOM 5933 O O . MET A 1 784 ? 21.548 -8.636 -22.198 1.00 98.56 784 MET A O 1
ATOM 5937 N N . ILE A 1 785 ? 20.921 -7.506 -24.051 1.00 98.75 785 ILE A N 1
ATOM 5938 C CA . ILE A 1 785 ? 21.094 -8.600 -25.014 1.00 98.75 785 ILE A CA 1
ATOM 5939 C C . ILE A 1 785 ? 22.158 -8.223 -26.049 1.00 98.75 785 ILE A C 1
ATOM 5941 O O . ILE A 1 785 ? 22.123 -7.141 -26.640 1.00 98.75 785 ILE A O 1
ATOM 5945 N N . LEU A 1 786 ? 23.103 -9.133 -26.277 1.00 98.81 786 LEU A N 1
ATOM 5946 C CA . LEU A 1 786 ? 24.218 -8.997 -27.207 1.00 98.81 786 LEU A CA 1
ATOM 5947 C C . LEU A 1 786 ? 24.302 -10.229 -28.116 1.00 98.81 786 LEU A C 1
ATOM 5949 O O . LEU A 1 786 ? 24.203 -11.368 -27.665 1.00 98.81 786 LEU A O 1
ATOM 5953 N N . GLY A 1 787 ? 24.538 -9.997 -29.402 1.00 98.50 787 GLY A N 1
ATOM 5954 C CA . GLY A 1 787 ? 25.048 -11.005 -30.327 1.00 98.50 787 GLY A CA 1
ATOM 5955 C C . GLY A 1 787 ? 26.566 -10.908 -30.459 1.00 98.50 787 GLY A C 1
ATOM 5956 O O . GLY A 1 787 ? 27.189 -9.964 -29.966 1.00 98.50 787 GLY A O 1
ATOM 5957 N N . SER A 1 788 ? 27.174 -11.854 -31.174 1.00 97.75 788 SER A N 1
ATOM 5958 C CA . SER A 1 788 ? 28.598 -11.780 -31.526 1.00 97.75 788 SER A CA 1
ATOM 5959 C C . SER A 1 788 ? 28.909 -10.476 -32.276 1.00 97.75 788 SER A C 1
ATOM 5961 O O . SER A 1 788 ? 28.525 -10.314 -33.433 1.00 97.75 788 SER A O 1
ATOM 5963 N N . GLN A 1 789 ? 29.634 -9.561 -31.626 1.00 97.19 789 GLN A N 1
ATOM 5964 C CA . GLN A 1 789 ? 29.935 -8.214 -32.118 1.00 97.19 789 GLN A CA 1
ATOM 5965 C C . GLN A 1 789 ? 28.685 -7.400 -32.492 1.00 97.19 789 GLN A C 1
ATOM 5967 O O . GLN A 1 789 ? 28.718 -6.602 -33.429 1.00 97.19 789 GLN A O 1
ATOM 5972 N N . PHE A 1 790 ? 27.569 -7.591 -31.785 1.00 97.44 790 PHE A N 1
ATOM 5973 C CA . PHE A 1 790 ? 26.310 -6.926 -32.114 1.00 97.44 790 PHE A CA 1
ATOM 5974 C C . PHE A 1 790 ? 25.524 -6.526 -30.862 1.00 97.44 790 PHE A C 1
ATOM 5976 O O . PHE A 1 790 ? 25.280 -7.352 -29.988 1.00 97.44 790 PHE A O 1
ATOM 5983 N N . PHE A 1 791 ? 25.104 -5.264 -30.780 1.00 97.19 791 PHE A N 1
ATOM 5984 C CA . PHE A 1 791 ? 24.250 -4.767 -29.699 1.00 97.19 791 PHE A CA 1
ATOM 5985 C C . PHE A 1 791 ? 22.786 -4.740 -30.137 1.00 97.19 791 PHE A C 1
ATOM 5987 O O . PHE A 1 791 ? 22.461 -4.164 -31.177 1.00 97.19 791 PHE A O 1
ATOM 5994 N N . VAL A 1 792 ? 21.905 -5.327 -29.326 1.00 97.88 792 VAL A N 1
ATOM 5995 C CA . VAL A 1 792 ? 20.456 -5.239 -29.519 1.00 97.88 792 VAL A CA 1
ATOM 5996 C C . VAL A 1 792 ? 19.915 -4.139 -28.615 1.00 97.88 792 VAL A C 1
ATOM 5998 O O . VAL A 1 792 ? 20.028 -4.222 -27.392 1.00 97.88 792 VAL A O 1
ATOM 6001 N N . THR A 1 793 ? 19.302 -3.110 -29.202 1.00 96.75 793 THR A N 1
ATOM 6002 C CA . THR A 1 793 ? 18.669 -2.062 -28.392 1.00 96.75 793 THR A CA 1
ATOM 6003 C C . THR A 1 793 ? 17.487 -2.649 -27.606 1.00 96.75 793 THR A C 1
ATOM 6005 O O . THR A 1 793 ? 16.793 -3.529 -28.120 1.00 96.75 793 THR A O 1
ATOM 6008 N N . PRO A 1 794 ? 17.182 -2.169 -26.386 1.00 97.81 794 PRO A N 1
ATOM 6009 C CA . PRO A 1 794 ? 16.041 -2.683 -25.618 1.00 97.81 794 PRO A CA 1
ATOM 6010 C C . PRO A 1 794 ? 14.700 -2.524 -26.344 1.00 97.81 794 PRO A C 1
ATOM 6012 O O . PRO A 1 794 ? 13.822 -3.378 -26.233 1.00 97.81 794 PRO A O 1
ATOM 6015 N N . SER A 1 795 ? 14.561 -1.454 -27.132 1.00 98.25 795 SER A N 1
ATOM 6016 C CA . SER A 1 795 ? 13.370 -1.196 -27.948 1.00 98.25 795 SER A CA 1
ATOM 6017 C C . SER A 1 795 ? 13.218 -2.219 -29.083 1.00 98.25 795 SER A C 1
ATOM 6019 O O . SER A 1 795 ? 12.125 -2.752 -29.272 1.00 98.25 795 SER A O 1
ATOM 6021 N N . ASP A 1 796 ? 14.304 -2.543 -29.800 1.00 98.50 796 ASP A N 1
ATOM 6022 C CA . ASP A 1 796 ? 14.290 -3.604 -30.820 1.00 98.50 796 ASP A CA 1
ATOM 6023 C C . ASP A 1 796 ? 14.071 -4.982 -30.182 1.00 98.50 796 ASP A C 1
ATOM 6025 O O . ASP A 1 796 ? 13.330 -5.800 -30.720 1.00 98.50 796 ASP A O 1
ATOM 6029 N N . SER A 1 797 ? 14.669 -5.232 -29.012 1.00 98.81 797 SER A N 1
ATOM 6030 C CA . SER A 1 797 ? 14.483 -6.471 -28.249 1.00 98.81 797 SER A CA 1
ATOM 6031 C C . SER A 1 797 ? 13.004 -6.732 -27.955 1.00 98.81 797 SER A C 1
ATOM 6033 O O . SER A 1 797 ? 12.489 -7.802 -28.282 1.00 98.81 797 SER A O 1
ATOM 6035 N N . LEU A 1 798 ? 12.284 -5.727 -27.443 1.00 98.81 798 LEU A N 1
ATOM 6036 C CA . LEU A 1 798 ? 10.837 -5.801 -27.226 1.00 98.81 798 LEU A CA 1
ATOM 6037 C C . LEU A 1 798 ? 10.072 -6.104 -28.526 1.00 98.81 798 LEU A C 1
ATOM 6039 O O . LEU A 1 798 ? 9.203 -6.978 -28.542 1.00 98.81 798 LEU A O 1
ATOM 6043 N N . ALA A 1 799 ? 10.388 -5.392 -29.611 1.00 98.81 799 ALA A N 1
ATOM 6044 C CA . ALA A 1 799 ? 9.718 -5.561 -30.899 1.00 98.81 799 ALA A CA 1
ATOM 6045 C C . ALA A 1 799 ? 9.929 -6.968 -31.480 1.00 98.81 799 ALA A C 1
ATOM 6047 O O . ALA A 1 799 ? 8.992 -7.580 -31.995 1.00 98.81 799 ALA A O 1
ATOM 6048 N N . ILE A 1 800 ? 11.143 -7.505 -31.367 1.00 98.88 800 ILE A N 1
ATOM 6049 C CA . ILE A 1 800 ? 11.494 -8.843 -31.845 1.00 98.88 800 ILE A CA 1
ATOM 6050 C C . ILE A 1 800 ? 10.805 -9.910 -30.999 1.00 98.88 800 ILE A C 1
ATOM 6052 O O . ILE A 1 800 ? 10.175 -10.800 -31.564 1.00 98.88 800 ILE A O 1
ATOM 6056 N N . ILE A 1 801 ? 10.825 -9.794 -29.669 1.00 98.81 801 ILE A N 1
ATOM 6057 C CA . ILE A 1 801 ? 10.116 -10.740 -28.798 1.00 98.81 801 ILE A CA 1
ATOM 6058 C C . ILE A 1 801 ? 8.612 -10.753 -29.119 1.00 98.81 801 ILE A C 1
ATOM 6060 O O . ILE A 1 801 ? 8.020 -11.826 -29.217 1.00 98.81 801 ILE A O 1
ATOM 6064 N N . ALA A 1 802 ? 7.998 -9.590 -29.359 1.00 98.69 802 ALA A N 1
ATOM 6065 C CA . ALA A 1 802 ? 6.597 -9.515 -29.776 1.00 98.69 802 ALA A CA 1
ATOM 6066 C C . ALA A 1 802 ? 6.351 -10.149 -31.159 1.00 98.69 802 ALA A C 1
ATOM 6068 O O . ALA A 1 802 ? 5.364 -10.860 -31.341 1.00 98.69 802 ALA A O 1
ATOM 6069 N N . ALA A 1 803 ? 7.247 -9.926 -32.126 1.00 98.62 803 ALA A N 1
ATOM 6070 C CA . ALA A 1 803 ? 7.129 -10.477 -33.478 1.00 98.62 803 ALA A CA 1
ATOM 6071 C C . ALA A 1 803 ? 7.284 -12.006 -33.524 1.00 98.62 803 ALA A C 1
ATOM 6073 O O . ALA A 1 803 ? 6.738 -12.645 -34.421 1.00 98.62 803 ALA A O 1
ATOM 6074 N N . TYR A 1 804 ? 8.013 -12.575 -32.563 1.00 98.38 804 TYR A N 1
ATOM 6075 C CA . TYR A 1 804 ? 8.281 -14.007 -32.442 1.00 98.38 804 TYR A CA 1
ATOM 6076 C C . TYR A 1 804 ? 7.580 -14.646 -31.233 1.00 98.38 804 TYR A C 1
ATOM 6078 O O . TYR A 1 804 ? 7.995 -15.709 -30.773 1.00 98.38 804 TYR A O 1
ATOM 6086 N N . ALA A 1 805 ? 6.505 -14.043 -30.713 1.00 97.88 805 ALA A N 1
ATOM 6087 C CA . ALA A 1 805 ? 5.820 -14.546 -29.519 1.00 97.88 805 ALA A CA 1
ATOM 6088 C C . ALA A 1 805 ? 5.398 -16.028 -29.643 1.00 97.88 805 ALA A C 1
ATOM 6090 O O . ALA A 1 805 ? 5.462 -16.766 -28.662 1.00 97.88 805 ALA A O 1
ATOM 6091 N N . ASP A 1 806 ? 5.059 -16.496 -30.849 1.00 96.38 806 ASP A N 1
ATOM 6092 C CA . ASP A 1 806 ? 4.682 -17.893 -31.118 1.00 96.38 806 ASP A CA 1
ATOM 6093 C C . ASP A 1 806 ? 5.824 -18.915 -30.925 1.00 96.38 806 ASP A C 1
ATOM 6095 O O . ASP A 1 806 ? 5.561 -20.114 -30.765 1.00 96.38 806 ASP A O 1
ATOM 6099 N N . ALA A 1 807 ? 7.087 -18.471 -30.886 1.00 97.88 807 ALA A N 1
ATOM 6100 C CA . ALA A 1 807 ? 8.221 -19.326 -30.528 1.00 97.88 807 ALA A CA 1
ATOM 6101 C C . ALA A 1 807 ? 8.159 -19.773 -29.055 1.00 97.88 807 ALA A C 1
ATOM 6103 O O . ALA A 1 807 ? 8.700 -20.817 -28.699 1.00 97.88 807 ALA A O 1
ATOM 6104 N N . ILE A 1 808 ? 7.455 -19.026 -28.199 1.00 98.62 808 ILE A N 1
ATOM 6105 C CA . ILE A 1 808 ? 7.361 -19.286 -26.762 1.00 98.62 808 ILE A CA 1
ATOM 6106 C C . ILE A 1 808 ? 6.044 -20.028 -26.470 1.00 98.62 808 ILE A C 1
ATOM 6108 O O . ILE A 1 808 ? 4.963 -19.486 -26.743 1.00 98.62 808 ILE A O 1
ATOM 6112 N N . PRO A 1 809 ? 6.088 -21.243 -25.881 1.00 98.06 809 PRO A N 1
ATOM 6113 C CA . PRO A 1 809 ? 4.897 -22.045 -25.604 1.00 98.06 809 PRO A CA 1
ATOM 6114 C C . PRO A 1 809 ? 3.793 -21.280 -24.877 1.00 98.06 809 PRO A C 1
ATOM 6116 O O . PRO A 1 809 ? 2.643 -21.370 -25.298 1.00 98.06 809 PRO A O 1
ATOM 6119 N N . PHE A 1 810 ? 4.132 -20.485 -23.856 1.00 97.88 810 PHE A N 1
ATOM 6120 C CA . PHE A 1 810 ? 3.171 -19.686 -23.089 1.00 97.88 810 PHE A CA 1
ATOM 6121 C C . PHE A 1 810 ? 2.209 -18.878 -23.966 1.00 97.88 810 PHE A C 1
ATOM 6123 O O . PHE A 1 810 ? 1.001 -18.924 -23.743 1.00 97.88 810 PHE A O 1
ATOM 6130 N N . PHE A 1 811 ? 2.711 -18.160 -24.973 1.00 98.06 811 PHE A N 1
ATOM 6131 C CA . PHE A 1 811 ? 1.865 -17.356 -25.858 1.00 98.06 811 PHE A CA 1
ATOM 6132 C C . PHE A 1 811 ? 1.145 -18.234 -26.880 1.00 98.06 811 PHE A C 1
ATOM 6134 O O . PHE A 1 811 ? -0.073 -18.128 -27.044 1.00 98.06 811 PHE A O 1
ATOM 6141 N N . ARG A 1 812 ? 1.874 -19.162 -27.510 1.00 96.38 812 ARG A N 1
ATOM 6142 C CA . ARG A 1 812 ? 1.347 -20.045 -28.557 1.00 96.38 812 ARG A CA 1
ATOM 6143 C C . ARG A 1 812 ? 0.144 -20.866 -28.084 1.00 96.38 812 ARG A C 1
ATOM 6145 O O . ARG A 1 812 ? -0.878 -20.911 -28.766 1.00 96.38 812 ARG A O 1
ATOM 6152 N N . VAL A 1 813 ? 0.228 -21.501 -26.911 1.00 96.00 813 VAL A N 1
ATOM 6153 C CA . VAL A 1 813 ? -0.847 -22.379 -26.400 1.00 96.00 813 VAL A CA 1
ATOM 6154 C C . VAL A 1 813 ? -2.098 -21.611 -25.966 1.00 96.00 813 VAL A C 1
ATOM 6156 O O . VAL A 1 813 ? -3.174 -22.197 -25.872 1.00 96.00 813 VAL A O 1
ATOM 6159 N N . GLN A 1 814 ? -1.974 -20.303 -25.737 1.00 94.62 814 GLN A N 1
ATOM 6160 C CA . GLN A 1 814 ? -3.075 -19.408 -25.376 1.00 94.62 814 GLN A CA 1
ATOM 6161 C C . GLN A 1 814 ? -3.722 -18.729 -26.599 1.00 94.62 814 GLN A C 1
ATOM 6163 O O . GLN A 1 814 ? -4.576 -17.856 -26.439 1.00 94.62 814 GLN A O 1
ATOM 6168 N N . GLY A 1 815 ? -3.357 -19.152 -27.816 1.00 93.44 815 GLY A N 1
ATOM 6169 C CA . GLY A 1 815 ? -3.901 -18.618 -29.067 1.00 93.44 815 GLY A CA 1
ATOM 6170 C C . GLY A 1 815 ? -3.142 -17.410 -29.621 1.00 93.44 815 GLY A C 1
ATOM 6171 O O . GLY A 1 815 ? -3.695 -16.700 -30.457 1.00 93.44 815 GLY A O 1
ATOM 6172 N N . GLY A 1 816 ? -1.905 -17.190 -29.168 1.00 94.75 816 GLY A N 1
ATOM 6173 C CA . GLY A 1 816 ? -1.052 -16.084 -29.592 1.00 94.75 816 GLY A CA 1
ATOM 6174 C C . GLY A 1 816 ? -1.136 -14.863 -28.673 1.00 94.75 816 GLY A C 1
ATOM 6175 O O . GLY A 1 816 ? -1.889 -14.818 -27.695 1.00 94.75 816 GLY A O 1
ATOM 6176 N N . LEU A 1 817 ? -0.317 -13.862 -28.984 1.00 95.94 817 LEU A N 1
ATOM 6177 C CA . LEU A 1 817 ? -0.272 -12.594 -28.259 1.00 95.94 817 LEU A CA 1
ATOM 6178 C C . LEU A 1 817 ? -1.514 -11.744 -28.574 1.00 95.94 817 LEU A C 1
ATOM 6180 O O . LEU A 1 817 ? -1.916 -11.648 -29.731 1.00 95.94 817 LEU A O 1
ATOM 6184 N N . LYS A 1 818 ? -2.120 -11.110 -27.561 1.00 95.00 818 LYS A N 1
ATOM 6185 C CA . LYS A 1 818 ? -3.288 -10.227 -27.758 1.00 95.00 818 LYS A CA 1
ATOM 6186 C C . LYS A 1 818 ? -2.937 -8.747 -27.698 1.00 95.00 818 LYS A C 1
ATOM 6188 O O . LYS A 1 818 ? -3.532 -7.945 -28.418 1.00 95.00 818 LYS A O 1
ATOM 6193 N N . GLY A 1 819 ? -1.988 -8.383 -26.842 1.00 96.06 819 GLY A N 1
ATOM 6194 C CA . GLY A 1 819 ? -1.610 -6.994 -26.641 1.00 96.06 819 GLY A CA 1
ATOM 6195 C C . GLY A 1 819 ? -0.139 -6.810 -26.306 1.00 96.06 819 GLY A C 1
ATOM 6196 O O . GLY A 1 819 ? 0.528 -7.701 -25.775 1.00 96.06 819 GLY A O 1
ATOM 6197 N N . VAL A 1 820 ? 0.345 -5.614 -26.613 1.00 98.19 820 VAL A N 1
ATOM 6198 C CA . VAL A 1 820 ? 1.683 -5.141 -26.290 1.00 98.19 820 VAL A CA 1
ATOM 6199 C C . VAL A 1 820 ? 1.634 -3.752 -25.676 1.00 98.19 820 VAL A C 1
ATOM 6201 O O . VAL A 1 820 ? 0.771 -2.935 -26.000 1.00 98.19 820 VAL A O 1
ATOM 6204 N N . ALA A 1 821 ? 2.598 -3.445 -24.816 1.00 98.38 821 ALA A N 1
ATOM 6205 C CA . ALA A 1 821 ? 2.796 -2.082 -24.350 1.00 98.38 821 ALA A CA 1
ATOM 6206 C C . ALA A 1 821 ? 4.259 -1.683 -24.282 1.00 98.38 821 ALA A C 1
ATOM 6208 O O . ALA A 1 821 ? 5.150 -2.489 -24.022 1.00 98.38 821 ALA A O 1
ATOM 6209 N N . ARG A 1 822 ? 4.495 -0.389 -24.451 1.00 98.56 822 ARG A N 1
ATOM 6210 C CA . ARG A 1 822 ? 5.790 0.220 -24.185 1.00 98.56 822 ARG A CA 1
ATOM 6211 C C . ARG A 1 822 ? 5.612 1.500 -23.396 1.00 98.56 822 ARG A C 1
ATOM 6213 O O . ARG A 1 822 ? 4.590 2.179 -23.515 1.00 98.56 822 ARG A O 1
ATOM 6220 N N . SER A 1 823 ? 6.629 1.866 -22.624 1.00 97.94 823 SER A N 1
ATOM 6221 C CA . SER A 1 823 ? 6.652 3.220 -22.079 1.00 97.94 823 SER A CA 1
ATOM 6222 C C . SER A 1 823 ? 6.863 4.229 -23.211 1.00 97.94 823 SER A C 1
ATOM 6224 O O . SER A 1 823 ? 7.546 3.951 -24.197 1.00 97.94 823 SER A O 1
ATOM 6226 N N . MET A 1 824 ? 6.299 5.422 -23.062 1.00 97.75 824 MET A N 1
ATOM 6227 C CA . MET A 1 824 ? 6.327 6.494 -24.054 1.00 97.75 824 MET A CA 1
ATOM 6228 C C . MET A 1 824 ? 7.735 6.822 -24.581 1.00 97.75 824 MET A C 1
ATOM 6230 O O . MET A 1 824 ? 7.867 6.964 -25.795 1.00 97.75 824 MET A O 1
ATOM 6234 N N . PRO A 1 825 ? 8.797 6.860 -23.748 1.00 97.50 825 PRO A N 1
ATOM 6235 C CA . PRO A 1 825 ? 10.157 7.102 -24.237 1.00 97.50 825 PRO A CA 1
ATOM 6236 C C . PRO A 1 825 ? 10.751 5.973 -25.081 1.00 97.50 825 PRO A C 1
ATOM 6238 O O . PRO A 1 825 ? 11.718 6.199 -25.796 1.00 97.50 825 PRO A O 1
ATOM 6241 N N . THR A 1 826 ? 10.194 4.765 -24.996 1.00 98.25 826 THR A N 1
ATOM 6242 C CA . THR A 1 826 ? 10.665 3.604 -25.758 1.00 98.25 826 THR A CA 1
ATOM 6243 C C . THR A 1 826 ? 10.369 3.788 -27.239 1.00 98.25 826 THR A C 1
ATOM 6245 O O . THR A 1 826 ? 9.311 4.325 -27.582 1.00 98.25 826 THR A O 1
ATOM 6248 N N . SER A 1 827 ? 11.293 3.354 -28.106 1.00 98.06 827 SER A N 1
ATOM 6249 C CA . SER A 1 827 ? 11.147 3.512 -29.558 1.00 98.06 827 SER A CA 1
ATOM 6250 C C . SER A 1 827 ? 9.883 2.819 -30.080 1.00 98.06 827 SER A C 1
ATOM 6252 O O . SER A 1 827 ? 9.414 1.829 -29.511 1.00 98.06 827 SER A O 1
ATOM 6254 N N . GLY A 1 828 ? 9.331 3.349 -31.171 1.00 97.94 828 GLY A N 1
ATOM 6255 C CA . GLY A 1 828 ? 8.133 2.847 -31.836 1.00 97.94 828 GLY A CA 1
ATOM 6256 C C . GLY A 1 828 ? 8.347 1.567 -32.648 1.00 97.94 828 GLY A C 1
ATOM 6257 O O . GLY A 1 828 ? 7.476 1.215 -33.439 1.00 97.94 828 GLY A O 1
ATOM 6258 N N . ALA A 1 829 ? 9.472 0.860 -32.487 1.00 98.56 829 ALA A N 1
ATOM 6259 C CA . ALA A 1 829 ? 9.742 -0.390 -33.204 1.00 98.56 829 ALA A CA 1
ATOM 6260 C C . ALA A 1 829 ? 8.631 -1.438 -32.987 1.00 98.56 829 ALA A C 1
ATOM 6262 O O . ALA A 1 829 ? 8.147 -2.051 -33.939 1.00 98.56 829 ALA A O 1
ATOM 6263 N N . VAL A 1 830 ? 8.159 -1.601 -31.744 1.00 98.69 830 VAL A N 1
ATOM 6264 C CA . VAL A 1 830 ? 7.069 -2.544 -31.424 1.00 98.69 830 VAL A CA 1
ATOM 6265 C C . VAL A 1 830 ? 5.723 -2.099 -32.009 1.00 98.69 830 VAL A C 1
ATOM 6267 O O . VAL A 1 830 ? 4.873 -2.938 -32.289 1.00 98.69 830 VAL A O 1
ATOM 6270 N N . ASP A 1 831 ? 5.535 -0.804 -32.269 1.00 98.50 831 ASP A N 1
ATOM 6271 C CA . ASP A 1 831 ? 4.304 -0.258 -32.849 1.00 98.50 831 ASP A CA 1
ATOM 6272 C C . ASP A 1 831 ? 4.116 -0.760 -34.284 1.00 98.50 831 ASP A C 1
ATOM 6274 O O . ASP A 1 831 ? 2.998 -1.054 -34.714 1.00 98.50 831 ASP A O 1
ATOM 6278 N N . LEU A 1 832 ? 5.223 -0.903 -35.021 1.00 98.25 832 LEU A N 1
ATOM 6279 C CA . LEU A 1 832 ? 5.238 -1.447 -36.379 1.00 98.25 832 LEU A CA 1
ATOM 6280 C C . LEU A 1 832 ? 4.833 -2.924 -36.386 1.00 98.25 832 LEU A C 1
ATOM 6282 O O . LEU A 1 832 ? 4.046 -3.343 -37.235 1.00 98.25 832 LEU A O 1
ATOM 6286 N N . VAL A 1 833 ? 5.321 -3.689 -35.406 1.00 98.56 833 VAL A N 1
ATOM 6287 C CA . VAL A 1 833 ? 4.966 -5.101 -35.211 1.00 98.56 833 VAL A CA 1
ATOM 6288 C C . VAL A 1 833 ? 3.499 -5.242 -34.821 1.00 98.56 833 VAL A C 1
ATOM 6290 O O . VAL A 1 833 ? 2.777 -6.024 -35.432 1.00 98.56 833 VAL A O 1
ATOM 6293 N N . ALA A 1 834 ? 3.040 -4.456 -33.844 1.00 98.19 834 ALA A N 1
ATOM 6294 C CA . ALA A 1 834 ? 1.655 -4.468 -33.385 1.00 98.19 834 ALA A CA 1
ATOM 6295 C C . ALA A 1 834 ? 0.684 -4.146 -34.524 1.00 98.19 834 ALA A C 1
ATOM 6297 O O . ALA A 1 834 ? -0.366 -4.773 -34.640 1.00 98.19 834 ALA A O 1
ATOM 6298 N N . LYS A 1 835 ? 1.056 -3.211 -35.406 1.00 97.56 835 LYS A N 1
ATOM 6299 C CA . LYS A 1 835 ? 0.272 -2.871 -36.594 1.00 97.56 835 LYS A CA 1
ATOM 6300 C C . LYS A 1 835 ? 0.231 -4.001 -37.628 1.00 97.56 835 LYS A C 1
ATOM 6302 O O . LYS A 1 835 ? -0.834 -4.240 -38.188 1.00 97.56 835 LYS A O 1
ATOM 6307 N N . ASP A 1 836 ? 1.355 -4.664 -37.904 1.00 97.81 836 ASP A N 1
ATOM 6308 C CA . ASP A 1 836 ? 1.426 -5.769 -38.878 1.00 97.81 836 ASP A CA 1
ATOM 6309 C C . ASP A 1 836 ? 0.663 -7.011 -38.397 1.00 97.81 836 ASP A C 1
ATOM 6311 O O . ASP A 1 836 ? -0.080 -7.624 -39.161 1.00 97.81 836 ASP A O 1
ATOM 6315 N N . LEU A 1 837 ? 0.812 -7.348 -37.114 1.00 96.12 837 LEU A N 1
ATOM 6316 C CA . LEU A 1 837 ? 0.221 -8.539 -36.498 1.00 96.12 837 LEU A CA 1
ATOM 6317 C C . LEU A 1 837 ? -1.141 -8.278 -35.830 1.00 96.12 837 LEU A C 1
ATOM 6319 O O . LEU A 1 837 ? -1.761 -9.205 -35.315 1.00 96.12 837 LEU A O 1
ATOM 6323 N N . ASN A 1 838 ? -1.636 -7.037 -35.892 1.00 95.25 838 ASN A N 1
ATOM 6324 C CA . ASN A 1 838 ? -2.931 -6.597 -35.368 1.00 95.25 838 ASN A CA 1
ATOM 6325 C C . ASN A 1 838 ? -3.122 -6.875 -33.859 1.00 95.25 838 ASN A C 1
ATOM 6327 O O . ASN A 1 838 ? -4.146 -7.417 -33.436 1.00 95.25 838 ASN A O 1
ATOM 6331 N N . PHE A 1 839 ? -2.134 -6.483 -33.053 1.00 94.25 839 PHE A N 1
ATOM 6332 C CA . PHE A 1 839 ? -2.202 -6.506 -31.588 1.00 94.25 839 PHE A CA 1
ATOM 6333 C C . PHE A 1 839 ? -2.728 -5.180 -31.033 1.00 94.25 839 PHE A C 1
ATOM 6335 O O . PHE A 1 839 ? -2.494 -4.116 -31.613 1.00 94.25 839 PHE A O 1
ATOM 6342 N N . ASP A 1 840 ? -3.379 -5.221 -29.868 1.00 95.94 840 ASP A N 1
ATOM 6343 C CA . ASP A 1 840 ? -3.621 -3.994 -29.106 1.00 95.94 840 ASP A CA 1
ATOM 6344 C C . ASP A 1 840 ? -2.272 -3.393 -28.668 1.00 95.94 840 ASP A C 1
ATOM 6346 O O . ASP A 1 840 ? -1.412 -4.111 -28.163 1.00 95.94 840 ASP A O 1
ATOM 6350 N N . LEU A 1 841 ? -2.083 -2.083 -28.837 1.00 97.94 841 LEU A N 1
ATOM 6351 C CA . LEU A 1 841 ? -0.853 -1.374 -28.472 1.00 97.94 841 LEU A CA 1
ATOM 6352 C C . LEU A 1 841 ? -1.150 -0.272 -27.457 1.00 97.94 841 LEU A C 1
ATOM 6354 O O . LEU A 1 841 ? -2.009 0.578 -27.699 1.00 97.94 841 LEU A O 1
ATOM 6358 N N . PHE A 1 842 ? -0.372 -0.231 -26.376 1.00 98.31 842 PHE A N 1
ATOM 6359 C CA . PHE A 1 842 ? -0.456 0.827 -25.370 1.00 98.31 842 PHE A CA 1
ATOM 6360 C C . PHE A 1 842 ? 0.873 1.564 -25.220 1.00 98.31 842 PHE A C 1
ATOM 6362 O O . PHE A 1 842 ? 1.903 0.977 -24.889 1.00 98.31 842 PHE A O 1
ATOM 6369 N N . GLU A 1 843 ? 0.827 2.879 -25.414 1.00 98.19 843 GLU A N 1
ATOM 6370 C CA . GLU A 1 843 ? 1.901 3.791 -25.037 1.00 98.19 843 GLU A CA 1
ATOM 6371 C C . GLU A 1 843 ? 1.602 4.336 -23.634 1.00 98.19 843 GLU A C 1
ATOM 6373 O O . GLU A 1 843 ? 0.696 5.149 -23.458 1.00 98.19 843 GLU A O 1
ATOM 6378 N N . THR A 1 844 ? 2.332 3.868 -22.622 1.00 97.25 844 THR A N 1
ATOM 6379 C CA . THR A 1 844 ? 2.097 4.239 -21.215 1.00 97.25 844 THR A CA 1
ATOM 6380 C C . THR A 1 844 ? 3.150 5.2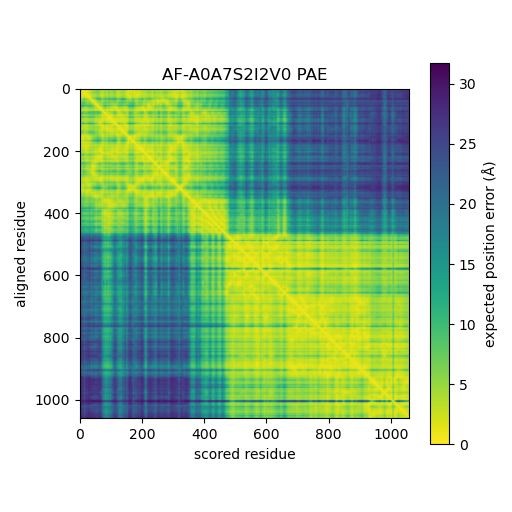30 -20.720 1.00 97.25 844 THR A C 1
ATOM 6382 O O . THR A 1 844 ? 4.221 5.360 -21.313 1.00 97.25 844 THR A O 1
ATOM 6385 N N . PRO A 1 845 ? 2.949 5.928 -19.594 1.00 94.12 845 PRO A N 1
ATOM 6386 C CA . PRO A 1 845 ? 4.051 6.613 -18.936 1.00 94.12 845 PRO A CA 1
ATOM 6387 C C . PRO A 1 845 ? 5.087 5.601 -18.424 1.00 94.12 845 PRO A C 1
ATOM 6389 O O . PRO A 1 845 ? 4.813 4.406 -18.312 1.00 94.12 845 PRO A O 1
ATOM 6392 N N . THR A 1 846 ? 6.289 6.075 -18.095 1.00 89.88 846 THR A N 1
ATOM 6393 C CA . THR A 1 846 ? 7.314 5.227 -17.464 1.00 89.88 846 THR A CA 1
ATOM 6394 C C . THR A 1 846 ? 6.871 4.781 -16.074 1.00 89.88 846 THR A C 1
ATOM 6396 O O . THR A 1 846 ? 6.441 5.607 -15.261 1.00 89.88 846 THR A O 1
ATOM 6399 N N . GLY A 1 847 ? 7.055 3.494 -15.786 1.00 85.31 847 GLY A N 1
ATOM 6400 C CA . GLY A 1 847 ? 6.675 2.866 -14.527 1.00 85.31 847 GLY A CA 1
ATOM 6401 C C . GLY A 1 847 ? 5.793 1.639 -14.743 1.00 85.31 847 GLY A C 1
ATOM 6402 O O . GLY A 1 847 ? 4.695 1.730 -15.281 1.00 85.31 847 GLY A O 1
ATOM 6403 N N . TRP A 1 848 ? 6.243 0.495 -14.231 1.00 90.06 848 TRP A N 1
ATOM 6404 C CA . TRP A 1 848 ? 5.615 -0.806 -14.482 1.00 90.06 848 TRP A CA 1
ATOM 6405 C C . TRP A 1 848 ? 4.160 -0.932 -13.996 1.00 90.06 848 TRP A C 1
ATOM 6407 O O . TRP A 1 848 ? 3.394 -1.730 -14.529 1.00 90.06 848 TRP A O 1
ATOM 6417 N N . LYS A 1 849 ? 3.743 -0.095 -13.037 1.00 84.94 849 LYS A N 1
ATOM 6418 C CA . LYS A 1 849 ? 2.367 -0.048 -12.516 1.00 84.94 849 LYS A CA 1
ATOM 6419 C C . LYS A 1 849 ? 1.296 0.108 -13.610 1.00 84.94 849 LYS A C 1
ATOM 6421 O O . LYS A 1 849 ? 0.251 -0.522 -13.510 1.00 84.94 849 LYS A O 1
ATOM 6426 N N . TYR A 1 850 ? 1.570 0.874 -14.674 1.00 90.81 850 TYR A N 1
ATOM 6427 C CA . TYR A 1 850 ? 0.617 1.054 -15.780 1.00 90.81 850 TYR A CA 1
ATOM 6428 C C . TYR A 1 850 ? 0.443 -0.230 -16.599 1.00 90.81 850 TYR A C 1
ATOM 6430 O O . TYR A 1 850 ? -0.654 -0.530 -17.060 1.00 90.81 850 TYR A O 1
ATOM 6438 N N . PHE A 1 851 ? 1.504 -1.028 -16.747 1.00 95.06 851 PHE A N 1
ATOM 6439 C CA . PHE A 1 851 ? 1.390 -2.347 -17.366 1.00 95.06 851 PHE A CA 1
ATOM 6440 C C . PHE A 1 851 ? 0.656 -3.329 -16.455 1.00 95.06 851 PHE A C 1
ATOM 6442 O O . PHE A 1 851 ? -0.145 -4.113 -16.950 1.00 95.06 851 PHE A O 1
ATOM 6449 N N . GLY A 1 852 ? 0.878 -3.251 -15.137 1.00 92.50 852 GLY A N 1
ATOM 6450 C CA . GLY A 1 852 ? 0.136 -4.033 -14.145 1.00 92.50 852 GLY A CA 1
ATOM 6451 C C . GLY A 1 852 ? -1.377 -3.871 -14.299 1.00 92.50 852 GLY A C 1
ATOM 6452 O O . GLY A 1 852 ? -2.074 -4.872 -14.435 1.00 92.50 852 GLY A O 1
ATOM 6453 N N . ASN A 1 853 ? -1.863 -2.630 -14.411 1.00 91.56 853 ASN A N 1
ATOM 6454 C CA . ASN A 1 853 ? -3.276 -2.339 -14.675 1.00 91.56 853 ASN A CA 1
ATOM 6455 C C . ASN A 1 853 ? -3.787 -3.038 -15.947 1.00 91.56 853 ASN A C 1
ATOM 6457 O O . ASN A 1 853 ? -4.825 -3.696 -15.915 1.00 91.56 853 ASN A O 1
ATOM 6461 N N . LEU A 1 854 ? -3.046 -2.950 -17.058 1.00 95.44 854 LEU A N 1
ATOM 6462 C CA . LEU A 1 854 ? -3.416 -3.602 -18.323 1.00 95.44 854 LEU A CA 1
ATOM 6463 C C . LEU A 1 854 ? -3.443 -5.135 -18.199 1.00 95.44 854 LEU A C 1
ATOM 6465 O O . LEU A 1 854 ? -4.370 -5.772 -18.698 1.00 95.44 854 LEU A O 1
ATOM 6469 N N . MET A 1 855 ? -2.472 -5.724 -17.494 1.00 96.00 855 MET A N 1
ATOM 6470 C CA . MET A 1 855 ? -2.425 -7.165 -17.217 1.00 96.00 855 MET A CA 1
ATOM 6471 C C . MET A 1 855 ? -3.573 -7.628 -16.311 1.00 96.00 855 MET A C 1
ATOM 6473 O O . MET A 1 855 ? -4.034 -8.757 -16.447 1.00 96.00 855 MET A O 1
ATOM 6477 N N . ASP A 1 856 ? -4.030 -6.768 -15.400 1.00 94.06 856 ASP A N 1
ATOM 6478 C CA . ASP A 1 856 ? -5.093 -7.046 -14.430 1.00 94.06 856 ASP A CA 1
ATOM 6479 C C . ASP A 1 856 ? -6.490 -6.623 -14.913 1.00 94.06 856 ASP A C 1
ATOM 6481 O O . ASP A 1 856 ? -7.482 -6.854 -14.216 1.00 94.06 856 ASP A O 1
ATOM 6485 N N . SER A 1 857 ? -6.590 -6.031 -16.112 1.00 94.00 857 SER A N 1
ATOM 6486 C CA . SER A 1 857 ? -7.813 -5.390 -16.607 1.00 94.00 857 SER A CA 1
ATOM 6487 C C . SER A 1 857 ? -9.034 -6.303 -16.517 1.00 94.00 857 SER A C 1
ATOM 6489 O O . SER A 1 857 ? -10.069 -5.878 -16.016 1.00 94.00 857 SER A O 1
ATOM 6491 N N . LYS A 1 858 ? -8.915 -7.572 -16.915 1.00 92.69 858 LYS A N 1
ATOM 6492 C CA . LYS A 1 858 ? -10.010 -8.545 -16.826 1.00 92.69 858 LYS A CA 1
ATOM 6493 C C . LYS A 1 858 ? -10.183 -9.112 -15.416 1.00 92.69 858 LYS A C 1
ATOM 6495 O O . LYS A 1 858 ? -11.281 -9.053 -14.872 1.00 92.69 858 LYS A O 1
ATOM 6500 N N . ASP A 1 859 ? -9.116 -9.677 -14.853 1.00 86.12 859 ASP A N 1
ATOM 6501 C CA . ASP A 1 859 ? -9.199 -10.529 -13.660 1.00 86.12 859 ASP A CA 1
ATOM 6502 C C . ASP A 1 859 ? -9.494 -9.743 -12.376 1.00 86.12 859 ASP A C 1
ATOM 6504 O O . ASP A 1 859 ? -10.129 -10.278 -11.468 1.00 86.12 859 ASP A O 1
ATOM 6508 N N . ILE A 1 860 ? -9.065 -8.478 -12.304 1.00 85.75 860 ILE A N 1
ATOM 6509 C CA . ILE A 1 860 ? -9.284 -7.608 -11.138 1.00 85.75 860 ILE A CA 1
ATOM 6510 C C . ILE A 1 860 ? -10.361 -6.559 -11.425 1.00 85.75 860 ILE A C 1
ATOM 6512 O O . ILE A 1 860 ? -11.215 -6.312 -10.576 1.00 85.75 860 ILE A O 1
ATOM 6516 N N . TYR A 1 861 ? -10.347 -5.954 -12.617 1.00 83.88 861 TYR A N 1
ATOM 6517 C CA . TYR A 1 861 ? -11.196 -4.795 -12.926 1.00 83.88 861 TYR A CA 1
ATOM 6518 C C . TYR A 1 861 ? -12.415 -5.112 -13.809 1.00 83.88 861 TYR A C 1
ATOM 6520 O O . TYR A 1 861 ? -13.222 -4.222 -14.071 1.00 83.88 861 TYR A O 1
ATOM 6528 N N . GLY A 1 862 ? -12.584 -6.358 -14.273 1.00 87.81 862 GLY A N 1
ATOM 6529 C CA . GLY A 1 862 ? -13.716 -6.764 -15.119 1.00 87.81 862 GLY A CA 1
ATOM 6530 C C . GLY A 1 862 ? -13.740 -6.127 -16.518 1.00 87.81 862 GLY A C 1
ATOM 6531 O O . GLY A 1 862 ? -14.766 -6.164 -17.197 1.00 87.81 862 GLY A O 1
ATOM 6532 N N . GLY A 1 863 ? -12.628 -5.523 -16.937 1.00 90.94 863 GLY A N 1
ATOM 6533 C CA . GLY A 1 863 ? -12.419 -4.881 -18.230 1.00 90.94 863 GLY A CA 1
ATOM 6534 C C . GLY A 1 863 ? -12.055 -5.853 -19.358 1.00 90.94 863 GLY A C 1
ATOM 6535 O O . GLY A 1 863 ? -12.331 -7.054 -19.309 1.00 90.94 863 GLY A O 1
ATOM 6536 N N . LYS A 1 864 ? -11.446 -5.316 -20.422 1.00 93.56 864 LYS A N 1
ATOM 6537 C CA . LYS A 1 864 ? -11.044 -6.097 -21.601 1.00 93.56 864 LYS A CA 1
ATOM 6538 C C . LYS A 1 864 ? -9.861 -7.008 -21.262 1.00 93.56 864 LYS A C 1
ATOM 6540 O O . LYS A 1 864 ? -8.920 -6.621 -20.581 1.00 93.56 864 LYS A O 1
ATOM 6545 N N . ASP A 1 865 ? -9.904 -8.229 -21.782 1.00 94.75 865 ASP A N 1
ATOM 6546 C CA . ASP A 1 865 ? -8.809 -9.185 -21.648 1.00 94.75 865 ASP A CA 1
ATOM 6547 C C . ASP A 1 865 ? -7.707 -8.906 -22.674 1.00 94.75 865 ASP A C 1
ATOM 6549 O O . ASP A 1 865 ? -7.825 -9.289 -23.840 1.00 94.75 865 ASP A O 1
ATOM 6553 N N . TYR A 1 866 ? -6.641 -8.249 -22.222 1.00 94.75 866 TYR A N 1
ATOM 6554 C CA . TYR A 1 866 ? -5.443 -7.993 -23.022 1.00 94.75 866 TYR A CA 1
ATOM 6555 C C . TYR A 1 866 ? -4.406 -9.122 -22.940 1.00 94.75 866 TYR A C 1
ATOM 6557 O O . TYR A 1 866 ? -3.369 -9.032 -23.589 1.00 94.75 866 TYR A O 1
ATOM 6565 N N . THR A 1 867 ? -4.654 -10.180 -22.159 1.00 94.88 867 THR A N 1
ATOM 6566 C CA . THR A 1 867 ? -3.690 -11.268 -21.945 1.00 94.88 867 THR A CA 1
ATOM 6567 C C . THR A 1 867 ? -3.906 -12.426 -22.928 1.00 94.88 867 THR A C 1
ATOM 6569 O O . THR A 1 867 ? -5.057 -12.759 -23.220 1.00 94.88 867 THR A O 1
ATOM 6572 N N . PRO A 1 868 ? -2.850 -13.081 -23.444 1.00 96.12 868 PRO A N 1
ATOM 6573 C CA . PRO A 1 868 ? -1.433 -12.877 -23.130 1.00 96.12 868 PRO A CA 1
ATOM 6574 C C . PRO A 1 868 ? -0.866 -11.541 -23.625 1.00 96.12 868 PRO A C 1
ATOM 6576 O O . PRO A 1 868 ? -1.252 -11.051 -24.687 1.00 96.12 868 PRO A O 1
ATOM 6579 N N . PHE A 1 869 ? 0.049 -10.972 -22.839 1.00 95.56 869 PHE A N 1
ATOM 6580 C CA . PHE A 1 869 ? 0.501 -9.587 -22.955 1.00 95.56 869 PHE A CA 1
ATOM 6581 C C . PHE A 1 869 ? 2.015 -9.470 -22.761 1.00 95.56 869 PHE A C 1
ATOM 6583 O O . PHE A 1 869 ? 2.558 -10.080 -21.838 1.00 95.56 869 PHE A O 1
ATOM 6590 N N . ILE A 1 870 ? 2.684 -8.657 -23.580 1.00 98.44 870 ILE A N 1
ATOM 6591 C CA . ILE A 1 870 ? 4.123 -8.362 -23.471 1.00 98.44 870 ILE A CA 1
ATOM 6592 C C . ILE A 1 870 ? 4.319 -6.860 -23.311 1.00 98.44 870 ILE A C 1
ATOM 6594 O O . ILE A 1 870 ? 3.665 -6.063 -23.977 1.00 98.44 870 ILE A O 1
ATOM 6598 N N . CYS A 1 871 ? 5.252 -6.451 -22.461 1.00 98.25 871 CYS A N 1
ATOM 6599 C CA . CYS A 1 871 ? 5.611 -5.047 -22.357 1.00 98.25 871 CYS A CA 1
ATOM 6600 C C . CYS A 1 871 ? 7.094 -4.819 -22.090 1.00 98.25 871 CYS A C 1
ATOM 6602 O O . CYS A 1 871 ? 7.817 -5.707 -21.632 1.00 98.25 871 CYS A O 1
ATOM 6604 N N . GLY A 1 872 ? 7.556 -3.607 -22.394 1.00 98.12 872 GLY A N 1
ATOM 6605 C CA . GLY A 1 872 ? 8.948 -3.239 -22.187 1.00 98.12 872 GLY A CA 1
ATOM 6606 C C . GLY A 1 872 ? 9.205 -1.742 -22.079 1.00 98.12 872 GLY A C 1
ATOM 6607 O O . GLY A 1 872 ? 8.369 -0.892 -22.395 1.00 98.12 872 GLY A O 1
ATOM 6608 N N . GLU A 1 873 ? 10.395 -1.429 -21.589 1.00 97.62 873 GLU A N 1
ATOM 6609 C CA . GLU A 1 873 ? 10.909 -0.082 -21.403 1.00 97.62 873 GLU A CA 1
ATOM 6610 C C . GLU A 1 873 ? 12.330 -0.003 -21.970 1.00 97.62 873 GLU A C 1
ATOM 6612 O O . GLU A 1 873 ? 13.146 -0.902 -21.764 1.00 97.62 873 GLU A O 1
ATOM 6617 N N . GLU A 1 874 ? 12.646 1.111 -22.630 1.00 95.31 874 GLU A N 1
ATOM 6618 C CA . GLU A 1 874 ? 13.974 1.417 -23.185 1.00 95.31 874 GLU A CA 1
ATOM 6619 C C . GLU A 1 874 ? 15.122 1.298 -22.179 1.00 95.31 874 GLU A C 1
ATOM 6621 O O . GLU A 1 874 ? 16.262 1.042 -22.548 1.00 95.31 874 GLU A O 1
ATOM 6626 N N . SER A 1 875 ? 14.810 1.422 -20.891 1.00 93.19 875 SER A N 1
ATOM 6627 C CA . SER A 1 875 ? 15.725 1.225 -19.776 1.00 93.19 875 SER A CA 1
ATOM 6628 C C . SER A 1 875 ? 16.010 -0.257 -19.488 1.00 93.19 875 SER A C 1
ATOM 6630 O O . SER A 1 875 ? 16.023 -0.646 -18.320 1.00 93.19 875 SER A O 1
ATOM 6632 N N . PHE A 1 876 ? 16.204 -1.074 -20.530 1.00 96.38 876 PHE A N 1
ATOM 6633 C CA . PHE A 1 876 ? 16.560 -2.498 -20.432 1.00 96.38 876 PHE A CA 1
ATOM 6634 C C . PHE A 1 876 ? 15.518 -3.366 -19.703 1.00 96.38 876 PHE A C 1
ATOM 6636 O O . PHE A 1 876 ? 15.845 -4.408 -19.148 1.00 96.38 876 PHE A O 1
ATOM 6643 N N . GLY A 1 877 ? 14.251 -2.943 -19.672 1.00 96.50 877 GLY A N 1
ATOM 6644 C CA . GLY A 1 877 ? 13.178 -3.664 -18.987 1.00 96.50 877 GLY A CA 1
ATOM 6645 C C . GLY A 1 877 ? 12.273 -4.398 -19.966 1.00 96.50 877 GLY A C 1
ATOM 6646 O O . GLY A 1 877 ? 11.753 -3.785 -20.895 1.00 96.50 877 GLY A O 1
ATOM 6647 N N . THR A 1 878 ? 12.027 -5.690 -19.771 1.00 98.44 878 THR A N 1
ATOM 6648 C CA . THR A 1 878 ? 11.066 -6.448 -20.592 1.00 98.44 878 THR A CA 1
ATOM 6649 C C . THR A 1 878 ? 10.383 -7.504 -19.733 1.00 98.44 878 THR A C 1
ATOM 6651 O O . THR A 1 878 ? 10.977 -8.018 -18.789 1.00 98.44 878 THR A O 1
ATOM 6654 N N . GLY A 1 879 ? 9.121 -7.800 -20.021 1.00 97.94 879 GLY A N 1
ATOM 6655 C CA . GLY A 1 879 ? 8.352 -8.795 -19.287 1.00 97.94 879 GLY A CA 1
ATOM 6656 C C . GLY A 1 879 ? 7.012 -9.098 -19.946 1.00 97.94 879 GLY A C 1
ATOM 6657 O O . GLY A 1 879 ? 6.670 -8.568 -21.005 1.00 97.94 879 GLY A O 1
ATOM 6658 N N . SER A 1 880 ? 6.239 -9.964 -19.300 1.00 98.00 880 SER A N 1
ATOM 6659 C CA . SER A 1 880 ? 4.905 -10.370 -19.747 1.00 98.00 880 SER A CA 1
ATOM 6660 C C . SER A 1 880 ? 3.979 -10.614 -18.558 1.00 98.00 880 SER A C 1
ATOM 6662 O O . SER A 1 880 ? 4.400 -10.517 -17.408 1.00 98.00 880 SER A O 1
ATOM 6664 N N . ASN A 1 881 ? 2.719 -10.968 -18.817 1.00 96.75 881 ASN A N 1
ATOM 6665 C CA . ASN A 1 881 ? 1.695 -11.163 -17.783 1.00 96.75 881 ASN A CA 1
ATOM 6666 C C . ASN A 1 881 ? 1.889 -12.386 -16.857 1.00 96.75 881 ASN A C 1
ATOM 6668 O O . ASN A 1 881 ? 1.005 -12.651 -16.037 1.00 96.75 881 ASN A O 1
ATOM 6672 N N . HIS A 1 882 ? 3.004 -13.117 -16.967 1.00 96.50 882 HIS A N 1
ATOM 6673 C CA . HIS A 1 882 ? 3.352 -14.229 -16.072 1.00 96.50 882 HIS A CA 1
ATOM 6674 C C . HIS A 1 882 ? 3.584 -13.770 -14.622 1.00 96.50 882 HIS A C 1
ATOM 6676 O O . HIS A 1 882 ? 3.171 -14.437 -13.674 1.00 96.50 882 HIS A O 1
ATOM 6682 N N . VAL A 1 883 ? 4.167 -12.583 -14.455 1.00 97.25 883 VAL A N 1
ATOM 6683 C CA . VAL A 1 883 ? 4.323 -11.885 -13.175 1.00 97.25 883 VAL A CA 1
ATOM 6684 C C . VAL A 1 883 ? 3.782 -10.454 -13.297 1.00 97.25 883 VAL A C 1
ATOM 6686 O O . VAL A 1 883 ? 3.110 -10.110 -14.273 1.00 97.25 883 VAL A O 1
ATOM 6689 N N . ARG A 1 884 ? 3.995 -9.615 -12.281 1.00 96.25 884 ARG A N 1
ATOM 6690 C CA . ARG A 1 884 ? 3.635 -8.184 -12.288 1.00 96.25 884 ARG A CA 1
ATOM 6691 C C . ARG A 1 884 ? 4.850 -7.278 -12.096 1.00 96.25 884 ARG A C 1
ATOM 6693 O O . ARG A 1 884 ? 4.714 -6.146 -11.647 1.00 96.25 884 ARG A O 1
ATOM 6700 N N . GLU A 1 885 ? 6.017 -7.768 -12.490 1.00 96.88 885 GLU A N 1
ATOM 6701 C CA . GLU A 1 885 ? 7.284 -7.039 -12.557 1.00 96.88 885 GLU A CA 1
ATOM 6702 C C . GLU A 1 885 ? 7.959 -7.280 -13.911 1.00 96.88 885 GLU A C 1
ATOM 6704 O O . GLU A 1 885 ? 7.531 -8.144 -14.681 1.00 96.88 885 GLU A O 1
ATOM 6709 N N . LYS A 1 886 ? 9.006 -6.505 -14.210 1.00 97.81 886 LYS A N 1
ATOM 6710 C CA . LYS A 1 886 ? 9.918 -6.870 -15.303 1.00 97.81 886 LYS A CA 1
ATOM 6711 C C . LYS A 1 886 ? 10.685 -8.132 -14.914 1.00 97.81 886 LYS A C 1
ATOM 6713 O O . LYS A 1 886 ? 10.862 -8.404 -13.727 1.00 97.81 886 LYS A O 1
ATOM 6718 N N . ASP A 1 887 ? 11.174 -8.863 -15.907 1.00 98.56 887 ASP A N 1
ATOM 6719 C CA . ASP A 1 887 ? 11.940 -10.079 -15.662 1.00 98.56 887 ASP A CA 1
ATOM 6720 C C . ASP A 1 887 ? 13.088 -10.216 -16.671 1.00 98.56 887 ASP A C 1
ATOM 6722 O O . ASP A 1 887 ? 12.890 -10.495 -17.859 1.00 98.56 887 ASP A O 1
ATOM 6726 N N . GLY A 1 888 ? 14.312 -9.991 -16.185 1.00 98.25 888 GLY A N 1
ATOM 6727 C CA . GLY A 1 888 ? 15.505 -10.010 -17.018 1.00 98.25 888 GLY A CA 1
ATOM 6728 C C . GLY A 1 888 ? 15.855 -11.405 -17.538 1.00 98.25 888 GLY A C 1
ATOM 6729 O O . GLY A 1 888 ? 16.169 -11.556 -18.719 1.00 98.25 888 GLY A O 1
ATOM 6730 N N . ILE A 1 889 ? 15.761 -12.440 -16.696 1.00 98.50 889 ILE A N 1
ATOM 6731 C CA . ILE A 1 889 ? 16.090 -13.810 -17.118 1.00 98.50 889 ILE A CA 1
ATOM 6732 C C . ILE A 1 889 ? 14.996 -14.390 -18.020 1.00 98.50 889 ILE A C 1
ATOM 6734 O O . ILE A 1 889 ? 15.304 -15.131 -18.953 1.00 98.50 889 ILE A O 1
ATOM 6738 N N . TRP A 1 890 ? 13.737 -13.987 -17.824 1.00 98.81 890 TRP A N 1
ATOM 6739 C CA . TRP A 1 890 ? 12.656 -14.286 -18.762 1.00 98.81 890 TRP A CA 1
ATOM 6740 C C . TRP A 1 890 ? 12.950 -13.732 -20.159 1.00 98.81 890 TRP A C 1
ATOM 6742 O O . TRP A 1 890 ? 12.780 -14.447 -21.142 1.00 98.81 890 TRP A O 1
ATOM 6752 N N . ALA A 1 891 ? 13.441 -12.494 -20.270 1.00 98.81 891 ALA A N 1
ATOM 6753 C CA . ALA A 1 891 ? 13.787 -11.908 -21.566 1.00 98.81 891 ALA A CA 1
ATOM 6754 C C . ALA A 1 891 ? 14.959 -12.641 -22.244 1.00 98.81 891 ALA A C 1
ATOM 6756 O O . ALA A 1 891 ? 14.949 -12.834 -23.461 1.00 98.81 891 ALA A O 1
ATOM 6757 N N . VAL A 1 892 ? 15.936 -13.114 -21.461 1.00 98.88 892 VAL A N 1
ATOM 6758 C CA . VAL A 1 892 ? 17.025 -13.969 -21.959 1.00 98.88 892 VAL A CA 1
ATOM 6759 C C . VAL A 1 892 ? 16.481 -15.293 -22.503 1.00 98.88 892 VAL A C 1
ATOM 6761 O O . VAL A 1 892 ? 16.805 -15.670 -23.627 1.00 98.88 892 VAL A O 1
ATOM 6764 N N . LEU A 1 893 ? 15.614 -15.979 -21.754 1.00 98.88 893 LEU A N 1
ATOM 6765 C CA . LEU A 1 893 ? 14.993 -17.233 -22.197 1.00 98.88 893 LEU A CA 1
ATOM 6766 C C . LEU A 1 893 ? 14.052 -17.033 -23.395 1.00 98.88 893 LEU A C 1
ATOM 6768 O O . LEU A 1 893 ? 13.981 -17.903 -24.265 1.00 98.88 893 LEU A O 1
ATOM 6772 N N . ALA A 1 894 ? 13.387 -15.880 -23.497 1.00 98.88 894 ALA A N 1
ATOM 6773 C CA . ALA A 1 894 ? 12.607 -15.502 -24.671 1.00 98.88 894 ALA A CA 1
ATOM 6774 C C . ALA A 1 894 ? 13.497 -15.415 -25.917 1.00 98.88 894 ALA A C 1
ATOM 6776 O O . ALA A 1 894 ? 13.195 -16.051 -26.922 1.00 98.88 894 ALA A O 1
ATOM 6777 N N . TRP A 1 895 ? 14.638 -14.725 -25.837 1.00 98.94 895 TRP A N 1
ATOM 6778 C CA . TRP A 1 895 ? 15.611 -14.680 -26.933 1.00 98.94 895 TRP A CA 1
ATOM 6779 C C . TRP A 1 895 ? 16.177 -16.051 -27.299 1.00 98.94 895 TRP A C 1
ATOM 6781 O O . TRP A 1 895 ? 16.281 -16.370 -28.483 1.00 98.94 895 TRP A O 1
ATOM 6791 N N . LEU A 1 896 ? 16.504 -16.880 -26.307 1.00 98.88 896 LEU A N 1
ATOM 6792 C CA . LEU A 1 896 ? 16.976 -18.242 -26.553 1.00 98.88 896 LEU A CA 1
ATOM 6793 C C . LEU A 1 896 ? 15.898 -19.113 -27.212 1.00 98.88 896 LEU A C 1
ATOM 6795 O O . LEU A 1 896 ? 16.226 -19.896 -28.094 1.00 98.88 896 LEU A O 1
ATOM 6799 N N . SER A 1 897 ? 14.620 -18.933 -26.867 1.00 98.88 897 SER A N 1
ATOM 6800 C CA . SER A 1 897 ? 13.504 -19.633 -27.524 1.00 98.88 897 SER A CA 1
ATOM 6801 C C . SER A 1 897 ? 13.356 -19.223 -28.993 1.00 98.88 897 SER A C 1
ATOM 6803 O O . SER A 1 897 ? 13.129 -20.065 -29.858 1.00 98.88 897 SER A O 1
ATOM 6805 N N . ILE A 1 898 ? 13.529 -17.931 -29.295 1.00 98.81 898 ILE A N 1
ATOM 6806 C CA . ILE A 1 898 ? 13.508 -17.415 -30.673 1.00 98.81 898 ILE A CA 1
ATOM 6807 C C . ILE A 1 898 ? 14.672 -18.010 -31.471 1.00 98.81 898 ILE A C 1
ATOM 6809 O O . ILE A 1 898 ? 14.470 -18.546 -32.559 1.00 98.81 898 ILE A O 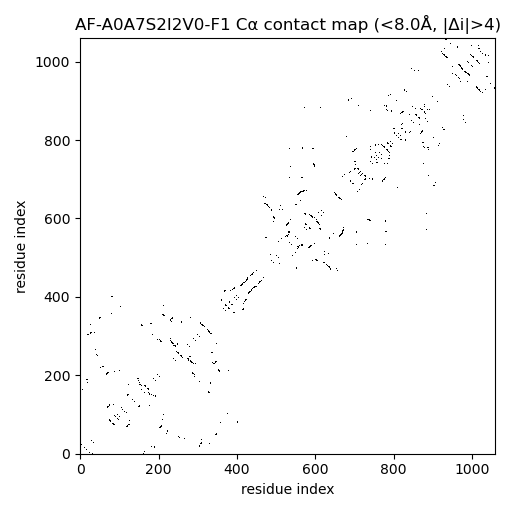1
ATOM 6813 N N . LEU A 1 899 ? 15.883 -17.971 -30.909 1.00 98.81 899 LEU A N 1
ATOM 6814 C CA . LEU A 1 899 ? 17.064 -18.568 -31.527 1.00 98.81 899 LEU A CA 1
ATOM 6815 C C . LEU A 1 899 ? 16.898 -20.079 -31.724 1.00 98.81 899 LEU A C 1
ATOM 6817 O O . LEU A 1 899 ? 17.280 -20.580 -32.776 1.00 98.81 899 LEU A O 1
ATOM 6821 N N . ALA A 1 900 ? 16.315 -20.798 -30.763 1.00 98.62 900 ALA A N 1
ATOM 6822 C CA . ALA A 1 900 ? 16.071 -22.235 -30.864 1.00 98.62 900 ALA A CA 1
ATOM 6823 C C . ALA A 1 900 ? 15.080 -22.556 -31.991 1.00 98.62 900 ALA A C 1
ATOM 6825 O O . ALA A 1 900 ? 15.349 -23.431 -32.812 1.00 98.62 900 ALA A O 1
ATOM 6826 N N . SER A 1 901 ? 13.992 -21.786 -32.106 1.00 98.31 901 SER A N 1
ATOM 6827 C CA . SER A 1 901 ? 13.016 -21.914 -33.196 1.00 98.31 901 SER A CA 1
ATOM 6828 C C . SER A 1 901 ? 13.669 -21.738 -34.575 1.00 98.31 901 SER A C 1
ATOM 6830 O O . SER A 1 901 ? 13.488 -22.574 -35.467 1.00 98.31 901 SER A O 1
ATOM 6832 N N . GLU A 1 902 ? 14.486 -20.693 -34.741 1.00 98.00 902 GLU A N 1
ATOM 6833 C CA . GLU A 1 902 ? 15.189 -20.401 -36.001 1.00 98.00 902 GLU A CA 1
ATOM 6834 C C . GLU A 1 902 ? 16.343 -21.377 -36.301 1.00 98.00 902 GLU A C 1
ATOM 6836 O O . GLU A 1 902 ? 16.784 -21.488 -37.445 1.00 98.00 902 GLU A O 1
ATOM 6841 N N . ASN A 1 903 ? 16.806 -22.127 -35.296 1.00 97.75 903 ASN A N 1
ATOM 6842 C CA . ASN A 1 903 ? 17.909 -23.086 -35.397 1.00 97.75 903 ASN A CA 1
ATOM 6843 C C . ASN A 1 903 ? 17.494 -24.538 -35.107 1.00 97.75 903 ASN A C 1
ATOM 6845 O O . ASN A 1 903 ? 18.343 -25.365 -34.769 1.00 97.75 903 ASN A O 1
ATOM 6849 N N . SER A 1 904 ? 16.213 -24.864 -35.295 1.00 94.56 904 SER A N 1
ATOM 6850 C CA . SER A 1 904 ? 15.647 -26.205 -35.062 1.00 94.56 904 SER A CA 1
ATOM 6851 C C . SER A 1 904 ? 16.289 -27.317 -35.909 1.00 94.56 904 SER A C 1
ATOM 6853 O O . SER A 1 904 ? 16.246 -28.490 -35.542 1.00 94.56 904 SER A O 1
ATOM 6855 N N . ASP A 1 905 ? 16.922 -26.965 -37.032 1.00 93.69 905 ASP A N 1
ATOM 6856 C CA . ASP A 1 905 ? 17.718 -27.878 -37.855 1.00 93.69 905 ASP A CA 1
ATOM 6857 C C . ASP A 1 905 ? 19.218 -27.655 -37.609 1.00 93.69 905 ASP A C 1
ATOM 6859 O O . ASP A 1 905 ? 19.849 -26.783 -38.215 1.00 93.69 905 ASP A O 1
ATOM 6863 N N . ALA A 1 906 ? 19.802 -28.487 -36.740 1.00 89.94 906 ALA A N 1
ATOM 6864 C CA . ALA A 1 906 ? 21.218 -28.433 -36.373 1.00 89.94 906 ALA A CA 1
ATOM 6865 C C . ALA A 1 906 ? 22.191 -28.629 -37.554 1.00 89.94 906 ALA A C 1
ATOM 6867 O O . ALA A 1 906 ? 23.369 -28.304 -37.438 1.00 89.94 906 ALA A O 1
ATOM 6868 N N . SER A 1 907 ? 21.718 -29.140 -38.699 1.00 90.50 907 SER A N 1
ATOM 6869 C CA . SER A 1 907 ? 22.554 -29.323 -39.893 1.00 90.50 907 SER A CA 1
ATOM 6870 C C . SER A 1 907 ? 22.777 -28.036 -40.693 1.00 90.50 907 SER A C 1
ATOM 6872 O O . SER A 1 907 ? 23.658 -27.989 -41.557 1.00 90.50 907 SER A O 1
ATOM 6874 N N . LYS A 1 908 ? 21.989 -26.988 -40.423 1.00 94.81 908 LYS A N 1
ATOM 6875 C CA . LYS A 1 908 ? 22.111 -25.686 -41.083 1.00 94.81 908 LYS A CA 1
ATOM 6876 C C . LYS A 1 908 ? 23.081 -24.765 -40.336 1.00 94.81 908 LYS A C 1
ATOM 6878 O O . LYS A 1 908 ? 23.237 -24.892 -39.116 1.00 94.81 908 LYS A O 1
ATOM 6883 N N . PRO A 1 909 ? 23.713 -23.813 -41.056 1.00 95.12 909 PRO A N 1
ATOM 6884 C CA . PRO A 1 909 ? 24.477 -22.747 -40.423 1.00 95.12 909 PRO A CA 1
ATOM 6885 C C . PRO A 1 909 ? 23.638 -22.025 -39.370 1.00 95.12 909 PRO A C 1
ATOM 6887 O O . PRO A 1 909 ? 22.449 -21.793 -39.594 1.00 95.12 909 PRO A O 1
ATOM 6890 N N . LEU A 1 910 ? 24.273 -21.672 -38.253 1.00 97.00 910 LEU A N 1
ATOM 6891 C CA . LEU A 1 910 ? 23.635 -20.944 -37.166 1.00 97.00 910 LEU A CA 1
ATOM 6892 C C . LEU A 1 910 ? 23.048 -19.612 -37.663 1.00 97.00 910 LEU A C 1
ATOM 6894 O O . LEU A 1 910 ? 23.779 -18.761 -38.169 1.00 97.00 910 LEU A O 1
ATOM 6898 N N . VAL A 1 911 ? 21.746 -19.422 -37.462 1.00 98.38 911 VAL A N 1
ATOM 6899 C CA . VAL A 1 911 ? 21.079 -18.120 -37.540 1.00 98.38 911 VAL A CA 1
ATOM 6900 C C . VAL A 1 911 ? 21.407 -17.357 -36.262 1.00 98.38 911 VAL A C 1
ATOM 6902 O O . VAL A 1 911 ? 21.061 -17.791 -35.161 1.00 98.38 911 VAL A O 1
ATOM 6905 N N . THR A 1 912 ? 22.109 -16.236 -36.403 1.00 98.56 912 THR A N 1
ATOM 6906 C CA . THR A 1 912 ? 22.610 -15.446 -35.274 1.00 98.56 912 THR A CA 1
ATOM 6907 C C . THR A 1 912 ? 21.608 -14.385 -34.809 1.00 98.56 912 THR A C 1
ATOM 6909 O O . THR A 1 912 ? 20.625 -14.075 -35.484 1.00 98.56 912 THR A O 1
ATOM 6912 N N . VAL A 1 913 ? 21.892 -13.757 -33.663 1.00 98.75 913 VAL A N 1
ATOM 6913 C CA . VAL A 1 913 ? 21.156 -12.570 -33.190 1.00 98.75 913 VAL A CA 1
ATOM 6914 C C . VAL A 1 913 ? 21.177 -11.444 -34.234 1.00 98.75 913 VAL A C 1
ATOM 6916 O O . VAL A 1 913 ? 20.140 -10.836 -34.490 1.00 98.75 913 VAL A O 1
ATOM 6919 N N . GLU A 1 914 ? 22.331 -11.181 -34.865 1.00 98.25 914 GLU A N 1
ATOM 6920 C CA . GLU A 1 914 ? 22.460 -10.147 -35.906 1.00 98.25 914 GLU A CA 1
ATOM 6921 C C . GLU A 1 914 ? 21.571 -10.475 -37.119 1.00 98.25 914 GLU A C 1
ATOM 6923 O O . GLU A 1 914 ? 20.924 -9.575 -37.654 1.00 98.25 914 GLU A O 1
ATOM 6928 N N . ASP A 1 915 ? 21.466 -11.751 -37.511 1.00 98.56 915 ASP A N 1
ATOM 6929 C CA . ASP A 1 915 ? 20.608 -12.181 -38.625 1.00 98.56 915 ASP A CA 1
ATOM 6930 C C . ASP A 1 915 ? 19.119 -11.958 -38.327 1.00 98.56 915 ASP A C 1
ATOM 6932 O O . ASP A 1 915 ? 18.397 -11.420 -39.170 1.00 98.56 915 ASP A O 1
ATOM 6936 N N . ILE A 1 916 ? 18.660 -12.309 -37.119 1.00 98.75 916 ILE A N 1
ATOM 6937 C CA . ILE A 1 916 ? 17.271 -12.081 -36.683 1.00 98.75 916 ILE A CA 1
ATOM 6938 C C . ILE A 1 916 ? 16.953 -10.585 -36.684 1.00 98.75 916 ILE A C 1
ATOM 6940 O O . ILE A 1 916 ? 15.934 -10.163 -37.235 1.00 98.75 916 ILE A O 1
ATOM 6944 N N . VAL A 1 917 ? 17.837 -9.765 -36.112 1.00 98.62 917 VAL A N 1
ATOM 6945 C CA . VAL A 1 917 ? 17.633 -8.314 -36.025 1.00 98.62 917 VAL A CA 1
ATOM 6946 C C . VAL A 1 917 ? 17.631 -7.680 -37.419 1.00 98.62 917 VAL A C 1
ATOM 6948 O O . VAL A 1 917 ? 16.752 -6.878 -37.734 1.00 98.62 917 VAL A O 1
ATOM 6951 N N . LYS A 1 918 ? 18.547 -8.081 -38.306 1.00 98.12 918 LYS A N 1
ATOM 6952 C CA . LYS A 1 918 ? 18.567 -7.600 -39.695 1.00 98.12 918 LYS A CA 1
ATOM 6953 C C . LYS A 1 918 ? 17.348 -8.052 -40.491 1.00 98.12 918 LYS A C 1
ATOM 6955 O O . LYS A 1 918 ? 16.825 -7.268 -41.281 1.00 98.12 918 LYS A O 1
ATOM 6960 N N . SER A 1 919 ? 16.866 -9.274 -40.270 1.00 98.25 919 SER A N 1
ATOM 6961 C CA . SER A 1 919 ? 15.615 -9.764 -40.858 1.00 98.25 919 SER A CA 1
ATOM 6962 C C . SER A 1 919 ? 14.421 -8.924 -40.391 1.00 98.25 919 SER A C 1
ATOM 6964 O O . SER A 1 919 ? 13.612 -8.475 -41.209 1.00 98.25 919 SER A O 1
ATOM 6966 N N . HIS A 1 920 ? 14.366 -8.611 -39.093 1.00 98.56 920 HIS A N 1
ATOM 6967 C CA . HIS A 1 920 ? 13.356 -7.734 -38.510 1.00 98.56 920 HIS A CA 1
ATOM 6968 C C . HIS A 1 920 ? 13.381 -6.338 -39.149 1.00 98.56 920 HIS A C 1
ATOM 6970 O O . HIS A 1 920 ? 12.357 -5.872 -39.655 1.00 98.56 920 HIS A O 1
ATOM 6976 N N . TRP A 1 921 ? 14.554 -5.701 -39.224 1.00 98.56 921 TRP A N 1
ATOM 6977 C CA . TRP A 1 921 ? 14.706 -4.395 -39.871 1.00 98.56 921 TRP A CA 1
ATOM 6978 C C . TRP A 1 921 ? 14.360 -4.434 -41.362 1.00 98.56 921 TRP A C 1
ATOM 6980 O O . TRP A 1 921 ? 13.728 -3.516 -41.880 1.00 98.56 921 TRP A O 1
ATOM 6990 N N . ALA A 1 922 ? 14.718 -5.503 -42.075 1.00 98.00 922 ALA A N 1
ATOM 6991 C CA . ALA A 1 922 ? 14.377 -5.658 -43.486 1.00 98.00 922 ALA A CA 1
ATOM 6992 C C . ALA A 1 922 ? 12.861 -5.789 -43.726 1.00 98.00 922 ALA A C 1
ATOM 6994 O O . ALA A 1 922 ? 12.387 -5.440 -44.820 1.00 98.00 922 ALA A O 1
ATOM 6995 N N . LYS A 1 923 ? 12.111 -6.294 -42.735 1.00 98.06 923 LYS A N 1
ATOM 6996 C CA . LYS A 1 923 ? 10.649 -6.416 -42.769 1.00 98.06 923 LYS A CA 1
ATOM 6997 C C . LYS A 1 923 ? 9.951 -5.105 -42.394 1.00 98.06 923 LYS A C 1
ATOM 6999 O O . LYS A 1 923 ? 9.102 -4.656 -43.159 1.00 98.06 923 LYS A O 1
ATOM 7004 N N . TYR A 1 924 ? 10.305 -4.497 -41.262 1.00 98.00 924 TYR A N 1
ATOM 7005 C CA . TYR A 1 924 ? 9.552 -3.374 -40.680 1.00 98.00 924 TYR A CA 1
ATOM 7006 C C . TYR A 1 924 ? 10.181 -1.988 -40.922 1.00 98.00 924 TYR A C 1
ATOM 7008 O O . TYR A 1 924 ? 9.520 -0.962 -40.745 1.00 98.00 924 TYR A O 1
ATOM 7016 N N . GLY A 1 925 ? 11.432 -1.937 -41.379 1.00 97.81 925 GLY A N 1
ATOM 7017 C CA . GLY A 1 925 ? 12.284 -0.752 -41.273 1.00 97.81 925 GLY A CA 1
ATOM 7018 C C . GLY A 1 925 ? 13.021 -0.727 -39.932 1.00 97.81 925 GLY A C 1
ATOM 7019 O O . GLY A 1 925 ? 12.831 -1.605 -39.090 1.00 97.81 925 GLY A O 1
ATOM 7020 N N . ARG A 1 926 ? 13.887 0.269 -39.736 1.00 98.25 926 ARG A N 1
ATOM 7021 C CA . ARG A 1 926 ? 14.677 0.418 -38.505 1.00 98.25 926 ARG A CA 1
ATOM 7022 C C . ARG A 1 926 ? 14.322 1.709 -37.784 1.00 98.25 926 ARG A C 1
ATOM 7024 O O . ARG A 1 926 ? 14.313 2.774 -38.396 1.00 98.25 926 ARG A O 1
ATOM 7031 N N . ASN A 1 927 ? 14.099 1.615 -36.478 1.00 98.12 927 ASN A N 1
ATOM 7032 C CA . ASN A 1 927 ? 13.979 2.761 -35.585 1.00 98.12 927 ASN A CA 1
ATOM 7033 C C . ASN A 1 927 ? 15.344 3.000 -34.934 1.00 98.12 927 ASN A C 1
ATOM 7035 O O . ASN A 1 927 ? 15.659 2.423 -33.895 1.00 98.12 927 ASN A O 1
ATOM 7039 N N . TYR A 1 928 ? 16.179 3.822 -35.571 1.00 98.00 928 TYR A N 1
ATOM 7040 C CA . TYR A 1 928 ? 17.424 4.275 -34.956 1.00 98.00 928 TYR A CA 1
ATOM 7041 C C . TYR A 1 928 ? 17.097 5.001 -33.661 1.00 98.00 928 TYR A C 1
ATOM 7043 O O . TYR A 1 928 ? 16.234 5.872 -33.663 1.00 98.00 928 TYR A O 1
ATOM 7051 N N . TYR A 1 929 ? 17.766 4.643 -32.571 1.00 96.56 929 TYR A N 1
ATOM 7052 C CA . TYR A 1 929 ? 17.407 5.114 -31.241 1.00 96.56 929 TYR A CA 1
ATOM 7053 C C . TYR A 1 929 ? 18.654 5.372 -30.399 1.00 96.56 929 TYR A C 1
ATOM 7055 O O . TYR A 1 929 ? 19.594 4.578 -30.436 1.00 96.56 929 TYR A O 1
ATOM 7063 N N . CYS A 1 930 ? 18.646 6.459 -29.630 1.00 94.00 930 CYS A N 1
ATOM 7064 C CA . CYS A 1 930 ? 19.578 6.665 -28.527 1.00 94.00 930 CYS A CA 1
ATOM 7065 C C . CYS A 1 930 ? 18.943 7.497 -27.407 1.00 94.00 930 CYS A C 1
ATOM 7067 O O . CYS A 1 930 ? 17.986 8.252 -27.623 1.00 94.00 930 CYS A O 1
ATOM 7069 N N . ARG A 1 931 ? 19.509 7.385 -26.204 1.00 94.25 931 ARG A N 1
ATOM 7070 C CA . ARG A 1 931 ? 19.163 8.231 -25.056 1.00 94.25 931 ARG A CA 1
ATOM 7071 C C . ARG A 1 931 ? 20.379 9.004 -24.573 1.00 94.25 931 ARG A C 1
ATOM 7073 O O . ARG A 1 931 ? 21.443 8.432 -24.367 1.00 94.25 931 ARG A O 1
ATOM 7080 N N . TRP A 1 932 ? 20.209 10.305 -24.375 1.00 93.56 932 TRP A N 1
ATOM 7081 C CA . TRP A 1 932 ? 21.203 11.213 -23.810 1.00 93.56 932 TRP A CA 1
ATOM 7082 C C . TRP A 1 932 ? 20.751 11.657 -22.422 1.00 93.56 932 TRP A C 1
ATOM 7084 O O . TRP A 1 932 ? 19.717 12.315 -22.280 1.00 93.56 932 TRP A O 1
ATOM 7094 N N . ASP A 1 933 ? 21.543 11.322 -21.408 1.00 91.44 933 ASP A N 1
ATOM 7095 C CA . ASP A 1 933 ? 21.274 11.692 -20.022 1.00 91.44 933 ASP A CA 1
ATOM 7096 C C . ASP A 1 933 ? 22.228 12.809 -19.579 1.00 91.44 933 ASP A C 1
ATOM 7098 O O . ASP A 1 933 ? 23.451 12.675 -19.636 1.00 91.44 933 ASP A O 1
ATOM 7102 N N . PHE A 1 934 ? 21.658 13.920 -19.116 1.00 92.19 934 PHE A N 1
ATOM 7103 C CA . PHE A 1 934 ? 22.370 15.060 -18.540 1.00 92.19 934 PHE A CA 1
ATOM 7104 C C . PHE A 1 934 ? 22.146 15.050 -17.034 1.00 92.19 934 PHE A C 1
ATOM 7106 O O . PHE A 1 934 ? 21.137 15.558 -16.537 1.00 92.19 934 PHE A O 1
ATOM 7113 N N . GLU A 1 935 ? 23.054 14.399 -16.319 1.00 88.06 935 GLU A N 1
ATOM 7114 C CA . GLU A 1 935 ? 22.940 14.169 -14.880 1.00 88.06 935 GLU A CA 1
ATOM 7115 C C . GLU A 1 935 ? 23.492 15.335 -14.057 1.00 88.06 935 GLU A C 1
ATOM 7117 O O . GLU A 1 935 ? 24.401 16.044 -14.485 1.00 88.06 935 GLU A O 1
ATOM 7122 N N . GLY A 1 936 ? 22.959 15.516 -12.846 1.00 85.19 936 GLY A N 1
ATOM 7123 C CA . GLY A 1 936 ? 23.464 16.509 -11.894 1.00 85.19 936 GLY A CA 1
ATOM 7124 C C . GLY A 1 936 ? 23.215 17.964 -12.305 1.00 85.19 936 GLY A C 1
ATOM 7125 O O . GLY A 1 936 ? 23.883 18.863 -11.795 1.00 85.19 936 GLY A O 1
ATOM 7126 N N . VAL A 1 937 ? 22.263 18.216 -13.209 1.00 90.56 937 VAL A N 1
ATOM 7127 C CA . VAL A 1 937 ? 21.913 19.579 -13.633 1.00 90.56 937 VAL A CA 1
ATOM 7128 C C . VAL A 1 937 ? 21.107 20.306 -12.554 1.00 90.56 937 VAL A C 1
ATOM 7130 O O . VAL A 1 937 ? 20.429 19.682 -11.726 1.00 90.56 937 VAL A O 1
ATOM 7133 N N . ASP A 1 938 ? 21.148 21.643 -12.567 1.00 90.81 938 ASP A N 1
ATOM 7134 C CA . ASP A 1 938 ? 20.333 22.445 -11.653 1.00 90.81 938 ASP A CA 1
ATOM 7135 C C . ASP A 1 938 ? 18.840 22.192 -11.892 1.00 90.81 938 ASP A C 1
ATOM 7137 O O . ASP A 1 938 ? 18.316 22.331 -13.002 1.00 90.81 938 ASP A O 1
ATOM 7141 N N . LYS A 1 939 ? 18.136 21.828 -10.819 1.00 89.56 939 LYS A N 1
ATOM 7142 C CA . LYS A 1 939 ? 16.725 21.448 -10.885 1.00 89.56 939 LYS A CA 1
ATOM 7143 C C . LYS A 1 939 ? 15.837 22.618 -11.303 1.00 89.56 939 LYS A C 1
ATOM 7145 O O . LYS A 1 939 ? 14.855 22.394 -12.008 1.00 89.56 939 LYS A O 1
ATOM 7150 N N . THR A 1 940 ? 16.129 23.837 -10.860 1.00 91.44 940 THR A N 1
ATOM 7151 C CA . THR A 1 940 ? 15.295 25.009 -11.158 1.00 91.44 940 THR A CA 1
ATOM 7152 C C . THR A 1 940 ? 15.394 25.350 -12.639 1.00 91.44 940 THR A C 1
ATOM 7154 O O . THR A 1 940 ? 14.370 25.444 -13.316 1.00 91.44 940 THR A O 1
ATOM 7157 N N . SER A 1 941 ? 16.615 25.428 -13.165 1.00 93.94 941 SER A N 1
ATOM 7158 C CA . SER A 1 941 ? 16.858 25.711 -14.577 1.00 93.94 941 SER A CA 1
ATOM 7159 C C . SER A 1 941 ? 16.340 24.605 -15.495 1.00 93.94 941 SER A C 1
ATOM 7161 O O . SER A 1 941 ? 15.721 24.899 -16.515 1.00 93.94 941 SER A O 1
ATOM 7163 N N . ALA A 1 942 ? 16.496 23.332 -15.116 1.00 93.62 942 ALA A N 1
ATOM 7164 C CA . ALA A 1 942 ? 15.950 22.221 -15.893 1.00 93.62 942 ALA A CA 1
ATOM 7165 C C . ALA A 1 942 ? 14.408 22.232 -15.935 1.00 93.62 942 ALA A C 1
ATOM 7167 O O . ALA A 1 942 ? 13.816 21.917 -16.966 1.00 93.62 942 ALA A O 1
ATOM 7168 N N . ASN A 1 943 ? 13.732 22.638 -14.851 1.00 93.88 943 ASN A N 1
ATOM 7169 C CA . ASN A 1 943 ? 12.278 22.843 -14.882 1.00 93.88 943 ASN A CA 1
ATOM 7170 C C . ASN A 1 943 ? 11.891 24.000 -15.811 1.00 93.88 943 ASN A C 1
ATOM 7172 O O . ASN A 1 943 ? 10.969 23.838 -16.607 1.00 93.88 943 ASN A O 1
ATOM 7176 N N . ALA A 1 944 ? 12.625 25.116 -15.767 1.00 96.19 944 ALA A N 1
ATOM 7177 C CA . ALA A 1 944 ? 12.389 26.251 -16.657 1.00 96.19 944 ALA A CA 1
ATOM 7178 C C . ALA A 1 944 ? 12.547 25.872 -18.143 1.00 96.19 944 ALA A C 1
ATOM 7180 O O . ALA A 1 944 ? 11.741 26.298 -18.968 1.00 96.19 944 ALA A O 1
ATOM 7181 N N . MET A 1 945 ? 13.520 25.014 -18.474 1.00 96.81 945 MET A N 1
ATOM 7182 C CA . MET A 1 945 ? 13.690 24.450 -19.819 1.00 96.81 945 MET A CA 1
ATOM 7183 C C . MET A 1 945 ? 12.442 23.674 -20.267 1.00 96.81 945 MET A C 1
ATOM 7185 O O . MET A 1 945 ? 11.903 23.902 -21.350 1.00 96.81 945 MET A O 1
ATOM 7189 N N . MET A 1 946 ? 11.941 22.780 -19.408 1.00 96.69 946 MET A N 1
ATOM 7190 C CA . MET A 1 946 ? 10.734 21.996 -19.686 1.00 96.69 946 MET A CA 1
ATOM 7191 C C . MET A 1 946 ? 9.493 22.889 -19.827 1.00 96.69 946 MET A C 1
ATOM 7193 O O . MET A 1 946 ? 8.678 22.665 -20.717 1.00 96.69 946 MET A O 1
ATOM 7197 N N . ASP A 1 947 ? 9.348 23.908 -18.978 1.00 96.38 947 ASP A N 1
ATOM 7198 C CA . ASP A 1 947 ? 8.233 24.859 -19.034 1.00 96.38 947 ASP A CA 1
ATOM 7199 C C . ASP A 1 947 ? 8.258 25.710 -20.306 1.00 96.38 947 ASP A C 1
ATOM 7201 O O . ASP A 1 947 ? 7.207 25.932 -20.912 1.00 96.38 947 ASP A O 1
ATOM 7205 N N . LYS A 1 948 ? 9.446 26.119 -20.766 1.00 96.94 948 LYS A N 1
ATOM 7206 C CA . LYS A 1 948 ? 9.603 26.787 -22.060 1.00 96.94 948 LYS A CA 1
ATOM 7207 C C . LYS A 1 948 ? 9.127 25.891 -23.204 1.00 96.94 948 LYS A C 1
ATOM 7209 O O . LYS A 1 948 ? 8.295 26.322 -23.998 1.00 96.94 948 LYS A O 1
ATOM 7214 N N . MET A 1 949 ? 9.585 24.639 -23.261 1.00 97.12 949 MET A N 1
ATOM 7215 C CA . MET A 1 949 ? 9.147 23.709 -24.308 1.00 97.12 949 MET A CA 1
ATOM 7216 C C . MET A 1 949 ? 7.630 23.459 -24.275 1.00 97.12 949 MET A C 1
ATOM 7218 O O . MET A 1 949 ? 7.003 23.383 -25.330 1.00 97.12 949 MET A O 1
ATOM 7222 N N . ARG A 1 950 ? 7.011 23.398 -23.084 1.00 96.38 950 ARG A N 1
ATOM 7223 C CA . ARG A 1 950 ? 5.541 23.316 -22.947 1.00 96.38 950 ARG A CA 1
ATOM 7224 C C . ARG A 1 950 ? 4.846 24.525 -23.555 1.00 96.38 950 ARG A C 1
ATOM 7226 O O . ARG A 1 950 ? 3.875 24.354 -24.290 1.00 96.38 950 ARG A O 1
ATOM 7233 N N . ALA A 1 951 ? 5.326 25.729 -23.248 1.00 96.69 951 ALA A N 1
ATOM 7234 C CA . ALA A 1 951 ? 4.758 26.970 -23.769 1.00 96.69 951 ALA A CA 1
ATOM 7235 C C . ALA A 1 951 ? 4.886 27.064 -25.300 1.00 96.69 951 ALA A C 1
ATOM 7237 O O . ALA A 1 951 ? 3.971 27.548 -25.964 1.00 96.69 951 ALA A O 1
ATOM 7238 N N . ASP A 1 952 ? 5.975 26.530 -25.856 1.00 95.44 952 ASP A N 1
ATOM 7239 C CA . ASP A 1 952 ? 6.265 26.551 -27.292 1.00 95.44 952 ASP A CA 1
ATOM 7240 C C . ASP A 1 952 ? 5.617 25.388 -28.078 1.00 95.44 952 ASP A C 1
ATOM 7242 O O . ASP A 1 952 ? 5.776 25.291 -29.294 1.00 95.44 952 ASP A O 1
ATOM 7246 N N . SER A 1 953 ? 4.872 24.487 -27.430 1.00 93.62 953 SER A N 1
ATOM 7247 C CA . SER A 1 953 ? 4.240 23.325 -28.088 1.00 93.62 953 SER A CA 1
ATOM 7248 C C . SER A 1 953 ? 3.326 23.723 -29.260 1.00 93.62 953 SER A C 1
ATOM 7250 O O . SER A 1 953 ? 3.436 23.192 -30.369 1.00 93.62 953 SER A O 1
ATOM 7252 N N . GLY A 1 954 ? 2.472 24.729 -29.055 1.00 93.75 954 GLY A N 1
ATOM 7253 C CA . GLY A 1 954 ? 1.561 25.225 -30.088 1.00 93.75 954 GLY A CA 1
ATOM 7254 C C . GLY A 1 954 ? 2.277 25.864 -31.282 1.00 93.75 954 GLY A C 1
ATOM 7255 O O . GLY A 1 954 ? 1.851 25.668 -32.416 1.00 93.75 954 GLY A O 1
ATOM 7256 N N . SER A 1 955 ? 3.374 26.593 -31.051 1.00 95.50 955 SER A N 1
ATOM 7257 C CA . SER A 1 955 ? 4.144 27.250 -32.120 1.00 95.50 955 SER A CA 1
ATOM 7258 C C . SER A 1 955 ? 5.074 26.291 -32.868 1.00 95.50 955 SER A C 1
ATOM 7260 O O . SER A 1 955 ? 5.404 26.543 -34.027 1.00 95.50 955 SER A O 1
ATOM 7262 N N . ASN A 1 956 ? 5.481 25.189 -32.235 1.00 96.25 956 ASN A N 1
ATOM 7263 C CA . ASN A 1 956 ? 6.278 24.146 -32.875 1.00 96.25 956 ASN A CA 1
ATOM 7264 C C . ASN A 1 956 ? 5.430 23.133 -33.660 1.00 96.25 956 ASN A C 1
ATOM 7266 O O . ASN A 1 956 ? 5.951 22.502 -34.575 1.00 96.25 956 ASN A O 1
ATOM 7270 N N . THR A 1 957 ? 4.136 22.983 -33.367 1.00 97.06 957 THR A N 1
ATOM 7271 C CA . THR A 1 957 ? 3.261 22.090 -34.144 1.00 97.06 957 THR A CA 1
ATOM 7272 C C . THR A 1 957 ? 3.095 22.607 -35.579 1.00 97.06 957 THR A C 1
ATOM 7274 O O . THR A 1 957 ? 2.685 23.742 -35.805 1.00 97.06 957 THR A O 1
ATOM 7277 N N . GLY A 1 958 ? 3.430 21.773 -36.565 1.00 96.62 958 GLY A N 1
ATOM 7278 C CA . GLY A 1 958 ? 3.456 22.111 -37.991 1.00 96.62 958 GLY A CA 1
ATOM 7279 C C . GLY A 1 958 ? 4.734 22.817 -38.464 1.00 96.62 958 GLY A C 1
ATOM 7280 O O . GLY A 1 958 ? 4.880 23.056 -39.663 1.00 96.62 958 GLY A O 1
ATOM 7281 N N . ARG A 1 959 ? 5.673 23.147 -37.565 1.00 96.62 959 ARG A N 1
ATOM 7282 C CA . ARG A 1 959 ? 6.951 23.787 -37.916 1.00 96.62 959 ARG A CA 1
ATOM 7283 C C . ARG A 1 959 ? 7.878 22.785 -38.609 1.00 96.62 959 ARG A C 1
ATOM 7285 O O . ARG A 1 959 ? 8.028 21.650 -38.156 1.00 96.62 959 ARG A O 1
ATOM 7292 N N . THR A 1 960 ? 8.559 23.232 -39.664 1.00 97.06 960 THR A N 1
ATOM 7293 C CA . THR A 1 960 ? 9.684 22.502 -40.267 1.00 97.06 960 THR A CA 1
ATOM 7294 C C . THR A 1 960 ? 11.010 23.024 -39.711 1.00 97.06 960 THR A C 1
ATOM 7296 O O . THR A 1 960 ? 11.266 24.229 -39.733 1.00 97.06 960 THR A O 1
ATOM 7299 N N . ILE A 1 961 ? 11.857 22.122 -39.219 1.00 95.31 961 ILE A N 1
ATOM 7300 C CA . ILE A 1 961 ? 13.151 22.404 -38.588 1.00 95.31 961 ILE A CA 1
ATOM 7301 C C . ILE A 1 961 ? 14.140 21.290 -38.949 1.00 95.31 961 ILE A C 1
ATOM 7303 O O . ILE A 1 961 ? 13.798 20.114 -38.889 1.00 95.31 961 ILE A O 1
ATOM 7307 N N . GLY A 1 962 ? 15.349 21.647 -39.396 1.00 91.69 962 GLY A N 1
ATOM 7308 C CA . GLY A 1 962 ? 16.372 20.664 -39.792 1.00 91.69 962 GLY A CA 1
ATOM 7309 C C . GLY A 1 962 ? 15.922 19.647 -40.854 1.00 91.69 962 GLY A C 1
ATOM 7310 O O . GLY A 1 962 ? 16.425 18.535 -40.879 1.00 91.69 962 GLY A O 1
ATOM 7311 N N . GLY A 1 963 ? 14.941 19.994 -41.697 1.00 93.25 963 GLY A N 1
ATOM 7312 C CA . GLY A 1 963 ? 14.347 19.078 -42.682 1.00 93.25 963 GLY A CA 1
ATOM 7313 C C . GLY A 1 963 ? 13.194 18.208 -42.157 1.00 93.25 963 GLY A C 1
ATOM 7314 O O . GLY A 1 963 ? 12.482 17.616 -42.964 1.00 93.25 963 GLY A O 1
ATOM 7315 N N . TYR A 1 964 ? 12.939 18.196 -40.847 1.00 96.88 964 TYR A N 1
ATOM 7316 C CA . TYR A 1 964 ? 11.834 17.468 -40.221 1.00 96.88 964 TYR A CA 1
ATOM 7317 C C . TYR A 1 964 ? 10.620 18.372 -40.031 1.00 96.88 964 TYR A C 1
ATOM 7319 O O . TYR A 1 964 ? 10.750 19.523 -39.621 1.00 96.88 964 TYR A O 1
ATOM 7327 N N . THR A 1 965 ? 9.425 17.853 -40.309 1.00 98.12 965 THR A N 1
ATOM 7328 C CA . THR A 1 965 ? 8.166 18.554 -40.014 1.00 98.12 965 THR A CA 1
ATOM 7329 C C . THR A 1 965 ? 7.553 17.972 -38.751 1.00 98.12 965 THR A C 1
ATOM 7331 O O . THR A 1 965 ? 7.215 16.789 -38.731 1.00 98.12 965 THR A O 1
ATOM 7334 N N . ILE A 1 966 ? 7.392 18.802 -37.719 1.00 98.25 966 ILE A N 1
ATOM 7335 C CA . ILE A 1 966 ? 6.799 18.411 -36.437 1.00 98.25 966 ILE A CA 1
ATOM 7336 C C . ILE A 1 966 ? 5.286 18.274 -36.632 1.00 98.25 966 ILE A C 1
ATOM 7338 O O . ILE A 1 966 ? 4.572 19.268 -36.739 1.00 98.25 966 ILE A O 1
ATOM 7342 N N . ALA A 1 967 ? 4.779 17.046 -36.683 1.00 98.12 967 ALA A N 1
ATOM 7343 C CA . ALA A 1 967 ? 3.350 16.767 -36.788 1.00 98.12 967 ALA A CA 1
ATOM 7344 C C . ALA A 1 967 ? 2.614 17.032 -35.467 1.00 98.12 967 ALA A C 1
ATOM 7346 O O . ALA A 1 967 ? 1.460 17.454 -35.466 1.00 98.12 967 ALA A O 1
ATOM 7347 N N . THR A 1 968 ? 3.266 16.789 -34.330 1.00 98.00 968 THR A N 1
ATOM 7348 C CA . THR A 1 968 ? 2.687 17.023 -33.001 1.00 98.00 968 THR A CA 1
ATOM 7349 C C . THR A 1 968 ? 3.775 17.442 -32.026 1.00 98.00 968 THR A C 1
ATOM 7351 O O . THR A 1 968 ? 4.806 16.779 -31.939 1.00 98.00 968 THR A O 1
ATOM 7354 N N . ALA A 1 969 ? 3.537 18.522 -31.282 1.00 98.19 969 ALA A N 1
ATOM 7355 C CA . ALA A 1 969 ? 4.314 18.868 -30.101 1.00 98.19 969 ALA A CA 1
ATOM 7356 C C . ALA A 1 969 ? 3.381 18.952 -28.888 1.00 98.19 969 ALA A C 1
ATOM 7358 O O . ALA A 1 969 ? 2.444 19.749 -28.891 1.00 98.19 969 ALA A O 1
ATOM 7359 N N . ASP A 1 970 ? 3.609 18.126 -27.868 1.00 97.50 970 ASP A N 1
ATOM 7360 C CA . ASP A 1 970 ? 2.748 18.052 -26.683 1.00 97.50 970 ASP A CA 1
ATOM 7361 C C . ASP A 1 970 ? 3.519 17.723 -25.394 1.00 97.50 970 ASP A C 1
ATOM 7363 O O . ASP A 1 970 ? 4.717 17.438 -25.410 1.00 97.50 970 ASP A O 1
ATOM 7367 N N . ASP A 1 971 ? 2.822 17.803 -24.257 1.00 97.06 971 ASP A N 1
ATOM 7368 C CA . ASP A 1 971 ? 3.273 17.222 -22.991 1.00 97.06 971 ASP A CA 1
ATOM 7369 C C . ASP A 1 971 ? 2.407 16.001 -22.684 1.00 97.06 971 ASP A C 1
ATOM 7371 O O . ASP A 1 971 ? 1.196 16.118 -22.455 1.00 97.06 971 ASP A O 1
ATOM 7375 N N . PHE A 1 972 ? 3.030 14.826 -22.717 1.00 97.31 972 PHE A N 1
ATOM 7376 C CA . PHE A 1 972 ? 2.343 13.549 -22.706 1.00 97.31 972 PHE A CA 1
ATOM 7377 C C . PHE A 1 972 ? 1.400 13.431 -21.506 1.00 97.31 972 PHE A C 1
ATOM 7379 O O . PHE A 1 972 ? 1.789 13.603 -20.341 1.00 97.31 972 PHE A O 1
ATOM 7386 N N . THR A 1 973 ? 0.143 13.128 -21.818 1.00 96.00 973 THR A N 1
ATOM 7387 C CA . THR A 1 973 ? -0.912 12.844 -20.852 1.00 96.00 973 THR A CA 1
ATOM 7388 C C . THR A 1 973 ? -1.488 11.478 -21.166 1.00 96.00 973 THR A C 1
ATOM 7390 O O . THR A 1 973 ? -1.901 11.221 -22.293 1.00 96.00 973 THR A O 1
ATOM 7393 N N . TYR A 1 974 ? -1.527 10.621 -20.155 1.00 95.12 974 TYR A N 1
ATOM 7394 C CA . TYR A 1 974 ? -2.087 9.284 -20.249 1.00 95.12 974 TYR A CA 1
ATOM 7395 C C . TYR A 1 974 ? -3.353 9.205 -19.406 1.00 95.12 974 TYR A C 1
ATOM 7397 O O . TYR A 1 974 ? -3.362 9.653 -18.257 1.00 95.12 974 TYR A O 1
ATOM 7405 N N . VAL A 1 975 ? -4.408 8.650 -19.993 1.00 94.56 975 VAL A N 1
ATOM 7406 C CA . VAL A 1 975 ? -5.622 8.253 -19.282 1.00 94.56 975 VAL A CA 1
ATOM 7407 C C . VAL A 1 975 ? -5.600 6.738 -19.233 1.00 94.56 975 VAL A C 1
ATOM 7409 O O . VAL A 1 975 ? -5.625 6.095 -20.283 1.00 94.56 975 VAL A O 1
ATOM 7412 N N . ASP A 1 976 ? -5.499 6.181 -18.033 1.00 91.12 976 ASP A N 1
ATOM 7413 C CA . ASP A 1 976 ? -5.453 4.740 -17.855 1.00 91.12 976 ASP A CA 1
ATOM 7414 C C . ASP A 1 976 ? -6.805 4.124 -18.257 1.00 91.12 976 ASP A C 1
ATOM 7416 O O . ASP A 1 976 ? -7.845 4.530 -17.727 1.00 91.12 976 ASP A O 1
ATOM 7420 N N . PRO A 1 977 ? -6.833 3.176 -19.211 1.00 91.81 977 PRO A N 1
ATOM 7421 C CA . PRO A 1 977 ? -8.078 2.621 -19.727 1.00 91.81 977 PRO A CA 1
ATOM 7422 C C . PRO A 1 977 ? -8.752 1.645 -18.753 1.00 91.81 977 PRO A C 1
ATOM 7424 O O . PRO A 1 977 ? -9.842 1.161 -19.055 1.00 91.81 977 PRO A O 1
ATOM 7427 N N . VAL A 1 978 ? -8.108 1.319 -17.629 1.00 89.06 978 VAL A N 1
ATOM 7428 C CA . VAL A 1 978 ? -8.591 0.350 -16.644 1.00 89.06 978 VAL A CA 1
ATOM 7429 C C . VAL A 1 978 ? -9.204 1.058 -15.444 1.00 89.06 978 VAL A C 1
ATOM 7431 O O . VAL A 1 978 ? -10.348 0.774 -15.098 1.00 89.06 978 VAL A O 1
ATOM 7434 N N . ASP A 1 979 ? -8.480 2.000 -14.834 1.00 82.38 979 ASP A N 1
ATOM 7435 C CA . ASP A 1 979 ? -8.937 2.696 -13.620 1.00 82.38 979 ASP A CA 1
ATOM 7436 C C . ASP A 1 979 ? -9.381 4.156 -13.848 1.00 82.38 979 ASP A C 1
ATOM 7438 O O . ASP A 1 979 ? -9.897 4.800 -12.932 1.00 82.38 979 ASP A O 1
ATOM 7442 N N . GLY A 1 980 ? -9.215 4.688 -15.065 1.00 87.31 980 GLY A N 1
ATOM 7443 C CA . GLY A 1 980 ? -9.592 6.056 -15.431 1.00 87.31 980 GLY A CA 1
ATOM 7444 C C . GLY A 1 980 ? -8.682 7.146 -14.853 1.00 87.31 980 GLY A C 1
ATOM 7445 O O . GLY A 1 980 ? -8.975 8.336 -15.014 1.00 87.31 980 GLY A O 1
ATOM 7446 N N . SER A 1 981 ? -7.588 6.780 -14.179 1.00 82.56 981 SER A N 1
ATOM 7447 C CA . SER A 1 981 ? -6.631 7.735 -13.625 1.00 82.56 981 SER A CA 1
ATOM 7448 C C . SER A 1 981 ? -5.909 8.514 -14.728 1.00 82.56 981 SER A C 1
ATOM 7450 O O . SER A 1 981 ? -5.697 8.034 -15.842 1.00 82.56 981 SER A O 1
ATOM 7452 N N . VAL A 1 982 ? -5.540 9.765 -14.429 1.00 89.19 982 VAL A N 1
ATOM 7453 C CA . VAL A 1 982 ? -4.927 10.674 -15.409 1.00 89.19 982 VAL A CA 1
ATOM 7454 C C . VAL A 1 982 ? -3.523 11.071 -14.967 1.00 89.19 982 VAL A C 1
ATOM 7456 O O . VAL A 1 982 ? -3.352 11.876 -14.049 1.00 89.19 982 VAL A O 1
ATOM 7459 N N . ALA A 1 983 ? -2.511 10.578 -15.681 1.00 88.56 983 ALA A N 1
ATOM 7460 C CA . ALA A 1 983 ? -1.113 10.945 -15.490 1.00 88.56 983 ALA A CA 1
ATOM 7461 C C . ALA A 1 983 ? -0.722 12.066 -16.465 1.00 88.56 983 ALA A C 1
ATOM 7463 O O . ALA A 1 983 ? -0.581 11.846 -17.667 1.00 88.56 983 ALA A O 1
ATOM 7464 N N . LYS A 1 984 ? -0.535 13.284 -15.946 1.00 92.25 984 LYS A N 1
ATOM 7465 C CA . LYS A 1 984 ? -0.130 14.471 -16.725 1.00 92.25 984 LYS A CA 1
ATOM 7466 C C . LYS A 1 984 ? 1.369 14.734 -16.603 1.00 92.25 984 LYS A C 1
ATOM 7468 O O . LYS A 1 984 ? 2.006 14.263 -15.659 1.00 92.25 984 LYS A O 1
ATOM 7473 N N . LYS A 1 985 ? 1.906 15.561 -17.504 1.00 91.56 985 LYS A N 1
ATOM 7474 C CA . LYS A 1 985 ? 3.297 16.049 -17.476 1.00 91.56 985 LYS A CA 1
ATOM 7475 C C . LYS A 1 985 ? 4.347 14.936 -17.533 1.00 91.56 985 LYS A C 1
ATOM 7477 O O . LYS A 1 985 ? 5.353 14.986 -16.824 1.00 91.56 985 LYS A O 1
ATOM 7482 N N . GLN A 1 986 ? 4.085 13.896 -18.320 1.00 93.56 986 GLN A N 1
ATOM 7483 C CA . GLN A 1 986 ? 4.919 12.692 -18.340 1.00 93.56 986 GLN A CA 1
ATOM 7484 C C . GLN A 1 986 ? 6.136 12.807 -19.275 1.00 93.56 986 GLN A C 1
ATOM 7486 O O . GLN A 1 986 ? 7.042 11.969 -19.199 1.00 93.56 986 GLN A O 1
ATOM 7491 N N . GLY A 1 987 ? 6.205 13.863 -20.091 1.00 95.56 987 GLY A N 1
ATOM 7492 C CA . GLY A 1 987 ? 7.346 14.184 -20.945 1.00 95.56 987 GLY A CA 1
ATOM 7493 C C . GLY A 1 987 ? 6.931 14.989 -22.171 1.00 95.56 987 GLY A C 1
ATOM 7494 O O . GLY A 1 987 ? 5.853 14.769 -22.713 1.00 95.56 987 GLY A O 1
ATOM 7495 N N . ILE A 1 988 ? 7.801 15.893 -22.621 1.00 98.06 988 ILE A N 1
ATOM 7496 C CA . ILE A 1 988 ? 7.565 16.672 -23.843 1.00 98.06 988 ILE A CA 1
ATOM 7497 C C . ILE A 1 988 ? 7.895 15.810 -25.046 1.00 98.06 988 ILE A C 1
ATOM 7499 O O . ILE A 1 988 ? 8.957 15.187 -25.060 1.00 98.06 988 ILE A O 1
ATOM 7503 N N . ARG A 1 989 ? 7.020 15.790 -26.050 1.00 98.44 989 ARG A N 1
ATOM 7504 C CA . ARG A 1 989 ? 7.221 15.026 -27.282 1.00 98.44 989 ARG A CA 1
ATOM 7505 C C . ARG A 1 989 ? 7.165 15.947 -28.484 1.00 98.44 989 ARG A C 1
ATOM 7507 O O . ARG A 1 989 ? 6.277 16.786 -28.575 1.00 98.44 989 ARG A O 1
ATOM 7514 N N . PHE A 1 990 ? 8.077 15.732 -29.420 1.00 98.38 990 PHE A N 1
ATOM 7515 C CA . PHE A 1 990 ? 8.063 16.296 -30.762 1.00 98.38 990 PHE A CA 1
ATOM 7516 C C . PHE A 1 990 ? 8.013 15.126 -31.745 1.00 98.38 990 PHE A C 1
ATOM 7518 O O . PHE A 1 990 ? 9.013 14.444 -31.967 1.00 98.38 990 PHE A O 1
ATOM 7525 N N . LEU A 1 991 ? 6.822 14.853 -32.274 1.00 98.19 991 LEU A N 1
ATOM 7526 C CA . LEU A 1 991 ? 6.545 13.751 -33.191 1.00 98.19 991 LEU A CA 1
ATOM 7527 C C . LEU A 1 991 ? 6.616 14.274 -34.624 1.00 98.19 991 LEU A C 1
ATOM 7529 O O . LEU A 1 991 ? 5.876 15.193 -34.981 1.00 98.19 991 LEU A O 1
ATOM 7533 N N . MET A 1 992 ? 7.498 13.707 -35.438 1.00 98.00 992 MET A N 1
ATOM 7534 C CA . MET A 1 992 ? 7.725 14.124 -36.818 1.00 98.00 992 MET A CA 1
ATOM 7535 C C . MET A 1 992 ? 6.787 13.382 -37.780 1.00 98.00 992 MET A C 1
ATOM 7537 O O . MET A 1 992 ? 6.344 12.265 -37.517 1.00 98.00 992 MET A O 1
ATOM 7541 N N . ALA A 1 993 ? 6.482 14.001 -38.921 1.00 97.38 993 ALA A N 1
ATOM 7542 C CA . ALA A 1 993 ? 5.561 13.446 -39.918 1.00 97.38 993 ALA A CA 1
ATOM 7543 C C . ALA A 1 993 ? 6.070 12.164 -40.613 1.00 97.38 993 ALA A C 1
ATOM 7545 O O . ALA A 1 993 ? 5.271 11.423 -41.182 1.00 97.38 993 ALA A O 1
ATOM 7546 N N . ASP A 1 994 ? 7.378 11.907 -40.586 1.00 94.81 994 ASP A N 1
ATOM 7547 C CA . ASP A 1 994 ? 8.021 10.720 -41.164 1.00 94.81 994 ASP A CA 1
ATOM 7548 C C . ASP A 1 994 ? 8.083 9.522 -40.195 1.00 94.81 994 ASP A C 1
ATOM 7550 O O . ASP A 1 994 ? 8.549 8.453 -40.579 1.00 94.81 994 ASP A O 1
ATOM 7554 N N . GLY A 1 995 ? 7.598 9.687 -38.958 1.00 95.25 995 GLY A N 1
ATOM 7555 C CA . GLY A 1 995 ? 7.665 8.682 -37.894 1.00 95.25 995 GLY A CA 1
ATOM 7556 C C . GLY A 1 995 ? 8.832 8.867 -36.919 1.00 95.25 995 GLY A C 1
ATOM 7557 O O . GLY A 1 995 ? 8.872 8.176 -35.904 1.00 95.25 995 GLY A O 1
ATOM 7558 N N . SER A 1 996 ? 9.749 9.805 -37.177 1.00 97.69 996 SER A N 1
ATOM 7559 C CA . SER A 1 996 ? 10.832 10.167 -36.252 1.00 97.69 996 SER A CA 1
ATOM 7560 C C . SER A 1 996 ? 10.296 10.929 -35.032 1.00 97.69 996 SER A C 1
ATOM 7562 O O . SER A 1 996 ? 9.229 11.545 -35.089 1.00 97.69 996 SER A O 1
ATOM 7564 N N . ARG A 1 997 ? 11.005 10.902 -33.898 1.00 98.06 997 ARG A N 1
ATOM 7565 C CA . ARG A 1 997 ? 10.548 11.499 -32.632 1.00 98.06 997 ARG A CA 1
ATOM 7566 C C . ARG A 1 997 ? 11.708 12.028 -31.790 1.00 98.06 997 ARG A C 1
ATOM 7568 O O . ARG A 1 997 ? 12.789 11.449 -31.757 1.00 98.06 997 ARG A O 1
ATOM 7575 N N . VAL A 1 998 ? 11.444 13.099 -31.044 1.00 98.25 998 VAL A N 1
ATOM 7576 C CA . VAL A 1 998 ? 12.316 13.594 -29.969 1.00 98.25 998 VAL A CA 1
ATOM 7577 C C . VAL A 1 998 ? 11.491 13.749 -28.701 1.00 98.25 998 VAL A C 1
ATOM 7579 O O . VAL A 1 998 ? 10.413 14.345 -28.726 1.00 98.25 998 VAL A O 1
ATOM 7582 N N . ILE A 1 999 ? 11.982 13.211 -27.588 1.00 98.38 999 ILE A N 1
ATOM 7583 C CA . ILE A 1 999 ? 11.276 13.222 -26.305 1.00 98.38 999 ILE A CA 1
ATOM 7584 C C . ILE A 1 999 ? 12.195 13.794 -25.226 1.00 98.38 999 ILE A C 1
ATOM 7586 O O . ILE A 1 999 ? 13.377 13.464 -25.167 1.00 98.38 999 ILE A O 1
ATOM 7590 N N . PHE A 1 1000 ? 11.638 14.605 -24.328 1.00 97.88 1000 PHE A N 1
ATOM 7591 C CA . PHE A 1 1000 ? 12.336 15.135 -23.159 1.00 97.88 1000 PHE A CA 1
ATOM 7592 C C . PHE A 1 1000 ? 11.621 14.737 -21.877 1.00 97.88 1000 PHE A C 1
ATOM 7594 O O . PHE A 1 1000 ? 10.412 14.939 -21.723 1.00 97.88 1000 PHE A O 1
ATOM 7601 N N . ARG A 1 1001 ? 12.378 14.214 -20.911 1.00 95.38 1001 ARG A N 1
ATOM 7602 C CA . ARG A 1 1001 ? 11.884 13.941 -19.559 1.00 95.38 1001 ARG A CA 1
ATOM 7603 C C . ARG A 1 1001 ? 12.822 14.503 -18.515 1.00 95.38 1001 ARG A C 1
ATOM 7605 O O . ARG A 1 1001 ? 14.037 14.457 -18.656 1.00 95.38 1001 ARG A O 1
ATOM 7612 N N . LEU A 1 1002 ? 12.231 14.976 -17.427 1.00 90.94 1002 LEU A N 1
ATOM 7613 C CA . LEU A 1 1002 ? 12.963 15.401 -16.248 1.00 90.94 1002 LEU A CA 1
ATOM 7614 C C . LEU A 1 1002 ? 12.771 14.362 -15.147 1.00 90.94 1002 LEU A C 1
ATOM 7616 O O . LEU A 1 1002 ? 11.645 14.025 -14.787 1.00 90.94 1002 LEU A O 1
ATOM 7620 N N . SER A 1 1003 ? 13.877 13.865 -14.612 1.00 81.75 1003 SER A N 1
ATOM 7621 C CA . SER A 1 1003 ? 13.914 12.952 -13.469 1.00 81.75 1003 SER A CA 1
ATOM 7622 C C . SER A 1 1003 ? 14.742 13.577 -12.345 1.00 81.75 1003 SER A C 1
ATOM 7624 O O . SER A 1 1003 ? 15.569 14.448 -12.598 1.00 81.75 1003 SER A O 1
ATOM 7626 N N . GLY A 1 1004 ? 14.503 13.206 -11.088 1.00 63.97 1004 GLY A N 1
ATOM 7627 C CA . GLY A 1 1004 ? 15.293 13.749 -9.984 1.00 63.97 1004 GLY A CA 1
ATOM 7628 C C . GLY A 1 1004 ? 15.111 12.988 -8.682 1.00 63.97 1004 GLY A C 1
ATOM 7629 O O . GLY A 1 1004 ? 13.989 12.710 -8.257 1.00 63.97 1004 GLY A O 1
ATOM 7630 N N . THR A 1 1005 ? 16.231 12.696 -8.034 1.00 51.25 1005 THR A N 1
ATOM 7631 C CA . THR A 1 1005 ? 16.333 12.199 -6.662 1.00 51.25 1005 THR A CA 1
ATOM 7632 C C . THR A 1 1005 ? 16.562 13.382 -5.725 1.00 51.25 1005 THR A C 1
ATOM 7634 O O . THR A 1 1005 ? 17.301 14.317 -6.031 1.00 51.25 1005 THR A O 1
ATOM 7637 N N . ALA A 1 1006 ? 15.907 13.388 -4.563 1.00 46.75 1006 ALA A N 1
ATOM 7638 C CA . ALA A 1 1006 ? 16.144 14.440 -3.577 1.00 46.75 1006 ALA A CA 1
ATOM 7639 C C . ALA A 1 1006 ? 17.603 14.378 -3.085 1.00 46.75 1006 ALA A C 1
ATOM 7641 O O . ALA A 1 1006 ? 17.979 13.385 -2.464 1.00 46.75 1006 ALA A O 1
ATOM 7642 N N . GLY A 1 1007 ? 18.384 15.433 -3.354 1.00 50.09 1007 GLY A N 1
ATOM 7643 C CA . GLY A 1 1007 ? 19.733 15.635 -2.811 1.00 50.09 1007 GLY A CA 1
ATOM 7644 C C . GLY A 1 1007 ? 20.881 15.735 -3.828 1.00 50.09 1007 GLY A C 1
ATOM 7645 O O . GLY A 1 1007 ? 21.933 16.229 -3.446 1.00 50.09 1007 GLY A O 1
ATOM 7646 N N . SER A 1 1008 ? 20.701 15.336 -5.097 1.00 59.38 1008 SER A N 1
ATOM 7647 C CA . SER A 1 1008 ? 21.804 15.226 -6.084 1.00 59.38 1008 SER A CA 1
ATOM 7648 C C . SER A 1 1008 ? 21.589 15.985 -7.409 1.00 59.38 1008 SER A C 1
ATOM 7650 O O . SER A 1 1008 ? 22.254 15.693 -8.397 1.00 59.38 1008 SER A O 1
ATOM 7652 N N . GLY A 1 1009 ? 20.665 16.952 -7.451 1.00 76.25 1009 GLY A N 1
ATOM 7653 C CA . GLY A 1 1009 ? 20.290 17.676 -8.678 1.00 76.25 1009 GLY A CA 1
ATOM 7654 C C . GLY A 1 1009 ? 19.140 17.011 -9.445 1.00 76.25 1009 GLY A C 1
ATOM 7655 O O . GLY A 1 1009 ? 18.357 16.249 -8.872 1.00 76.25 1009 GLY A O 1
ATOM 7656 N N . ALA A 1 1010 ? 18.993 17.340 -10.727 1.00 85.62 1010 ALA A N 1
ATOM 7657 C CA . ALA A 1 1010 ? 18.056 16.691 -11.641 1.00 85.62 1010 ALA A CA 1
ATOM 7658 C C . ALA A 1 1010 ? 18.804 16.016 -12.800 1.00 85.62 1010 ALA A C 1
ATOM 7660 O O . ALA A 1 1010 ? 19.961 16.330 -13.070 1.00 85.62 1010 ALA A O 1
ATOM 7661 N N . THR A 1 1011 ? 18.124 15.108 -13.492 1.00 90.06 1011 THR A N 1
ATOM 7662 C CA . THR A 1 1011 ? 18.597 14.493 -14.732 1.00 90.06 1011 THR A CA 1
ATOM 7663 C C . THR A 1 1011 ? 17.607 14.794 -15.845 1.00 90.06 1011 THR A C 1
ATOM 7665 O O . THR A 1 1011 ? 16.445 14.367 -15.780 1.00 90.06 1011 THR A O 1
ATOM 7668 N N . VAL A 1 1012 ? 18.067 15.514 -16.867 1.00 94.62 1012 VAL A N 1
ATOM 7669 C CA . VAL A 1 1012 ? 17.333 15.687 -18.126 1.00 94.62 1012 VAL A CA 1
ATOM 7670 C C . VAL A 1 1012 ? 17.662 14.499 -19.019 1.00 94.62 1012 VAL A C 1
ATOM 7672 O O . VAL A 1 1012 ? 18.828 14.234 -19.290 1.00 94.62 1012 VAL A O 1
ATOM 7675 N N . ARG A 1 1013 ? 16.632 13.788 -19.467 1.00 95.56 1013 ARG A N 1
ATOM 7676 C CA . ARG A 1 1013 ? 16.742 12.668 -20.401 1.00 95.56 1013 ARG A CA 1
ATOM 7677 C C . ARG A 1 1013 ? 16.173 13.091 -21.744 1.00 95.56 1013 ARG A C 1
ATOM 7679 O O . ARG A 1 1013 ? 14.999 13.469 -21.812 1.00 95.56 1013 ARG A O 1
ATOM 7686 N N . MET A 1 1014 ? 16.998 13.032 -22.778 1.00 97.44 1014 MET A N 1
ATOM 7687 C CA . MET A 1 1014 ? 16.639 13.324 -24.161 1.00 97.44 1014 MET A CA 1
ATOM 7688 C C . MET A 1 1014 ? 16.672 12.019 -24.957 1.00 97.44 1014 MET A C 1
ATOM 7690 O O . MET A 1 1014 ? 17.713 11.379 -25.050 1.00 97.44 1014 MET A O 1
ATOM 7694 N N . TYR A 1 1015 ? 15.533 11.620 -25.511 1.00 98.06 1015 TYR A N 1
ATOM 7695 C CA . TYR A 1 1015 ? 15.393 10.405 -26.312 1.00 98.06 1015 TYR A CA 1
ATOM 7696 C C . TYR A 1 1015 ? 15.235 10.819 -27.768 1.00 98.06 1015 TYR A C 1
ATOM 7698 O O . TYR A 1 1015 ? 14.394 11.670 -28.075 1.00 98.06 1015 TYR A O 1
ATOM 7706 N N . ILE A 1 1016 ? 16.052 10.246 -28.645 1.00 98.19 1016 ILE A N 1
ATOM 7707 C CA . ILE A 1 1016 ? 16.066 10.573 -30.068 1.00 98.19 1016 ILE A CA 1
ATOM 7708 C C . ILE A 1 1016 ? 15.783 9.304 -30.854 1.00 98.19 1016 ILE A C 1
ATOM 7710 O O . ILE A 1 1016 ? 16.459 8.292 -30.672 1.00 98.19 1016 ILE A O 1
ATOM 7714 N N . GLU A 1 1017 ? 14.795 9.377 -31.740 1.00 98.31 1017 GLU A N 1
ATOM 7715 C CA . GLU A 1 1017 ? 14.396 8.271 -32.592 1.00 98.31 1017 GLU A CA 1
ATOM 7716 C C . GLU A 1 1017 ? 14.209 8.722 -34.038 1.00 98.31 1017 GLU A C 1
ATOM 7718 O O . GLU A 1 1017 ? 13.444 9.645 -34.307 1.00 98.31 1017 GLU A O 1
ATOM 7723 N N . GLN A 1 1018 ? 14.831 8.019 -34.979 1.00 97.88 1018 GLN A N 1
ATOM 7724 C CA . GLN A 1 1018 ? 14.594 8.213 -36.405 1.00 97.88 1018 GLN A CA 1
ATOM 7725 C C . GLN A 1 1018 ? 14.094 6.922 -37.043 1.00 97.88 1018 GLN A C 1
ATOM 7727 O O . GLN A 1 1018 ? 14.765 5.888 -36.989 1.00 97.88 1018 GLN A O 1
ATOM 7732 N N . TYR A 1 1019 ? 12.934 6.997 -37.694 1.00 97.81 1019 TYR A N 1
ATOM 7733 C CA . TYR A 1 1019 ? 12.413 5.879 -38.472 1.00 97.81 1019 TYR A CA 1
ATOM 7734 C C . TYR A 1 1019 ? 13.006 5.880 -39.884 1.00 97.81 1019 TYR A C 1
ATOM 7736 O O . TYR A 1 1019 ? 12.916 6.865 -40.615 1.00 97.81 1019 TYR A O 1
ATOM 7744 N N . GLN A 1 1020 ? 13.597 4.754 -40.281 1.00 97.12 1020 GLN A N 1
ATOM 7745 C CA . GLN A 1 1020 ? 14.243 4.575 -41.574 1.00 97.12 1020 GLN A CA 1
ATOM 7746 C C . GLN A 1 1020 ? 13.603 3.400 -42.339 1.00 97.12 1020 GLN A C 1
ATOM 7748 O O . GLN A 1 1020 ? 13.915 2.239 -42.060 1.00 97.12 1020 GLN A O 1
ATOM 7753 N N . PRO A 1 1021 ? 12.719 3.673 -43.321 1.00 95.44 1021 PRO A N 1
ATOM 7754 C CA . PRO A 1 1021 ? 12.043 2.631 -44.100 1.00 95.44 1021 PRO A CA 1
ATOM 7755 C C . PRO A 1 1021 ? 12.824 2.174 -45.345 1.00 95.44 1021 PRO A C 1
ATOM 7757 O O . PRO A 1 1021 ? 12.565 1.094 -45.877 1.00 95.44 1021 PRO A O 1
ATOM 7760 N N . ASP A 1 1022 ? 13.760 2.984 -45.855 1.00 95.19 1022 ASP A N 1
ATOM 7761 C CA . ASP A 1 1022 ? 14.553 2.620 -47.036 1.00 95.19 1022 ASP A CA 1
ATOM 7762 C C . ASP A 1 1022 ? 15.650 1.616 -46.659 1.00 95.19 1022 ASP A C 1
ATOM 7764 O O . ASP A 1 1022 ? 16.581 1.920 -45.906 1.00 95.19 1022 ASP A O 1
ATOM 7768 N N . LYS A 1 1023 ? 15.508 0.416 -47.235 1.00 94.00 1023 LYS A N 1
ATOM 7769 C CA . LYS A 1 1023 ? 16.313 -0.782 -46.978 1.00 94.00 1023 LYS A CA 1
ATOM 7770 C C . LYS A 1 1023 ? 17.800 -0.597 -47.261 1.00 94.00 1023 LYS A C 1
ATOM 7772 O O . LYS A 1 1023 ? 18.613 -1.312 -46.690 1.00 94.00 1023 LYS A O 1
ATOM 7777 N N . THR A 1 1024 ? 18.166 0.357 -48.115 1.00 94.88 1024 THR A N 1
ATOM 7778 C CA . THR A 1 1024 ? 19.572 0.636 -48.444 1.00 94.88 1024 THR A CA 1
ATOM 7779 C C . THR A 1 1024 ? 20.310 1.397 -47.342 1.00 94.88 1024 THR A C 1
ATOM 7781 O O . THR A 1 1024 ? 21.532 1.513 -47.396 1.00 94.88 1024 THR A O 1
ATOM 7784 N N . LYS A 1 1025 ? 19.585 1.897 -46.333 1.00 94.94 1025 LYS A N 1
ATOM 7785 C CA . LYS A 1 1025 ? 20.124 2.730 -45.252 1.00 94.94 1025 LYS A CA 1
ATOM 7786 C C . LYS A 1 1025 ? 19.967 2.115 -43.861 1.00 94.94 1025 LYS A C 1
ATOM 7788 O O . LYS A 1 1025 ? 20.167 2.814 -42.880 1.00 94.94 1025 LYS A O 1
ATOM 7793 N N . LEU A 1 1026 ? 19.607 0.834 -43.754 1.00 96.06 1026 LEU A N 1
ATOM 7794 C CA . LEU A 1 1026 ? 19.366 0.172 -42.459 1.00 96.06 1026 LEU A CA 1
ATOM 7795 C C . LEU A 1 1026 ? 20.654 -0.176 -41.695 1.00 96.06 1026 LEU A C 1
ATOM 7797 O O . LEU A 1 1026 ? 20.602 -0.415 -40.489 1.00 96.06 1026 LEU A O 1
ATOM 7801 N N . ASP A 1 1027 ? 21.801 -0.177 -42.377 1.00 92.56 1027 ASP A N 1
ATOM 7802 C CA . ASP A 1 1027 ? 23.112 -0.531 -41.815 1.00 92.56 1027 ASP A CA 1
ATOM 7803 C C . ASP A 1 1027 ? 23.976 0.693 -41.455 1.00 92.56 1027 ASP A C 1
ATOM 7805 O O . ASP A 1 1027 ? 25.160 0.551 -41.150 1.00 92.56 1027 ASP A O 1
ATOM 7809 N N . MET A 1 1028 ? 23.417 1.911 -41.475 1.00 93.12 1028 MET A N 1
ATOM 7810 C CA . MET A 1 1028 ? 24.148 3.100 -41.019 1.00 93.12 1028 MET A CA 1
ATOM 7811 C C . MET A 1 1028 ? 24.540 2.972 -39.541 1.00 93.12 1028 MET A C 1
ATOM 7813 O O . MET A 1 1028 ? 23.819 2.358 -38.745 1.00 93.12 1028 MET A O 1
ATOM 7817 N N . ALA A 1 1029 ? 25.660 3.593 -39.161 1.00 90.62 1029 ALA A N 1
ATOM 7818 C CA . ALA A 1 1029 ? 25.991 3.773 -37.755 1.00 90.62 1029 ALA A CA 1
ATOM 7819 C C . ALA A 1 1029 ? 24.935 4.671 -37.092 1.00 90.62 1029 ALA A C 1
ATOM 7821 O O . ALA A 1 1029 ? 24.493 5.660 -37.676 1.00 90.62 1029 ALA A O 1
ATOM 7822 N N . VAL A 1 1030 ? 24.536 4.336 -35.862 1.00 92.19 1030 VAL A N 1
ATOM 7823 C CA . VAL A 1 1030 ? 23.447 5.036 -35.154 1.00 92.19 1030 VAL A CA 1
ATOM 7824 C C . VAL A 1 1030 ? 23.748 6.528 -34.992 1.00 92.19 1030 VAL A C 1
ATOM 7826 O O . VAL A 1 1030 ? 22.870 7.355 -35.213 1.00 92.19 1030 VAL A O 1
ATOM 7829 N N . ALA A 1 1031 ? 24.996 6.878 -34.663 1.00 90.25 1031 ALA A N 1
ATOM 7830 C CA . ALA A 1 1031 ? 25.416 8.270 -34.523 1.00 90.25 1031 ALA A CA 1
ATOM 7831 C C . ALA A 1 1031 ? 25.268 9.064 -35.832 1.00 90.25 1031 ALA A C 1
ATOM 7833 O O . ALA A 1 1031 ? 24.816 10.203 -35.794 1.00 90.25 1031 ALA A O 1
ATOM 7834 N N . ASP A 1 1032 ? 25.593 8.449 -36.973 1.00 93.56 1032 ASP A N 1
ATOM 7835 C CA . ASP A 1 1032 ? 25.506 9.100 -38.284 1.00 93.56 1032 ASP A CA 1
ATOM 7836 C C . ASP A 1 1032 ? 24.052 9.264 -38.738 1.00 93.56 1032 ASP A C 1
ATOM 7838 O O . ASP A 1 1032 ? 23.707 10.277 -39.338 1.00 93.56 1032 ASP A O 1
ATOM 7842 N N . ALA A 1 1033 ? 23.192 8.279 -38.451 1.00 95.12 1033 ALA A N 1
ATOM 7843 C CA . ALA A 1 1033 ? 21.765 8.382 -38.739 1.00 95.12 1033 ALA A CA 1
ATOM 7844 C C . ALA A 1 1033 ? 21.136 9.533 -37.934 1.00 95.12 1033 ALA A C 1
ATOM 7846 O O . ALA A 1 1033 ? 20.521 10.429 -38.503 1.00 95.12 1033 ALA A O 1
ATOM 7847 N N . LEU A 1 1034 ? 21.372 9.559 -36.618 1.00 96.25 1034 LEU A N 1
ATOM 7848 C CA . LEU A 1 1034 ? 20.693 10.478 -35.704 1.00 96.25 1034 LEU A CA 1
ATOM 7849 C C . LEU A 1 1034 ? 21.260 11.909 -35.680 1.00 96.25 1034 LEU A C 1
ATOM 7851 O O . LEU A 1 1034 ? 20.622 12.774 -35.083 1.00 96.25 1034 LEU A O 1
ATOM 7855 N N . ASP A 1 1035 ? 22.413 12.183 -36.302 1.00 95.12 1035 ASP A N 1
ATOM 7856 C CA . ASP A 1 1035 ? 23.149 13.457 -36.180 1.00 95.12 1035 ASP A CA 1
ATOM 7857 C C . ASP A 1 1035 ? 22.274 14.695 -36.449 1.00 95.12 1035 ASP A C 1
ATOM 7859 O O . ASP A 1 1035 ? 22.234 15.637 -35.652 1.00 95.12 1035 ASP A O 1
ATOM 7863 N N . ASP A 1 1036 ? 21.501 14.685 -37.537 1.00 95.88 1036 ASP A N 1
ATOM 7864 C CA . ASP A 1 1036 ? 20.638 15.818 -37.879 1.00 95.88 1036 ASP A CA 1
ATOM 7865 C C . ASP A 1 1036 ? 19.478 15.989 -36.890 1.00 95.88 1036 ASP A C 1
ATOM 7867 O O . ASP A 1 1036 ? 19.142 17.115 -36.517 1.00 95.88 1036 ASP A O 1
ATOM 7871 N N . LEU A 1 1037 ? 18.900 14.889 -36.401 1.00 97.19 1037 LEU A N 1
ATOM 7872 C CA . LEU A 1 1037 ? 17.804 14.943 -35.435 1.00 97.19 1037 LEU A CA 1
ATOM 7873 C C . LEU A 1 1037 ? 18.289 15.348 -34.033 1.00 97.19 1037 LEU A C 1
ATOM 7875 O O . LEU A 1 1037 ? 17.574 16.046 -33.317 1.00 97.19 1037 LEU A O 1
ATOM 7879 N N . VAL A 1 1038 ? 19.524 14.997 -33.659 1.00 97.06 1038 VAL A N 1
ATOM 7880 C CA . VAL A 1 1038 ? 20.176 15.475 -32.428 1.00 97.06 1038 VAL A CA 1
ATOM 7881 C C . VAL A 1 1038 ? 20.344 16.994 -32.460 1.00 97.06 1038 VAL A C 1
ATOM 7883 O O . VAL A 1 1038 ? 20.017 17.661 -31.480 1.00 97.06 1038 VAL A O 1
ATOM 7886 N N . LYS A 1 1039 ? 20.783 17.574 -33.585 1.00 96.56 1039 LYS A N 1
ATOM 7887 C CA . LYS A 1 1039 ? 20.884 19.041 -33.729 1.00 96.56 1039 LYS A CA 1
ATOM 7888 C C . LYS A 1 1039 ? 19.521 19.714 -33.573 1.00 96.56 1039 LYS A C 1
ATOM 7890 O O . LYS A 1 1039 ? 19.415 20.720 -32.876 1.00 96.56 1039 LYS A O 1
ATOM 7895 N N . VAL A 1 1040 ? 18.478 19.130 -34.169 1.00 97.06 1040 VAL A N 1
ATOM 7896 C CA . VAL A 1 1040 ? 17.092 19.592 -33.997 1.00 97.06 1040 VAL A CA 1
ATOM 7897 C C . VAL A 1 1040 ? 16.668 19.517 -32.529 1.00 97.06 1040 VAL A C 1
ATOM 7899 O O . VAL A 1 1040 ? 16.108 20.478 -32.007 1.00 97.06 1040 VAL A O 1
ATOM 7902 N N . ALA A 1 1041 ? 16.963 18.415 -31.838 1.00 97.31 1041 ALA A N 1
ATOM 7903 C CA . ALA A 1 1041 ? 16.633 18.240 -30.428 1.00 97.31 1041 ALA A CA 1
ATOM 7904 C C . ALA A 1 1041 ? 17.320 19.290 -29.538 1.00 97.31 1041 ALA A C 1
ATOM 7906 O O . ALA A 1 1041 ? 16.667 19.884 -28.680 1.00 97.31 1041 ALA A O 1
ATOM 7907 N N . LEU A 1 1042 ? 18.605 19.572 -29.774 1.00 96.94 1042 LEU A N 1
ATOM 7908 C CA . LEU A 1 1042 ? 19.358 20.597 -29.047 1.00 96.94 1042 LEU A CA 1
ATOM 7909 C C . LEU A 1 1042 ? 18.810 22.011 -29.302 1.00 96.94 1042 LEU A C 1
ATOM 7911 O O . LEU A 1 1042 ? 18.700 22.789 -28.355 1.00 96.94 1042 LEU A O 1
ATOM 7915 N N . GLU A 1 1043 ? 18.400 22.330 -30.537 1.00 95.69 1043 GLU A N 1
ATOM 7916 C CA . GLU A 1 1043 ? 17.744 23.611 -30.855 1.00 95.69 1043 GLU A CA 1
ATOM 7917 C C . GLU A 1 1043 ? 16.385 23.745 -30.147 1.00 95.69 1043 GLU A C 1
ATOM 7919 O O . GLU A 1 1043 ? 16.061 24.811 -29.625 1.00 95.69 1043 GLU A O 1
ATOM 7924 N N . LEU A 1 1044 ? 15.588 22.672 -30.104 1.00 95.75 1044 LEU A N 1
ATOM 7925 C CA . LEU A 1 1044 ? 14.256 22.689 -29.492 1.00 95.75 1044 LEU A CA 1
ATOM 7926 C C . LEU A 1 1044 ? 14.298 22.888 -27.973 1.00 95.75 1044 LEU A C 1
ATOM 7928 O O . LEU A 1 1044 ? 13.439 23.589 -27.434 1.00 95.75 1044 LEU A O 1
ATOM 7932 N N . CYS A 1 1045 ? 15.263 22.271 -27.283 1.00 95.81 1045 CYS A N 1
ATOM 7933 C CA . CYS A 1 1045 ? 15.360 22.366 -25.825 1.00 95.81 1045 CYS A CA 1
ATOM 7934 C C . CYS A 1 1045 ? 16.252 23.507 -25.326 1.00 95.81 1045 CYS A C 1
ATOM 7936 O O . CYS A 1 1045 ? 16.078 23.932 -24.186 1.00 95.81 1045 CYS A O 1
ATOM 7938 N N . ASP A 1 1046 ? 17.183 24.009 -26.147 1.00 95.50 1046 ASP A N 1
ATOM 7939 C CA . ASP A 1 1046 ? 18.158 25.040 -25.760 1.00 95.50 1046 ASP A CA 1
ATOM 7940 C C . ASP A 1 1046 ? 18.913 24.670 -24.464 1.00 95.50 1046 ASP A C 1
ATOM 7942 O O . ASP A 1 1046 ? 19.174 25.489 -23.576 1.00 95.50 1046 ASP A O 1
ATOM 7946 N N . ILE A 1 1047 ? 19.252 23.382 -24.328 1.00 95.44 1047 ILE A N 1
ATOM 7947 C CA . ILE A 1 1047 ? 19.804 22.818 -23.089 1.00 95.44 1047 ILE A CA 1
ATOM 7948 C C . ILE A 1 1047 ? 21.104 23.497 -22.654 1.00 95.44 1047 ILE A C 1
ATOM 7950 O O . ILE A 1 1047 ? 21.373 23.603 -21.462 1.00 95.44 1047 ILE A O 1
ATOM 7954 N N . LYS A 1 1048 ? 21.889 24.039 -23.589 1.00 95.75 1048 LYS A N 1
ATOM 7955 C CA . LYS A 1 1048 ? 23.094 24.809 -23.270 1.00 95.75 1048 LYS A CA 1
ATOM 7956 C C . LYS A 1 1048 ? 22.790 26.034 -22.419 1.00 95.75 1048 LYS A C 1
ATOM 7958 O O . LYS A 1 1048 ? 23.518 26.311 -21.470 1.00 95.75 1048 LYS A O 1
ATOM 7963 N N . THR A 1 1049 ? 21.728 26.757 -22.757 1.00 96.38 1049 THR A N 1
ATOM 7964 C CA . THR A 1 1049 ? 21.340 27.986 -22.064 1.00 96.38 1049 THR A CA 1
ATOM 7965 C C . THR A 1 1049 ? 20.803 27.678 -20.670 1.00 96.38 1049 THR A C 1
ATOM 7967 O O . THR A 1 1049 ? 21.133 28.382 -19.717 1.00 96.38 1049 THR A O 1
ATOM 7970 N N . PHE A 1 1050 ? 20.022 26.603 -20.521 1.00 95.88 1050 PHE A N 1
ATOM 7971 C CA . PHE A 1 1050 ? 19.413 26.237 -19.238 1.00 95.88 1050 PHE A CA 1
ATOM 7972 C C . PHE A 1 1050 ? 20.332 25.413 -18.326 1.00 95.88 1050 PHE A C 1
ATOM 7974 O O . PHE A 1 1050 ? 20.359 25.626 -17.116 1.00 95.88 1050 PHE A O 1
ATOM 7981 N N . CYS A 1 1051 ? 21.084 24.466 -18.880 1.00 92.81 1051 CYS A N 1
ATOM 7982 C CA . CYS A 1 1051 ? 21.874 23.489 -18.127 1.00 92.81 1051 CYS A CA 1
ATOM 7983 C C . CYS A 1 1051 ? 23.392 23.677 -18.279 1.00 92.81 1051 CYS A C 1
ATOM 7985 O O . CYS A 1 1051 ? 24.157 22.974 -17.625 1.00 92.81 1051 CYS A O 1
ATOM 7987 N N . GLY A 1 1052 ? 23.849 24.619 -19.111 1.00 93.94 1052 GLY A N 1
ATOM 7988 C CA . GLY A 1 1052 ? 25.264 24.983 -19.248 1.00 93.94 1052 GLY A CA 1
ATOM 7989 C C . GLY A 1 1052 ? 26.103 24.054 -20.133 1.00 93.94 1052 GLY A C 1
ATOM 7990 O O . GLY A 1 1052 ? 27.283 24.332 -20.343 1.00 93.94 1052 GLY A O 1
ATOM 7991 N N . THR A 1 1053 ? 25.533 22.969 -20.668 1.00 92.81 1053 THR A N 1
ATOM 7992 C CA . THR A 1 1053 ? 26.247 21.985 -21.499 1.00 92.81 1053 THR A CA 1
ATOM 7993 C C . THR A 1 1053 ? 25.335 21.361 -22.558 1.00 92.81 1053 THR A C 1
ATOM 7995 O O . THR A 1 1053 ? 24.149 21.160 -22.321 1.00 92.81 1053 THR A O 1
ATOM 7998 N N . GLU A 1 1054 ? 25.907 21.037 -23.719 1.00 94.44 1054 GLU A N 1
ATOM 7999 C CA . GLU A 1 1054 ? 25.293 20.189 -24.765 1.00 94.44 1054 GLU A CA 1
ATOM 8000 C C . GLU A 1 1054 ? 25.886 18.773 -24.757 1.00 94.44 1054 GLU A C 1
ATOM 8002 O O . GLU A 1 1054 ? 25.441 17.902 -25.495 1.00 94.44 1054 GLU A O 1
ATOM 8007 N N . THR A 1 1055 ? 26.911 18.534 -23.933 1.00 93.44 1055 THR A N 1
ATOM 8008 C CA . THR A 1 1055 ? 27.545 17.222 -23.793 1.00 93.44 1055 THR A CA 1
ATOM 8009 C C . THR A 1 1055 ? 26.798 16.409 -22.735 1.00 93.44 1055 THR A C 1
ATOM 8011 O O . THR A 1 1055 ? 26.751 16.860 -21.585 1.00 93.44 1055 THR A O 1
ATOM 8014 N N . PRO A 1 1056 ? 26.226 15.246 -23.090 1.00 91.25 1056 PRO A N 1
ATOM 8015 C CA . PRO A 1 1056 ? 25.558 14.373 -22.133 1.00 91.25 1056 PRO A CA 1
ATOM 8016 C C . PRO A 1 1056 ? 26.573 13.668 -21.227 1.00 91.25 1056 PRO A C 1
ATOM 8018 O O . PRO A 1 1056 ? 27.717 13.424 -21.616 1.00 91.25 1056 PRO A O 1
ATOM 8021 N N . THR A 1 1057 ? 26.134 13.305 -20.026 1.00 87.38 1057 THR A N 1
ATOM 8022 C CA . THR A 1 1057 ? 26.905 12.489 -19.080 1.00 87.38 1057 THR A CA 1
ATOM 8023 C C . THR A 1 1057 ? 26.955 11.031 -19.540 1.00 87.38 1057 THR A C 1
ATOM 8025 O O . THR A 1 1057 ? 28.011 10.403 -19.480 1.00 87.38 1057 THR A O 1
ATOM 8028 N N . VAL A 1 1058 ? 25.825 10.508 -20.031 1.00 84.19 1058 VAL A N 1
ATOM 8029 C CA . VAL A 1 1058 ? 25.675 9.126 -20.512 1.00 84.19 1058 VAL A CA 1
ATOM 8030 C C . VAL A 1 1058 ? 24.948 9.123 -21.856 1.00 84.19 1058 VAL A C 1
ATOM 8032 O O . VAL A 1 1058 ? 23.998 9.881 -22.058 1.00 84.19 1058 VAL A O 1
ATOM 8035 N N . ILE A 1 1059 ? 25.398 8.261 -22.770 1.00 87.06 1059 ILE A N 1
ATOM 8036 C CA . ILE A 1 1059 ? 24.705 7.942 -24.021 1.00 87.06 1059 ILE A CA 1
ATOM 8037 C C . ILE A 1 1059 ? 24.420 6.443 -24.008 1.00 87.06 1059 ILE A C 1
ATOM 8039 O O . ILE A 1 1059 ? 25.333 5.658 -23.749 1.00 87.06 1059 ILE A O 1
ATOM 8043 N N . THR A 1 1060 ? 23.163 6.074 -24.251 1.00 82.56 1060 THR A N 1
ATOM 8044 C CA . THR A 1 1060 ? 22.695 4.681 -24.316 1.00 82.56 1060 THR A CA 1
ATOM 8045 C C . THR A 1 1060 ? 22.122 4.367 -25.684 1.00 82.56 1060 THR A C 1
ATOM 8047 O O . THR A 1 1060 ? 21.419 5.254 -26.231 1.00 82.56 1060 THR A O 1
#

Nearest PDB structures (foldseek):
  4m2b-assembly1_A  TM=9.559E-01  e=5.799E-61  Leishmania major
  5nzg-assembly1_A  TM=9.597E-01  e=2.626E-60  Leishmania major
  5nzj-assembly1_A  TM=9.551E-01  e=2.220E-60  Leishmania major
  3gue-assembly1_A  TM=9.328E-01  e=3.019E-57  Trypanosoma brucei
  3gue-assembly2_B  TM=9.127E-01  e=3.313E-55  Trypanosoma brucei

Sequence (1060 aa):
MASFDACRAKMEKEEISQSAISAFESTFNSLVSGNTGIIPESTITPSPDLVSADSISLEPDTTLLSETVVLKLNGGLGTGMGLDKAKSLLKVKGDDTFLDLTAKQIMKMREEFGTNVKFMLMNSFSTSADTLEYLSGKYPEFASEEGLEMLQNKVPKIDATTFQPATCESNPSNEWCPPGHGDLYAALVGSGRLDALLEGGFKYMFVSNSDNLGATLDLKILTHFAKSDAPFMMECCERTENDKKGGHLAVRNSDGQLILRESAMCADEDEPAFQDITKHRFFNTNNLWIRLDKLKEIIDKFGGFIPLPMIKNNKTVDPKDDSSQKVVQLETAMGAAIECFEGASAIVVPRTRFAPVKKCNDLLLLRSDAYVVTDDFRMVLNPACGGTAPVMAIDSKKYKLVDKLEAATAGGIPSLVNCKRLTIKGLVRMSKKTSFVGEVSVVNTSDEAKFIPVGEVKDTSLDLTDSPGLGALKPTAVATAPIDGQKPGTSGLRKKTKVFMGEHYLNNFVQSTFDAVVASGTVLSEGSLVIGGDGRYFNDTAIQTIIKMGVANGVKRFWIGENGLLSTPAVSAVIRERGPVWQKAYGAFILTASHNPGGPEEDFGIKYNCENGGPAPEKVTNEIYKNTTTIKSYNMCTDFPAVDINKVGTTVVKSDDGSSEVTVEVISATEAHVSLLKTIFDFDDIKALLDRDDFTMVYDTMFGVNGPYSKAVFVDELGQPESTCMNSTPKDDFGGLHADPNLTYAKELVEIMGLDRKGMKIDVGDRKVPSFGAAADGDGDRNMILGSQFFVTPSDSLAIIAAYADAIPFFRVQGGLKGVARSMPTSGAVDLVAKDLNFDLFETPTGWKYFGNLMDSKDIYGGKDYTPFICGEESFGTGSNHVREKDGIWAVLAWLSILASENSDASKPLVTVEDIVKSHWAKYGRNYYCRWDFEGVDKTSANAMMDKMRADSGSNTGRTIGGYTIATADDFTYVDPVDGSVAKKQGIRFLMADGSRVIFRLSGTAGSGATVRMYIEQYQPDKTKLDMAVADALDDLVKVALELCDIKTFCGTETPTVIT

Secondary structure (DSSP, 8-state):
---SHHHHHHHHHTT--HHHHHHHHHHHHHHHTT------GGGEEEPPPPEEGGG--PPP-GGGGGGEEEEEEE----GGGT--S-GGGSEEETTEEHHHHHHHHHHHHHHHH-S--EEEEEE-TTTHHHHHHHHHHH-HHHHTSTT-EEEPP-EE-EETTT-SBP--TT-GGGGEE---GGGHHHHHHHTTHHHHHHHTT--EEEEEETTBTT----HHHHHHHHHHT-SEEEEEEE--GGGTTS-EEEEETTT--EEEE-GGGS-GGGHHHHT-TTTS-EEEEEEEEEEHHHHHHHHHHTTSS--PPPEEEEEESSTT-TTS-EEEEEE--GGGGGGGSTT-EEEE--GGG--B--SHHHHHHHHSTTEEE-TT--EEE-GGGTT-PPEEEE-TTTSSSHHHHHHHHTB-PPB-TTEEEEEEES-EE-BTTEEEEEEEEEE--SSS-EEPPSEEEEEEEEE-TTS---GGG--EEEE----TT---BBTBEEEEHHHHTSTTHHHHHHHHHHHHHHHTT--TTSSEEEEEE---TTHHHHHHHHHHHHHHTT--EEEEEEEEE--HHHHHHHHHHSS-GGG-EEEEEEE--TTSPPSTTSEEEEEEEETTSSBPPHHHHHHHHHHHHH--EEEE-TTSPPP-TTS-EEEEEE-TTSS-EEEEEEE-SSHHHHHHHHHHS-HHHHHHHHT-TT--EEEE-TTSTHHHHHIIIIIIIT---GGGEET-S--TTGGGS----STTTSHHHHHHTTB-TTS-B---TT----SEEEEE-TTS-BEEEEETTEEEPHHHHHHHHHHTGGGSHHHHTTTS--EEEEETTS-THHHHHHHHHT-EEEEE-SSTHHHHHHHHTTTTT------SEEEEETTTEEEETTSSS--HHHHHHHHHHHHHHHT--TTSPPPPHHHHHHHHHHHH-EEEEEEEEEEEE-HHHHHHHHHHHHHTHHHHTT-EETTEEEEEEEE--EE-TTT--EE----EEEEETTS-EEEEEEE--TTS-EEEEEEEEEEE--GGGTTS-HHHHHHHHHHHHHHHHTHHHHHS-SS-SEE-

Foldseek 3Di:
DFDCVQQLVVCVVVVHFPQVSLQVVLLLVCVVVVNQLADEPVQWAADDDAAALVPQPDDFDLVLQLQEAEEAEFADQLVLQVGQEGQQCDDQADNDGLVNLVVLLQVLSCVVSVHNRHYAYAYEPRHVVVSLVVCCVPPVVLSPDPHNYFYQDKGFWAFPPNRHQDQDPPDRVLRIDGQAPLSVLSRCLRVVVLVVSVVSNHFKYKYDYSQFLLADDDRSVSVVCVVLVFQKEFEWAFDDLVCLQAWFWIAGPPPRFIFIQHSLNHDPVCSVVSSPCVGRTIGTLRIMMHGSVQSVVLCVVSPRYHNFRWRWDWAASDNVDPPHGITIRIHGDNRRCSRSGDRYGYYYYQCSSRQGDSFVQSSLQSHAPQWDQDPSSGIGGDVLLVSDGAAGAEDCVQSSHVVSVCQQQVQHRDHCSQENYEHEADAEHEHPQEYEHYYEAEYAPDPAYYYDDGDYDYPDYYYCNPPFGQQLLTKDKAFDAFDPQLQADLFFGKDQLVQCVPPCNLQLLLQLLLVLLVVVVDDQQQAEEEFAEWQAPCLLVSVQFSVQQSSQSNHFHYEAEASRFAFLQRQLLCQAPDDDPRHHHQKYWYWDPWLWFGDNRTMITIFIGGSNSAGDDPSSSVSSVVSSNGPTIGMGSPSNDRDNRNDFDKDWDAGPNRPGIHIYGNDYRAVSVLVLLVVWADLVLLLVQCPFPLADAAEEALLTSCLVVCCVRCCVRSNDDCRNYHNSHHDNRSVVFRQQWALPGCVVQCVLLQAHSLLAHHDPDPDDRHQKYKYAIRSQQFMWIGGNSGGDQQLLLQLLLQLVVCLICNQVVVPHAAAEEEEQLRACSNVLSCVVVVHHYYHHFPHLVLVLLQLCQCVPQVHDHRPQYWYAYSSRFIDTSSGSTTHHVSSVSSVSSSQSVVCVDSVDDRCGPVNSSLVSCLVRNDKLKKKFKAFLFAQVLLVVLQVVLQVCQVVQCQDADLNWGQPGWHQDWDQRPRPRDIDTRSWIKGATPQRWIWIWDWADRPPRHIMIMIMTIDTGNDSVCRPDSSCVVCVSVLVVNCVSRVCCVRGVDSHGPDMD